Protein AF-I0IH98-F1 (afdb_monomer_lite)

InterPro domains:
  IPR001466 Beta-lactamase-related [PF00144] (29-349)
  IPR001466 Beta-lactamase-related [PF00144] (380-669)
  IPR012338 Beta-lactamase/transpeptidase-like [G3DSA:3.40.710.10] (22-360)
  IPR012338 Beta-lactamase/transpeptidase-like [G3DSA:3.40.710.10] (371-688)
  IPR012338 Beta-lactamase/transpeptidase-like [SSF56601] (29-343)
  IPR012338 Beta-lactamase/transpeptidase-like [SSF56601] (376-668)
  IPR023650 Beta-lactamase, class-A active site [PS00146] (75-90)
  IPR050491 Beta-lactamase AmpC-like [PTHR46825] (34-350)

Secondary structure (DSSP, 8-state):
--THHHHHHHHHHHHSSS----PPPHHHHHHHHHHHHHT--EEEEEEEETTEEEEEEEEBSSTTS-SB--TT--EE-GGGHHHHHHHHHHHHHHTTS--TTSBGGGTSTT-TTTTT-BHHHHHHT-S----GGGSHHHHHHHHHSTT----HHHHHHHHHTT--SS-TTTS----HHHHHHHHHHHHHHHSS-HHHHHIIIIITTTT-TT-EE--S--SS--EEESBTTBTTS--SSEEE-TT--SGGGGGGT-EEE-HHHHHHHHHHHHHTSSS-HHHHHHHT-PEE-GGG--EE-SS-EEEEPTTSS-EEEEEEEEETTEEEEEEEETTTTEEEEEEESB---TTS--HHHHHHHHHHHHHHS---GGG-PPPHHHHHHHHHHHHTSS-SEEEEEEEETTEEPPPEEEET--S---EE-TTHHHHHHHHHHHHHHHTTS--TT-BHHHHSTTSEESTTGGG-BHHHHHTT-SS-----HHHHH---PPPPHHHHHHHHPSEEPSS-TTSS----HHHHHHHHHHHHHHHTS-HHHHHIIIIITTTT-TT-EE--SS---PPPEE-TTS-SEEPPP--S-HHHH-EEE-HHHHHHHHHHHHH-SSSSS-HHHHHHHH---SSHHHHTT--SSS--SS---EEETTEEEEEEEEEETTEEEEEEEEPPSTT-TT--EEEEEEESB--HHHHHHHHHHHHHHHTTTPPPPPPPPP--PPPGGG-EEEEE---S-HHHHHHHHHHS-EEEEEETTEEEEEETTS-PPEEEEEEETTEEEETT-SS--EEEEESSSEEEEETTEEEEEE-HHHHHHHHHHHHHHHHHHHHHHHHHHHHHHSHHHHHHHHHHHHHHHHHHHHHHHHHHHHHHHHHH-SHHHHHHHHSSSHHHHHHHHHHHHHHHHHHHHHHHHGGGTT-HHHHHHIIIIIHHHHHHHHHHHHTT-SS--S--

Structure (mmCIF, N/CA/C/O backbone):
data_AF-I0IH98-F1
#
_entry.id   AF-I0IH98-F1
#
loop_
_atom_site.group_PDB
_atom_site.id
_atom_site.type_symbol
_atom_site.label_atom_id
_atom_site.label_alt_id
_atom_site.label_comp_id
_atom_site.label_asym_id
_atom_site.label_entity_id
_atom_site.label_seq_id
_atom_site.pdbx_PDB_ins_code
_atom_site.Cartn_x
_atom_site.Cartn_y
_atom_site.Cartn_z
_atom_site.occupancy
_atom_site.B_iso_or_equiv
_atom_site.auth_seq_id
_atom_site.auth_comp_id
_atom_site.auth_asym_id
_atom_site.auth_atom_id
_atom_site.pdbx_PDB_model_num
ATOM 1 N N . MET A 1 1 ? -12.363 68.253 -11.089 1.00 42.47 1 MET A N 1
ATOM 2 C CA . MET A 1 1 ? -12.176 67.275 -9.994 1.00 42.47 1 MET A CA 1
ATOM 3 C C . MET A 1 1 ? -13.545 66.728 -9.650 1.00 42.47 1 MET A C 1
ATOM 5 O O . MET A 1 1 ? -14.362 67.412 -9.052 1.00 42.47 1 MET A O 1
ATOM 9 N N . THR A 1 2 ? -13.868 65.611 -10.283 1.00 34.75 2 THR A N 1
ATOM 10 C CA . THR A 1 2 ? -15.203 65.309 -10.804 1.00 34.75 2 THR A CA 1
ATOM 11 C C . THR A 1 2 ? -15.831 64.122 -10.087 1.00 34.75 2 THR A C 1
ATOM 13 O O . THR A 1 2 ? -15.139 63.281 -9.521 1.00 34.75 2 THR A O 1
ATOM 16 N N . ARG A 1 3 ? -17.165 64.046 -10.183 1.00 28.06 3 ARG A N 1
ATOM 17 C CA . ARG A 1 3 ? -18.088 62.978 -9.749 1.00 28.06 3 ARG A CA 1
ATOM 18 C C . ARG A 1 3 ? -17.690 61.526 -10.128 1.00 28.06 3 ARG A C 1
ATOM 20 O O . ARG A 1 3 ? -18.432 60.609 -9.812 1.00 28.06 3 ARG A O 1
ATOM 27 N N . ALA A 1 4 ? -16.528 61.300 -10.742 1.00 31.55 4 ALA A N 1
ATOM 28 C CA . ALA A 1 4 ? -16.029 60.013 -11.219 1.00 31.55 4 ALA A CA 1
ATOM 29 C C . ALA A 1 4 ? -15.449 59.093 -10.120 1.00 31.55 4 ALA A C 1
ATOM 31 O O . ALA A 1 4 ? -15.458 57.881 -10.296 1.00 31.55 4 ALA A O 1
ATOM 32 N N . CYS A 1 5 ? -15.010 59.612 -8.964 1.00 32.25 5 CYS A N 1
ATOM 33 C CA . CYS A 1 5 ? -14.390 58.760 -7.929 1.00 32.25 5 CYS A CA 1
ATOM 34 C C . CYS A 1 5 ? -15.369 58.152 -6.907 1.00 32.25 5 CYS A C 1
ATOM 36 O O . CYS A 1 5 ? -14.986 57.242 -6.179 1.00 32.25 5 CYS A O 1
ATOM 38 N N . ARG A 1 6 ? -16.631 58.606 -6.841 1.00 30.86 6 ARG A N 1
ATOM 39 C CA . ARG A 1 6 ? -17.645 58.021 -5.933 1.00 30.86 6 ARG A CA 1
ATOM 40 C C . ARG A 1 6 ? -18.536 56.967 -6.597 1.00 30.86 6 ARG A C 1
ATOM 42 O O . ARG A 1 6 ? -19.053 56.105 -5.900 1.00 30.86 6 ARG A O 1
ATOM 49 N N . SER A 1 7 ? -18.648 56.972 -7.926 1.00 29.81 7 SER A N 1
ATOM 50 C CA . SER A 1 7 ? -19.411 55.957 -8.668 1.00 29.81 7 SER A CA 1
ATOM 51 C C . SER A 1 7 ? -18.628 54.657 -8.906 1.00 29.81 7 SER A C 1
ATOM 53 O O . SER A 1 7 ? -19.246 53.607 -9.032 1.00 29.81 7 SER A O 1
ATOM 55 N N . ALA A 1 8 ? -17.288 54.684 -8.885 1.00 31.53 8 ALA A N 1
ATOM 56 C CA . ALA A 1 8 ? -16.462 53.481 -9.048 1.00 31.53 8 ALA A CA 1
ATOM 57 C C . ALA A 1 8 ? -16.369 52.621 -7.770 1.00 31.53 8 ALA A C 1
ATOM 59 O O . ALA A 1 8 ? -16.301 51.400 -7.858 1.00 31.53 8 ALA A O 1
ATOM 60 N N . ALA A 1 9 ? -16.440 53.231 -6.580 1.00 31.50 9 ALA A N 1
ATOM 61 C CA . ALA A 1 9 ? -16.399 52.497 -5.311 1.00 31.50 9 ALA A CA 1
ATOM 62 C C . ALA A 1 9 ? -17.736 51.809 -4.969 1.00 31.50 9 ALA A C 1
ATOM 64 O O . ALA A 1 9 ? -17.742 50.772 -4.318 1.00 31.50 9 ALA A O 1
ATOM 65 N N . ILE A 1 10 ? -18.865 52.344 -5.447 1.00 33.06 10 ILE A N 1
ATOM 66 C CA . ILE A 1 10 ? -20.196 51.757 -5.215 1.00 33.06 10 ILE A CA 1
ATOM 67 C C . ILE A 1 10 ? -20.551 50.728 -6.305 1.00 33.06 10 ILE A C 1
ATOM 69 O O . ILE A 1 10 ? -21.205 49.736 -6.004 1.00 33.06 10 ILE A O 1
ATOM 73 N N . ALA A 1 11 ? -20.034 50.871 -7.534 1.00 29.39 11 ALA A N 1
ATOM 74 C CA . ALA A 1 11 ? -20.155 49.834 -8.565 1.00 29.39 11 ALA A CA 1
ATOM 75 C C . ALA A 1 11 ? -19.264 48.606 -8.289 1.00 29.39 11 ALA A C 1
ATOM 77 O O . ALA A 1 11 ? -19.679 47.489 -8.584 1.00 29.39 11 ALA A O 1
ATOM 78 N N . LEU A 1 12 ? -18.091 48.776 -7.659 1.00 30.80 12 LEU A N 1
ATOM 79 C CA . LEU A 1 12 ? -17.235 47.644 -7.276 1.00 30.80 12 LEU A CA 1
ATOM 80 C C . LEU A 1 12 ? -17.797 46.870 -6.069 1.00 30.80 12 LEU A C 1
ATOM 82 O O . LEU A 1 12 ? -17.662 45.655 -6.014 1.00 30.80 12 LEU A O 1
ATOM 86 N N . VAL A 1 13 ? -18.507 47.537 -5.151 1.00 32.66 13 VAL A N 1
ATOM 87 C CA . VAL A 1 13 ? -19.182 46.877 -4.015 1.00 32.66 13 VAL A CA 1
ATOM 88 C C . VAL A 1 13 ? -20.519 46.234 -4.423 1.00 32.66 13 VAL A C 1
ATOM 90 O O . VAL A 1 13 ? -20.913 45.240 -3.825 1.00 32.66 13 VAL A O 1
ATOM 93 N N . LEU A 1 14 ? -21.180 46.704 -5.490 1.00 28.78 14 LEU A N 1
ATOM 94 C CA . LEU A 1 14 ? -22.419 46.097 -6.009 1.00 28.78 14 LEU A CA 1
ATOM 95 C C . LEU A 1 14 ? -22.210 45.060 -7.133 1.00 28.78 14 LEU A C 1
ATOM 97 O O . LEU A 1 14 ? -23.139 44.315 -7.421 1.00 28.78 14 LEU A O 1
ATOM 101 N N . HIS A 1 15 ? -21.017 44.947 -7.737 1.00 29.88 15 HIS A N 1
ATOM 102 C CA . HIS A 1 15 ? -20.644 43.807 -8.604 1.00 29.88 15 HIS A CA 1
ATOM 103 C C . HIS A 1 15 ? -19.888 42.686 -7.869 1.00 29.88 15 HIS A C 1
ATOM 105 O O . HIS A 1 15 ? -19.776 41.590 -8.406 1.00 29.88 15 HIS A O 1
ATOM 111 N N . LEU A 1 16 ? -19.424 42.915 -6.634 1.00 32.19 16 LEU A N 1
ATOM 112 C CA . LEU A 1 16 ? -18.921 41.855 -5.744 1.00 32.19 16 LEU A CA 1
ATOM 113 C C . LEU A 1 16 ? -20.018 41.241 -4.852 1.00 32.19 16 LEU A C 1
ATOM 115 O O . LEU A 1 16 ? -19.774 40.227 -4.207 1.00 32.19 16 LEU A O 1
ATOM 119 N N . ALA A 1 17 ? -21.223 41.822 -4.835 1.00 27.70 17 ALA A N 1
ATOM 120 C CA . ALA A 1 17 ? -22.355 41.371 -4.018 1.00 27.70 17 ALA A CA 1
ATOM 121 C C . ALA A 1 17 ? -23.535 40.799 -4.834 1.00 27.70 17 ALA A C 1
ATOM 123 O O . ALA A 1 17 ? -24.580 40.491 -4.268 1.00 27.70 17 ALA A O 1
ATOM 124 N N . ALA A 1 18 ? -23.371 40.617 -6.148 1.00 28.56 18 ALA A N 1
ATOM 125 C CA . ALA A 1 18 ? -24.306 39.874 -6.987 1.00 28.56 18 ALA A CA 1
ATOM 126 C C . ALA A 1 18 ? -23.687 38.523 -7.376 1.00 28.56 18 ALA A C 1
ATOM 128 O O . ALA A 1 18 ? -23.079 38.377 -8.431 1.00 28.56 18 ALA A O 1
ATOM 129 N N . GLY A 1 19 ? -23.864 37.538 -6.492 1.00 29.84 19 GLY A N 1
ATOM 130 C CA . GLY A 1 19 ? -24.027 36.147 -6.907 1.00 29.84 19 GLY A CA 1
ATOM 131 C C . GLY A 1 19 ? -22.769 35.312 -7.142 1.00 29.84 19 GLY A C 1
ATOM 132 O O . GLY A 1 19 ? -22.709 34.603 -8.139 1.00 29.84 19 GLY A O 1
ATOM 133 N N . VAL A 1 20 ? -21.853 35.232 -6.171 1.00 31.19 20 VAL A N 1
ATOM 134 C CA . VAL A 1 20 ? -21.440 33.873 -5.776 1.00 31.19 20 VAL A CA 1
ATOM 135 C C . VAL A 1 20 ? -22.582 33.367 -4.906 1.00 31.19 20 VAL A C 1
ATOM 137 O O . VAL A 1 20 ? -22.559 33.498 -3.686 1.00 31.19 20 VAL A O 1
ATOM 140 N N . ALA A 1 21 ? -23.651 32.888 -5.543 1.00 26.80 21 ALA A N 1
ATOM 141 C CA . ALA A 1 21 ? -24.511 31.948 -4.853 1.00 26.80 21 ALA A CA 1
ATOM 142 C C . ALA A 1 21 ? -23.575 30.790 -4.505 1.00 26.80 21 ALA A C 1
ATOM 144 O O . ALA A 1 21 ? -23.077 30.121 -5.413 1.00 26.80 21 ALA A O 1
ATOM 145 N N . PHE A 1 22 ? -23.234 30.622 -3.224 1.00 33.62 22 PHE A N 1
ATOM 146 C CA . PHE A 1 22 ? -22.707 29.340 -2.779 1.00 33.62 22 PHE A CA 1
ATOM 147 C C . PHE A 1 22 ? -23.735 28.326 -3.262 1.00 33.62 22 PHE A C 1
ATOM 149 O O . PHE A 1 22 ? -24.899 28.408 -2.874 1.00 33.62 22 PHE A O 1
ATOM 156 N N . ALA A 1 23 ? -23.352 27.487 -4.224 1.00 42.56 23 ALA A N 1
ATOM 157 C CA . ALA A 1 23 ? -24.245 26.453 -4.699 1.00 42.56 23 ALA A CA 1
ATOM 158 C C . ALA A 1 23 ? -24.622 25.621 -3.471 1.00 42.56 23 ALA A C 1
ATOM 160 O O . ALA A 1 23 ? -23.729 25.119 -2.784 1.00 42.56 23 ALA A O 1
ATOM 161 N N . GLU A 1 24 ? -25.920 25.554 -3.171 1.00 58.00 24 GLU A N 1
ATOM 162 C CA . GLU A 1 24 ? -26.443 24.710 -2.100 1.00 58.00 24 GLU A CA 1
ATOM 163 C C . GLU A 1 24 ? -25.829 23.309 -2.234 1.00 58.00 24 GLU A C 1
ATOM 165 O O . GLU A 1 24 ? -25.805 22.765 -3.351 1.00 58.00 24 GLU A O 1
ATOM 170 N N . PRO A 1 25 ? -25.287 22.720 -1.151 1.00 78.69 25 PRO A N 1
ATOM 171 C CA . PRO A 1 25 ? -24.724 21.382 -1.208 1.00 78.69 25 PRO A CA 1
ATOM 172 C C . PRO A 1 25 ? -25.716 20.410 -1.849 1.00 78.69 25 PRO A C 1
ATOM 174 O O . PRO A 1 25 ? -26.911 20.455 -1.566 1.00 78.69 25 PRO A O 1
ATOM 177 N N . ALA A 1 26 ? -25.234 19.495 -2.695 1.00 82.00 26 ALA A N 1
ATOM 178 C CA . ALA A 1 26 ? -26.105 18.608 -3.478 1.00 82.00 26 ALA A CA 1
ATOM 179 C C . ALA A 1 26 ? -27.121 17.824 -2.621 1.00 82.00 26 ALA A C 1
ATOM 181 O O . ALA A 1 26 ? -28.230 17.553 -3.077 1.00 82.00 26 ALA A O 1
ATOM 182 N N . TRP A 1 27 ? -26.760 17.495 -1.377 1.00 87.62 27 TRP A N 1
ATOM 183 C CA . TRP A 1 27 ? -27.653 16.841 -0.422 1.00 87.62 27 TRP A CA 1
ATOM 184 C C . TRP A 1 27 ? -28.770 17.770 0.073 1.00 87.62 27 TRP A C 1
ATOM 186 O O . TRP A 1 27 ? -29.908 17.327 0.182 1.00 87.62 27 TRP A O 1
ATOM 196 N N . ALA A 1 28 ? -28.476 19.049 0.320 1.00 90.06 28 ALA A N 1
ATOM 197 C CA . ALA A 1 28 ? -29.456 20.053 0.727 1.00 90.06 28 ALA A CA 1
ATOM 198 C C . ALA A 1 28 ? -30.411 20.371 -0.431 1.00 90.06 28 ALA A C 1
ATOM 200 O O . ALA A 1 28 ? -31.625 20.340 -0.257 1.00 90.06 28 ALA A O 1
ATOM 201 N N . ALA A 1 29 ? -29.884 20.528 -1.649 1.00 86.44 29 ALA A N 1
ATOM 202 C CA . ALA A 1 29 ? -30.702 20.698 -2.850 1.00 86.44 29 ALA A CA 1
ATOM 203 C C . ALA A 1 29 ? -31.631 19.494 -3.110 1.00 86.44 29 ALA A C 1
ATOM 205 O O . ALA A 1 29 ? -32.784 19.672 -3.503 1.00 86.44 29 ALA A O 1
ATOM 206 N N . ALA A 1 30 ? -31.156 18.265 -2.869 1.00 87.56 30 ALA A N 1
ATOM 207 C CA . ALA A 1 30 ? -31.978 17.059 -2.976 1.00 87.56 30 ALA A CA 1
ATOM 208 C C . ALA A 1 30 ? -33.083 17.003 -1.906 1.00 87.56 30 ALA A C 1
ATOM 210 O O . ALA A 1 30 ? -34.198 16.579 -2.214 1.00 87.56 30 ALA A O 1
ATOM 211 N N . LEU A 1 31 ? -32.794 17.458 -0.679 1.00 92.25 31 LEU A N 1
ATOM 212 C CA . LEU A 1 31 ? -33.800 17.593 0.377 1.00 92.25 31 LEU A CA 1
ATOM 213 C C . LEU A 1 31 ? -34.883 18.594 -0.013 1.00 92.25 31 LEU A C 1
ATOM 215 O O . LEU A 1 31 ? -36.053 18.243 0.050 1.00 92.25 31 LEU A O 1
ATOM 219 N N . GLU A 1 32 ? -34.507 19.790 -0.465 1.00 91.19 32 GLU A N 1
ATOM 220 C CA . GLU A 1 32 ? -35.457 20.830 -0.882 1.00 91.19 32 GLU A CA 1
ATOM 221 C C . GLU A 1 32 ? -36.340 20.365 -2.044 1.00 91.19 32 GLU A C 1
ATOM 223 O O . GLU A 1 32 ? -37.567 20.470 -1.996 1.00 91.19 32 GLU A O 1
ATOM 228 N N . ALA A 1 33 ? -35.733 19.758 -3.069 1.00 88.00 33 ALA A N 1
ATOM 229 C CA . ALA A 1 33 ? -36.475 19.212 -4.199 1.00 88.00 33 ALA A CA 1
ATOM 230 C C . ALA A 1 33 ? -37.474 18.136 -3.751 1.00 88.00 33 ALA A C 1
ATOM 232 O O . ALA A 1 33 ? -38.610 18.103 -4.227 1.00 88.00 33 ALA A O 1
ATOM 233 N N . ARG A 1 34 ? -37.076 17.261 -2.819 1.00 90.38 34 ARG A N 1
ATOM 234 C CA . ARG A 1 34 ? -37.963 16.217 -2.304 1.00 90.38 34 ARG A CA 1
ATOM 235 C C . ARG A 1 34 ? -39.047 16.787 -1.393 1.00 90.38 34 ARG A C 1
ATOM 237 O O . ARG A 1 34 ? -40.194 16.370 -1.530 1.00 90.38 34 ARG A O 1
ATOM 244 N N . ALA A 1 35 ? -38.718 17.741 -0.528 1.00 90.31 35 ALA A N 1
ATOM 245 C CA . ALA A 1 35 ? -39.661 18.424 0.353 1.00 90.31 35 ALA A CA 1
ATOM 246 C C . ALA A 1 35 ? -40.788 19.084 -0.444 1.00 90.31 35 ALA A C 1
ATOM 248 O O . ALA A 1 35 ? -41.953 18.854 -0.132 1.00 90.31 35 ALA A O 1
ATOM 249 N N . ALA A 1 36 ? -40.456 19.770 -1.542 1.00 87.56 36 ALA A N 1
ATOM 250 C CA . ALA A 1 36 ? -41.442 20.373 -2.437 1.00 87.56 36 ALA A CA 1
ATOM 251 C C . ALA A 1 36 ? -42.401 19.342 -3.064 1.00 87.56 36 ALA A C 1
ATOM 253 O O . ALA A 1 36 ? -43.581 19.622 -3.243 1.00 87.56 36 ALA A O 1
ATOM 254 N N . THR A 1 37 ? -41.928 18.130 -3.386 1.00 85.38 37 THR A N 1
ATOM 255 C CA . THR A 1 37 ? -42.806 17.065 -3.922 1.00 85.38 37 THR A CA 1
ATOM 256 C C . THR A 1 37 ? -43.693 16.403 -2.872 1.00 85.38 37 THR A C 1
ATOM 258 O O . THR A 1 37 ? -44.655 15.734 -3.240 1.00 85.38 37 THR A O 1
ATOM 261 N N . LEU A 1 38 ? -43.327 16.521 -1.596 1.00 82.19 38 LEU A N 1
ATOM 262 C CA . LEU A 1 38 ? -44.042 15.928 -0.466 1.00 82.19 38 LEU A CA 1
ATOM 263 C C . LEU A 1 38 ? -44.951 16.932 0.245 1.00 82.19 38 LEU A C 1
ATOM 265 O O . LEU A 1 38 ? -45.601 16.544 1.205 1.00 82.19 38 LEU A O 1
ATOM 269 N N . ASP A 1 39 ? -44.937 18.200 -0.176 1.00 81.94 39 ASP A N 1
ATOM 270 C CA . ASP A 1 39 ? -45.558 19.308 0.556 1.00 81.94 39 ASP A CA 1
ATOM 271 C C . ASP A 1 39 ? -45.135 19.315 2.041 1.00 81.94 39 ASP A C 1
ATOM 273 O O . ASP A 1 39 ? -45.932 19.461 2.965 1.00 81.94 39 ASP A O 1
ATOM 277 N N . ALA A 1 40 ? -43.844 19.040 2.282 1.00 83.25 40 ALA A N 1
ATOM 278 C CA . ALA A 1 40 ? -43.320 18.890 3.631 1.00 83.25 40 ALA A CA 1
ATOM 279 C C . ALA A 1 40 ? -43.303 20.262 4.341 1.00 83.25 40 ALA A C 1
ATOM 281 O O . ALA A 1 40 ? -42.617 21.166 3.860 1.00 83.25 40 ALA A O 1
ATOM 282 N N . PRO A 1 41 ? -43.956 20.418 5.509 1.00 87.00 41 PRO A N 1
ATOM 283 C CA . PRO A 1 41 ? -44.148 21.723 6.140 1.00 87.00 41 PRO A CA 1
ATOM 284 C C . PRO A 1 41 ? -42.836 22.338 6.595 1.00 87.00 41 PRO A C 1
ATOM 286 O O . PRO A 1 41 ? -42.594 23.519 6.383 1.00 87.00 41 PRO A O 1
ATOM 289 N N . GLY A 1 42 ? -41.969 21.528 7.202 1.00 92.06 42 GLY A N 1
ATOM 290 C CA . GLY A 1 42 ? -40.648 21.942 7.630 1.00 92.06 42 GLY A CA 1
ATOM 291 C C . GLY A 1 42 ? -39.765 20.780 8.072 1.00 92.06 42 GLY A C 1
ATOM 292 O O . GLY A 1 42 ? -40.216 19.735 8.553 1.00 92.06 42 GLY A O 1
ATOM 293 N N . PHE A 1 43 ? -38.460 20.962 7.914 1.00 95.00 43 PHE A N 1
ATOM 294 C CA . PHE A 1 43 ? -37.464 19.974 8.305 1.00 95.00 43 PHE A CA 1
ATOM 295 C C . PHE A 1 43 ? -36.131 20.621 8.674 1.00 95.00 43 PHE A C 1
ATOM 297 O O . PHE A 1 43 ? -35.768 21.691 8.188 1.00 95.00 43 PHE A O 1
ATOM 304 N N . THR A 1 44 ? -35.367 19.930 9.512 1.00 97.06 44 THR A N 1
ATOM 305 C CA . THR A 1 44 ? -33.953 20.207 9.763 1.00 97.06 44 THR A CA 1
ATOM 306 C C . THR A 1 44 ? -33.121 19.003 9.366 1.00 97.06 44 THR A C 1
ATOM 308 O O . THR A 1 44 ? -33.578 17.860 9.421 1.00 97.06 44 THR A O 1
ATOM 311 N N . ALA A 1 45 ? -31.887 19.249 8.956 1.00 97.44 45 ALA A N 1
ATOM 312 C CA . ALA A 1 45 ? -30.956 18.205 8.591 1.00 97.44 45 ALA A CA 1
ATOM 313 C C . ALA A 1 45 ? -29.532 18.555 9.016 1.00 97.44 45 ALA A C 1
ATOM 315 O O . ALA A 1 45 ? -29.158 19.725 9.110 1.00 97.44 45 ALA A O 1
ATOM 316 N N . ALA A 1 46 ? -28.728 17.528 9.261 1.00 96.75 46 ALA A N 1
ATOM 317 C CA . ALA A 1 46 ? -27.321 17.663 9.589 1.00 96.75 46 ALA A CA 1
ATOM 318 C C . ALA A 1 46 ? -26.500 16.570 8.910 1.00 96.75 46 ALA A C 1
ATOM 320 O O . ALA A 1 46 ? -26.887 15.401 8.907 1.00 96.75 46 ALA A O 1
ATOM 321 N N . VAL A 1 47 ? -25.345 16.959 8.381 1.00 95.50 47 VAL A N 1
ATOM 322 C CA . VAL A 1 47 ? -24.311 16.070 7.857 1.00 95.50 47 VAL A CA 1
ATOM 323 C C . VAL A 1 47 ? -23.047 16.311 8.671 1.00 95.50 47 VAL A C 1
ATOM 325 O O . VAL A 1 47 ? -22.552 17.434 8.718 1.00 95.50 47 VAL A O 1
ATOM 328 N N . LEU A 1 48 ? -22.518 15.263 9.297 1.00 88.44 48 LEU A N 1
ATOM 329 C CA . LEU A 1 48 ? -21.225 15.285 9.976 1.00 88.44 48 LEU A CA 1
ATOM 330 C C . LEU A 1 48 ? -20.268 14.333 9.257 1.00 88.44 48 LEU A C 1
ATOM 332 O O . LEU A 1 48 ? -20.505 13.124 9.225 1.00 88.44 48 LEU A O 1
ATOM 336 N N . ARG A 1 49 ? -19.191 14.875 8.683 1.00 83.94 49 ARG A N 1
ATOM 337 C CA . ARG A 1 49 ? -18.175 14.128 7.923 1.00 83.94 49 ARG A CA 1
ATOM 338 C C . ARG A 1 49 ? -16.790 14.666 8.262 1.00 83.94 49 ARG A C 1
ATOM 340 O O . ARG A 1 49 ? -16.564 15.859 8.147 1.00 83.94 49 ARG A O 1
ATOM 347 N N . GLY A 1 50 ? -15.862 13.802 8.677 1.00 71.56 50 GLY A N 1
ATOM 348 C CA . GLY A 1 50 ? -14.476 14.216 8.956 1.00 71.56 50 GLY A CA 1
ATOM 349 C C . GLY A 1 50 ? -14.314 15.259 10.076 1.00 71.56 50 GLY A C 1
ATOM 350 O O . GLY A 1 50 ? -13.275 15.898 10.159 1.00 71.56 50 GLY A O 1
ATOM 351 N N . GLY A 1 51 ? -15.328 15.437 10.931 1.00 75.62 51 GLY A N 1
ATOM 352 C CA . GLY A 1 51 ? -15.377 16.494 11.950 1.00 75.62 51 GLY A CA 1
ATOM 353 C C . GLY A 1 51 ? -16.106 17.768 11.504 1.00 75.62 51 GLY A C 1
ATOM 354 O O . GLY A 1 51 ? -16.507 18.555 12.362 1.00 75.62 51 GLY A O 1
ATOM 355 N N . ASP A 1 52 ? -16.367 17.929 10.206 1.00 80.50 52 ASP A N 1
ATOM 356 C CA . ASP A 1 52 ? -17.110 19.062 9.663 1.00 80.50 52 ASP A CA 1
ATOM 357 C C . ASP A 1 52 ? -18.615 18.814 9.764 1.00 80.50 52 ASP A C 1
ATOM 359 O O . ASP A 1 52 ? -19.152 17.852 9.205 1.00 80.50 52 ASP A O 1
ATOM 363 N N . LEU A 1 53 ? -19.297 19.691 10.502 1.00 88.19 53 LEU A N 1
ATOM 364 C CA . LEU A 1 53 ? -20.746 19.683 10.659 1.00 88.19 53 LEU A CA 1
ATOM 365 C C . LEU A 1 53 ? -21.372 20.731 9.737 1.00 88.19 53 LEU A C 1
ATOM 367 O O . LEU A 1 53 ? -21.209 21.930 9.956 1.00 88.19 53 LEU A O 1
ATOM 371 N N . ALA A 1 54 ? -22.157 20.272 8.770 1.00 90.38 54 ALA A N 1
ATOM 372 C CA . ALA A 1 54 ? -23.044 21.107 7.976 1.00 90.38 54 ALA A CA 1
ATOM 373 C C . ALA A 1 54 ? -24.491 20.880 8.421 1.00 90.38 54 ALA A C 1
ATOM 375 O O . ALA A 1 54 ? -24.903 19.746 8.663 1.00 90.38 54 ALA A O 1
ATOM 376 N N . THR A 1 55 ? -25.276 21.948 8.513 1.00 93.88 55 THR A N 1
ATOM 377 C CA . THR A 1 55 ? -26.692 21.871 8.887 1.00 93.88 55 THR A CA 1
ATOM 378 C C . THR A 1 55 ? -27.548 22.627 7.889 1.00 93.88 55 THR A C 1
ATOM 380 O O . THR A 1 55 ? -27.130 23.679 7.413 1.00 93.88 55 THR A O 1
ATOM 383 N N . HIS A 1 56 ? -28.753 22.130 7.638 1.00 93.94 56 HIS A N 1
ATOM 384 C CA . HIS A 1 56 ? -29.730 22.738 6.742 1.00 93.94 56 HIS A CA 1
ATOM 385 C C . HIS A 1 56 ? -31.103 22.772 7.405 1.00 93.94 56 HIS A C 1
ATOM 387 O O . HIS A 1 56 ? -31.414 21.917 8.237 1.00 93.94 56 HIS A O 1
ATOM 393 N N . ALA A 1 57 ? -31.923 23.751 7.047 1.00 94.44 57 ALA A N 1
ATOM 394 C CA . ALA A 1 57 ? -33.313 23.829 7.469 1.00 94.44 57 ALA A CA 1
ATOM 395 C C . ALA A 1 57 ? -34.157 24.343 6.304 1.00 94.44 57 ALA A C 1
ATOM 397 O O . ALA A 1 57 ? -33.785 25.335 5.681 1.00 94.44 57 ALA A O 1
ATOM 398 N N . GLY A 1 58 ? -35.272 23.668 6.038 1.00 91.69 58 GLY A N 1
ATOM 399 C CA . GLY A 1 58 ? -36.217 24.021 4.983 1.00 91.69 58 GLY A CA 1
ATOM 400 C C . GLY A 1 58 ? -37.643 24.083 5.522 1.00 91.69 58 GLY A C 1
ATOM 401 O O . GLY A 1 58 ? -37.964 23.456 6.537 1.00 91.69 58 GLY A O 1
ATOM 402 N N . GLY A 1 59 ? -38.490 24.861 4.853 1.00 91.62 59 GLY A N 1
ATOM 403 C CA . GLY A 1 59 ? -39.879 25.092 5.249 1.00 91.62 59 GLY A CA 1
ATOM 404 C C . GLY A 1 59 ? -40.040 25.915 6.535 1.00 91.62 59 GLY A C 1
ATOM 405 O O . GLY A 1 59 ? -39.202 26.749 6.894 1.00 91.62 59 GLY A O 1
ATOM 406 N N . PHE A 1 60 ? -41.148 25.685 7.231 1.00 91.00 60 PHE A N 1
ATOM 407 C CA . PHE A 1 60 ? -41.680 26.536 8.283 1.00 91.00 60 PHE A CA 1
ATOM 408 C C . PHE A 1 60 ? -41.960 25.769 9.575 1.00 91.00 60 PHE A C 1
ATOM 410 O O . PHE A 1 60 ? -42.218 24.563 9.602 1.00 91.00 60 PHE A O 1
ATOM 417 N N . ARG A 1 61 ? -41.910 26.508 10.682 1.00 88.56 61 ARG A N 1
ATOM 418 C CA . ARG A 1 61 ? -42.231 26.030 12.031 1.00 88.56 61 ARG A CA 1
ATOM 419 C C . ARG A 1 61 ? -43.738 25.960 12.277 1.00 88.56 61 ARG A C 1
ATOM 421 O O . ARG A 1 61 ? -44.151 25.333 13.251 1.00 88.56 61 ARG A O 1
ATOM 428 N N . ASP A 1 62 ? -44.525 26.617 11.425 1.00 82.69 62 ASP A N 1
ATOM 429 C CA . ASP A 1 62 ? -45.981 26.696 11.468 1.00 82.69 62 ASP A CA 1
ATOM 430 C C . ASP A 1 62 ? -46.602 26.660 10.056 1.00 82.69 62 ASP A C 1
ATOM 432 O O . ASP A 1 62 ? -45.975 27.045 9.074 1.00 82.69 62 ASP A O 1
ATOM 436 N N . GLU A 1 63 ? -47.853 26.211 9.980 1.00 70.62 63 GLU A N 1
ATOM 437 C CA . GLU A 1 63 ? -48.684 26.066 8.771 1.00 70.62 63 GLU A CA 1
ATOM 438 C C . GLU A 1 63 ? -49.054 27.408 8.124 1.00 70.62 63 GLU A C 1
ATOM 440 O O . GLU A 1 63 ? -49.377 27.454 6.944 1.00 70.62 63 GLU A O 1
ATOM 445 N N . GLY A 1 64 ? -48.994 28.514 8.871 1.00 69.12 64 GLY A N 1
ATOM 446 C CA . GLY A 1 64 ? -49.228 29.850 8.324 1.00 69.12 64 GLY A CA 1
ATOM 447 C C . GLY A 1 64 ? -48.038 30.396 7.534 1.00 69.12 64 GLY A C 1
ATOM 448 O O . GLY A 1 64 ? -48.110 31.532 7.063 1.00 69.12 64 GLY A O 1
ATOM 449 N N . GLU A 1 65 ? -46.953 29.622 7.434 1.00 77.69 65 GLU A N 1
ATOM 450 C CA . GLU A 1 65 ? -45.688 30.001 6.807 1.00 77.69 65 GLU A CA 1
ATOM 451 C C . GLU A 1 65 ? -45.086 31.280 7.420 1.00 77.69 65 GLU A C 1
ATOM 453 O O . GLU A 1 65 ? -44.383 32.051 6.760 1.00 77.69 65 GLU A O 1
ATOM 458 N N . THR A 1 66 ? -45.373 31.546 8.703 1.00 76.75 66 THR A N 1
ATOM 459 C CA . THR A 1 66 ? -45.009 32.828 9.329 1.00 76.75 66 THR A CA 1
ATOM 460 C C . THR A 1 66 ? -43.618 32.829 9.957 1.00 76.75 66 THR A C 1
ATOM 462 O O . THR A 1 66 ? -42.969 33.880 10.002 1.00 76.75 66 THR A O 1
ATOM 465 N N . GLU A 1 67 ? -43.121 31.668 10.399 1.00 86.25 67 GLU A N 1
ATOM 466 C CA . GLU A 1 67 ? -41.784 31.512 10.977 1.00 86.25 67 GLU A CA 1
ATOM 467 C C . GLU A 1 67 ? -40.989 30.393 10.279 1.00 86.25 67 GLU A C 1
ATOM 469 O O . GLU A 1 67 ? -41.382 29.228 10.281 1.00 86.25 67 GLU A O 1
ATOM 474 N N . ALA A 1 68 ? -39.836 30.732 9.694 1.00 91.00 68 ALA A N 1
ATOM 475 C CA . ALA A 1 68 ? -38.968 29.769 9.010 1.00 91.00 68 ALA A CA 1
ATOM 476 C C . ALA A 1 68 ? -38.290 28.785 9.982 1.00 91.00 68 ALA A C 1
ATOM 478 O O . ALA A 1 68 ? -37.932 29.148 11.110 1.00 91.00 68 ALA A O 1
ATOM 479 N N . MET A 1 69 ? -38.063 27.553 9.518 1.00 93.25 69 MET A N 1
ATOM 480 C CA . MET A 1 69 ? -37.340 26.523 10.265 1.00 93.25 69 MET A CA 1
ATOM 481 C C . MET A 1 69 ? -35.890 26.945 10.554 1.00 93.25 69 MET A C 1
ATOM 483 O O . MET A 1 69 ? -35.237 27.587 9.730 1.00 93.25 69 MET A O 1
ATOM 487 N N . ARG A 1 70 ? -35.354 26.578 11.724 1.00 92.56 70 ARG A N 1
ATOM 488 C CA . ARG A 1 70 ? -33.965 26.872 12.115 1.00 92.56 70 ARG A CA 1
ATOM 489 C C . ARG A 1 70 ? -33.172 25.579 12.285 1.00 92.56 70 ARG A C 1
ATOM 491 O O . ARG A 1 70 ? -33.684 24.647 12.890 1.00 92.56 70 ARG A O 1
ATOM 498 N N . PRO A 1 71 ? -31.887 25.521 11.891 1.00 87.81 71 PRO A N 1
ATOM 499 C CA . PRO A 1 71 ? -31.089 24.295 12.015 1.00 87.81 71 PRO A CA 1
ATOM 500 C C . PRO A 1 71 ? -30.988 23.705 13.429 1.00 87.81 71 PRO A C 1
ATOM 502 O O . PRO A 1 71 ? -30.790 22.505 13.586 1.00 87.81 71 PRO A O 1
ATOM 505 N N . GLY A 1 72 ? -31.106 24.544 14.462 1.00 87.12 72 GLY A N 1
ATOM 506 C CA . GLY A 1 72 ? -31.086 24.105 15.857 1.00 87.12 72 GLY A CA 1
ATOM 507 C C . GLY A 1 72 ? -32.443 23.659 16.398 1.00 87.12 72 GLY A C 1
ATOM 508 O O . GLY A 1 72 ? -32.523 23.323 17.575 1.00 87.12 72 GLY A O 1
ATOM 509 N N . ASP A 1 73 ? -33.517 23.706 15.618 1.00 91.81 73 ASP A N 1
ATOM 510 C CA . ASP A 1 73 ? -34.853 23.369 16.100 1.00 91.81 73 ASP A CA 1
ATOM 511 C C . ASP A 1 73 ? -34.929 21.929 16.614 1.00 91.81 73 ASP A C 1
ATOM 513 O O . ASP A 1 73 ? -34.305 21.013 16.077 1.00 91.81 73 ASP A O 1
ATOM 517 N N . ARG A 1 74 ? -35.640 21.747 17.732 1.00 90.62 74 ARG A N 1
ATOM 518 C CA . ARG A 1 74 ? -35.716 20.456 18.422 1.00 90.62 74 ARG A CA 1
ATOM 519 C C . ARG A 1 74 ? -36.927 19.699 17.911 1.00 90.62 74 ARG A C 1
ATOM 521 O O . ARG A 1 74 ? -37.978 20.279 17.705 1.00 90.62 74 ARG A O 1
ATOM 528 N N . PHE A 1 75 ? -36.794 18.393 17.760 1.00 91.88 75 PHE A N 1
ATOM 529 C CA . PHE A 1 75 ? -37.856 17.498 17.318 1.00 91.88 75 PHE A CA 1
ATOM 530 C C . PHE A 1 75 ? -37.960 16.333 18.292 1.00 91.88 75 PHE A C 1
ATOM 532 O O . PHE A 1 75 ? -37.042 16.050 19.071 1.00 91.88 75 PHE A O 1
ATOM 539 N N . ARG A 1 76 ? -39.078 15.613 18.235 1.00 91.50 76 ARG A N 1
ATOM 540 C CA . ARG A 1 76 ? -39.167 14.294 18.861 1.00 91.50 76 ARG A CA 1
ATOM 541 C C . ARG A 1 76 ? -38.408 13.304 17.989 1.00 91.50 76 ARG A C 1
ATOM 543 O O . ARG A 1 76 ? -38.741 13.122 16.823 1.00 91.50 76 ARG A O 1
ATOM 550 N N . LEU A 1 77 ? -37.396 12.659 18.560 1.00 93.50 77 LEU A N 1
ATOM 551 C CA . LEU A 1 77 ? -36.540 11.720 17.834 1.00 93.50 77 LEU A CA 1
ATOM 552 C C . LEU A 1 77 ? -37.263 10.408 17.519 1.00 93.50 77 LEU A C 1
ATOM 554 O O . LEU A 1 77 ? -36.792 9.641 16.677 1.00 93.50 77 LEU A O 1
ATOM 558 N N . ALA A 1 78 ? -38.399 10.143 18.174 1.00 92.44 78 ALA A N 1
ATOM 559 C CA . ALA A 1 78 ? -39.169 8.922 17.993 1.00 92.44 78 ALA A CA 1
ATOM 560 C C . ALA A 1 78 ? -38.252 7.694 18.127 1.00 92.44 78 ALA A C 1
ATOM 562 O O . ALA A 1 78 ? -37.372 7.672 18.988 1.00 92.44 78 ALA A O 1
ATOM 563 N N . SER A 1 79 ? -38.404 6.676 17.277 1.00 94.44 79 SER A N 1
ATOM 564 C CA . SER A 1 79 ? -37.658 5.416 17.409 1.00 94.44 79 SER A CA 1
ATOM 565 C C . SER A 1 79 ? -36.136 5.517 17.240 1.00 94.44 79 SER A C 1
ATOM 567 O O . SER A 1 79 ? -35.452 4.578 17.631 1.00 94.44 79 SER A O 1
ATOM 569 N N . VAL A 1 80 ? -35.576 6.656 16.809 1.00 96.81 80 VAL A N 1
ATOM 570 C CA . VAL A 1 80 ? -34.123 6.916 16.931 1.00 96.81 80 VAL A CA 1
ATOM 571 C C . VAL A 1 80 ? -33.659 6.850 18.397 1.00 96.81 80 VAL A C 1
ATOM 573 O O . VAL A 1 80 ? -32.519 6.481 18.668 1.00 96.81 80 VAL A O 1
ATOM 576 N N . THR A 1 81 ? -34.565 7.071 19.359 1.00 97.06 81 THR A N 1
ATOM 577 C CA . THR A 1 81 ? -34.361 6.810 20.799 1.00 97.06 81 THR A CA 1
ATOM 578 C C . THR A 1 81 ? -33.785 5.416 21.076 1.00 97.06 81 THR A C 1
ATOM 580 O O . THR A 1 81 ? -32.964 5.258 21.979 1.00 97.06 81 THR A O 1
ATOM 583 N N . LYS A 1 82 ? -34.164 4.399 20.288 1.00 97.81 82 LYS A N 1
ATOM 584 C CA . LYS A 1 82 ? -33.713 3.017 20.489 1.00 97.81 82 LYS A CA 1
ATOM 585 C C . LYS A 1 82 ? -32.202 2.854 20.313 1.00 97.81 82 LYS A C 1
ATOM 587 O O . LYS A 1 82 ? -31.629 2.021 21.006 1.00 97.81 82 LYS A O 1
ATOM 592 N N . LEU A 1 83 ? -31.551 3.681 19.486 1.00 98.19 83 LEU A N 1
ATOM 593 C CA . LEU A 1 83 ? -30.088 3.687 19.344 1.00 98.19 83 LEU A CA 1
ATOM 594 C C . LEU A 1 83 ? -29.394 4.195 20.617 1.00 98.19 83 LEU A C 1
ATOM 596 O O . LEU A 1 83 ? -28.389 3.631 21.038 1.00 98.19 83 LEU A O 1
ATOM 600 N N . TYR A 1 84 ? -29.944 5.221 21.273 1.00 98.38 84 TYR A N 1
ATOM 601 C CA . TYR A 1 84 ? -29.426 5.704 22.561 1.00 98.38 84 TYR A CA 1
ATOM 602 C C . TYR A 1 84 ? -29.601 4.657 23.662 1.00 98.38 84 TYR A C 1
ATOM 604 O O . TYR A 1 84 ? -28.700 4.448 24.473 1.00 98.38 84 TYR A O 1
ATOM 612 N N . LEU A 1 85 ? -30.747 3.970 23.670 1.00 98.31 85 LEU A N 1
ATOM 613 C CA . LEU A 1 85 ? -30.984 2.856 24.582 1.00 98.31 85 LEU A CA 1
ATOM 614 C C . LEU A 1 85 ? -30.046 1.674 24.291 1.00 98.31 85 LEU A C 1
ATOM 616 O O . LEU A 1 85 ? -29.522 1.082 25.227 1.00 98.31 85 LEU A O 1
ATOM 620 N N . ALA A 1 86 ? -29.806 1.351 23.017 1.00 98.31 86 ALA A N 1
ATOM 621 C CA . ALA A 1 86 ? -28.866 0.312 22.605 1.00 98.31 86 ALA A CA 1
ATOM 622 C C . ALA A 1 86 ? -27.464 0.597 23.135 1.00 98.31 86 ALA A C 1
ATOM 624 O O . ALA A 1 86 ? -26.871 -0.256 23.786 1.00 98.31 86 ALA A O 1
ATOM 625 N N . ALA A 1 87 ? -26.983 1.826 22.938 1.00 98.12 87 ALA A N 1
ATOM 626 C CA . ALA A 1 87 ? -25.700 2.266 23.463 1.00 98.12 87 ALA A CA 1
ATOM 627 C C . ALA A 1 87 ? -25.629 2.118 24.992 1.00 98.12 87 ALA A C 1
ATOM 629 O O . ALA A 1 87 ? -24.654 1.585 25.506 1.00 98.12 87 ALA A O 1
ATOM 630 N N . ALA A 1 88 ? -26.677 2.515 25.721 1.00 97.94 88 ALA A N 1
ATOM 631 C CA . ALA A 1 88 ? -26.732 2.366 27.177 1.00 97.94 88 ALA A CA 1
ATOM 632 C C . ALA A 1 88 ? -26.688 0.895 27.633 1.00 97.94 88 ALA A C 1
ATOM 634 O O . ALA A 1 88 ? -25.972 0.558 28.573 1.00 97.94 88 ALA A O 1
ATOM 635 N N . VAL A 1 89 ? -27.438 0.008 26.970 1.00 98.56 89 VAL A N 1
ATOM 636 C CA . VAL A 1 89 ? -27.431 -1.430 27.281 1.00 98.56 89 VAL A CA 1
ATOM 637 C C . VAL A 1 89 ? -26.059 -2.032 26.990 1.00 98.56 89 VAL A C 1
ATOM 639 O O . VAL A 1 89 ? -25.504 -2.713 27.846 1.00 98.56 89 VAL A O 1
ATOM 642 N N . LEU A 1 90 ? -25.488 -1.749 25.820 1.00 98.19 90 LEU A N 1
ATOM 643 C CA . LEU A 1 90 ? -24.208 -2.313 25.395 1.00 98.19 90 LEU A CA 1
ATOM 644 C C . LEU A 1 90 ? -23.032 -1.773 26.225 1.00 98.19 90 LEU A C 1
ATOM 646 O O . LEU A 1 90 ? -22.147 -2.546 26.564 1.00 98.19 90 LEU A O 1
ATOM 650 N N . GLN A 1 91 ? -23.068 -0.515 26.684 1.00 97.44 91 GLN A N 1
ATOM 651 C CA . GLN A 1 91 ? -22.104 -0.011 27.674 1.00 97.44 91 GLN A CA 1
ATOM 652 C C . GLN A 1 91 ? -22.167 -0.791 28.992 1.00 97.44 91 GLN A C 1
ATOM 654 O O . GLN A 1 91 ? -21.142 -1.065 29.608 1.00 97.44 91 GLN A O 1
ATOM 659 N N . LEU A 1 92 ? -23.363 -1.172 29.445 1.00 97.81 92 LEU A N 1
ATOM 660 C CA . LEU A 1 92 ? -23.510 -1.984 30.653 1.00 97.81 92 LEU A CA 1
ATOM 661 C C . LEU A 1 92 ? -23.066 -3.435 30.446 1.00 97.81 92 LEU A C 1
ATOM 663 O O . LEU A 1 92 ? -22.621 -4.058 31.409 1.00 97.81 92 LEU A O 1
ATOM 667 N N . VAL A 1 93 ? -23.156 -3.956 29.222 1.00 97.62 93 VAL A N 1
ATOM 668 C CA . VAL A 1 93 ? -22.582 -5.257 28.847 1.00 97.62 93 VAL A CA 1
ATOM 669 C C . VAL A 1 93 ? -21.058 -5.192 28.856 1.00 97.62 93 VAL A C 1
ATOM 671 O O . VAL A 1 93 ? -20.424 -6.029 29.493 1.00 97.62 93 VAL A O 1
ATOM 674 N N . ASP A 1 94 ? -20.476 -4.147 28.265 1.00 93.56 94 ASP A N 1
ATOM 675 C CA . ASP A 1 94 ? -19.031 -3.884 28.299 1.00 93.56 94 ASP A CA 1
ATOM 676 C C . ASP A 1 94 ? -18.508 -3.751 29.744 1.00 93.56 94 ASP A C 1
ATOM 678 O O . ASP A 1 94 ? -17.400 -4.175 30.070 1.00 93.56 94 ASP A O 1
ATOM 682 N N . GLU A 1 95 ? -19.321 -3.189 30.643 1.00 94.81 95 GLU A N 1
ATOM 683 C CA . GLU A 1 95 ? -19.030 -3.073 32.077 1.00 94.81 95 GLU A CA 1
ATOM 684 C C . GLU A 1 95 ? -19.304 -4.365 32.878 1.00 94.81 95 GLU A C 1
ATOM 686 O O . GLU A 1 95 ? -19.099 -4.380 34.096 1.00 94.81 95 GLU A O 1
ATOM 691 N N . GLY A 1 96 ? -19.799 -5.431 32.240 1.00 95.81 96 GLY A N 1
ATOM 692 C CA . GLY A 1 96 ? -20.155 -6.701 32.884 1.00 95.81 96 GLY A CA 1
ATOM 693 C C . GLY A 1 96 ? -21.346 -6.616 33.848 1.00 95.81 96 GLY A C 1
ATOM 694 O O . GLY A 1 96 ? -21.483 -7.451 34.741 1.00 95.81 96 GLY A O 1
ATOM 695 N N . LYS A 1 97 ? -22.190 -5.585 33.722 1.00 96.38 97 LYS A N 1
ATOM 696 C CA . LYS A 1 97 ? -23.379 -5.352 34.567 1.00 96.38 97 LYS A CA 1
ATOM 697 C C . LYS A 1 97 ? -24.664 -5.933 33.985 1.00 96.38 97 LYS A C 1
ATOM 699 O O . LYS A 1 97 ? -25.617 -6.150 34.732 1.00 96.38 97 LYS A O 1
ATOM 704 N N . LEU A 1 98 ? -24.696 -6.139 32.675 1.00 97.56 98 LEU A N 1
ATOM 705 C CA . LEU A 1 98 ? -25.735 -6.869 31.959 1.00 97.56 98 LEU A CA 1
ATOM 706 C C . LEU A 1 98 ? -25.064 -7.967 31.132 1.00 97.56 98 LEU A C 1
ATOM 708 O O . LEU A 1 98 ? -23.962 -7.769 30.631 1.00 97.56 98 LEU A O 1
ATOM 712 N N . ASP A 1 99 ? -25.746 -9.090 30.941 1.00 97.44 99 ASP A N 1
ATOM 713 C CA . ASP A 1 99 ? -25.390 -10.074 29.918 1.00 97.44 99 ASP A CA 1
ATOM 714 C C . ASP A 1 99 ? -26.562 -10.194 28.943 1.00 97.44 99 ASP A C 1
ATOM 716 O O . ASP A 1 99 ? -27.716 -10.368 29.336 1.00 97.44 99 ASP A O 1
ATOM 720 N N . LEU A 1 100 ? -26.277 -10.083 27.645 1.00 98.12 100 LEU A N 1
ATOM 721 C CA . LEU A 1 100 ? -27.298 -10.150 26.604 1.00 98.12 100 LEU A CA 1
ATOM 722 C C . LEU A 1 100 ? -28.028 -11.499 26.558 1.00 98.12 100 LEU A C 1
ATOM 724 O O . LEU A 1 100 ? -29.134 -11.574 26.026 1.00 98.12 100 LEU A O 1
ATOM 728 N N . ASN A 1 101 ? -27.432 -12.552 27.113 1.00 97.56 101 ASN A N 1
ATOM 729 C CA . ASN A 1 101 ? -28.025 -13.882 27.191 1.00 97.56 101 ASN A CA 1
ATOM 730 C C . ASN A 1 101 ? -28.846 -14.098 28.475 1.00 97.56 101 ASN A C 1
ATOM 732 O O . ASN A 1 101 ? -29.509 -15.127 28.598 1.00 97.56 101 ASN A O 1
ATOM 736 N N . GLU A 1 102 ? -28.835 -13.150 29.419 1.00 97.75 102 GLU A N 1
ATOM 737 C CA . GLU A 1 102 ? -29.721 -13.193 30.582 1.00 97.75 102 GLU A CA 1
ATOM 738 C C . GLU A 1 102 ? -31.177 -12.973 30.160 1.00 97.75 102 GLU A C 1
ATOM 740 O O . GLU A 1 102 ? -31.488 -12.235 29.219 1.00 97.75 102 GLU A O 1
ATOM 745 N N . THR A 1 103 ? -32.081 -13.644 30.870 1.00 98.25 103 THR A N 1
ATOM 746 C CA . THR A 1 103 ? -33.515 -13.604 30.596 1.00 98.25 103 THR A CA 1
ATOM 747 C C . THR A 1 103 ? -34.160 -12.395 31.265 1.00 98.25 103 THR A C 1
ATOM 749 O O . THR A 1 103 ? -33.721 -11.931 32.323 1.00 98.25 103 THR A O 1
ATOM 752 N N . ILE A 1 104 ? -35.221 -11.863 30.659 1.00 97.38 104 ILE A N 1
ATOM 753 C CA . ILE A 1 104 ? -35.873 -10.646 31.152 1.00 97.38 104 ILE A CA 1
ATOM 754 C C . ILE A 1 104 ? -36.538 -10.834 32.524 1.00 97.38 104 ILE A C 1
ATOM 756 O O . ILE A 1 104 ? -36.599 -9.873 33.292 1.00 97.38 104 ILE A O 1
ATOM 760 N N . ASP A 1 105 ? -36.953 -12.055 32.883 1.00 96.50 105 ASP A N 1
ATOM 761 C CA . ASP A 1 105 ? -37.587 -12.360 34.180 1.00 96.50 105 ASP A CA 1
ATOM 762 C C . ASP A 1 105 ? -36.670 -12.067 35.382 1.00 96.50 105 ASP A C 1
ATOM 764 O O . ASP A 1 105 ? -37.138 -11.766 36.481 1.00 96.50 105 ASP A O 1
ATOM 768 N N . ARG A 1 106 ? -35.346 -12.032 35.163 1.00 96.69 106 ARG A N 1
ATOM 769 C CA . ARG A 1 106 ? -34.371 -11.584 36.169 1.00 96.69 106 ARG A CA 1
ATOM 770 C C . ARG A 1 106 ? -34.573 -10.124 36.589 1.00 96.69 106 ARG A C 1
ATOM 772 O O . ARG A 1 106 ? -34.214 -9.753 37.707 1.00 96.69 106 ARG A O 1
ATOM 779 N N . TYR A 1 107 ? -35.119 -9.292 35.706 1.00 95.50 107 TYR A N 1
ATOM 780 C CA . TYR A 1 107 ? -35.274 -7.852 35.921 1.00 95.50 107 TYR A CA 1
ATOM 781 C C . TYR A 1 107 ? -36.739 -7.435 36.060 1.00 95.50 107 TYR A C 1
ATOM 783 O O . TYR A 1 107 ? -37.063 -6.563 36.871 1.00 95.50 107 TYR A O 1
ATOM 791 N N . VAL A 1 108 ? -37.626 -8.038 35.268 1.00 93.38 108 VAL A N 1
ATOM 792 C CA . VAL A 1 108 ? -39.045 -7.687 35.193 1.00 93.38 108 VAL A CA 1
ATOM 793 C C . VAL A 1 108 ? -39.880 -8.963 35.215 1.00 93.38 108 VAL A C 1
ATOM 795 O O . VAL A 1 108 ? -39.977 -9.662 34.212 1.00 93.38 108 VAL A O 1
ATOM 798 N N . GLY A 1 109 ? -40.511 -9.239 36.357 1.00 90.62 109 GLY A N 1
ATOM 799 C CA . GLY A 1 109 ? -41.413 -10.380 36.504 1.00 90.62 109 GLY A CA 1
ATOM 800 C C . GLY A 1 109 ? -42.771 -10.165 35.829 1.00 90.62 109 GLY A C 1
ATOM 801 O O . GLY A 1 109 ? -43.237 -9.032 35.685 1.00 90.62 109 GLY A O 1
ATOM 802 N N . GLY A 1 110 ? -43.434 -11.266 35.466 1.00 89.00 110 GLY A N 1
ATOM 803 C CA . GLY A 1 110 ? -44.785 -11.250 34.886 1.00 89.00 110 GLY A CA 1
ATOM 804 C C . GLY A 1 110 ? -44.829 -11.033 33.370 1.00 89.00 110 GLY A C 1
ATOM 805 O O . GLY A 1 110 ? -45.903 -10.794 32.820 1.00 89.00 110 GLY A O 1
ATOM 806 N N . VAL A 1 111 ? -43.681 -11.126 32.693 1.00 93.25 111 VAL A N 1
ATOM 807 C CA . VAL A 1 111 ? -43.593 -11.126 31.228 1.00 93.25 111 VAL A CA 1
ATOM 808 C C . VAL A 1 111 ? -43.888 -12.545 30.713 1.00 93.25 111 VAL A C 1
ATOM 810 O O . VAL A 1 111 ? -43.232 -13.489 31.157 1.00 93.25 111 VAL A O 1
ATOM 813 N N . PRO A 1 112 ? -44.845 -12.745 29.786 1.00 92.06 112 PRO A N 1
ATOM 814 C CA . PRO A 1 112 ? -45.070 -14.039 29.143 1.00 92.06 112 PRO A CA 1
ATOM 815 C C . PRO A 1 112 ? -43.787 -14.569 28.494 1.00 92.06 112 PRO A C 1
ATOM 817 O O . PRO A 1 112 ? -43.145 -13.847 27.737 1.00 92.06 112 PRO A O 1
ATOM 820 N N . HIS A 1 113 ? -43.413 -15.815 28.803 1.00 94.44 113 HIS A N 1
ATOM 821 C CA . HIS A 1 113 ? -42.134 -16.427 28.403 1.00 94.44 113 HIS A CA 1
ATOM 822 C C . HIS A 1 113 ? -40.887 -15.633 28.831 1.00 94.44 113 HIS A C 1
ATOM 824 O O . HIS A 1 113 ? -39.828 -15.749 28.213 1.00 94.44 113 HIS A O 1
ATOM 830 N N . GLY A 1 114 ? -40.988 -14.808 29.877 1.00 94.94 114 GLY A N 1
ATOM 831 C CA . GLY A 1 114 ? -39.878 -13.984 30.354 1.00 94.94 114 GLY A CA 1
ATOM 832 C C . GLY A 1 114 ? -38.662 -14.790 30.818 1.00 94.94 114 GLY A C 1
ATOM 833 O O . GLY A 1 114 ? -37.550 -14.269 30.815 1.00 94.94 114 GLY A O 1
ATOM 834 N N . ASP A 1 115 ? -38.862 -16.055 31.184 1.00 96.25 115 ASP A N 1
ATOM 835 C CA . ASP A 1 115 ? -37.833 -17.034 31.538 1.00 96.25 115 ASP A CA 1
ATOM 836 C C . ASP A 1 115 ? -37.059 -17.574 30.322 1.00 96.25 115 ASP A C 1
ATOM 838 O O . ASP A 1 115 ? -36.013 -18.193 30.496 1.00 96.25 115 ASP A O 1
ATOM 842 N N . ALA A 1 116 ? -37.538 -17.314 29.103 1.00 97.44 116 ALA A N 1
ATOM 843 C CA . ALA A 1 116 ? -36.898 -17.696 27.845 1.00 97.44 116 ALA A CA 1
ATOM 844 C C . ALA A 1 116 ? -36.471 -16.490 26.985 1.00 97.44 116 ALA A C 1
ATOM 846 O O . ALA A 1 116 ? -35.526 -16.596 26.206 1.00 97.44 116 ALA A O 1
ATOM 847 N N . ILE A 1 117 ? -37.137 -15.337 27.116 1.00 98.25 117 ILE A N 1
ATOM 848 C CA . ILE A 1 117 ? -36.803 -14.116 26.367 1.00 98.25 117 ILE A CA 1
ATOM 849 C C . ILE A 1 117 ? -35.513 -13.501 26.920 1.00 98.25 117 ILE A C 1
ATOM 851 O O . ILE A 1 117 ? -35.493 -13.009 28.050 1.00 98.25 117 ILE A O 1
ATOM 855 N N . THR A 1 118 ? -34.455 -13.463 26.108 1.00 98.56 118 THR A N 1
ATOM 856 C CA . THR A 1 118 ? -33.176 -12.834 26.476 1.00 98.56 118 THR A CA 1
ATOM 857 C C . THR A 1 118 ? -33.138 -11.339 26.155 1.00 98.56 118 THR A C 1
ATOM 859 O O . THR A 1 118 ? -33.893 -10.845 25.310 1.00 98.56 118 THR A O 1
ATOM 862 N N . LEU A 1 119 ? -32.222 -10.594 26.784 1.00 98.56 119 LEU A N 1
ATOM 863 C CA . LEU A 1 119 ? -32.002 -9.179 26.451 1.00 98.56 119 LEU A CA 1
ATOM 864 C C . LEU A 1 119 ? -31.583 -8.985 24.982 1.00 98.56 119 LEU A C 1
ATOM 866 O O . LEU A 1 119 ? -32.002 -8.017 24.343 1.00 98.56 119 LEU A O 1
ATOM 870 N N . ARG A 1 120 ? -30.821 -9.932 24.419 1.00 98.25 120 ARG A N 1
ATOM 871 C CA . ARG A 1 120 ? -30.470 -9.989 22.992 1.00 98.25 120 ARG A CA 1
ATOM 872 C C . ARG A 1 120 ? -31.710 -10.049 22.108 1.00 98.25 120 ARG A C 1
ATOM 874 O O . ARG A 1 120 ? -31.852 -9.232 21.201 1.00 98.25 120 ARG A O 1
ATOM 881 N N . MET A 1 121 ? -32.631 -10.967 22.412 1.00 97.62 121 MET A N 1
ATOM 882 C CA . MET A 1 121 ? -33.889 -11.114 21.670 1.00 97.62 121 MET A CA 1
ATOM 883 C C . MET A 1 121 ? -34.738 -9.843 21.748 1.00 97.62 121 MET A C 1
ATOM 885 O O . MET A 1 121 ? -35.355 -9.452 20.758 1.00 97.62 121 MET A O 1
ATOM 889 N N . LEU A 1 122 ? -34.753 -9.156 22.896 1.00 97.75 122 LEU A N 1
ATOM 890 C CA . LEU A 1 122 ? -35.439 -7.869 23.021 1.00 97.75 122 LEU A CA 1
ATOM 891 C C . LEU A 1 122 ? -34.838 -6.829 22.064 1.00 97.75 122 LEU A C 1
ATOM 893 O O . LEU A 1 122 ? -35.582 -6.233 21.283 1.00 97.75 122 LEU A O 1
ATOM 897 N N . GLY A 1 123 ? -33.512 -6.658 22.068 1.00 97.00 123 GLY A N 1
ATOM 898 C CA . GLY A 1 123 ? -32.832 -5.691 21.201 1.00 97.00 123 GLY A CA 1
ATOM 899 C C . GLY A 1 123 ? -32.966 -5.998 19.709 1.00 97.00 123 GLY A C 1
ATOM 900 O O . GLY A 1 123 ? -33.025 -5.075 18.901 1.00 97.00 123 GLY A O 1
ATOM 901 N N . ARG A 1 124 ? -33.086 -7.277 19.336 1.00 95.75 124 ARG A N 1
ATOM 902 C CA . ARG A 1 124 ? -33.256 -7.719 17.940 1.00 95.75 124 ARG A CA 1
ATOM 903 C C . ARG A 1 124 ? -34.712 -7.826 17.481 1.00 95.75 124 ARG A C 1
ATOM 905 O O . ARG A 1 124 ? -34.959 -8.107 16.316 1.00 95.75 124 ARG A O 1
ATOM 912 N N . HIS A 1 125 ? -35.681 -7.554 18.355 1.00 94.38 125 HIS A N 1
ATOM 913 C CA . HIS A 1 125 ? -37.114 -7.749 18.094 1.00 94.38 125 HIS A CA 1
ATOM 914 C C . HIS A 1 125 ? -37.536 -9.203 17.800 1.00 94.38 125 HIS A C 1
ATOM 916 O O . HIS A 1 125 ? -38.438 -9.465 17.008 1.00 94.38 125 HIS A O 1
ATOM 922 N N . GLU A 1 126 ? -36.932 -10.146 18.517 1.00 94.50 126 GLU A N 1
ATOM 923 C CA . GLU A 1 126 ? -37.154 -11.596 18.400 1.00 94.50 126 GLU A CA 1
ATOM 924 C C . GLU A 1 126 ? -37.853 -12.182 19.642 1.00 94.50 126 GLU A C 1
ATOM 926 O O . GLU A 1 126 ? -37.881 -13.387 19.853 1.00 94.50 126 GLU A O 1
ATOM 931 N N . SER A 1 127 ? -38.421 -11.341 20.509 1.00 94.88 127 SER A N 1
ATOM 932 C CA . SER A 1 127 ? -39.074 -11.772 21.757 1.00 94.88 127 SER A CA 1
ATOM 933 C C . SER A 1 127 ? -40.425 -12.471 21.559 1.00 94.88 127 SER A C 1
ATOM 935 O O . SER A 1 127 ? -40.940 -13.070 22.498 1.00 94.88 127 SER A O 1
ATOM 937 N N . GLY A 1 128 ? -41.036 -12.335 20.378 1.00 92.38 128 GLY A N 1
ATOM 938 C CA . GLY A 1 128 ? -42.410 -12.767 20.110 1.00 92.38 128 GLY A CA 1
ATOM 939 C C . GLY A 1 128 ? -43.496 -11.858 20.702 1.00 92.38 128 GLY A C 1
ATOM 940 O O . GLY A 1 128 ? -44.677 -12.100 20.467 1.00 92.38 128 GLY A O 1
ATOM 941 N N . LEU A 1 129 ? -43.145 -10.794 21.437 1.00 91.81 129 LEU A N 1
ATOM 942 C CA . LEU A 1 129 ? -44.127 -9.889 22.045 1.00 91.81 129 LEU A CA 1
ATOM 943 C C . LEU A 1 129 ? -44.903 -9.080 20.990 1.00 91.81 129 LEU A C 1
ATOM 945 O O . LEU A 1 129 ? -44.363 -8.658 19.962 1.00 91.81 129 LEU A O 1
ATOM 949 N N . ASP A 1 130 ? -46.187 -8.839 21.257 1.00 85.75 130 ASP A N 1
ATOM 950 C CA . ASP A 1 130 ? -47.023 -7.993 20.408 1.00 85.75 130 ASP A CA 1
ATOM 951 C C . ASP A 1 130 ? -46.644 -6.505 20.548 1.00 85.75 130 ASP A C 1
ATOM 953 O O . ASP A 1 130 ? -46.058 -6.072 21.543 1.00 85.75 130 ASP A O 1
ATOM 957 N N . ASP A 1 131 ? -46.972 -5.699 19.539 1.00 83.12 131 ASP A N 1
ATOM 958 C CA . ASP A 1 131 ? -46.846 -4.236 19.586 1.00 83.12 131 ASP A CA 1
ATOM 959 C C . ASP A 1 131 ? -48.220 -3.613 19.845 1.00 83.12 131 ASP A C 1
ATOM 961 O O . ASP A 1 131 ? -48.719 -2.795 19.070 1.00 83.12 131 ASP A O 1
ATOM 965 N N . ALA A 1 132 ? -48.876 -4.043 20.926 1.00 67.94 132 ALA A N 1
ATOM 966 C CA . ALA A 1 132 ? -50.256 -3.655 21.230 1.00 67.94 132 ALA A CA 1
ATOM 967 C C . ALA A 1 132 ? -50.433 -2.131 21.377 1.00 67.94 132 ALA A C 1
ATOM 969 O O . ALA A 1 132 ? -51.509 -1.593 21.115 1.00 67.94 132 ALA A O 1
ATOM 970 N N . ILE A 1 133 ? -49.355 -1.414 21.722 1.00 66.19 133 ILE A N 1
ATOM 971 C CA . ILE A 1 133 ? -49.339 0.053 21.805 1.00 66.19 133 ILE A CA 1
ATOM 972 C C . ILE A 1 133 ? -49.418 0.744 20.430 1.00 66.19 133 ILE A C 1
ATOM 974 O O . ILE A 1 133 ? -49.516 1.965 20.359 1.00 66.19 133 ILE A O 1
ATOM 978 N N . ARG A 1 134 ? -49.398 -0.019 19.330 1.00 66.25 134 ARG A N 1
ATOM 979 C CA . ARG A 1 134 ? -49.707 0.443 17.968 1.00 66.25 134 ARG A CA 1
ATOM 980 C C . ARG A 1 134 ? -51.055 -0.054 17.442 1.00 66.25 134 ARG A C 1
ATOM 982 O O . ARG A 1 134 ? -51.388 0.162 16.278 1.00 66.25 134 ARG A O 1
ATOM 989 N N . GLN A 1 135 ? -51.854 -0.723 18.271 1.00 68.12 135 GLN A N 1
ATOM 990 C CA . GLN A 1 135 ? -53.184 -1.172 17.870 1.00 68.12 135 GLN A CA 1
ATOM 991 C C . GLN A 1 135 ? -54.249 -0.094 18.097 1.00 68.12 135 GLN A C 1
ATOM 993 O O . GLN A 1 135 ? -54.117 0.799 18.938 1.00 68.12 135 GLN A O 1
ATOM 998 N N . MET A 1 136 ? -55.343 -0.194 17.335 1.00 67.06 136 MET A N 1
ATOM 999 C CA . MET A 1 136 ? -56.450 0.771 17.344 1.00 67.06 136 MET A CA 1
ATOM 1000 C C . MET A 1 136 ? -56.989 1.110 18.747 1.00 67.06 136 MET A C 1
ATOM 1002 O O . MET A 1 136 ? -57.239 2.293 18.988 1.00 67.06 136 MET A O 1
ATOM 1006 N N . PRO A 1 137 ? -57.157 0.155 19.689 1.00 71.38 137 PRO A N 1
ATOM 1007 C CA . PRO A 1 137 ? -57.648 0.476 21.031 1.00 71.38 137 PRO A CA 1
ATOM 1008 C C . PRO A 1 137 ? -56.733 1.450 21.783 1.00 71.38 137 PRO A C 1
ATOM 1010 O O . PRO A 1 137 ? -57.216 2.410 22.382 1.00 71.38 137 PRO A O 1
ATOM 1013 N N . PHE A 1 138 ? -55.415 1.256 21.692 1.00 73.62 138 PHE A N 1
ATOM 1014 C CA . PHE A 1 138 ? -54.442 2.138 22.329 1.00 73.62 138 PHE A CA 1
ATOM 1015 C C . PHE A 1 138 ? -54.382 3.508 21.644 1.00 73.62 138 PHE A C 1
ATOM 1017 O O . PHE A 1 138 ? -54.384 4.536 22.316 1.00 73.62 138 PHE A O 1
ATOM 1024 N N . HIS A 1 139 ? -54.421 3.551 20.309 1.00 72.12 139 HIS A N 1
ATOM 1025 C CA . HIS A 1 139 ? -54.457 4.818 19.573 1.00 72.12 139 HIS A CA 1
ATOM 1026 C C . HIS A 1 139 ? -55.695 5.668 19.896 1.00 72.12 139 HIS A C 1
ATOM 1028 O O . HIS A 1 139 ? -55.581 6.891 19.960 1.00 72.12 139 HIS A O 1
ATOM 1034 N N . ARG A 1 140 ? -56.855 5.048 20.157 1.00 74.25 140 ARG A N 1
ATOM 1035 C CA . ARG A 1 140 ? -58.051 5.761 20.643 1.00 74.25 140 ARG A CA 1
ATOM 1036 C C . ARG A 1 140 ? -57.866 6.312 22.056 1.00 74.25 140 ARG A C 1
ATOM 1038 O O . ARG A 1 140 ? -58.278 7.437 22.314 1.00 74.25 140 ARG A O 1
ATOM 1045 N N . ALA A 1 141 ? -57.232 5.554 22.951 1.00 76.44 141 ALA A N 1
ATOM 1046 C CA . ALA A 1 141 ? -56.920 6.030 24.299 1.00 76.44 141 ALA A CA 1
ATOM 1047 C C . ALA A 1 141 ? -55.927 7.207 24.270 1.00 76.44 141 ALA A C 1
ATOM 1049 O O . ALA A 1 141 ? -56.138 8.212 24.943 1.00 76.44 141 ALA A O 1
ATOM 1050 N N . LEU A 1 142 ? -54.896 7.125 23.422 1.00 76.94 142 LEU A N 1
ATOM 1051 C CA . LEU A 1 142 ? -53.955 8.220 23.185 1.00 76.94 142 LEU A CA 1
ATOM 1052 C C . LEU A 1 142 ? -54.656 9.463 22.620 1.00 76.94 142 LEU A C 1
ATOM 1054 O O . LEU A 1 142 ? -54.382 10.569 23.066 1.00 76.94 142 LEU A O 1
ATOM 1058 N N . ALA A 1 143 ? -55.574 9.286 21.667 1.00 76.25 143 ALA A N 1
ATOM 1059 C CA . ALA A 1 143 ? -56.350 10.381 21.093 1.00 76.25 143 ALA A CA 1
ATOM 1060 C C . ALA A 1 143 ? -57.284 11.063 22.104 1.00 76.25 143 ALA A C 1
ATOM 1062 O O . ALA A 1 143 ? -57.506 12.268 22.015 1.00 76.25 143 ALA A O 1
ATOM 1063 N N . ALA A 1 144 ? -57.830 10.305 23.059 1.00 80.12 144 ALA A N 1
ATOM 1064 C CA . ALA A 1 144 ? -58.681 10.843 24.116 1.00 80.12 144 ALA A CA 1
ATOM 1065 C C . ALA A 1 144 ? -57.887 11.671 25.143 1.00 80.12 144 ALA A C 1
ATOM 1067 O O . ALA A 1 144 ? -58.414 12.637 25.691 1.00 80.12 144 ALA A O 1
ATOM 1068 N N . GLU A 1 145 ? -56.622 11.317 25.388 1.00 81.25 145 GLU A N 1
ATOM 1069 C CA . GLU A 1 145 ? -55.746 11.987 26.354 1.00 81.25 145 GLU A CA 1
ATOM 1070 C C . GLU A 1 145 ? -54.360 12.315 25.749 1.00 81.25 145 GLU A C 1
ATOM 1072 O O . GLU A 1 145 ? -53.335 11.799 26.210 1.00 81.25 145 GLU A O 1
ATOM 1077 N N . PRO A 1 146 ? -54.276 13.196 24.732 1.00 77.69 146 PRO A N 1
ATOM 1078 C CA . PRO A 1 146 ? -53.062 13.380 23.933 1.00 77.69 146 PRO A CA 1
ATOM 1079 C C . PRO A 1 146 ? -51.871 13.896 24.748 1.00 77.69 146 PRO A C 1
ATOM 1081 O O . PRO A 1 146 ? -50.737 13.550 24.445 1.00 77.69 146 PRO A O 1
ATOM 1084 N N . GLY A 1 147 ? -52.098 14.670 25.812 1.00 76.31 147 GLY A N 1
ATOM 1085 C CA . GLY A 1 147 ? -51.039 15.193 26.685 1.00 76.31 147 GLY A CA 1
ATOM 1086 C C . GLY A 1 147 ? -50.641 14.280 27.853 1.00 76.31 147 GLY A C 1
ATOM 1087 O O . GLY A 1 147 ? -49.793 14.667 28.658 1.00 76.31 147 GLY A O 1
ATOM 1088 N N . ARG A 1 148 ? -51.255 13.098 28.005 1.00 80.00 148 ARG A N 1
ATOM 1089 C CA . ARG A 1 148 ? -51.048 12.244 29.183 1.00 80.00 148 ARG A CA 1
ATOM 1090 C C . ARG A 1 148 ? -49.630 11.667 29.232 1.00 80.00 148 ARG A C 1
ATOM 1092 O O . ARG A 1 148 ? -49.079 11.217 28.229 1.00 80.00 148 ARG A O 1
ATOM 1099 N N . ALA A 1 149 ? -49.050 11.644 30.431 1.00 73.38 149 ALA A N 1
ATOM 1100 C CA . ALA A 1 149 ? -47.840 10.882 30.720 1.00 73.38 149 ALA A CA 1
ATOM 1101 C C . ALA A 1 149 ? -48.203 9.417 31.010 1.00 73.38 149 ALA A C 1
ATOM 1103 O O . ALA A 1 149 ? -49.122 9.145 31.783 1.00 73.38 149 ALA A O 1
ATOM 1104 N N . TRP A 1 150 ? -47.468 8.480 30.411 1.00 79.25 150 TRP A N 1
ATOM 1105 C CA . TRP A 1 150 ? -47.752 7.047 30.494 1.00 79.25 150 TRP A CA 1
ATOM 1106 C C . TRP A 1 150 ? -46.633 6.323 31.255 1.00 79.25 150 TRP A C 1
ATOM 1108 O O . TRP A 1 150 ? -45.514 6.232 30.745 1.00 79.25 150 TRP A O 1
ATOM 1118 N N . PRO A 1 151 ? -46.888 5.813 32.473 1.00 82.88 151 PRO A N 1
ATOM 1119 C CA . PRO A 1 151 ? -45.904 5.029 33.212 1.00 82.88 151 PRO A CA 1
ATOM 1120 C C . PRO A 1 151 ? -45.543 3.727 32.482 1.00 82.88 151 PRO A C 1
ATOM 1122 O O . PRO A 1 151 ? -46.415 3.057 31.928 1.00 82.88 151 PRO A O 1
ATOM 1125 N N . ALA A 1 152 ? -44.274 3.309 32.553 1.00 81.62 152 ALA A N 1
ATOM 1126 C CA . ALA A 1 152 ? -43.783 2.106 31.868 1.00 81.62 152 ALA A CA 1
ATOM 1127 C C . ALA A 1 152 ? -44.579 0.833 32.218 1.00 81.62 152 ALA A C 1
ATOM 1129 O O . ALA A 1 152 ? -44.897 0.044 31.334 1.00 81.62 152 ALA A O 1
ATOM 1130 N N . GLY A 1 153 ? -44.960 0.656 33.489 1.00 82.00 153 GLY A N 1
ATOM 1131 C CA . GLY A 1 153 ? -45.771 -0.489 33.920 1.00 82.00 153 GLY A CA 1
ATOM 1132 C C . GLY A 1 153 ? -47.179 -0.511 33.313 1.00 82.00 153 GLY A C 1
ATOM 1133 O O . GLY A 1 153 ? -47.707 -1.582 33.027 1.00 82.00 153 GLY A O 1
ATOM 1134 N N . GLU A 1 154 ? -47.774 0.657 33.057 1.00 83.88 154 GLU A N 1
ATOM 1135 C CA . GLU A 1 154 ? -49.072 0.742 32.384 1.00 83.88 154 GLU A CA 1
ATOM 1136 C C . GLU A 1 154 ? -48.940 0.421 30.889 1.00 83.88 154 GLU A C 1
ATOM 1138 O O . GLU A 1 154 ? -49.744 -0.344 30.359 1.00 83.88 154 GLU A O 1
ATOM 1143 N N . LEU A 1 155 ? -47.893 0.933 30.230 1.00 81.50 155 LEU A N 1
ATOM 1144 C CA . LEU A 1 155 ? -47.588 0.615 28.830 1.00 81.50 155 LEU A CA 1
ATOM 1145 C C . LEU A 1 155 ? -47.342 -0.883 28.624 1.00 81.50 155 LEU A C 1
ATOM 1147 O O . LEU A 1 155 ? -47.854 -1.461 27.668 1.00 81.50 155 LEU A O 1
ATOM 1151 N N . LEU A 1 156 ? -46.613 -1.524 29.543 1.00 83.69 156 LEU A N 1
ATOM 1152 C CA . LEU A 1 156 ? -46.395 -2.968 29.505 1.00 83.69 156 LEU A CA 1
ATOM 1153 C C . LEU A 1 156 ? -47.689 -3.749 29.703 1.00 83.69 156 LEU A C 1
ATOM 1155 O O . LEU A 1 156 ? -47.892 -4.735 29.009 1.00 83.69 156 LEU A O 1
ATOM 1159 N N . ARG A 1 157 ? -48.601 -3.305 30.575 1.00 81.69 157 ARG A N 1
ATOM 1160 C CA . ARG A 1 157 ? -49.902 -3.973 30.716 1.00 81.69 157 ARG A CA 1
ATOM 1161 C C . ARG A 1 157 ? -50.641 -4.022 29.378 1.00 81.69 157 ARG A C 1
ATOM 1163 O O . ARG A 1 157 ? -51.109 -5.089 29.005 1.00 81.69 157 ARG A O 1
ATOM 1170 N N . TYR A 1 158 ? -50.687 -2.906 28.646 1.00 77.31 158 TYR A N 1
ATOM 1171 C CA . TYR A 1 158 ? -51.276 -2.881 27.304 1.00 77.31 158 TYR A CA 1
ATOM 1172 C C . TYR A 1 158 ? -50.512 -3.774 26.322 1.00 77.31 158 TYR A C 1
ATOM 1174 O O . TYR A 1 158 ? -51.136 -4.519 25.578 1.00 77.31 158 TYR A O 1
ATOM 1182 N N . ALA A 1 159 ? -49.178 -3.719 26.328 1.00 77.06 159 ALA A N 1
ATOM 1183 C CA . ALA A 1 159 ? -48.336 -4.489 25.413 1.00 77.06 159 ALA A CA 1
ATOM 1184 C C . ALA A 1 159 ? -48.418 -6.011 25.613 1.00 77.06 159 ALA A C 1
ATOM 1186 O O . ALA A 1 159 ? -48.275 -6.759 24.650 1.00 77.06 159 ALA A O 1
ATOM 1187 N N . LEU A 1 160 ? -48.625 -6.464 26.851 1.00 83.44 160 LEU A N 1
ATOM 1188 C CA . LEU A 1 160 ? -48.617 -7.881 27.217 1.00 83.44 160 LEU A CA 1
ATOM 1189 C C . LEU A 1 160 ? -50.018 -8.518 27.203 1.00 83.44 160 LEU A C 1
ATOM 1191 O O . LEU A 1 160 ? -50.118 -9.741 27.142 1.00 83.44 160 LEU A O 1
ATOM 1195 N N . GLU A 1 161 ? -51.090 -7.718 27.247 1.00 82.19 161 GLU A N 1
ATOM 1196 C CA . GLU A 1 161 ? -52.485 -8.188 27.319 1.00 82.19 161 GLU A CA 1
ATOM 1197 C C . GLU A 1 161 ? -52.919 -9.083 26.138 1.00 82.19 161 GLU A C 1
ATOM 1199 O O . GLU A 1 161 ? -53.559 -10.103 26.397 1.00 82.19 161 GLU A O 1
ATOM 1204 N N . PRO A 1 162 ? -52.546 -8.807 24.870 1.00 81.38 162 PRO A N 1
ATOM 1205 C CA . PRO A 1 162 ? -52.887 -9.690 23.747 1.00 81.38 162 PRO A CA 1
ATOM 1206 C C . PRO A 1 162 ? -52.171 -11.050 23.758 1.00 81.38 162 PRO A C 1
ATOM 1208 O O . PRO A 1 162 ? -52.560 -11.946 23.010 1.00 81.38 162 PRO A O 1
ATOM 1211 N N . GLY A 1 163 ? -51.138 -11.213 24.591 1.00 84.31 163 GLY A N 1
ATOM 1212 C CA . GLY A 1 163 ? -50.246 -12.369 24.575 1.00 84.31 163 GLY A CA 1
ATOM 1213 C C . GLY A 1 163 ? -49.177 -12.314 23.468 1.00 84.31 163 GLY A C 1
ATOM 1214 O O . GLY A 1 163 ? -49.189 -11.426 22.613 1.00 84.31 163 GLY A O 1
ATOM 1215 N N . PRO A 1 164 ? -48.199 -13.236 23.498 1.00 90.12 164 PRO A N 1
ATOM 1216 C CA . PRO A 1 164 ? -47.137 -13.320 22.496 1.00 90.12 164 PRO A CA 1
ATOM 1217 C C . PRO A 1 164 ? -47.676 -13.811 21.140 1.00 90.12 164 PRO A C 1
ATOM 1219 O O . PRO A 1 164 ? -48.554 -14.670 21.076 1.00 90.12 164 PRO A O 1
ATOM 1222 N N . ARG A 1 165 ? -47.123 -13.277 20.046 1.00 89.69 165 ARG A N 1
ATOM 1223 C CA . ARG A 1 165 ? -47.446 -13.649 18.656 1.00 89.69 165 ARG A CA 1
ATOM 1224 C C . ARG A 1 165 ? -46.704 -14.896 18.171 1.00 89.69 165 ARG A C 1
ATOM 1226 O O . ARG A 1 165 ? -47.182 -15.560 17.257 1.00 89.69 165 ARG A O 1
ATOM 1233 N N . SER A 1 166 ? -45.557 -15.198 18.770 1.00 91.38 166 SER A N 1
ATOM 1234 C CA . SER A 1 166 ? -44.717 -16.362 18.466 1.00 91.38 166 SER A CA 1
ATOM 1235 C C . SER A 1 166 ? -43.923 -16.773 19.705 1.00 91.38 166 SER A C 1
ATOM 1237 O O . SER A 1 166 ? -43.861 -16.016 20.681 1.00 91.38 166 SER A O 1
ATOM 1239 N N . ALA A 1 167 ? -43.274 -17.938 19.670 1.00 94.19 167 ALA A N 1
ATOM 1240 C CA . ALA A 1 167 ? -42.294 -18.275 20.694 1.00 94.19 167 ALA A CA 1
ATOM 1241 C C . ALA A 1 167 ? -41.062 -17.339 20.610 1.00 94.19 167 ALA A C 1
ATOM 1243 O O . ALA A 1 167 ? -40.767 -16.796 19.534 1.00 94.19 167 ALA A O 1
ATOM 1244 N N . PRO A 1 168 ? -40.321 -17.141 21.719 1.00 95.81 168 PRO A N 1
ATOM 1245 C CA . PRO A 1 168 ? -39.069 -16.385 21.703 1.00 95.81 168 PRO A CA 1
ATOM 1246 C C . PRO A 1 168 ? -38.061 -16.980 20.709 1.00 95.81 168 PRO A C 1
ATOM 1248 O O . PRO A 1 168 ? -37.820 -18.186 20.706 1.00 95.81 168 PRO A O 1
ATOM 1251 N N . GLY A 1 169 ? -37.481 -16.137 19.857 1.00 92.00 169 GLY A N 1
ATOM 1252 C CA . GLY A 1 169 ? -36.526 -16.513 18.812 1.00 92.00 169 GLY A CA 1
ATOM 1253 C C . GLY A 1 169 ? -37.140 -17.132 17.550 1.00 92.00 169 GLY A C 1
ATOM 1254 O O . GLY A 1 169 ? -36.415 -17.357 16.586 1.00 92.00 169 GLY A O 1
ATOM 1255 N N . GLU A 1 170 ? -38.448 -17.409 17.519 1.00 91.06 170 GLU A N 1
ATOM 1256 C CA . GLU A 1 170 ? -39.090 -18.083 16.379 1.00 91.06 170 GLU A CA 1
ATOM 1257 C C . GLU A 1 170 ? -39.278 -17.156 15.172 1.00 91.06 170 GLU A C 1
ATOM 1259 O O . GLU A 1 170 ? -39.113 -17.574 14.026 1.00 91.06 170 GLU A O 1
ATOM 1264 N N . ALA A 1 171 ? -39.626 -15.893 15.419 1.00 87.69 171 ALA A N 1
ATOM 1265 C CA . ALA A 1 171 ? -39.924 -14.927 14.374 1.00 87.69 171 ALA A CA 1
ATOM 1266 C C . ALA A 1 171 ? -39.537 -13.506 14.784 1.00 87.69 171 ALA A C 1
ATOM 1268 O O . ALA A 1 171 ? -39.547 -13.135 15.961 1.00 87.69 171 ALA A O 1
ATOM 1269 N N . TRP A 1 172 ? -39.237 -12.690 13.774 1.00 90.75 172 TRP A N 1
ATOM 1270 C CA . TRP A 1 172 ? -38.989 -11.269 13.959 1.00 90.75 172 TRP A CA 1
ATOM 1271 C C . TRP A 1 172 ? -40.302 -10.485 13.955 1.00 90.75 172 TRP A C 1
ATOM 1273 O O . TRP A 1 172 ? -41.062 -10.514 12.981 1.00 90.75 172 TRP A O 1
ATOM 1283 N N . HIS A 1 173 ? -40.540 -9.732 15.025 1.00 87.75 173 HIS A N 1
ATOM 1284 C CA . HIS A 1 173 ? -41.713 -8.888 15.187 1.00 87.75 173 HIS A CA 1
ATOM 1285 C C . HIS A 1 173 ? -41.334 -7.584 15.882 1.00 87.75 173 HIS A C 1
ATOM 1287 O O . HIS A 1 173 ? -41.078 -7.563 17.087 1.00 87.75 173 HIS A O 1
ATOM 1293 N N . TYR A 1 174 ? -41.371 -6.473 15.141 1.00 89.38 174 TYR A N 1
ATOM 1294 C CA . TYR A 1 174 ? -41.196 -5.155 15.745 1.00 89.38 174 TYR A CA 1
ATOM 1295 C C . TYR A 1 174 ? -42.183 -4.963 16.902 1.00 89.38 174 TYR A C 1
ATOM 1297 O O . TYR A 1 174 ? -43.394 -5.118 16.723 1.00 89.38 174 TYR A O 1
ATOM 1305 N N . SER A 1 175 ? -41.653 -4.628 18.078 1.00 91.31 175 SER A N 1
ATOM 1306 C CA . SER A 1 175 ? -42.439 -4.345 19.278 1.00 91.31 175 SER A CA 1
ATOM 1307 C C . SER A 1 175 ? -41.733 -3.318 20.147 1.00 91.31 175 SER A C 1
ATOM 1309 O O . SER A 1 175 ? -40.591 -3.509 20.572 1.00 91.31 175 SER A O 1
ATOM 1311 N N . ASN A 1 176 ? -42.429 -2.224 20.451 1.00 90.75 176 ASN A N 1
ATOM 1312 C CA . ASN A 1 176 ? -41.921 -1.194 21.353 1.00 90.75 176 ASN A CA 1
ATOM 1313 C C . ASN A 1 176 ? -41.833 -1.686 22.806 1.00 90.75 176 ASN A C 1
ATOM 1315 O O . ASN A 1 176 ? -41.052 -1.138 23.587 1.00 90.75 176 ASN A O 1
ATOM 1319 N N . ALA A 1 177 ? -42.572 -2.746 23.156 1.00 91.81 177 ALA A N 1
ATOM 1320 C CA . ALA A 1 177 ? -42.488 -3.397 24.461 1.00 91.81 177 ALA A CA 1
ATOM 1321 C C . ALA A 1 177 ? -41.057 -3.847 24.770 1.00 91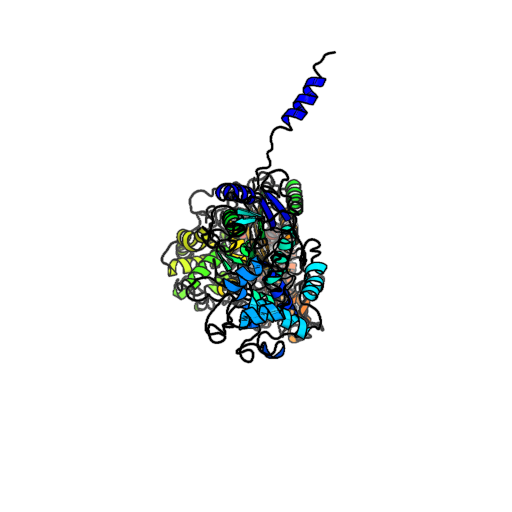.81 177 ALA A C 1
ATOM 1323 O O . ALA A 1 177 ? -40.600 -3.723 25.905 1.00 91.81 177 ALA A O 1
ATOM 1324 N N . ASN A 1 178 ? -40.321 -4.284 23.744 1.00 95.69 178 ASN A N 1
ATOM 1325 C CA . ASN A 1 178 ? -38.955 -4.757 23.908 1.00 95.69 178 ASN A CA 1
ATOM 1326 C C . ASN A 1 178 ? -38.019 -3.671 24.432 1.00 95.69 178 ASN A C 1
ATOM 1328 O O . ASN A 1 178 ? -37.245 -3.904 25.357 1.00 95.69 178 ASN A O 1
ATOM 1332 N N . SER A 1 179 ? -38.125 -2.460 23.885 1.00 95.88 179 SER A N 1
ATOM 1333 C CA . SER A 1 179 ? -37.315 -1.331 24.333 1.00 95.88 179 SER A CA 1
ATOM 1334 C C . SER A 1 179 ? -37.733 -0.861 25.726 1.00 95.88 179 SER A C 1
ATOM 1336 O O . SER A 1 179 ? -36.876 -0.497 26.523 1.00 95.88 179 SER A O 1
ATOM 1338 N N . ILE A 1 180 ? -39.027 -0.911 26.063 1.00 93.81 180 ILE A N 1
ATOM 1339 C CA . ILE A 1 180 ? -39.506 -0.593 27.420 1.00 93.81 180 ILE A CA 1
ATOM 1340 C C . ILE A 1 180 ? -38.928 -1.585 28.442 1.00 93.81 180 ILE A C 1
ATOM 1342 O O . ILE A 1 180 ? -38.435 -1.161 29.486 1.00 93.81 180 ILE A O 1
ATOM 1346 N N . LEU A 1 181 ? -38.927 -2.884 28.126 1.00 96.38 181 LEU A N 1
ATOM 1347 C CA . LEU A 1 181 ? -38.327 -3.926 28.962 1.00 96.38 181 LEU A CA 1
ATOM 1348 C C . LEU A 1 181 ? -36.811 -3.749 29.109 1.00 96.38 181 LEU A C 1
ATOM 1350 O O . LEU A 1 181 ? -36.305 -3.831 30.225 1.00 96.38 181 LEU A O 1
ATOM 1354 N N . LEU A 1 182 ? -36.096 -3.434 28.024 1.00 97.88 182 LEU A N 1
ATOM 1355 C CA . LEU A 1 182 ? -34.665 -3.109 28.082 1.00 97.88 182 LEU A CA 1
ATOM 1356 C C . LEU A 1 182 ? -34.391 -1.869 28.940 1.00 97.88 182 LEU A C 1
ATOM 1358 O O . LEU A 1 182 ? -33.459 -1.875 29.739 1.00 97.88 182 LEU A O 1
ATOM 1362 N N . GLY A 1 183 ? -35.229 -0.835 28.831 1.00 96.19 183 GLY A N 1
ATOM 1363 C CA . GLY A 1 183 ? -35.176 0.334 29.706 1.00 96.19 183 GLY A CA 1
ATOM 1364 C C . GLY A 1 183 ? -35.277 -0.069 31.176 1.00 96.19 183 GLY A C 1
ATOM 1365 O O . GLY A 1 183 ? -34.401 0.274 31.959 1.00 96.19 183 GLY A O 1
ATOM 1366 N N . LEU A 1 184 ? -36.278 -0.874 31.543 1.00 95.62 184 LEU A N 1
ATOM 1367 C CA . LEU A 1 184 ? -36.430 -1.380 32.912 1.00 95.62 184 LEU A CA 1
ATOM 1368 C C . LEU A 1 184 ? -35.270 -2.284 33.352 1.00 95.62 184 LEU A C 1
ATOM 1370 O O . LEU A 1 184 ? -34.878 -2.225 34.514 1.00 95.62 184 LEU A O 1
ATOM 1374 N N . ALA A 1 185 ? -34.692 -3.089 32.458 1.00 97.31 185 ALA A N 1
ATOM 1375 C CA . ALA A 1 185 ? -33.508 -3.891 32.766 1.00 97.31 185 ALA A CA 1
ATOM 1376 C C . ALA A 1 185 ? -32.309 -3.002 33.138 1.00 97.31 185 ALA A C 1
ATOM 1378 O O . ALA A 1 185 ? -31.653 -3.256 34.150 1.00 97.31 185 ALA A O 1
ATOM 1379 N N . VAL A 1 186 ? -32.089 -1.901 32.405 1.00 97.81 186 VAL A N 1
ATOM 1380 C CA . VAL A 1 186 ? -31.101 -0.868 32.768 1.00 97.81 186 VAL A CA 1
ATOM 1381 C C . VAL A 1 186 ? -31.395 -0.301 34.160 1.00 97.81 186 VAL A C 1
ATOM 1383 O O . VAL A 1 186 ? -30.480 -0.188 34.982 1.00 97.81 186 VAL A O 1
ATOM 1386 N N . GLU A 1 187 ? -32.659 0.006 34.468 1.00 96.00 187 GLU A N 1
ATOM 1387 C CA . GLU A 1 187 ? -33.030 0.533 35.789 1.00 96.00 187 GLU A CA 1
ATOM 1388 C C . GLU A 1 187 ? -32.740 -0.445 36.918 1.00 96.00 187 GLU A C 1
ATOM 1390 O O . GLU A 1 187 ? -32.197 -0.070 37.959 1.00 96.00 187 GLU A O 1
ATOM 1395 N N . ARG A 1 188 ? -33.058 -1.717 36.702 1.00 95.81 188 ARG A N 1
ATOM 1396 C CA . ARG A 1 188 ? -32.881 -2.779 37.691 1.00 95.81 188 ARG A CA 1
ATOM 1397 C C . ARG A 1 188 ? -31.417 -3.124 37.914 1.00 95.81 188 ARG A C 1
ATOM 1399 O O . ARG A 1 188 ? -31.026 -3.334 39.058 1.00 95.81 188 ARG A O 1
ATOM 1406 N N . ALA A 1 189 ? -30.610 -3.136 36.857 1.00 95.88 189 ALA A N 1
ATOM 1407 C CA . ALA A 1 189 ? -29.184 -3.427 36.952 1.00 95.88 189 ALA A CA 1
ATOM 1408 C C . ALA A 1 189 ? -28.380 -2.283 37.589 1.00 95.88 189 ALA A C 1
ATOM 1410 O O . ALA A 1 189 ? -27.360 -2.525 38.232 1.00 95.88 189 ALA A O 1
ATOM 1411 N N . THR A 1 190 ? -28.822 -1.033 37.421 1.00 95.38 190 THR A N 1
ATOM 1412 C CA . THR A 1 190 ? -28.041 0.145 37.843 1.00 95.38 190 THR A CA 1
ATOM 1413 C C . THR A 1 190 ? -28.611 0.890 39.048 1.00 95.38 190 THR A C 1
ATOM 1415 O O . THR A 1 190 ? -27.903 1.700 39.650 1.00 95.38 190 THR A O 1
ATOM 1418 N N . GLY A 1 191 ? -29.881 0.666 39.393 1.00 95.38 191 GLY A N 1
ATOM 1419 C CA . GLY A 1 191 ? -30.615 1.460 40.381 1.00 95.38 191 GLY A CA 1
ATOM 1420 C C . GLY A 1 191 ? -30.907 2.900 39.936 1.00 95.38 191 GLY A C 1
ATOM 1421 O O . GLY A 1 191 ? -31.296 3.723 40.763 1.00 95.38 191 GLY A O 1
ATOM 1422 N N . ARG A 1 192 ? -30.691 3.235 38.657 1.00 93.75 192 ARG A N 1
ATOM 1423 C CA . ARG A 1 192 ? -30.914 4.567 38.070 1.00 93.75 192 ARG A CA 1
ATOM 1424 C C . ARG A 1 192 ? -31.801 4.452 36.845 1.00 93.75 192 ARG A C 1
ATOM 1426 O O . ARG A 1 192 ? -31.716 3.459 36.139 1.00 93.75 192 ARG A O 1
ATOM 1433 N N . SER A 1 193 ? -32.593 5.479 36.553 1.00 93.94 193 SER A N 1
ATOM 1434 C CA . SER A 1 193 ? -33.428 5.460 35.351 1.00 93.94 193 SER A CA 1
ATOM 1435 C C . SER A 1 193 ? -32.575 5.300 34.080 1.00 93.94 193 SER A C 1
ATOM 1437 O O . SER A 1 193 ? -31.430 5.770 34.029 1.00 93.94 193 SER A O 1
ATOM 1439 N N . TRP A 1 194 ? -33.108 4.670 33.030 1.00 94.19 194 TRP A N 1
ATOM 1440 C CA . TRP A 1 194 ? -32.381 4.573 31.755 1.00 94.19 194 TRP A CA 1
ATOM 1441 C C . TRP A 1 194 ? -32.106 5.971 31.172 1.00 94.19 194 TRP A C 1
ATOM 1443 O O . TRP A 1 194 ? -31.062 6.194 30.559 1.00 94.19 194 TRP A O 1
ATOM 1453 N N . GLN A 1 195 ? -32.986 6.942 31.447 1.00 94.75 195 GLN A N 1
ATOM 1454 C CA . GLN A 1 195 ? -32.796 8.348 31.102 1.00 94.75 195 GLN A CA 1
ATOM 1455 C C . GLN A 1 195 ? -31.573 8.944 31.802 1.00 94.75 195 GLN A C 1
ATOM 1457 O O . GLN A 1 195 ? -30.799 9.668 31.175 1.00 94.75 195 GLN A O 1
ATOM 1462 N N . ASP A 1 196 ? -31.368 8.646 33.088 1.00 95.50 196 ASP A N 1
ATOM 1463 C CA . ASP A 1 196 ? -30.187 9.106 33.822 1.00 95.50 196 ASP A CA 1
ATOM 1464 C C . ASP A 1 196 ? -28.914 8.455 33.288 1.00 95.50 196 ASP A C 1
ATOM 1466 O O . ASP A 1 196 ? -27.886 9.128 33.173 1.00 95.50 196 ASP A O 1
ATOM 1470 N N . HIS A 1 197 ? -28.972 7.173 32.918 1.00 95.62 197 HIS A N 1
ATOM 1471 C CA . HIS A 1 197 ? -27.844 6.493 32.291 1.00 95.62 197 HIS A CA 1
ATOM 1472 C C . HIS A 1 197 ? -27.470 7.166 30.962 1.00 95.62 197 HIS A C 1
ATOM 1474 O O . HIS A 1 197 ? -26.341 7.626 30.810 1.00 95.62 197 HIS A O 1
ATOM 1480 N N . VAL A 1 198 ? -28.431 7.342 30.049 1.00 97.56 198 VAL A N 1
ATOM 1481 C CA . VAL A 1 198 ? -28.217 8.039 28.769 1.00 97.56 198 VAL A CA 1
ATOM 1482 C C . VAL A 1 198 ? -27.704 9.466 28.997 1.00 97.56 198 VAL A C 1
ATOM 1484 O O . VAL A 1 198 ? -26.721 9.876 28.380 1.00 97.56 198 VAL A O 1
ATOM 1487 N N . ARG A 1 199 ? -28.293 10.223 29.932 1.00 96.69 199 ARG A N 1
ATOM 1488 C CA . ARG A 1 199 ? -27.862 11.599 30.230 1.00 96.69 199 ARG A CA 1
ATOM 1489 C C . ARG A 1 199 ? -26.410 11.658 30.706 1.00 96.69 199 ARG A C 1
ATOM 1491 O O . ARG A 1 199 ? -25.657 12.518 30.257 1.00 96.69 199 ARG A O 1
ATOM 1498 N N . THR A 1 200 ? -26.020 10.766 31.614 1.00 95.62 200 THR A N 1
ATOM 1499 C CA . THR A 1 200 ? -24.710 10.820 32.284 1.00 95.62 200 THR A CA 1
ATOM 1500 C C . THR A 1 200 ? -23.589 10.130 31.514 1.00 95.62 200 THR A C 1
ATOM 1502 O O . THR A 1 200 ? -22.439 10.543 31.643 1.00 95.62 200 THR A O 1
ATOM 1505 N N . ARG A 1 201 ? -23.899 9.096 30.726 1.00 95.12 201 ARG A N 1
ATOM 1506 C CA . ARG A 1 201 ? -22.905 8.260 30.034 1.00 95.12 201 ARG A CA 1
ATOM 1507 C C . ARG A 1 201 ? -22.803 8.538 28.538 1.00 95.12 201 ARG A C 1
ATOM 1509 O O . ARG A 1 201 ? -21.774 8.227 27.953 1.00 95.12 201 ARG A O 1
ATOM 1516 N N . ILE A 1 202 ? -23.821 9.162 27.943 1.00 97.38 202 ILE A N 1
ATOM 1517 C CA . ILE A 1 202 ? -23.860 9.449 26.503 1.00 97.38 202 ILE A CA 1
ATOM 1518 C C . ILE A 1 202 ? -23.959 10.955 26.258 1.00 97.38 202 ILE A C 1
ATOM 1520 O O . ILE A 1 202 ? -23.053 11.539 25.671 1.00 97.38 202 ILE A O 1
ATOM 1524 N N . LEU A 1 203 ? -25.022 11.612 26.736 1.00 97.50 203 LEU A N 1
ATOM 1525 C CA . LEU A 1 203 ? -25.289 13.009 26.368 1.00 97.50 203 LEU A CA 1
ATOM 1526 C C . LEU A 1 203 ? -24.246 13.977 26.942 1.00 97.50 203 LEU A C 1
ATOM 1528 O O . LEU A 1 203 ? -23.698 14.791 26.202 1.00 97.50 203 LEU A O 1
ATOM 1532 N N . ALA A 1 204 ? -23.952 13.890 28.244 1.00 96.12 204 ALA A N 1
ATOM 1533 C CA . ALA A 1 204 ? -23.004 14.797 28.890 1.00 96.12 204 ALA A CA 1
ATOM 1534 C C . ALA A 1 204 ? -21.554 14.629 28.387 1.00 96.12 204 ALA A C 1
ATOM 1536 O O . ALA A 1 204 ? -20.947 15.650 28.063 1.00 96.12 204 ALA A O 1
ATOM 1537 N N . PRO A 1 205 ? -20.995 13.405 28.247 1.00 95.31 205 PRO A N 1
ATOM 1538 C CA . PRO A 1 205 ? -19.642 13.223 27.710 1.00 95.31 205 PRO A CA 1
ATOM 1539 C C . PRO A 1 205 ? -19.477 13.705 26.266 1.00 95.31 205 PRO A C 1
ATOM 1541 O O . PRO A 1 205 ? -18.418 14.211 25.912 1.00 95.31 205 PRO A O 1
ATOM 1544 N N . LEU A 1 206 ? -20.528 13.591 25.450 1.00 94.25 206 LEU A N 1
ATOM 1545 C CA . LEU A 1 206 ? -20.530 14.055 24.061 1.00 94.25 206 LEU A CA 1
ATOM 1546 C C . LEU A 1 206 ? -20.932 15.532 23.902 1.00 94.25 206 LEU A C 1
ATOM 1548 O O . LEU A 1 206 ? -20.949 16.045 22.785 1.00 94.25 206 LEU A O 1
ATOM 1552 N N . GLY A 1 207 ? -21.275 16.224 24.995 1.00 95.00 207 GLY A N 1
ATOM 1553 C CA . GLY A 1 207 ? -21.695 17.626 24.957 1.00 95.00 207 GLY A CA 1
ATOM 1554 C C . GLY A 1 207 ? -23.019 17.869 24.220 1.00 95.00 207 GLY A C 1
ATOM 1555 O O . GLY A 1 207 ? -23.226 18.961 23.691 1.00 95.00 207 GLY A O 1
ATOM 1556 N N . LEU A 1 208 ? -23.922 16.881 24.184 1.00 95.88 208 LEU A N 1
ATOM 1557 C CA . LEU A 1 208 ? -25.201 16.933 23.456 1.00 95.88 208 LEU A CA 1
ATOM 1558 C C . LEU A 1 208 ? -26.258 17.721 24.240 1.00 95.88 208 LEU A C 1
ATOM 1560 O O . LEU A 1 208 ? -27.216 17.170 24.785 1.00 95.88 208 LEU A O 1
ATOM 1564 N N . THR A 1 209 ? -26.038 19.028 24.363 1.00 92.00 209 THR A N 1
ATOM 1565 C CA . THR A 1 209 ? -26.827 19.926 25.226 1.00 92.00 209 THR A CA 1
ATOM 1566 C C . THR A 1 209 ? -28.257 20.178 24.747 1.00 92.00 209 THR A C 1
ATOM 1568 O O . THR A 1 209 ? -29.076 20.667 25.527 1.00 92.00 209 THR A O 1
ATOM 1571 N N . ARG A 1 210 ? -28.579 19.855 23.490 1.00 91.00 210 ARG A N 1
ATOM 1572 C CA . ARG A 1 210 ? -29.907 20.069 22.891 1.00 91.00 210 ARG A CA 1
ATOM 1573 C C . ARG A 1 210 ? -30.720 18.778 22.798 1.00 91.00 210 ARG A C 1
ATOM 1575 O O . ARG A 1 210 ? -31.896 18.816 22.425 1.00 91.00 210 ARG A O 1
ATOM 1582 N N . THR A 1 211 ? -30.131 17.657 23.215 1.00 94.25 211 THR A N 1
ATOM 1583 C CA . THR A 1 211 ? -30.770 16.339 23.288 1.00 94.25 211 THR A CA 1
ATOM 1584 C C . THR A 1 211 ? -31.170 15.997 24.723 1.00 94.25 211 THR A C 1
ATOM 1586 O O . THR A 1 211 ? -30.450 16.286 25.675 1.00 94.25 211 THR A O 1
ATOM 1589 N N . GLY A 1 212 ? -32.332 15.373 24.908 1.00 91.69 212 GLY A N 1
ATOM 1590 C CA . GLY A 1 212 ? -32.824 14.993 26.226 1.00 91.69 212 GLY A CA 1
ATOM 1591 C C . GLY A 1 212 ? -34.172 14.280 26.198 1.00 91.69 212 GLY A C 1
ATOM 1592 O O . GLY A 1 212 ? -34.523 13.594 25.240 1.00 91.69 212 GLY A O 1
ATOM 1593 N N . PHE A 1 213 ? -34.921 14.449 27.284 1.00 87.12 213 PHE A N 1
ATOM 1594 C CA . PHE A 1 213 ? -36.236 13.853 27.504 1.00 87.12 213 PHE A CA 1
ATOM 1595 C C . PHE A 1 213 ? -37.188 14.992 27.838 1.00 87.12 213 PHE A C 1
ATOM 1597 O O . PHE A 1 213 ? -36.941 15.714 28.803 1.00 87.12 213 PHE A O 1
ATOM 1604 N N . ASP A 1 214 ? -38.232 15.182 27.042 1.00 69.19 214 ASP A N 1
ATOM 1605 C CA . ASP A 1 214 ? -39.242 16.203 27.312 1.00 69.19 214 ASP A CA 1
ATOM 1606 C C . ASP A 1 214 ? -40.635 15.592 27.161 1.00 69.19 214 ASP A C 1
ATOM 1608 O O . ASP A 1 214 ? -40.876 14.803 26.247 1.00 69.19 214 ASP A O 1
ATOM 1612 N N . ALA A 1 215 ? -41.532 15.934 28.083 1.00 55.62 215 ALA A N 1
ATOM 1613 C CA . ALA A 1 215 ? -42.923 15.491 28.087 1.00 55.62 215 ALA A CA 1
ATOM 1614 C C . ALA A 1 215 ? -43.881 16.566 27.536 1.00 55.62 215 ALA A C 1
ATOM 1616 O O . ALA A 1 215 ? -45.074 16.295 27.406 1.00 55.62 215 ALA A O 1
ATOM 1617 N N . GLY A 1 216 ? -43.379 17.772 27.232 1.00 60.16 216 GLY A N 1
ATOM 1618 C CA . GLY A 1 216 ? -44.167 18.911 26.758 1.00 60.16 216 GLY A CA 1
ATOM 1619 C C . GLY A 1 216 ? -44.227 19.094 25.230 1.00 60.16 216 GLY A C 1
ATOM 1620 O O . GLY A 1 216 ? -43.663 18.299 24.465 1.00 60.16 216 GLY A O 1
ATOM 1621 N N . PRO A 1 217 ? -44.939 20.143 24.766 1.00 62.62 217 PRO A N 1
ATOM 1622 C CA . PRO A 1 217 ? -44.915 20.587 23.375 1.00 62.62 217 PRO A CA 1
ATOM 1623 C C . PRO A 1 217 ? -43.485 20.925 22.955 1.00 62.62 217 PRO A C 1
ATOM 1625 O O . PRO A 1 217 ? -42.773 21.631 23.668 1.00 62.62 217 PRO A O 1
ATOM 1628 N N . VAL A 1 218 ? -43.074 20.412 21.800 1.00 76.62 218 VAL A N 1
ATOM 1629 C CA . VAL A 1 218 ? -41.798 20.771 21.183 1.00 76.62 218 VAL A CA 1
ATOM 1630 C C . VAL A 1 218 ? -42.053 21.950 20.241 1.00 76.62 218 VAL A C 1
ATOM 1632 O O . VAL A 1 218 ? -43.131 22.057 19.667 1.00 76.62 218 VAL A O 1
ATOM 1635 N N . ASP A 1 219 ? -41.087 22.854 20.128 1.00 77.38 219 ASP A N 1
ATOM 1636 C CA . ASP A 1 219 ? -41.109 23.990 19.205 1.00 77.38 219 ASP A CA 1
ATOM 1637 C C . ASP A 1 219 ? -40.037 23.713 18.140 1.00 77.38 219 ASP A C 1
ATOM 1639 O O . ASP A 1 219 ? -38.846 23.679 18.494 1.00 77.38 219 ASP A O 1
ATOM 1643 N N . PRO A 1 220 ? -40.429 23.365 16.897 1.00 85.75 220 PRO A N 1
ATOM 1644 C CA . PRO A 1 220 ? -41.587 23.834 16.118 1.00 85.75 220 PRO A CA 1
ATOM 1645 C C . PRO A 1 220 ? -42.859 22.982 16.233 1.00 85.75 220 PRO A C 1
ATOM 1647 O O . PRO A 1 220 ? -42.816 21.840 16.707 1.00 85.75 220 PRO A O 1
ATOM 1650 N N . ARG A 1 221 ? -43.990 23.519 15.734 1.00 89.56 221 ARG A N 1
ATOM 1651 C CA . ARG A 1 221 ? -45.265 22.786 15.670 1.00 89.56 221 ARG A CA 1
ATOM 1652 C C . ARG A 1 221 ? -45.117 21.531 14.826 1.00 89.56 221 ARG A C 1
ATOM 1654 O O . ARG A 1 221 ? -44.467 21.566 13.784 1.00 89.56 221 ARG A O 1
ATOM 1661 N N . GLY A 1 222 ? -45.718 20.444 15.297 1.00 89.31 222 GLY A N 1
ATOM 1662 C CA . GLY A 1 222 ? -45.703 19.138 14.653 1.00 89.31 222 GLY A CA 1
ATOM 1663 C C . GLY A 1 222 ? -47.073 18.769 14.112 1.00 89.31 222 GLY A C 1
ATOM 1664 O O . GLY A 1 222 ? -48.088 18.992 14.773 1.00 89.31 222 GLY A O 1
ATOM 1665 N N . TYR A 1 223 ? -47.099 18.146 12.942 1.00 87.75 223 TYR A N 1
ATOM 1666 C CA . TYR A 1 223 ? -48.323 17.860 12.215 1.00 87.75 223 TYR A CA 1
ATOM 1667 C C . TYR A 1 223 ? -48.479 16.392 11.837 1.00 87.75 223 TYR A C 1
ATOM 1669 O O . TYR A 1 223 ? -47.514 15.627 11.742 1.00 87.75 223 TYR A O 1
ATOM 1677 N N . ARG A 1 224 ? -49.729 15.982 11.631 1.00 84.56 224 ARG A N 1
ATOM 1678 C CA . ARG A 1 224 ? -50.082 14.599 11.321 1.00 84.56 224 ARG A CA 1
ATOM 1679 C C . ARG A 1 224 ? -51.182 14.530 10.272 1.00 84.56 224 ARG A C 1
ATOM 1681 O O . ARG A 1 224 ? -52.173 15.237 10.399 1.00 84.56 224 ARG A O 1
ATOM 1688 N N . TYR A 1 225 ? -51.043 13.618 9.312 1.00 77.88 225 TYR A N 1
ATOM 1689 C CA . TYR A 1 225 ? -52.112 13.272 8.375 1.00 77.88 225 TYR A CA 1
ATOM 1690 C C . TYR A 1 225 ? -53.318 12.635 9.075 1.00 77.88 225 TYR A C 1
ATOM 1692 O O . TYR A 1 225 ? -53.164 11.772 9.945 1.00 77.88 225 TYR A O 1
ATOM 1700 N N . GLY A 1 226 ? -54.519 13.037 8.667 1.00 75.50 226 GLY A N 1
ATOM 1701 C CA . GLY A 1 226 ? -55.790 12.599 9.235 1.00 75.50 226 GLY A CA 1
ATOM 1702 C C . GLY A 1 226 ? -56.669 13.783 9.624 1.00 75.50 226 GLY A C 1
ATOM 1703 O O . GLY A 1 226 ? -56.474 14.904 9.161 1.00 75.50 226 GLY A O 1
ATOM 1704 N N . LYS A 1 227 ? -57.657 13.543 10.489 1.00 72.06 227 LYS A N 1
ATOM 1705 C CA . LYS A 1 227 ? -58.531 14.602 11.007 1.00 72.06 227 LYS A CA 1
ATOM 1706 C C . LYS A 1 227 ? -58.524 14.611 12.536 1.00 72.06 227 LYS A C 1
ATOM 1708 O O . LYS A 1 227 ? -58.387 13.544 13.131 1.00 72.06 227 LYS A O 1
ATOM 1713 N N . PRO A 1 228 ? -58.715 15.768 13.196 1.00 68.44 228 PRO A N 1
ATOM 1714 C CA . PRO A 1 228 ? -58.763 15.833 14.659 1.00 68.44 228 PRO A CA 1
ATOM 1715 C C . PRO A 1 228 ? -59.847 14.944 15.293 1.00 68.44 228 PRO A C 1
ATOM 1717 O O . PRO A 1 228 ? -59.658 14.440 16.397 1.00 68.44 228 PRO A O 1
ATOM 1720 N N . ASP A 1 229 ? -60.975 14.753 14.602 1.00 66.69 229 ASP A N 1
ATOM 1721 C CA . ASP A 1 229 ? -62.123 13.935 15.015 1.00 66.69 229 ASP A CA 1
ATOM 1722 C C . ASP A 1 229 ? -62.007 12.452 14.615 1.00 66.69 229 ASP A C 1
ATOM 1724 O O . ASP A 1 229 ? -62.724 11.611 15.159 1.00 66.69 229 ASP A O 1
ATOM 1728 N N . ASP A 1 230 ? -61.064 12.119 13.730 1.00 64.38 230 ASP A N 1
ATOM 1729 C CA . ASP A 1 230 ? -60.669 10.752 13.386 1.00 64.38 230 ASP A CA 1
ATOM 1730 C C . ASP A 1 230 ? -59.133 10.632 13.303 1.00 64.38 230 ASP A C 1
ATOM 1732 O O . ASP A 1 230 ? -58.555 10.460 12.225 1.00 64.38 230 ASP A O 1
ATOM 1736 N N . PRO A 1 231 ? -58.427 10.730 14.443 1.00 57.31 231 PRO A N 1
ATOM 1737 C CA . PRO A 1 231 ? -56.966 10.828 14.470 1.00 57.31 231 PRO A CA 1
ATOM 1738 C C . PRO A 1 231 ? -56.254 9.489 14.216 1.00 57.31 231 PRO A C 1
ATOM 1740 O O . PRO A 1 231 ? -55.026 9.388 14.306 1.00 57.31 231 PRO A O 1
ATOM 1743 N N . VAL A 1 232 ? -57.033 8.442 13.944 1.00 57.50 232 VAL A N 1
ATOM 1744 C CA . VAL A 1 232 ? -56.572 7.113 13.533 1.00 57.50 232 VAL A CA 1
ATOM 1745 C C . VAL A 1 232 ? -57.015 6.802 12.093 1.00 57.50 232 VAL A C 1
ATOM 1747 O O . VAL A 1 232 ? -56.586 5.802 11.518 1.00 57.50 232 VAL A O 1
ATOM 1750 N N . GLY A 1 233 ? -57.842 7.669 11.506 1.00 55.47 233 GLY A N 1
ATOM 1751 C CA . GLY A 1 233 ? -58.291 7.612 10.130 1.00 55.47 233 GLY A CA 1
ATOM 1752 C C . GLY A 1 233 ? -57.215 8.058 9.151 1.00 55.47 233 GLY A C 1
ATOM 1753 O O . GLY A 1 233 ? -56.402 8.945 9.406 1.00 55.47 233 GLY A O 1
ATOM 1754 N N . TYR A 1 234 ? -57.236 7.417 7.994 1.00 57.94 234 TYR A N 1
ATOM 1755 C CA . TYR A 1 234 ? -56.394 7.745 6.860 1.00 57.94 234 TYR A CA 1
ATOM 1756 C C . TYR A 1 234 ? -56.998 8.942 6.110 1.00 57.94 234 TYR A C 1
ATOM 1758 O O . TYR A 1 234 ? -58.124 8.862 5.620 1.00 57.94 234 TYR A O 1
ATOM 1766 N N . GLY A 1 235 ? -56.261 10.051 6.030 1.00 63.22 235 GLY A N 1
ATOM 1767 C CA . GLY A 1 235 ? -56.671 11.275 5.337 1.00 63.22 235 GLY A CA 1
ATOM 1768 C C . GLY A 1 235 ? -55.492 11.948 4.639 1.00 63.22 235 GLY A C 1
ATOM 1769 O O . GLY A 1 235 ? -54.342 11.672 4.969 1.00 63.22 235 GLY A O 1
ATOM 1770 N N . THR A 1 236 ? -55.787 12.793 3.651 1.00 66.50 236 THR A N 1
ATOM 1771 C CA . THR A 1 236 ? -54.786 13.585 2.913 1.00 66.50 236 THR A CA 1
ATOM 1772 C C . THR A 1 236 ? -54.535 14.952 3.539 1.00 66.50 236 THR A C 1
ATOM 1774 O O . THR A 1 236 ? -53.493 15.540 3.290 1.00 66.50 236 THR A O 1
ATOM 1777 N N . ASP A 1 237 ? -55.469 15.442 4.355 1.00 75.19 237 ASP A N 1
ATOM 1778 C CA . ASP A 1 237 ? -55.287 16.668 5.126 1.00 75.19 237 ASP A CA 1
ATOM 1779 C C . ASP A 1 237 ? -54.460 16.369 6.384 1.00 75.19 237 ASP A C 1
ATOM 1781 O O . ASP A 1 237 ? -54.446 15.240 6.886 1.00 75.19 237 ASP A O 1
ATOM 1785 N N . TRP A 1 238 ? -53.773 17.384 6.892 1.00 81.44 238 TRP A N 1
ATOM 1786 C CA . TRP A 1 238 ? -52.921 17.330 8.071 1.00 81.44 238 TRP A CA 1
ATOM 1787 C C . TRP A 1 238 ? -53.508 18.226 9.168 1.00 81.44 238 TRP A C 1
ATOM 1789 O O . TRP A 1 238 ? -54.234 19.178 8.890 1.00 81.44 238 TRP A O 1
ATOM 1799 N N . PHE A 1 239 ? -53.249 17.893 10.432 1.00 84.00 239 PHE A N 1
ATOM 1800 C CA . PHE A 1 239 ? -53.697 18.669 11.589 1.00 84.00 239 PHE A CA 1
ATOM 1801 C C . PHE A 1 239 ? -52.576 18.853 12.614 1.00 84.00 239 PHE A C 1
ATOM 1803 O O . PHE A 1 239 ? -51.639 18.051 12.682 1.00 84.00 239 PHE A O 1
ATOM 1810 N N . ASP A 1 240 ? -52.690 19.902 13.434 1.00 87.69 240 ASP A N 1
ATOM 1811 C CA . ASP A 1 240 ? -51.741 20.209 14.508 1.00 87.69 240 ASP A CA 1
ATOM 1812 C C . ASP A 1 240 ? -51.773 19.115 15.592 1.00 87.69 240 ASP A C 1
ATOM 1814 O O . ASP A 1 240 ? -52.752 18.939 16.324 1.00 87.69 240 ASP A O 1
ATOM 1818 N N . ALA A 1 241 ? -50.671 18.375 15.691 1.00 86.06 241 ALA A N 1
ATOM 1819 C CA . ALA A 1 241 ? -50.442 17.307 16.655 1.00 86.06 241 ALA A CA 1
ATOM 1820 C C . ALA A 1 241 ? -49.354 17.676 17.682 1.00 86.06 241 ALA A C 1
ATOM 1822 O O . ALA A 1 241 ? -48.880 16.814 18.425 1.00 86.06 241 ALA A O 1
ATOM 1823 N N . THR A 1 242 ? -48.971 18.952 17.783 1.00 86.12 242 THR A N 1
ATOM 1824 C CA . THR A 1 242 ? -47.884 19.425 18.660 1.00 86.12 242 THR A CA 1
ATOM 1825 C C . THR A 1 242 ? -48.104 19.000 20.119 1.00 86.12 242 THR A C 1
ATOM 1827 O O . THR A 1 242 ? -47.188 18.526 20.802 1.00 86.12 242 THR A O 1
ATOM 1830 N N . GLY A 1 243 ? -49.353 19.102 20.590 1.00 81.38 243 GLY A N 1
ATOM 1831 C CA . GLY A 1 243 ? -49.760 18.758 21.957 1.00 81.38 243 GLY A CA 1
ATOM 1832 C C . GLY A 1 243 ? -49.812 17.259 22.281 1.00 81.38 243 GLY A C 1
ATOM 1833 O O . GLY A 1 243 ? -50.072 16.902 23.428 1.00 81.38 243 GLY A O 1
ATOM 1834 N N . TRP A 1 244 ? -49.574 16.373 21.310 1.00 82.00 244 TRP A N 1
ATOM 1835 C CA . TRP A 1 244 ? -49.614 14.925 21.521 1.00 82.00 244 TRP A CA 1
ATOM 1836 C C . TRP A 1 244 ? -48.303 14.437 22.118 1.00 82.00 244 TRP A C 1
ATOM 1838 O O . TRP A 1 244 ? -47.295 14.426 21.437 1.00 82.00 244 TRP A O 1
ATOM 1848 N N . SER A 1 245 ? -48.282 14.006 23.370 1.00 78.31 245 SER A N 1
ATOM 1849 C CA . SER A 1 245 ? -47.096 13.471 24.035 1.00 78.31 245 SER A CA 1
ATOM 1850 C C . SER A 1 245 ? -46.487 12.292 23.263 1.00 78.31 245 SER A C 1
ATOM 1852 O O . SER A 1 245 ? -47.207 11.444 22.745 1.00 78.31 245 SER A O 1
ATOM 1854 N N . ALA A 1 246 ? -45.153 12.186 23.233 1.00 79.88 246 ALA A N 1
ATOM 1855 C CA . ALA A 1 246 ? -44.455 10.947 22.853 1.00 79.88 246 ALA A CA 1
ATOM 1856 C C . ALA A 1 246 ? -44.112 10.068 24.066 1.00 79.88 246 ALA A C 1
ATOM 1858 O O . ALA A 1 246 ? -43.524 8.997 23.908 1.00 79.88 246 ALA A O 1
ATOM 1859 N N . GLY A 1 247 ? -44.498 10.481 25.279 1.00 78.50 247 GLY A N 1
ATOM 1860 C CA . GLY A 1 247 ? -44.237 9.740 26.514 1.00 78.50 247 GLY A CA 1
ATOM 1861 C C . GLY A 1 247 ? -44.837 8.332 26.518 1.00 78.50 247 GLY A C 1
ATOM 1862 O O . GLY A 1 247 ? -44.286 7.444 27.158 1.00 78.50 247 GLY A O 1
ATOM 1863 N N . TRP A 1 248 ? -45.893 8.093 25.732 1.00 79.88 248 TRP A N 1
ATOM 1864 C CA . TRP A 1 248 ? -46.487 6.765 25.544 1.00 79.88 248 TRP A CA 1
ATOM 1865 C C . TRP A 1 248 ? -45.543 5.735 24.906 1.00 79.88 248 TRP A C 1
ATOM 1867 O O . TRP A 1 248 ? -45.801 4.540 24.982 1.00 79.88 248 TRP A O 1
ATOM 1877 N N . THR A 1 249 ? -44.441 6.173 24.293 1.00 83.25 249 THR A N 1
ATOM 1878 C CA . THR A 1 249 ? -43.427 5.270 23.727 1.00 83.25 249 THR A CA 1
ATOM 1879 C C . THR A 1 249 ? -42.333 4.888 24.730 1.00 83.25 249 THR A C 1
ATOM 1881 O O . THR A 1 249 ? -41.605 3.925 24.498 1.00 83.25 249 THR A O 1
ATOM 1884 N N . GLY A 1 250 ? -42.192 5.616 25.846 1.00 87.56 250 GLY A N 1
ATOM 1885 C CA . GLY A 1 250 ? -41.129 5.399 26.833 1.00 87.56 250 GLY A CA 1
ATOM 1886 C C . GLY A 1 250 ? -39.736 5.252 26.202 1.00 87.56 250 GLY A C 1
ATOM 1887 O O . GLY A 1 250 ? -39.368 5.978 25.277 1.00 87.56 250 GLY A O 1
ATOM 1888 N N . ALA A 1 251 ? -38.981 4.248 26.658 1.00 91.50 251 ALA A N 1
ATOM 1889 C CA . ALA A 1 251 ? -37.640 3.925 26.156 1.00 91.50 251 ALA A CA 1
ATOM 1890 C C . ALA A 1 251 ? -37.595 3.527 24.666 1.00 91.50 251 ALA A C 1
ATOM 1892 O O . ALA A 1 251 ? -36.521 3.399 24.084 1.00 91.50 251 ALA A O 1
ATOM 1893 N N . ALA A 1 252 ? -38.752 3.354 24.026 1.00 90.62 252 ALA A N 1
ATOM 1894 C CA . ALA A 1 252 ? -38.849 3.070 22.606 1.00 90.62 252 ALA A CA 1
ATOM 1895 C C . ALA A 1 252 ? -38.849 4.334 21.731 1.00 90.62 252 ALA A C 1
ATOM 1897 O O . ALA A 1 252 ? -38.611 4.206 20.528 1.00 90.62 252 ALA A O 1
ATOM 1898 N N . GLY A 1 253 ? -39.129 5.530 22.272 1.00 90.88 253 GLY A N 1
ATOM 1899 C CA . GLY A 1 253 ? -39.314 6.702 21.410 1.00 90.88 253 GLY A CA 1
ATOM 1900 C C . GLY A 1 253 ? -39.395 8.095 22.039 1.00 90.88 253 GLY A C 1
ATOM 1901 O O . GLY A 1 253 ? -39.661 9.053 21.313 1.00 90.88 253 GLY A O 1
ATOM 1902 N N . SER A 1 254 ? -39.198 8.245 23.351 1.00 89.69 254 SER A N 1
ATOM 1903 C CA . SER A 1 254 ? -39.546 9.484 24.058 1.00 89.69 254 SER A CA 1
ATOM 1904 C C . SER A 1 254 ? -38.452 10.563 24.087 1.00 89.69 254 SER A C 1
ATOM 1906 O O . SER A 1 254 ? -38.578 11.520 24.853 1.00 89.69 254 SER A O 1
ATOM 1908 N N . MET A 1 255 ? -37.352 10.420 23.338 1.00 93.25 255 MET A N 1
ATOM 1909 C CA . MET A 1 255 ? -36.296 11.441 23.317 1.00 93.25 255 MET A CA 1
ATOM 1910 C C . MET A 1 255 ? -36.642 12.621 22.412 1.00 93.25 255 MET A C 1
ATOM 1912 O O . MET A 1 255 ? -37.310 12.483 21.386 1.00 93.25 255 MET A O 1
ATOM 1916 N N . THR A 1 256 ? -36.124 13.788 22.781 1.00 93.38 256 THR A N 1
ATOM 1917 C CA . THR A 1 256 ? -36.150 15.015 21.980 1.00 93.38 256 THR A CA 1
ATOM 1918 C C . THR A 1 256 ? -34.727 15.481 21.703 1.00 93.38 256 THR A C 1
ATOM 1920 O O . THR A 1 256 ? -33.857 15.344 22.561 1.00 93.38 256 THR A O 1
ATOM 1923 N N . GLY A 1 257 ? -34.466 16.039 20.527 1.00 93.56 257 GLY A N 1
ATOM 1924 C CA . GLY A 1 257 ? -33.124 16.461 20.119 1.00 93.56 257 GLY A CA 1
ATOM 1925 C C . GLY A 1 257 ? -33.138 17.260 18.826 1.00 93.56 257 GLY A C 1
ATOM 1926 O O . GLY A 1 257 ? -34.201 17.465 18.247 1.00 93.56 257 GLY A O 1
ATOM 1927 N N . ASP A 1 258 ? -31.969 17.712 18.384 1.00 95.56 258 ASP A N 1
ATOM 1928 C CA . ASP A 1 258 ? -31.794 18.339 17.073 1.00 95.56 258 ASP A CA 1
ATOM 1929 C C . ASP A 1 258 ? -30.921 17.477 16.149 1.00 95.56 258 ASP A C 1
ATOM 1931 O O . ASP A 1 258 ? -30.332 16.467 16.561 1.00 95.56 258 ASP A O 1
ATOM 1935 N N . ALA A 1 259 ? -30.875 17.848 14.868 1.00 97.06 259 ALA A N 1
ATOM 1936 C CA . ALA A 1 259 ? -30.171 17.065 13.860 1.00 97.06 259 ALA A CA 1
ATOM 1937 C C . ALA A 1 259 ? -28.655 17.029 14.125 1.00 97.06 259 ALA A C 1
ATOM 1939 O O . ALA A 1 259 ? -28.018 15.993 13.932 1.00 97.06 259 ALA A O 1
ATOM 1940 N N . ALA A 1 260 ? -28.084 18.132 14.617 1.00 96.69 260 ALA A N 1
ATOM 1941 C CA . ALA A 1 260 ? -26.656 18.272 14.877 1.00 96.69 260 ALA A CA 1
ATOM 1942 C C . ALA A 1 260 ? -26.168 17.363 16.015 1.00 96.69 260 ALA A C 1
ATOM 1944 O O . ALA A 1 260 ? -25.196 16.625 15.843 1.00 96.69 260 ALA A O 1
ATOM 1945 N N . ASP A 1 261 ? -26.839 17.379 17.167 1.00 97.56 261 ASP A N 1
ATOM 1946 C CA . ASP A 1 261 ? -26.497 16.518 18.298 1.00 97.56 261 ASP A CA 1
ATOM 1947 C C . ASP A 1 261 ? -26.739 15.042 17.972 1.00 97.56 261 ASP A C 1
ATOM 1949 O O . ASP A 1 261 ? -25.937 14.183 18.344 1.00 97.56 261 ASP A O 1
ATOM 1953 N N . THR A 1 262 ? -27.796 14.739 17.214 1.00 98.25 262 THR A N 1
ATOM 1954 C CA . THR A 1 262 ? -28.055 13.372 16.746 1.00 98.25 262 THR A CA 1
ATOM 1955 C C . THR A 1 262 ? -26.945 12.894 15.802 1.00 98.25 262 THR A C 1
ATOM 1957 O O . THR A 1 262 ? -26.479 11.764 15.932 1.00 98.25 262 THR A O 1
ATOM 1960 N N . ALA A 1 263 ? -26.445 13.748 14.899 1.00 97.81 263 ALA A N 1
ATOM 1961 C CA . ALA A 1 263 ? -25.340 13.401 14.003 1.00 97.81 263 ALA A CA 1
ATOM 1962 C C . ALA A 1 263 ? -24.032 13.147 14.773 1.00 97.81 263 ALA A C 1
ATOM 1964 O O . ALA A 1 263 ? -23.323 12.181 14.482 1.00 97.81 263 ALA A O 1
ATOM 1965 N N . ARG A 1 264 ? -23.739 13.957 15.802 1.00 97.31 264 ARG A N 1
ATOM 1966 C CA . ARG A 1 264 ? -22.603 13.726 16.714 1.00 97.31 264 ARG A CA 1
ATOM 1967 C C . ARG A 1 264 ? -22.733 12.407 17.468 1.00 97.31 264 ARG A C 1
ATOM 1969 O O . ARG A 1 264 ? -21.756 11.673 17.576 1.00 97.31 264 ARG A O 1
ATOM 1976 N N . PHE A 1 265 ? -23.934 12.088 17.950 1.00 98.19 265 PHE A N 1
ATOM 1977 C CA . PHE A 1 265 ? -24.204 10.807 18.595 1.00 98.19 265 PHE A CA 1
ATOM 1978 C C . PHE A 1 265 ? -23.953 9.624 17.653 1.00 98.19 265 PHE A C 1
ATOM 1980 O O . PHE A 1 265 ? -23.246 8.701 18.042 1.00 98.19 265 PHE A O 1
ATOM 1987 N N . LEU A 1 266 ? -24.465 9.658 16.415 1.00 97.50 266 LEU A N 1
ATOM 1988 C CA . LEU A 1 266 ? -24.218 8.590 15.436 1.00 97.50 266 LEU A CA 1
ATOM 1989 C C . LEU A 1 266 ? -22.724 8.418 15.147 1.00 97.50 266 LEU A C 1
ATOM 1991 O O . LEU A 1 266 ? -22.232 7.291 15.120 1.00 97.50 266 LEU A O 1
ATOM 1995 N N . ALA A 1 267 ? -22.002 9.525 14.954 1.00 93.62 267 ALA A N 1
ATOM 1996 C CA . ALA A 1 267 ? -20.567 9.484 14.708 1.00 93.62 267 ALA A CA 1
ATOM 1997 C C . ALA A 1 267 ? -19.805 8.857 15.885 1.00 93.62 267 ALA A C 1
ATOM 1999 O O . ALA A 1 267 ? -18.924 8.040 15.652 1.00 93.62 267 ALA A O 1
ATOM 2000 N N . ALA A 1 268 ? -20.179 9.162 17.130 1.00 94.75 268 ALA A N 1
ATOM 2001 C CA . ALA A 1 268 ? -19.559 8.559 18.309 1.00 94.75 268 ALA A CA 1
ATOM 2002 C C . ALA A 1 268 ? -19.950 7.078 18.496 1.00 94.75 268 ALA A C 1
ATOM 2004 O O . ALA A 1 268 ? -19.113 6.247 18.854 1.00 94.75 268 ALA A O 1
ATOM 2005 N N . LEU A 1 269 ? -21.213 6.732 18.220 1.00 95.75 269 LEU A N 1
ATOM 2006 C CA . LEU A 1 269 ? -21.751 5.374 18.337 1.00 95.75 269 LEU A CA 1
ATOM 2007 C C . LEU A 1 269 ? -21.075 4.408 17.361 1.00 95.75 269 LEU A C 1
ATOM 2009 O O . LEU A 1 269 ? -20.584 3.357 17.767 1.00 95.75 269 LEU A O 1
ATOM 2013 N N . PHE A 1 270 ? -21.033 4.770 16.078 1.00 92.56 270 PHE A N 1
ATOM 2014 C CA . PHE A 1 270 ? -20.493 3.911 15.023 1.00 92.56 270 PHE A CA 1
ATOM 2015 C C . PHE A 1 270 ? -18.999 4.143 14.760 1.00 92.56 270 PHE A C 1
ATOM 2017 O O . PHE A 1 270 ? -18.326 3.255 14.239 1.00 92.56 270 PHE A O 1
ATOM 2024 N N . GLY A 1 271 ? -18.462 5.308 15.134 1.00 79.56 271 GLY A N 1
ATOM 2025 C CA . GLY A 1 271 ? -17.053 5.669 14.958 1.00 79.56 271 GLY A CA 1
ATOM 2026 C C . GLY A 1 271 ? -16.094 5.037 15.967 1.00 79.56 271 GLY A C 1
ATOM 2027 O O . GLY A 1 271 ? -14.896 5.022 15.686 1.00 79.56 271 GLY A O 1
ATOM 2028 N N . GLY A 1 272 ? -16.613 4.468 17.066 1.00 78.94 272 GLY A N 1
ATOM 2029 C CA . GLY A 1 272 ? -15.848 3.706 18.063 1.00 78.94 272 GLY A CA 1
ATOM 2030 C C . GLY A 1 272 ? -15.603 4.414 19.399 1.00 78.94 272 GLY A C 1
ATOM 2031 O O . GLY A 1 272 ? -14.867 3.884 20.222 1.00 78.94 272 GLY A O 1
ATOM 2032 N N . ASP A 1 273 ? -16.221 5.573 19.635 1.00 80.25 273 ASP A N 1
ATOM 2033 C CA . ASP A 1 273 ? -15.961 6.387 20.831 1.00 80.25 273 ASP A CA 1
ATOM 2034 C C . ASP A 1 273 ? -16.866 6.028 22.028 1.00 80.25 273 ASP A C 1
ATOM 2036 O O . ASP A 1 273 ? -16.565 6.405 23.161 1.00 80.25 273 ASP A O 1
ATOM 2040 N N . LEU A 1 274 ? -17.987 5.324 21.798 1.00 87.44 274 LEU A N 1
ATOM 2041 C CA . LEU A 1 274 ? -18.983 5.008 22.839 1.00 87.44 274 LEU A CA 1
ATOM 2042 C C . LEU A 1 274 ? -19.017 3.553 23.315 1.00 87.44 274 LEU A C 1
ATOM 2044 O O . LEU A 1 274 ? -19.440 3.323 24.450 1.00 87.44 274 LEU A O 1
ATOM 2048 N N . LEU A 1 275 ? -18.655 2.599 22.456 1.00 91.62 275 LEU A N 1
ATOM 2049 C CA . LEU A 1 275 ? -18.802 1.158 22.684 1.00 91.62 275 LEU A CA 1
ATOM 2050 C C . LEU A 1 275 ? -17.478 0.437 22.445 1.00 91.62 275 LEU A C 1
ATOM 2052 O O . LEU A 1 275 ? -16.679 0.869 21.607 1.00 91.62 275 LEU A O 1
ATOM 2056 N N . SER A 1 276 ? -17.284 -0.691 23.131 1.00 91.12 276 SER A N 1
ATOM 2057 C CA . SER A 1 276 ? -16.220 -1.638 22.800 1.00 91.12 276 SER A CA 1
ATOM 2058 C C . SER A 1 276 ? -16.369 -2.175 21.368 1.00 91.12 276 SER A C 1
ATOM 2060 O O . SER A 1 276 ? -17.388 -1.982 20.695 1.00 91.12 276 SER A O 1
ATOM 2062 N N . GLU A 1 277 ? -15.336 -2.857 20.873 1.00 87.38 277 GLU A N 1
ATOM 2063 C CA . GLU A 1 277 ? -15.410 -3.540 19.581 1.00 87.38 277 GLU A CA 1
ATOM 2064 C C . GLU A 1 277 ? -16.509 -4.611 19.564 1.00 87.38 277 GLU A C 1
ATOM 2066 O O . GLU A 1 277 ? -17.300 -4.633 18.622 1.00 87.38 277 GLU A O 1
ATOM 2071 N N . ASP A 1 278 ? -16.630 -5.400 20.635 1.00 90.69 278 ASP A N 1
ATOM 2072 C CA . ASP A 1 278 ? -17.663 -6.432 20.785 1.00 90.69 278 ASP A CA 1
ATOM 2073 C C . ASP A 1 278 ? -19.068 -5.819 20.861 1.00 90.69 278 ASP A C 1
ATOM 2075 O O . ASP A 1 278 ? -19.989 -6.266 20.176 1.00 90.69 278 ASP A O 1
ATOM 2079 N N . GLY A 1 279 ? -19.237 -4.739 21.632 1.00 91.75 279 GLY A N 1
ATOM 2080 C CA . GLY A 1 279 ? -20.502 -4.010 21.719 1.00 91.75 279 GLY A CA 1
ATOM 2081 C C . GLY A 1 279 ? -20.912 -3.410 20.372 1.00 91.75 279 GLY A C 1
ATOM 2082 O O . GLY A 1 279 ? -22.081 -3.460 19.988 1.00 91.75 279 GLY A O 1
ATOM 2083 N N . ARG A 1 280 ? -19.953 -2.886 19.599 1.00 93.81 280 ARG A N 1
ATOM 2084 C CA . ARG A 1 280 ? -20.220 -2.391 18.243 1.00 93.81 280 ARG A CA 1
ATOM 2085 C C . ARG A 1 280 ? -20.547 -3.528 17.278 1.00 93.81 280 ARG A C 1
ATOM 2087 O O . ARG A 1 280 ? -21.451 -3.351 16.468 1.00 93.81 280 ARG A O 1
ATOM 2094 N N . ALA A 1 281 ? -19.849 -4.660 17.357 1.00 93.06 281 ALA A N 1
ATOM 2095 C CA . ALA A 1 281 ? -20.145 -5.838 16.547 1.00 93.06 281 ALA A CA 1
ATOM 2096 C C . ALA A 1 281 ? -21.575 -6.331 16.805 1.00 93.06 281 ALA A C 1
ATOM 2098 O O . ALA A 1 281 ? -22.308 -6.583 15.856 1.00 93.06 281 ALA A O 1
ATOM 2099 N N . GLU A 1 282 ? -22.012 -6.346 18.066 1.00 95.50 282 GLU A N 1
ATOM 2100 C CA . GLU A 1 282 ? -23.390 -6.684 18.423 1.00 95.50 282 GLU A CA 1
ATOM 2101 C C . GLU A 1 282 ? -24.417 -5.707 17.838 1.00 95.50 282 GLU A C 1
ATOM 2103 O O . GLU A 1 282 ? -25.466 -6.114 17.335 1.00 95.50 282 GLU A O 1
ATOM 2108 N N . LEU A 1 283 ? -24.120 -4.405 17.895 1.00 96.25 283 LEU A N 1
ATOM 2109 C CA . LEU A 1 283 ? -24.993 -3.357 17.369 1.00 96.25 283 LEU A CA 1
ATOM 2110 C C . LEU A 1 283 ? -25.296 -3.552 15.874 1.00 96.25 283 LEU A C 1
ATOM 2112 O O . LEU A 1 283 ? -26.416 -3.276 15.439 1.00 96.25 283 LEU A O 1
ATOM 2116 N N . ILE A 1 284 ? -24.310 -4.024 15.103 1.00 95.25 284 ILE A N 1
ATOM 2117 C CA . ILE A 1 284 ? -24.377 -4.169 13.638 1.00 95.25 284 ILE A CA 1
ATOM 2118 C C . ILE A 1 284 ? -24.413 -5.627 13.155 1.00 95.25 284 ILE A C 1
ATOM 2120 O O . ILE A 1 284 ? -24.246 -5.873 11.960 1.00 95.25 284 ILE A O 1
ATOM 2124 N N . ASP A 1 285 ? -24.656 -6.593 14.043 1.00 94.38 285 ASP A N 1
ATOM 2125 C CA . ASP A 1 285 ? -24.872 -7.996 13.669 1.00 94.38 285 ASP A CA 1
ATOM 2126 C C . ASP A 1 285 ? -26.274 -8.167 13.064 1.00 94.38 285 ASP A C 1
ATOM 2128 O O . ASP A 1 285 ? -27.240 -8.561 13.722 1.00 94.38 285 ASP A O 1
ATOM 2132 N N . PHE A 1 286 ? -26.407 -7.749 11.804 1.00 93.31 286 PHE A N 1
ATOM 2133 C CA . PHE A 1 286 ? -27.686 -7.680 11.115 1.00 93.31 286 PHE A CA 1
ATOM 2134 C C . PHE A 1 286 ? -28.174 -9.058 10.658 1.00 93.31 286 PHE A C 1
ATOM 2136 O O . PHE A 1 286 ? -27.586 -9.679 9.771 1.00 93.31 286 PHE A O 1
ATOM 2143 N N . ALA A 1 287 ? -29.345 -9.461 11.146 1.00 87.94 287 ALA A N 1
ATOM 2144 C CA . ALA A 1 287 ? -30.080 -10.615 10.643 1.00 87.94 287 ALA A CA 1
ATOM 2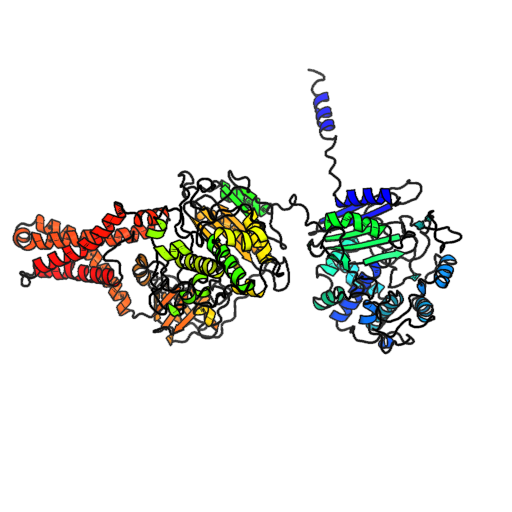145 C C . ALA A 1 287 ? -31.210 -10.183 9.697 1.00 87.94 287 ALA A C 1
ATOM 2147 O O . ALA A 1 287 ? -31.807 -9.114 9.849 1.00 87.94 287 ALA A O 1
ATOM 2148 N N . ARG A 1 288 ? -31.521 -11.024 8.705 1.00 86.62 288 ARG A N 1
ATOM 2149 C CA . ARG A 1 288 ? -32.654 -10.798 7.799 1.00 86.62 288 ARG A CA 1
ATOM 2150 C C . ARG A 1 288 ? -33.974 -11.062 8.533 1.00 86.62 288 ARG A C 1
ATOM 2152 O O . ARG A 1 288 ? -34.187 -12.155 9.048 1.00 86.62 288 ARG A O 1
ATOM 2159 N N . THR A 1 289 ? -34.884 -10.095 8.529 1.00 82.81 289 THR A N 1
ATOM 2160 C CA . THR A 1 289 ? -36.135 -10.131 9.299 1.00 82.81 289 THR A CA 1
ATOM 2161 C C . THR A 1 289 ? -37.270 -10.806 8.520 1.00 82.81 289 THR A C 1
ATOM 2163 O O . THR A 1 289 ? -38.127 -10.149 7.920 1.00 82.81 289 THR A O 1
ATOM 2166 N N . GLY A 1 290 ? -37.278 -12.141 8.493 1.00 68.94 290 GLY A N 1
ATOM 2167 C CA . GLY A 1 290 ? -38.314 -12.935 7.815 1.00 68.94 290 GLY A CA 1
ATOM 2168 C C . GLY A 1 290 ? -38.532 -12.548 6.340 1.00 68.94 290 GLY A C 1
ATOM 2169 O O . GLY A 1 290 ? -37.595 -12.161 5.632 1.00 68.94 290 GLY A O 1
ATOM 2170 N N . ASP A 1 291 ? -39.786 -12.606 5.882 1.00 56.09 291 ASP A N 1
ATOM 2171 C CA . ASP A 1 291 ? -40.162 -12.345 4.480 1.00 56.09 291 ASP A CA 1
ATOM 2172 C C . ASP A 1 291 ? -40.135 -10.860 4.088 1.00 56.09 291 ASP A C 1
ATOM 2174 O O . ASP A 1 291 ? -40.125 -10.531 2.903 1.00 56.09 291 ASP A O 1
ATOM 2178 N N . SER A 1 292 ? -40.081 -9.949 5.068 1.00 58.31 292 SER A N 1
ATOM 2179 C CA . SER A 1 292 ? -40.068 -8.497 4.825 1.00 58.31 292 SER A CA 1
ATOM 2180 C C . SER A 1 292 ? -38.795 -8.000 4.128 1.00 58.31 292 SER A C 1
ATOM 2182 O O . SER A 1 292 ? -38.794 -6.915 3.553 1.00 58.31 292 SER A O 1
ATOM 2184 N N . GLY A 1 293 ? -37.713 -8.788 4.167 1.00 63.19 293 GLY A N 1
ATOM 2185 C CA . GLY A 1 293 ? -36.455 -8.476 3.485 1.00 63.19 293 GLY A CA 1
ATOM 2186 C C . GLY A 1 293 ? -35.599 -7.390 4.147 1.00 63.19 293 GLY A C 1
ATOM 2187 O O . GLY A 1 293 ? -34.525 -7.097 3.622 1.00 63.19 293 GLY A O 1
ATOM 2188 N N . PHE A 1 294 ? -36.015 -6.823 5.287 1.00 79.69 294 PHE A N 1
ATOM 2189 C CA . PHE A 1 294 ? -35.171 -5.908 6.061 1.00 79.69 294 PHE A CA 1
ATOM 2190 C C . PHE A 1 294 ? -34.054 -6.655 6.793 1.00 79.69 294 PHE A C 1
ATOM 2192 O O . PHE A 1 294 ? -34.083 -7.872 6.968 1.00 79.69 294 PHE A O 1
ATOM 2199 N N . PHE A 1 295 ? -33.052 -5.893 7.216 1.00 88.50 295 PHE A N 1
ATOM 2200 C CA . PHE A 1 295 ? -31.916 -6.366 7.991 1.00 88.50 295 PHE A CA 1
ATOM 2201 C C . PHE A 1 295 ? -31.854 -5.556 9.287 1.00 88.50 295 PHE A C 1
ATOM 2203 O O . PHE A 1 295 ? -31.861 -4.320 9.243 1.00 88.50 295 PHE A O 1
ATOM 2210 N N . TYR A 1 296 ? -31.832 -6.246 10.426 1.00 91.75 296 TYR A N 1
ATOM 2211 C CA . TYR A 1 296 ? -31.957 -5.633 11.747 1.00 91.75 296 TYR A CA 1
ATOM 2212 C C . TYR A 1 296 ? -30.954 -6.248 12.732 1.00 91.75 296 TYR A C 1
ATOM 2214 O O . TYR A 1 296 ? -30.796 -7.465 12.771 1.00 91.75 296 TYR A O 1
ATOM 2222 N N . GLY A 1 297 ? -30.246 -5.392 13.467 1.00 94.62 297 GLY A N 1
ATOM 2223 C CA . GLY A 1 297 ? -29.273 -5.743 14.506 1.00 94.62 297 GLY A CA 1
ATOM 2224 C C . GLY A 1 297 ? -29.824 -5.417 15.894 1.00 94.62 297 GLY A C 1
ATOM 2225 O O . GLY A 1 297 ? -31.036 -5.443 16.107 1.00 94.62 297 GLY A O 1
ATOM 2226 N N . PHE A 1 298 ? -28.973 -5.054 16.854 1.00 97.25 298 PHE A N 1
ATOM 2227 C CA . PHE A 1 298 ? -29.449 -4.641 18.178 1.00 97.25 298 PHE A CA 1
ATOM 2228 C C . PHE A 1 298 ? -30.026 -3.212 18.131 1.00 97.25 298 PHE A C 1
ATOM 2230 O O . PHE A 1 298 ? -29.292 -2.232 18.205 1.00 97.25 298 PHE A O 1
ATOM 2237 N N . HIS A 1 299 ? -31.350 -3.073 17.984 1.00 96.88 299 HIS A N 1
ATOM 2238 C CA . HIS A 1 299 ? -32.057 -1.792 17.813 1.00 96.88 299 HIS A CA 1
ATOM 2239 C C . HIS A 1 299 ? -31.503 -0.925 16.661 1.00 96.88 299 HIS A C 1
ATOM 2241 O O . HIS A 1 299 ? -31.579 0.304 16.702 1.00 96.88 299 HIS A O 1
ATOM 2247 N N . CYS A 1 300 ? -30.933 -1.550 15.632 1.00 96.88 300 CYS A N 1
ATOM 2248 C CA . CYS A 1 300 ? -30.267 -0.876 14.522 1.00 96.88 300 CYS A CA 1
ATOM 2249 C C . CYS A 1 300 ? -30.769 -1.443 13.191 1.00 96.88 300 CYS A C 1
ATOM 2251 O O . CYS A 1 300 ? -30.811 -2.656 13.001 1.00 96.88 300 CYS A O 1
ATOM 2253 N N . HIS A 1 301 ? -31.135 -0.567 12.261 1.00 92.50 301 HIS A N 1
ATOM 2254 C CA . HIS A 1 301 ? -31.464 -0.910 10.883 1.00 92.50 301 HIS A CA 1
ATOM 2255 C C . HIS A 1 301 ? -30.219 -0.873 10.002 1.00 92.50 301 HIS A C 1
ATOM 2257 O O . HIS A 1 301 ? -29.403 0.048 10.093 1.00 92.50 301 HIS A O 1
ATOM 2263 N N . ARG A 1 302 ? -30.159 -1.804 9.052 1.00 91.88 302 ARG A N 1
ATOM 2264 C CA . ARG A 1 302 ? -29.331 -1.672 7.855 1.00 91.88 302 ARG A CA 1
ATOM 2265 C C . ARG A 1 302 ? -30.156 -0.994 6.758 1.00 91.88 302 ARG A C 1
ATOM 2267 O O . ARG A 1 302 ? -31.216 -1.490 6.377 1.00 91.88 302 ARG A O 1
ATOM 2274 N N . VAL A 1 303 ? -29.676 0.142 6.270 1.00 87.25 303 VAL A N 1
ATOM 2275 C CA . VAL A 1 303 ? -30.367 1.042 5.338 1.00 87.25 303 VAL A CA 1
ATOM 2276 C C . VAL A 1 303 ? -29.671 0.978 3.980 1.00 87.25 303 VAL A C 1
ATOM 2278 O O . VAL A 1 303 ? -28.505 1.341 3.865 1.00 87.25 303 VAL A O 1
ATOM 2281 N N . GLY A 1 304 ? -30.362 0.510 2.941 1.00 83.56 304 GLY A N 1
ATOM 2282 C CA . GLY A 1 304 ? -29.825 0.532 1.576 1.00 83.56 304 GLY A CA 1
ATOM 2283 C C . GLY A 1 304 ? -29.872 1.937 0.974 1.00 83.56 304 GLY A C 1
ATOM 2284 O O . GLY A 1 304 ? -30.815 2.687 1.228 1.00 83.56 304 GLY A O 1
ATOM 2285 N N . VAL A 1 305 ? -28.878 2.296 0.159 1.00 81.06 305 VAL A N 1
ATOM 2286 C CA . VAL A 1 305 ? -28.879 3.566 -0.578 1.00 81.06 305 VAL A CA 1
ATOM 2287 C C . VAL A 1 305 ? -29.388 3.342 -2.000 1.00 81.06 305 VAL A C 1
ATOM 2289 O O . VAL A 1 305 ? -28.831 2.563 -2.765 1.00 81.06 305 VAL A O 1
ATOM 2292 N N . SER A 1 306 ? -30.465 4.037 -2.372 1.00 76.19 306 SER A N 1
ATOM 2293 C CA . SER A 1 306 ? -31.065 3.877 -3.699 1.00 76.19 306 SER A CA 1
ATOM 2294 C C . SER A 1 306 ? -30.081 4.242 -4.817 1.00 76.19 306 SER A C 1
ATOM 2296 O O . SER A 1 306 ? -29.448 5.299 -4.791 1.00 76.19 306 SER A O 1
ATOM 2298 N N . GLY A 1 307 ? -29.963 3.367 -5.818 1.00 68.69 307 GLY A N 1
ATOM 2299 C CA . GLY A 1 307 ? -29.077 3.574 -6.964 1.00 68.69 307 GLY A CA 1
ATOM 2300 C C . GLY A 1 307 ? -27.585 3.356 -6.681 1.00 68.69 307 GLY A C 1
ATOM 2301 O O . GLY A 1 307 ? -26.765 3.776 -7.500 1.00 68.69 307 GLY A O 1
ATOM 2302 N N . SER A 1 308 ? -27.218 2.724 -5.561 1.00 73.12 308 SER A N 1
ATOM 2303 C CA . SER A 1 308 ? -25.846 2.284 -5.282 1.00 73.12 308 SER A CA 1
ATOM 2304 C C . SER A 1 308 ? -25.803 1.007 -4.431 1.00 73.12 308 SER A C 1
ATOM 2306 O O . SER A 1 308 ? -26.805 0.600 -3.852 1.00 73.12 308 SER A O 1
ATOM 2308 N N . ASP A 1 309 ? -24.619 0.395 -4.333 1.00 74.81 309 ASP A N 1
ATOM 2309 C CA . ASP A 1 309 ? -24.362 -0.742 -3.434 1.00 74.81 309 ASP A CA 1
ATOM 2310 C C . ASP A 1 309 ? -23.996 -0.300 -2.002 1.00 74.81 309 ASP A C 1
ATOM 2312 O O . ASP A 1 309 ? -23.654 -1.128 -1.160 1.00 74.81 309 ASP A O 1
ATOM 2316 N N . ALA A 1 310 ? -24.041 1.008 -1.715 1.00 76.44 310 ALA A N 1
ATOM 2317 C CA . ALA A 1 310 ? -23.672 1.548 -0.409 1.00 76.44 310 ALA A CA 1
ATOM 2318 C C . ALA A 1 310 ? -24.723 1.211 0.657 1.00 76.44 310 ALA A C 1
ATOM 2320 O O . ALA A 1 310 ? -25.932 1.197 0.393 1.00 76.44 310 ALA A O 1
ATOM 2321 N N . VAL A 1 311 ? -24.259 0.988 1.887 1.00 85.38 311 VAL A N 1
ATOM 2322 C CA . VAL A 1 311 ? -25.101 0.532 2.994 1.00 85.38 311 VAL A CA 1
ATOM 2323 C C . VAL A 1 311 ? -24.895 1.427 4.206 1.00 85.38 311 VAL A C 1
ATOM 2325 O O . VAL A 1 311 ? -23.808 1.493 4.757 1.00 85.38 311 VAL A O 1
ATOM 2328 N N . GLY A 1 312 ? -25.959 2.069 4.676 1.00 89.56 312 GLY A N 1
ATOM 2329 C CA . GLY A 1 312 ? -25.967 2.799 5.939 1.00 89.56 312 GLY A CA 1
ATOM 2330 C C . GLY A 1 312 ? -26.437 1.959 7.129 1.00 89.56 312 GLY A C 1
ATOM 2331 O O . GLY A 1 312 ? -27.115 0.943 6.969 1.00 89.56 312 GLY A O 1
ATOM 2332 N N . PHE A 1 313 ? -26.129 2.422 8.338 1.00 95.06 313 PHE A N 1
ATOM 2333 C CA . PHE A 1 313 ? -26.596 1.872 9.615 1.00 95.06 313 PHE A CA 1
ATOM 2334 C C . PHE A 1 313 ? -27.334 2.954 10.398 1.00 95.06 313 PHE A C 1
ATOM 2336 O O . PHE A 1 313 ? -26.917 4.108 10.383 1.00 95.06 313 PHE A O 1
ATOM 2343 N N . GLY A 1 314 ? -28.410 2.634 11.109 1.00 95.81 314 GLY A N 1
ATOM 2344 C CA . GLY A 1 314 ? -29.084 3.643 11.925 1.00 95.81 314 GLY A CA 1
ATOM 2345 C C . GLY A 1 314 ? -30.521 3.304 12.266 1.00 95.81 314 GLY A C 1
ATOM 2346 O O . GLY A 1 314 ? -30.839 2.152 12.540 1.00 95.81 314 GLY A O 1
ATOM 2347 N N . HIS A 1 315 ? -31.402 4.303 12.307 1.00 95.75 315 HIS A N 1
ATOM 2348 C CA . HIS A 1 315 ? -32.814 4.082 12.613 1.00 95.75 315 HIS A CA 1
ATOM 2349 C C . HIS A 1 315 ? -33.709 5.195 12.049 1.00 95.75 315 HIS A C 1
ATOM 2351 O O . HIS A 1 315 ? -33.302 6.351 11.936 1.00 95.75 315 HIS A O 1
ATOM 2357 N N . HIS A 1 316 ? -34.961 4.848 11.741 1.00 93.06 316 HIS A N 1
ATOM 2358 C CA . HIS A 1 316 ? -36.020 5.801 11.389 1.00 93.06 316 HIS A CA 1
ATOM 2359 C C . HIS A 1 316 ? -37.048 5.918 12.515 1.00 93.06 316 HIS A C 1
ATOM 2361 O O . HIS A 1 316 ? -37.261 4.971 13.270 1.00 93.06 316 HIS A O 1
ATOM 2367 N N . GLY A 1 317 ? -37.716 7.053 12.649 1.00 90.56 317 GLY A N 1
ATOM 2368 C CA . GLY A 1 317 ? -38.680 7.275 13.715 1.00 90.56 317 GLY A CA 1
ATOM 2369 C C . GLY A 1 317 ? -39.947 7.956 13.234 1.00 90.56 317 GLY A C 1
ATOM 2370 O O . GLY A 1 317 ? -39.923 8.790 12.335 1.00 90.56 317 GLY A O 1
ATOM 2371 N N . ASP A 1 318 ? -41.053 7.582 13.871 1.00 88.44 318 ASP A N 1
ATOM 2372 C CA . ASP A 1 318 ? -42.361 8.190 13.677 1.00 88.44 318 ASP A CA 1
ATOM 2373 C C . ASP A 1 318 ? -43.106 8.233 15.013 1.00 88.44 318 ASP A C 1
ATOM 2375 O O . ASP A 1 318 ? -43.192 7.224 15.724 1.00 88.44 318 ASP A O 1
ATOM 2379 N N . VAL A 1 319 ? -43.600 9.417 15.356 1.00 85.81 319 VAL A N 1
ATOM 2380 C CA . VAL A 1 319 ? -44.576 9.674 16.419 1.00 85.81 319 VAL A CA 1
ATOM 2381 C C . VAL A 1 319 ? -45.526 10.763 15.924 1.00 85.81 319 VAL A C 1
ATOM 2383 O O . VAL A 1 319 ? -45.143 11.534 15.048 1.00 85.81 319 VAL A O 1
ATOM 2386 N N . PRO A 1 320 ? -46.740 10.893 16.484 1.00 83.31 320 PRO A N 1
ATOM 2387 C CA . PRO A 1 320 ? -47.649 11.964 16.086 1.00 83.31 320 PRO A CA 1
ATOM 2388 C C . PRO A 1 320 ? -46.953 13.335 16.088 1.00 83.31 320 PRO A C 1
ATOM 2390 O O . PRO A 1 320 ? -46.386 13.749 17.104 1.00 83.31 320 PRO A O 1
ATOM 2393 N N . GLY A 1 321 ? -46.965 14.000 14.931 1.00 86.19 321 GLY A N 1
ATOM 2394 C CA . GLY A 1 321 ? -46.384 15.326 14.738 1.00 86.19 321 GLY A CA 1
ATOM 2395 C C . GLY A 1 321 ? -44.952 15.366 14.194 1.00 86.19 321 GLY A C 1
ATOM 2396 O O . GLY A 1 321 ? -44.535 16.410 13.705 1.00 86.19 321 GLY A O 1
ATOM 2397 N N . TYR A 1 322 ? -44.178 14.281 14.293 1.00 90.88 322 TYR A N 1
ATOM 2398 C CA . TYR A 1 322 ? -42.738 14.327 14.020 1.00 90.88 322 TYR A CA 1
ATOM 2399 C C . TYR A 1 322 ? -42.215 13.013 13.437 1.00 90.88 322 TYR A C 1
ATOM 2401 O O . TYR A 1 322 ? -42.524 11.927 13.936 1.00 90.88 322 TYR A O 1
ATOM 2409 N N . SER A 1 323 ? -41.344 13.116 12.437 1.00 93.12 323 SER A N 1
ATOM 2410 C CA . SER A 1 323 ? -40.599 11.980 11.895 1.00 93.12 323 SER A CA 1
ATOM 2411 C C . SER A 1 323 ? -39.095 12.238 11.879 1.00 93.12 323 SER A C 1
ATOM 2413 O O . SER A 1 323 ? -38.635 13.381 11.839 1.00 93.12 323 SER A O 1
ATOM 2415 N N . SER A 1 324 ? -38.313 11.162 11.935 1.00 95.31 324 SER A N 1
ATOM 2416 C CA . SER A 1 324 ? -36.853 11.215 11.987 1.00 95.31 324 SER A CA 1
ATOM 2417 C C . SER A 1 324 ? -36.207 10.148 11.105 1.00 95.31 324 SER A C 1
ATOM 2419 O O . SER A 1 324 ? -36.725 9.045 10.927 1.00 95.31 324 SER A O 1
ATOM 2421 N N . SER A 1 325 ? -35.041 10.474 10.561 1.00 96.25 325 SER A N 1
ATOM 2422 C CA . SER A 1 325 ? -34.162 9.554 9.850 1.00 96.25 325 SER A CA 1
ATOM 2423 C C . SER A 1 325 ? -32.731 9.841 10.275 1.00 96.25 325 SER A C 1
ATOM 2425 O O . SER A 1 325 ? -32.266 10.968 10.135 1.00 96.25 325 SER A O 1
ATOM 2427 N N . ALA A 1 326 ? -32.050 8.850 10.840 1.00 97.81 326 ALA A N 1
ATOM 2428 C CA . ALA A 1 326 ? -30.705 8.988 11.377 1.00 97.81 326 ALA A CA 1
ATOM 2429 C C . ALA A 1 326 ? -29.857 7.834 10.834 1.00 97.81 326 ALA A C 1
ATOM 2431 O O . ALA A 1 326 ? -30.084 6.683 11.201 1.00 97.81 326 ALA A O 1
ATOM 2432 N N . VAL A 1 327 ? -28.926 8.136 9.927 1.00 96.75 327 VAL A N 1
ATOM 2433 C CA . VAL A 1 327 ? -28.158 7.146 9.160 1.00 96.75 327 VAL A CA 1
ATOM 2434 C C . VAL A 1 327 ? -26.669 7.476 9.209 1.00 96.75 327 VAL A C 1
ATOM 2436 O O . VAL A 1 327 ? -26.245 8.585 8.902 1.00 96.75 327 VAL A O 1
ATOM 2439 N N . TRP A 1 328 ? -25.860 6.493 9.574 1.00 95.00 328 TRP A N 1
ATOM 2440 C CA . TRP A 1 328 ? -24.412 6.483 9.451 1.00 95.00 328 TRP A CA 1
ATOM 2441 C C . TRP A 1 328 ? -24.011 5.740 8.179 1.00 95.00 328 TRP A C 1
ATOM 2443 O O . TRP A 1 328 ? -24.374 4.582 8.002 1.00 95.00 328 TRP A O 1
ATOM 2453 N N . LEU A 1 329 ? -23.250 6.391 7.307 1.00 90.25 329 LEU A N 1
ATOM 2454 C CA . LEU A 1 329 ? -22.633 5.789 6.130 1.00 90.25 329 LEU A CA 1
ATOM 2455 C C . LEU A 1 329 ? -21.190 5.396 6.487 1.00 90.25 329 LEU A C 1
ATOM 2457 O O . LEU A 1 329 ? -20.344 6.293 6.609 1.00 90.25 329 LEU A O 1
ATOM 2461 N N . PRO A 1 330 ? -20.892 4.099 6.686 1.00 83.62 330 PRO A N 1
ATOM 2462 C CA . PRO A 1 330 ? -19.582 3.633 7.122 1.00 83.62 330 PRO A CA 1
ATOM 2463 C C . PRO A 1 330 ? -18.493 3.910 6.083 1.00 83.62 330 PRO A C 1
ATOM 2465 O O . PRO A 1 330 ? -17.426 4.400 6.456 1.00 83.62 330 PRO A O 1
ATOM 2468 N N . GLU A 1 331 ? -18.764 3.717 4.789 1.00 76.62 331 GLU A N 1
ATOM 2469 C CA . GLU A 1 331 ? -17.771 3.884 3.716 1.00 76.62 331 GLU A CA 1
ATOM 2470 C C . GLU A 1 331 ? -17.347 5.346 3.525 1.00 76.62 331 GLU A C 1
ATOM 2472 O O . GLU A 1 331 ? -16.269 5.641 3.005 1.00 76.62 331 GLU A O 1
ATOM 2477 N N . SER A 1 332 ? -18.199 6.298 3.908 1.00 69.75 332 SER A N 1
ATOM 2478 C CA . SER A 1 332 ? -17.890 7.730 3.865 1.00 69.75 332 SER A CA 1
ATOM 2479 C C . SER A 1 332 ? -17.699 8.345 5.251 1.00 69.75 332 SER A C 1
ATOM 2481 O O . SER A 1 332 ? -17.585 9.570 5.341 1.00 69.75 332 SER A O 1
ATOM 2483 N N . ARG A 1 333 ? -17.712 7.534 6.321 1.00 83.00 333 ARG A N 1
ATOM 2484 C CA . ARG A 1 333 ? -17.717 7.957 7.735 1.00 83.00 333 ARG A CA 1
ATOM 2485 C C . ARG A 1 333 ? -18.602 9.183 7.980 1.00 83.00 333 ARG A C 1
ATOM 2487 O O . ARG A 1 333 ? -18.159 10.198 8.518 1.00 83.00 333 ARG A O 1
ATOM 2494 N N . THR A 1 334 ? -19.829 9.129 7.470 1.00 87.56 334 THR A N 1
ATOM 2495 C CA . THR A 1 334 ? -20.743 10.276 7.451 1.00 87.56 334 THR A CA 1
ATOM 2496 C C . THR A 1 334 ? -21.978 9.978 8.276 1.00 87.56 334 THR A C 1
ATOM 2498 O O . THR A 1 334 ? -22.716 9.058 7.943 1.00 87.56 334 THR A O 1
ATOM 2501 N N . ALA A 1 335 ? -22.247 10.783 9.299 1.00 95.00 335 ALA A N 1
ATOM 2502 C CA . ALA A 1 335 ? -23.556 10.794 9.936 1.00 95.00 335 ALA A CA 1
ATOM 2503 C C . ALA A 1 335 ? -24.468 11.757 9.177 1.00 95.00 335 ALA A C 1
ATOM 2505 O O . ALA A 1 335 ? -24.095 12.904 8.931 1.00 95.00 335 ALA A O 1
ATOM 2506 N N . PHE A 1 336 ? -25.657 11.295 8.821 1.00 96.81 336 PHE A N 1
ATOM 2507 C CA . PHE A 1 336 ? -26.691 12.082 8.178 1.00 96.81 336 PHE A CA 1
ATOM 2508 C C . PHE A 1 336 ? -27.995 11.945 8.951 1.00 96.81 336 PHE A C 1
ATOM 2510 O O . PHE A 1 336 ? -28.477 10.838 9.197 1.00 96.81 336 PHE A O 1
ATOM 2517 N N . VAL A 1 337 ? -28.556 13.080 9.351 1.00 98.31 337 VAL A N 1
ATOM 2518 C CA . VAL A 1 337 ? -29.791 13.140 10.125 1.00 98.31 337 VAL A CA 1
ATOM 2519 C C . VAL A 1 337 ? -30.760 14.090 9.448 1.00 98.31 337 VAL A C 1
ATOM 2521 O O . VAL A 1 337 ? -30.367 15.184 9.056 1.00 98.31 337 VAL A O 1
ATOM 2524 N N . VAL A 1 338 ? -32.024 13.683 9.353 1.00 97.62 338 VAL A N 1
ATOM 2525 C CA . VAL A 1 338 ? -33.154 14.511 8.923 1.00 97.62 338 VAL A CA 1
ATOM 2526 C C . VAL A 1 338 ? -34.264 14.385 9.961 1.00 97.62 338 VAL A C 1
ATOM 2528 O O . VAL A 1 338 ? -34.638 13.273 10.336 1.00 97.62 338 VAL A O 1
ATOM 2531 N N . LEU A 1 339 ? -34.796 15.515 10.418 1.00 96.31 339 LEU A N 1
ATOM 2532 C CA . LEU A 1 339 ? -35.919 15.609 11.348 1.00 96.31 339 LEU A CA 1
ATOM 2533 C C . LEU A 1 339 ? -36.998 16.480 10.703 1.00 96.31 339 LEU A C 1
ATOM 2535 O O . LEU A 1 339 ? -36.705 17.597 10.289 1.00 96.31 339 LEU A O 1
ATOM 2539 N N . ALA A 1 340 ? -38.228 15.984 10.604 1.00 94.50 340 ALA A N 1
ATOM 2540 C CA . ALA A 1 340 ? -39.335 16.689 9.957 1.00 94.50 340 ALA A CA 1
ATOM 2541 C C . ALA A 1 340 ? -40.521 16.849 10.913 1.00 94.50 340 ALA A C 1
ATOM 2543 O O . ALA A 1 340 ? -40.782 15.975 11.745 1.00 94.50 340 ALA A O 1
ATOM 2544 N N . ASN A 1 341 ? -41.259 17.952 10.781 1.00 92.69 341 ASN A N 1
ATOM 2545 C CA . ASN A 1 341 ? -42.424 18.263 11.617 1.00 92.69 341 ASN A CA 1
ATOM 2546 C C . ASN A 1 341 ? -43.736 17.713 11.033 1.00 92.69 341 ASN A C 1
ATOM 2548 O O . ASN A 1 341 ? -44.806 18.285 11.225 1.00 92.69 341 ASN A O 1
ATOM 2552 N N . LEU A 1 342 ? -43.643 16.587 10.327 1.00 89.12 342 LEU A N 1
ATOM 2553 C CA . LEU A 1 342 ? -44.769 15.855 9.767 1.00 89.12 342 LEU A CA 1
ATOM 2554 C C . LEU A 1 342 ? -44.540 14.352 9.963 1.00 89.12 342 LEU A C 1
ATOM 2556 O O . LEU A 1 342 ? -43.491 13.821 9.582 1.00 89.12 342 LEU A O 1
ATOM 2560 N N . SER A 1 343 ? -45.499 13.673 10.593 1.00 82.00 343 SER A N 1
ATOM 2561 C CA . SER A 1 343 ? -45.523 12.205 10.722 1.00 82.00 343 SER A CA 1
ATOM 2562 C C . SER A 1 343 ? -46.086 11.523 9.461 1.00 82.00 343 SER A C 1
ATOM 2564 O O . SER A 1 343 ? -46.767 12.174 8.676 1.00 82.00 343 SER A O 1
ATOM 2566 N N . ALA A 1 344 ? -45.816 10.225 9.279 1.00 67.12 344 ALA A N 1
ATOM 2567 C CA . ALA A 1 344 ? -45.965 9.461 8.024 1.00 67.12 344 ALA A CA 1
ATOM 2568 C C . ALA A 1 344 ? -47.301 9.556 7.241 1.00 67.12 344 ALA A C 1
ATOM 2570 O O . ALA A 1 344 ? -48.375 9.756 7.809 1.00 67.12 344 ALA A O 1
ATOM 2571 N N . GLU A 1 345 ? -47.202 9.301 5.925 1.00 56.50 345 GLU A N 1
ATOM 2572 C CA . GLU A 1 345 ? -48.292 9.226 4.931 1.00 56.50 345 GLU A CA 1
ATOM 2573 C C . GLU A 1 345 ? -48.932 7.824 4.795 1.00 56.50 345 GLU A C 1
ATOM 2575 O O . GLU A 1 345 ? -48.480 6.827 5.362 1.00 56.50 345 GLU A O 1
ATOM 2580 N N . LEU A 1 346 ? -49.981 7.746 3.961 1.00 47.31 346 LEU A N 1
ATOM 2581 C CA . LEU A 1 346 ? -50.754 6.552 3.575 1.00 47.31 346 LEU A CA 1
ATOM 2582 C C . LEU A 1 346 ? -49.916 5.352 3.077 1.00 47.31 346 LEU A C 1
ATOM 2584 O O . LEU A 1 346 ? -50.370 4.212 3.183 1.00 47.31 346 LEU A O 1
ATOM 2588 N N . ASP A 1 347 ? -48.709 5.577 2.550 1.00 52.12 347 ASP A N 1
ATOM 2589 C CA . ASP A 1 347 ? -47.814 4.546 1.995 1.00 52.12 347 ASP A CA 1
ATOM 2590 C C . ASP A 1 347 ? -46.861 3.911 3.026 1.00 52.12 347 ASP A C 1
ATOM 2592 O O . ASP A 1 347 ? -46.016 3.089 2.671 1.00 52.12 347 ASP A O 1
ATOM 2596 N N . LYS A 1 348 ? -47.047 4.229 4.316 1.00 59.81 348 LYS A N 1
ATOM 2597 C CA . LYS A 1 348 ? -46.324 3.656 5.467 1.00 59.81 348 LYS A CA 1
ATOM 2598 C C . LYS A 1 348 ? -44.834 4.032 5.560 1.00 59.81 348 LYS A C 1
ATOM 2600 O O . LYS A 1 348 ? -44.140 3.470 6.408 1.00 59.81 348 LYS A O 1
ATOM 2605 N N . GLN A 1 349 ? -44.344 4.989 4.765 1.00 69.44 349 GLN A N 1
ATOM 2606 C CA . GLN A 1 349 ? -43.019 5.603 4.937 1.00 69.44 349 GLN A CA 1
ATOM 2607 C C . GLN A 1 349 ? -43.127 7.011 5.544 1.00 69.44 349 GLN A C 1
ATOM 2609 O O . GLN A 1 349 ? -44.052 7.766 5.249 1.00 69.44 349 GLN A O 1
ATOM 2614 N N . THR A 1 350 ? -42.164 7.385 6.392 1.00 83.38 350 THR A N 1
ATOM 2615 C CA . THR A 1 350 ? -42.166 8.690 7.074 1.00 83.38 350 THR A CA 1
ATOM 2616 C C . THR A 1 350 ? -41.623 9.805 6.176 1.00 83.38 350 THR A C 1
ATOM 2618 O O . THR A 1 350 ? -40.785 9.554 5.304 1.00 83.38 350 THR A O 1
ATOM 2621 N N . THR A 1 351 ? -42.049 11.050 6.410 1.00 88.06 351 THR A N 1
ATOM 2622 C CA . THR A 1 351 ? -41.559 12.226 5.671 1.00 88.06 351 THR A CA 1
ATOM 2623 C C . THR A 1 351 ? -40.037 12.356 5.771 1.00 88.06 351 THR A C 1
ATOM 2625 O O . THR A 1 351 ? -39.362 12.465 4.749 1.00 88.06 351 THR A O 1
ATOM 2628 N N . ALA A 1 352 ? -39.465 12.245 6.976 1.00 91.31 352 ALA A N 1
ATOM 2629 C CA . ALA A 1 352 ? -38.016 12.289 7.170 1.00 91.31 352 ALA A CA 1
ATOM 2630 C C . ALA A 1 352 ? -37.267 11.140 6.468 1.00 91.31 352 ALA A C 1
ATOM 2632 O O . ALA A 1 352 ? -36.164 11.356 5.964 1.00 91.31 352 ALA A O 1
ATOM 2633 N N . THR A 1 353 ? -37.843 9.933 6.398 1.00 90.38 353 THR A N 1
ATOM 2634 C CA . THR A 1 353 ? -37.251 8.815 5.643 1.00 90.38 353 THR A CA 1
ATOM 2635 C C . THR A 1 353 ? -37.213 9.127 4.150 1.00 90.38 353 THR A C 1
ATOM 2637 O O . THR A 1 353 ? -36.144 9.034 3.553 1.00 90.38 353 THR A O 1
ATOM 2640 N N . LYS A 1 354 ? -38.326 9.585 3.559 1.00 89.69 354 LYS A N 1
ATOM 2641 C CA . LYS A 1 354 ? -38.397 9.938 2.128 1.00 89.69 354 LYS A CA 1
ATOM 2642 C C . LYS A 1 354 ? -37.445 11.078 1.757 1.00 89.69 354 LYS A C 1
ATOM 2644 O O . LYS A 1 354 ? -36.826 11.041 0.695 1.00 89.69 354 LYS A O 1
ATOM 2649 N N . LEU A 1 355 ? -37.331 12.088 2.623 1.00 91.38 355 LEU A N 1
ATOM 2650 C CA . LEU A 1 355 ? -36.351 13.169 2.486 1.00 91.38 355 LEU A CA 1
ATOM 2651 C C . LEU A 1 355 ? -34.920 12.616 2.546 1.00 91.38 355 LEU A C 1
ATOM 2653 O O . LEU A 1 355 ? -34.103 12.892 1.668 1.00 91.38 355 LEU A O 1
ATOM 2657 N N . GLY A 1 356 ? -34.635 11.782 3.547 1.00 90.94 356 GLY A N 1
ATOM 2658 C CA . GLY A 1 356 ? -33.334 11.148 3.718 1.00 90.94 356 GLY A CA 1
ATOM 2659 C C . GLY A 1 356 ? -32.915 10.306 2.508 1.00 90.94 356 GLY A C 1
ATOM 2660 O O . GLY A 1 356 ? -31.808 10.474 2.005 1.00 90.94 356 GLY A O 1
ATOM 2661 N N . GLU A 1 357 ? -33.804 9.456 1.990 1.00 90.06 357 GLU A N 1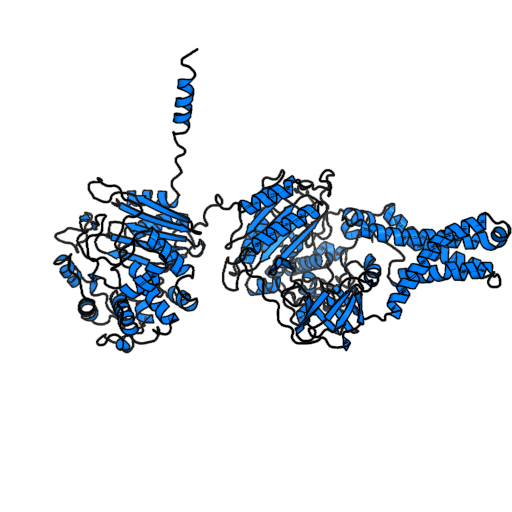
ATOM 2662 C CA . GLU A 1 357 ? -33.561 8.602 0.817 1.00 90.06 357 GLU A CA 1
ATOM 2663 C C . GLU A 1 357 ? -33.222 9.394 -0.453 1.00 90.06 357 GLU A C 1
ATOM 2665 O O . GLU A 1 357 ? -32.424 8.925 -1.263 1.00 90.06 357 GLU A O 1
ATOM 2670 N N . ALA A 1 358 ? -33.767 10.603 -0.621 1.00 89.56 358 ALA A N 1
ATOM 2671 C CA . ALA A 1 358 ? -33.445 11.461 -1.762 1.00 89.56 358 ALA A CA 1
ATOM 2672 C C . ALA A 1 358 ? -32.025 12.049 -1.677 1.00 89.56 358 ALA A C 1
ATOM 2674 O O . ALA A 1 358 ? -31.344 12.192 -2.694 1.00 89.56 358 ALA A O 1
ATOM 2675 N N . ALA A 1 359 ? -31.561 12.371 -0.469 1.00 89.75 359 ALA A N 1
ATOM 2676 C CA . ALA A 1 359 ? -30.249 12.970 -0.244 1.00 89.75 359 ALA A CA 1
ATOM 2677 C C . ALA A 1 359 ? -29.127 11.932 -0.092 1.00 89.75 359 ALA A C 1
ATOM 2679 O O . ALA A 1 359 ? -27.990 12.192 -0.501 1.00 89.75 359 ALA A O 1
ATOM 2680 N N . LEU A 1 360 ? -29.431 10.745 0.444 1.00 88.00 360 LEU A N 1
ATOM 2681 C CA . LEU A 1 360 ? -28.462 9.681 0.716 1.00 88.00 360 LEU A CA 1
ATOM 2682 C C . LEU A 1 360 ? -27.566 9.325 -0.486 1.00 88.00 360 LEU A C 1
ATOM 2684 O O . LEU A 1 360 ? -26.363 9.227 -0.269 1.00 88.00 360 LEU A O 1
ATOM 2688 N N . PRO A 1 361 ? -28.037 9.221 -1.745 1.00 85.62 361 PRO A N 1
ATOM 2689 C CA . PRO A 1 361 ? -27.169 8.934 -2.894 1.00 85.62 361 PRO A CA 1
ATOM 2690 C C . PRO A 1 361 ? -26.083 9.993 -3.135 1.00 85.62 361 PRO A C 1
ATOM 2692 O O . PRO A 1 361 ? -24.988 9.678 -3.602 1.00 85.62 361 PRO A O 1
ATOM 2695 N N . THR A 1 362 ? -26.355 11.258 -2.797 1.00 81.19 362 THR A N 1
ATOM 2696 C CA . THR A 1 362 ? -25.372 12.351 -2.912 1.00 81.19 362 THR A CA 1
ATOM 2697 C C . THR A 1 362 ? -24.301 12.287 -1.820 1.00 81.19 362 THR A C 1
ATOM 2699 O O . THR A 1 362 ? -23.180 12.748 -2.029 1.00 81.19 362 THR A O 1
ATOM 2702 N N . LEU A 1 363 ? -24.635 11.677 -0.678 1.00 79.50 363 LEU A N 1
ATOM 2703 C CA . LEU A 1 363 ? -23.776 11.539 0.498 1.00 79.50 363 LEU A CA 1
ATOM 2704 C C . LEU A 1 363 ? -23.023 10.205 0.516 1.00 79.50 363 LEU A C 1
ATOM 2706 O O . LEU A 1 363 ? -21.879 10.162 0.957 1.00 79.50 363 LEU A O 1
ATOM 2710 N N . ALA A 1 364 ? -23.639 9.139 0.012 1.00 66.94 364 ALA A N 1
ATOM 2711 C CA . ALA A 1 364 ? -23.057 7.810 -0.140 1.00 66.94 364 ALA A CA 1
ATOM 2712 C C . ALA A 1 364 ? -21.994 7.771 -1.235 1.00 66.94 364 ALA A C 1
ATOM 2714 O O . ALA A 1 364 ? -21.108 6.919 -1.222 1.00 66.94 364 ALA A O 1
ATOM 2715 N N . ARG A 1 365 ? -22.040 8.734 -2.163 1.00 56.53 365 ARG A N 1
ATOM 2716 C CA . ARG A 1 365 ? -20.883 9.034 -2.990 1.00 56.53 365 ARG A CA 1
ATOM 2717 C C . ARG A 1 365 ? -19.761 9.525 -2.071 1.00 56.53 365 ARG A C 1
ATOM 2719 O O . ARG A 1 365 ? -19.955 10.517 -1.363 1.00 56.53 365 ARG A O 1
ATOM 2726 N N . PRO A 1 366 ? -18.587 8.872 -2.092 1.00 47.31 366 PRO A N 1
ATOM 2727 C CA . PRO A 1 366 ? -17.358 9.445 -1.561 1.00 47.31 366 PRO A CA 1
ATOM 2728 C C . PRO A 1 366 ? -17.321 10.937 -1.898 1.00 47.31 366 PRO A C 1
ATOM 2730 O O . PRO A 1 366 ? -17.400 11.252 -3.085 1.00 47.31 366 PRO A O 1
ATOM 2733 N N . GLY A 1 367 ? -17.269 11.842 -0.908 1.00 39.78 367 GLY A N 1
ATOM 2734 C CA . GLY A 1 367 ? -17.314 13.295 -1.147 1.00 39.78 367 GLY A CA 1
ATOM 2735 C C . GLY A 1 367 ? -16.464 13.674 -2.355 1.00 39.78 367 GLY A C 1
ATOM 2736 O O . GLY A 1 367 ? -15.346 13.167 -2.477 1.00 39.78 367 GLY A O 1
ATOM 2737 N N . GLY A 1 368 ? -17.044 14.432 -3.290 1.00 37.28 368 GLY A N 1
ATOM 2738 C CA . GLY A 1 368 ? -16.462 14.678 -4.606 1.00 37.28 368 GLY A CA 1
ATOM 2739 C C . GLY A 1 368 ? -14.986 15.072 -4.537 1.00 37.28 368 GLY A C 1
ATOM 2740 O O . GLY A 1 368 ? -14.539 15.690 -3.574 1.00 37.28 368 GLY A O 1
ATOM 2741 N N . ALA A 1 369 ? -14.249 14.714 -5.585 1.00 36.81 369 ALA A N 1
ATOM 2742 C CA . ALA A 1 369 ? -12.843 15.037 -5.841 1.00 36.81 369 ALA A CA 1
ATOM 2743 C C . ALA A 1 369 ? -12.401 16.481 -5.488 1.00 36.81 369 ALA A C 1
ATOM 2745 O O . ALA A 1 369 ? -11.223 16.727 -5.265 1.00 36.81 369 ALA A O 1
ATOM 2746 N N . ALA A 1 370 ? -13.333 17.434 -5.388 1.00 35.97 370 ALA A N 1
ATOM 2747 C CA . ALA A 1 370 ? -13.054 18.851 -5.178 1.00 35.97 370 ALA A CA 1
ATOM 2748 C C . ALA A 1 370 ? -12.465 19.230 -3.799 1.00 35.97 370 ALA A C 1
ATOM 2750 O O . ALA A 1 370 ? -11.808 20.262 -3.728 1.00 35.97 370 ALA A O 1
ATOM 2751 N N . ASP A 1 371 ? -12.631 18.420 -2.743 1.00 43.66 371 ASP A N 1
ATOM 2752 C CA . ASP A 1 371 ? -12.089 18.717 -1.392 1.00 43.66 371 ASP A CA 1
ATOM 2753 C C . ASP A 1 371 ? -10.860 17.869 -1.006 1.00 43.66 371 ASP A C 1
ATOM 2755 O O . ASP A 1 371 ? -10.396 17.892 0.132 1.00 43.66 371 ASP A O 1
ATOM 2759 N N . ARG A 1 372 ? -10.297 17.098 -1.947 1.00 62.25 372 ARG A N 1
ATOM 2760 C CA . ARG A 1 372 ? -9.263 16.086 -1.660 1.00 62.25 372 ARG A CA 1
ATOM 2761 C C . ARG A 1 372 ? -7.855 16.515 -2.048 1.00 62.25 372 ARG A C 1
ATOM 2763 O O . ARG A 1 372 ? -7.084 15.710 -2.560 1.00 62.25 372 ARG A O 1
ATOM 2770 N N . GLY A 1 373 ? -7.508 17.781 -1.856 1.00 72.94 373 GLY A N 1
ATOM 2771 C CA . GLY A 1 373 ? -6.134 18.230 -2.078 1.00 72.94 373 GLY A CA 1
ATOM 2772 C C . GLY A 1 373 ? -5.148 17.543 -1.128 1.00 72.94 373 GLY A C 1
ATOM 2773 O O . GLY A 1 373 ? -5.507 17.113 -0.032 1.00 72.94 373 GLY A O 1
ATOM 2774 N N . VAL A 1 374 ? -3.875 17.474 -1.523 1.00 84.81 374 VAL A N 1
ATOM 2775 C CA . VAL A 1 374 ? -2.797 17.171 -0.570 1.00 84.81 374 VAL A CA 1
ATOM 2776 C C . VAL A 1 374 ? -2.861 18.202 0.572 1.00 84.81 374 VAL A C 1
ATOM 2778 O O . VAL A 1 374 ? -2.967 19.394 0.285 1.00 84.81 374 VAL A O 1
ATOM 2781 N N . PRO A 1 375 ? -2.782 17.801 1.857 1.00 86.88 375 PRO A N 1
ATOM 2782 C CA . PRO A 1 375 ? -2.957 18.729 2.974 1.00 86.88 375 PRO A CA 1
ATOM 2783 C C . PRO A 1 375 ? -2.047 19.959 2.884 1.00 86.88 375 PRO A C 1
ATOM 2785 O O . PRO A 1 375 ? -0.845 19.826 2.652 1.00 86.88 375 PRO A O 1
ATOM 2788 N N . ALA A 1 376 ? -2.598 21.154 3.128 1.00 86.25 376 ALA A N 1
ATOM 2789 C CA . ALA A 1 376 ? -1.946 22.439 2.831 1.00 86.25 376 ALA A CA 1
ATOM 2790 C C . ALA A 1 376 ? -0.526 22.589 3.414 1.00 86.25 376 ALA A C 1
ATOM 2792 O O . ALA A 1 376 ? 0.368 23.143 2.773 1.00 86.25 376 ALA A O 1
ATOM 2793 N N . ALA A 1 377 ? -0.284 22.066 4.621 1.00 86.50 377 ALA A N 1
ATOM 2794 C CA . ALA A 1 377 ? 1.042 22.083 5.240 1.00 86.50 377 ALA A CA 1
ATOM 2795 C C . ALA A 1 377 ? 2.062 21.217 4.476 1.00 86.50 377 ALA A C 1
ATOM 2797 O O . ALA A 1 377 ? 3.212 21.622 4.291 1.00 86.50 377 ALA A O 1
ATOM 2798 N N . LEU A 1 378 ? 1.639 20.038 4.010 1.00 92.62 378 LEU A N 1
ATOM 2799 C CA . LEU A 1 378 ? 2.467 19.159 3.188 1.00 92.62 378 LEU A CA 1
ATOM 2800 C C . LEU A 1 378 ? 2.651 19.748 1.786 1.00 92.62 378 LEU A C 1
ATOM 2802 O O . LEU A 1 378 ? 3.768 19.742 1.273 1.00 92.62 378 LEU A O 1
ATOM 2806 N N . GLU A 1 379 ? 1.599 20.314 1.194 1.00 93.56 379 GLU A N 1
ATOM 2807 C CA . GLU A 1 379 ? 1.690 21.023 -0.082 1.00 93.56 379 GLU A CA 1
ATOM 2808 C C . GLU A 1 379 ? 2.739 22.143 -0.025 1.00 93.56 379 GLU A C 1
ATOM 2810 O O . GLU A 1 379 ? 3.630 22.200 -0.877 1.00 93.56 379 GLU A O 1
ATOM 2815 N N . ALA A 1 380 ? 2.691 22.998 1.001 1.00 91.56 380 ALA A N 1
ATOM 2816 C CA . ALA A 1 380 ? 3.660 24.073 1.188 1.00 91.56 380 ALA A CA 1
ATOM 2817 C C . ALA A 1 380 ? 5.099 23.540 1.311 1.00 91.56 380 ALA A C 1
ATOM 2819 O O . ALA A 1 380 ? 6.017 24.091 0.698 1.00 91.56 380 ALA A O 1
ATOM 2820 N N . ALA A 1 381 ? 5.300 22.440 2.047 1.00 94.75 381 ALA A N 1
ATOM 2821 C CA . ALA A 1 381 ? 6.605 21.794 2.176 1.00 94.75 381 ALA A CA 1
ATOM 2822 C C . ALA A 1 381 ? 7.115 21.246 0.831 1.00 94.75 381 ALA A C 1
ATOM 2824 O O . ALA A 1 381 ? 8.261 21.507 0.455 1.00 94.75 381 ALA A O 1
ATOM 2825 N N . VAL A 1 382 ? 6.265 20.542 0.076 1.00 95.94 382 VAL A N 1
ATOM 2826 C CA . VAL A 1 382 ? 6.600 20.004 -1.253 1.00 95.94 382 VAL A CA 1
ATOM 2827 C C . VAL A 1 382 ? 6.965 21.137 -2.211 1.00 95.94 382 VAL A C 1
ATOM 2829 O O . VAL A 1 382 ? 8.037 21.101 -2.819 1.00 95.94 382 VAL A O 1
ATOM 2832 N N . ARG A 1 383 ? 6.132 22.181 -2.309 1.00 95.31 383 ARG A N 1
ATOM 2833 C CA . ARG A 1 383 ? 6.390 23.336 -3.184 1.00 95.31 383 ARG A CA 1
ATOM 2834 C C . ARG A 1 383 ? 7.670 24.076 -2.798 1.00 95.31 383 ARG A C 1
ATOM 2836 O O . ARG A 1 383 ? 8.436 24.444 -3.686 1.00 95.31 383 ARG A O 1
ATOM 2843 N N . GLY A 1 384 ? 7.935 24.246 -1.502 1.00 95.19 384 GLY A N 1
ATOM 2844 C CA . GLY A 1 384 ? 9.160 24.872 -1.004 1.00 95.19 384 GLY A CA 1
ATOM 2845 C C . GLY A 1 384 ? 10.421 24.081 -1.362 1.00 95.19 384 GLY A C 1
ATOM 2846 O O . GLY A 1 384 ? 11.396 24.659 -1.844 1.00 95.19 384 GLY A O 1
ATOM 2847 N N . ILE A 1 385 ? 10.398 22.753 -1.192 1.00 95.81 385 ILE A N 1
ATOM 2848 C CA . ILE A 1 385 ? 11.534 21.893 -1.555 1.00 95.81 385 ILE A CA 1
ATOM 2849 C C . ILE A 1 385 ? 11.767 21.914 -3.067 1.00 95.81 385 ILE A C 1
ATOM 2851 O O . ILE A 1 385 ? 12.914 22.058 -3.490 1.00 95.81 385 ILE A O 1
ATOM 2855 N N . VAL A 1 386 ? 10.703 21.800 -3.870 1.00 94.50 386 VAL A N 1
ATOM 2856 C CA . VAL A 1 386 ? 10.795 21.833 -5.337 1.00 94.50 386 VAL A CA 1
ATOM 2857 C C . VAL A 1 386 ? 11.345 23.179 -5.810 1.00 94.50 386 VAL A C 1
ATOM 2859 O O . VAL A 1 386 ? 12.339 23.193 -6.532 1.00 94.50 386 VAL A O 1
ATOM 2862 N N . GLY A 1 387 ? 10.790 24.301 -5.337 1.00 92.12 387 GLY A N 1
ATOM 2863 C CA . GLY A 1 387 ? 11.219 25.650 -5.726 1.00 92.12 387 GLY A CA 1
ATOM 2864 C C . GLY A 1 387 ? 12.662 26.001 -5.341 1.00 92.12 387 GLY A C 1
ATOM 2865 O O . GLY A 1 387 ? 13.281 26.834 -5.996 1.00 92.12 387 GLY A O 1
ATOM 2866 N N . GLY A 1 388 ? 13.216 25.351 -4.312 1.00 90.31 388 GLY A N 1
ATOM 2867 C CA . GLY A 1 388 ? 14.610 25.503 -3.883 1.00 90.31 388 GLY A CA 1
ATOM 2868 C C . GLY A 1 388 ? 15.577 24.457 -4.451 1.00 90.31 388 GLY A C 1
ATOM 2869 O O . GLY A 1 388 ? 16.656 24.273 -3.885 1.00 90.31 388 GLY A O 1
ATOM 2870 N N . SER A 1 389 ? 15.199 23.718 -5.497 1.00 91.69 389 SER A N 1
ATOM 2871 C CA . SER A 1 389 ? 15.970 22.573 -6.004 1.00 91.69 389 SER A CA 1
ATOM 2872 C C . SER A 1 389 ? 16.061 22.518 -7.530 1.00 91.69 389 SER A C 1
ATOM 2874 O O . SER A 1 389 ? 15.510 23.356 -8.237 1.00 91.69 389 SER A O 1
ATOM 2876 N N . ALA A 1 390 ? 16.749 21.493 -8.042 1.00 88.00 390 ALA A N 1
ATOM 2877 C CA . ALA A 1 390 ? 16.826 21.185 -9.468 1.00 88.00 390 ALA A CA 1
ATOM 2878 C C . ALA A 1 390 ? 15.631 20.352 -9.993 1.00 88.00 390 ALA A C 1
ATOM 2880 O O . ALA A 1 390 ? 15.664 19.884 -11.134 1.00 88.00 390 ALA A O 1
ATOM 2881 N N . VAL A 1 391 ? 14.591 20.131 -9.178 1.00 90.19 391 VAL A N 1
ATOM 2882 C CA . VAL A 1 391 ? 13.356 19.445 -9.590 1.00 90.19 391 VAL A CA 1
ATOM 2883 C C . VAL A 1 391 ? 12.561 20.357 -10.526 1.00 90.19 391 VAL A C 1
ATOM 2885 O O . VAL A 1 391 ? 12.197 21.468 -10.146 1.00 90.19 391 VAL A O 1
ATOM 2888 N N . ARG A 1 392 ? 12.264 19.897 -11.747 1.00 88.62 392 ARG A N 1
ATOM 2889 C CA . ARG A 1 392 ? 11.469 20.669 -12.717 1.00 88.62 392 ARG A CA 1
ATOM 2890 C C . ARG A 1 392 ? 9.990 20.345 -12.601 1.00 88.62 392 ARG A C 1
ATOM 2892 O O . ARG A 1 392 ? 9.164 21.255 -12.656 1.00 88.62 392 ARG A O 1
ATOM 2899 N N . ARG A 1 393 ? 9.670 19.071 -12.402 1.00 90.75 393 ARG A N 1
ATOM 2900 C CA . ARG A 1 393 ? 8.319 18.556 -12.217 1.00 90.75 393 ARG A CA 1
ATOM 2901 C C . ARG A 1 393 ? 8.299 17.544 -11.087 1.00 90.75 393 ARG A C 1
ATOM 2903 O O . ARG A 1 393 ? 9.081 16.594 -11.070 1.00 90.75 393 ARG A O 1
ATOM 2910 N N . ALA A 1 394 ? 7.340 17.719 -10.192 1.00 93.56 394 ALA A N 1
ATOM 2911 C CA . ALA A 1 394 ? 6.954 16.712 -9.224 1.00 93.56 394 ALA A CA 1
ATOM 2912 C C . ALA A 1 394 ? 5.439 16.502 -9.272 1.00 93.56 394 ALA A C 1
ATOM 2914 O O . ALA A 1 394 ? 4.690 17.461 -9.461 1.00 93.56 394 ALA A O 1
ATOM 2915 N N . ALA A 1 395 ? 5.009 15.260 -9.085 1.00 95.44 395 ALA A N 1
ATOM 2916 C CA . ALA A 1 395 ? 3.619 14.908 -8.840 1.00 95.44 395 ALA A CA 1
ATOM 2917 C C . ALA A 1 395 ? 3.531 14.074 -7.559 1.00 95.44 395 ALA A C 1
ATOM 2919 O O . ALA A 1 395 ? 4.329 13.152 -7.356 1.00 95.44 395 ALA A O 1
ATOM 2920 N N . VAL A 1 396 ? 2.588 14.428 -6.690 1.00 96.50 396 VAL A N 1
ATOM 2921 C CA . VAL A 1 396 ? 2.384 13.795 -5.386 1.00 96.50 396 VAL A CA 1
ATOM 2922 C C . VAL A 1 396 ? 0.920 13.422 -5.221 1.00 96.50 396 VAL A C 1
ATOM 2924 O O . VAL A 1 396 ? 0.044 14.233 -5.497 1.00 96.50 396 VAL A O 1
ATOM 2927 N N . VAL A 1 397 ? 0.666 12.218 -4.723 1.00 95.88 397 VAL A N 1
ATOM 2928 C CA . VAL A 1 397 ? -0.642 11.794 -4.208 1.00 95.88 397 VAL A CA 1
ATOM 2929 C C . VAL A 1 397 ? -0.423 11.254 -2.804 1.00 95.88 397 VAL A C 1
ATOM 2931 O O . VAL A 1 397 ? 0.572 10.572 -2.561 1.00 95.88 397 VAL A O 1
ATOM 2934 N N . VAL A 1 398 ? -1.331 11.551 -1.881 1.00 95.00 398 VAL A N 1
ATOM 2935 C CA . VAL A 1 398 ? -1.383 10.900 -0.566 1.00 95.00 398 VAL A CA 1
ATOM 2936 C C . VAL A 1 398 ? -2.638 10.045 -0.488 1.00 95.00 398 VAL A C 1
ATOM 2938 O O . VAL A 1 398 ? -3.657 10.408 -1.061 1.00 95.00 398 VAL A O 1
ATOM 2941 N N . VAL A 1 399 ? -2.558 8.900 0.182 1.00 90.25 399 VAL A N 1
ATOM 2942 C CA . VAL A 1 399 ? -3.705 8.021 0.429 1.00 90.25 399 VAL A CA 1
ATOM 2943 C C . VAL A 1 399 ? -3.955 7.971 1.919 1.00 90.25 399 VAL A C 1
ATOM 2945 O O . VAL A 1 399 ? -3.057 7.595 2.672 1.00 90.25 399 VAL A O 1
ATOM 2948 N N . GLU A 1 400 ? -5.152 8.357 2.339 1.00 82.81 400 GLU A N 1
ATOM 2949 C CA . GLU A 1 400 ? -5.573 8.417 3.736 1.00 82.81 400 GLU A CA 1
ATOM 2950 C C . GLU A 1 400 ? -7.037 8.024 3.852 1.00 82.81 400 GLU A C 1
ATOM 2952 O O . GLU A 1 400 ? -7.825 8.294 2.947 1.00 82.81 400 GLU A O 1
ATOM 2957 N N . ASP A 1 401 ? -7.395 7.361 4.950 1.00 73.88 401 ASP A N 1
ATOM 2958 C CA . ASP A 1 401 ? -8.766 6.910 5.206 1.00 73.88 401 ASP A CA 1
ATOM 2959 C C . ASP A 1 401 ? -9.345 6.097 4.025 1.00 73.88 401 ASP A C 1
ATOM 2961 O O . ASP A 1 401 ? -10.502 6.239 3.627 1.00 73.88 401 ASP A O 1
ATOM 2965 N N . GLY A 1 402 ? -8.483 5.264 3.426 1.00 72.88 402 GLY A N 1
ATOM 2966 C CA . GLY A 1 402 ? -8.798 4.399 2.290 1.00 72.88 402 GLY A CA 1
ATOM 2967 C C . GLY A 1 402 ? -8.940 5.110 0.946 1.00 72.88 402 GLY A C 1
ATOM 2968 O O . GLY A 1 402 ? -9.438 4.489 0.010 1.00 72.88 402 GLY A O 1
ATOM 2969 N N . ARG A 1 403 ? -8.547 6.389 0.828 1.00 78.88 403 ARG A N 1
ATOM 2970 C CA . ARG A 1 403 ? -8.712 7.161 -0.413 1.00 78.88 403 ARG A CA 1
ATOM 2971 C C . ARG A 1 403 ? -7.520 8.022 -0.793 1.00 78.88 403 ARG A C 1
ATOM 2973 O O . ARG A 1 403 ? -6.882 8.635 0.055 1.00 78.88 403 ARG A O 1
ATOM 2980 N N . ALA A 1 404 ? -7.259 8.104 -2.089 1.00 86.62 404 ALA A N 1
ATOM 2981 C CA . ALA A 1 404 ? -6.259 8.956 -2.697 1.00 86.62 404 ALA A CA 1
ATOM 2982 C C . ALA A 1 404 ? -6.737 10.412 -2.795 1.00 86.62 404 ALA A C 1
ATOM 2984 O O . ALA A 1 404 ? -7.904 10.701 -3.084 1.00 86.62 404 ALA A O 1
ATOM 2985 N N . SER A 1 405 ? -5.798 11.328 -2.567 1.00 88.88 405 SER A N 1
ATOM 2986 C CA . SER A 1 405 ? -5.927 12.750 -2.858 1.00 88.88 405 SER A CA 1
ATOM 2987 C C . SER A 1 405 ? -5.918 12.998 -4.366 1.00 88.88 405 SER A C 1
ATOM 2989 O O . SER A 1 405 ? -5.370 12.208 -5.139 1.00 88.88 405 SER A O 1
ATOM 2991 N N . GLU A 1 406 ? -6.414 14.160 -4.781 1.00 86.69 406 GLU A N 1
ATOM 2992 C CA . GLU A 1 406 ? -6.108 14.685 -6.107 1.00 86.69 406 GLU A CA 1
ATOM 2993 C C . GLU A 1 406 ? -4.587 14.875 -6.264 1.00 86.69 406 GLU A C 1
ATOM 2995 O O . GLU A 1 406 ? -3.898 15.208 -5.284 1.00 86.69 406 GLU A O 1
ATOM 3000 N N . PRO A 1 407 ? -4.030 14.656 -7.470 1.00 89.94 407 PRO A N 1
ATOM 3001 C CA . PRO A 1 407 ? -2.607 14.835 -7.707 1.00 89.94 407 PRO A CA 1
ATOM 3002 C C . PRO A 1 407 ? -2.165 16.282 -7.485 1.00 89.94 407 PRO A C 1
ATOM 3004 O O . PRO A 1 407 ? -2.581 17.205 -8.182 1.00 89.94 407 PRO A O 1
ATOM 3007 N N . LEU A 1 408 ? -1.234 16.479 -6.558 1.00 92.81 408 LEU A N 1
ATOM 3008 C CA . LEU A 1 408 ? -0.525 17.738 -6.395 1.00 92.81 408 LEU A CA 1
ATOM 3009 C C . LEU A 1 408 ? 0.615 17.828 -7.413 1.00 92.81 408 LEU A C 1
ATOM 3011 O O . LEU A 1 408 ? 1.608 17.105 -7.313 1.00 92.81 408 LEU A O 1
ATOM 3015 N N . GLY A 1 409 ? 0.512 18.774 -8.345 1.00 90.50 409 GLY A N 1
ATOM 3016 C CA . GLY A 1 409 ? 1.621 19.207 -9.193 1.00 90.50 409 GLY A CA 1
ATOM 3017 C C . GLY A 1 409 ? 2.505 20.268 -8.530 1.00 90.50 409 GLY A C 1
ATOM 3018 O O . GLY A 1 409 ? 2.008 21.255 -7.976 1.00 90.50 409 GLY A O 1
ATOM 3019 N N . ALA A 1 410 ? 3.827 20.106 -8.616 1.00 86.56 410 ALA A N 1
ATOM 3020 C CA . ALA A 1 410 ? 4.804 21.123 -8.229 1.00 86.56 410 ALA A CA 1
ATOM 3021 C C . ALA A 1 410 ? 5.880 21.328 -9.311 1.00 86.56 410 ALA A C 1
ATOM 3023 O O . ALA A 1 410 ? 6.240 20.406 -10.048 1.00 86.56 410 ALA A O 1
ATOM 3024 N N . GLY A 1 411 ? 6.400 22.557 -9.402 1.00 84.19 411 GLY A N 1
ATOM 3025 C CA . GLY A 1 411 ? 7.258 22.986 -10.509 1.00 84.19 411 GLY A CA 1
ATOM 3026 C C . GLY A 1 411 ? 6.423 23.361 -11.736 1.00 84.19 411 GLY A C 1
ATOM 3027 O O . GLY A 1 411 ? 5.445 24.090 -11.603 1.00 84.19 411 GLY A O 1
ATOM 3028 N N . SER A 1 412 ? 6.795 22.874 -12.922 1.00 76.25 412 SER A N 1
ATOM 3029 C CA . SER A 1 412 ? 6.034 23.092 -14.165 1.00 76.25 412 SER A CA 1
ATOM 3030 C C . SER A 1 412 ? 4.935 22.052 -14.423 1.00 76.25 412 SER A C 1
ATOM 3032 O O . SER A 1 412 ? 4.290 22.102 -15.468 1.00 76.25 412 SER A O 1
ATOM 3034 N N . ALA A 1 413 ? 4.729 21.099 -13.509 1.00 71.56 413 ALA A N 1
ATOM 3035 C CA . ALA A 1 413 ? 3.682 20.089 -13.620 1.00 71.56 413 ALA A CA 1
ATOM 3036 C C . ALA A 1 413 ? 2.380 20.545 -12.957 1.00 71.56 413 ALA A C 1
ATOM 3038 O O . ALA A 1 413 ? 2.394 21.082 -11.851 1.00 71.56 413 ALA A O 1
ATOM 3039 N N . ASP A 1 414 ? 1.261 20.232 -13.604 1.00 68.31 414 ASP A N 1
ATOM 3040 C CA . ASP A 1 414 ? -0.095 20.371 -13.063 1.00 68.31 414 ASP A CA 1
ATOM 3041 C C . ASP A 1 414 ? -0.531 19.168 -12.201 1.00 68.31 414 ASP A C 1
ATOM 3043 O O . ASP A 1 414 ? -1.595 19.198 -11.600 1.00 68.31 414 ASP A O 1
ATOM 3047 N N . GLY A 1 415 ? 0.306 18.125 -12.109 1.00 69.75 415 GLY A N 1
ATOM 3048 C CA . GLY A 1 415 ? 0.048 16.899 -11.342 1.00 69.75 415 GLY A CA 1
ATOM 3049 C C . GLY A 1 415 ? -0.489 15.732 -12.178 1.00 69.75 415 GLY A C 1
ATOM 3050 O O . GLY A 1 415 ? -0.381 14.588 -11.743 1.00 69.75 415 GLY A O 1
ATOM 3051 N N . SER A 1 416 ? -0.973 15.987 -13.399 1.00 74.12 416 SER A N 1
ATOM 3052 C CA . SER A 1 416 ? -1.567 14.971 -14.287 1.00 74.12 416 SER A CA 1
ATOM 3053 C C . SER A 1 416 ? -0.551 14.281 -15.208 1.00 74.12 416 SER A C 1
ATOM 3055 O O . SER A 1 416 ? -0.795 13.195 -15.731 1.00 74.12 416 SER A O 1
ATOM 3057 N N . GLY A 1 417 ? 0.610 14.907 -15.418 1.00 81.44 417 GLY A N 1
ATOM 3058 C CA . GLY A 1 417 ? 1.586 14.446 -16.401 1.00 81.44 417 GLY A CA 1
ATOM 3059 C C . GLY A 1 417 ? 2.160 13.052 -16.118 1.00 81.44 417 GLY A C 1
ATOM 3060 O O . GLY A 1 417 ? 2.420 12.684 -14.974 1.00 81.44 417 GLY A O 1
ATOM 3061 N N . ARG A 1 418 ? 2.450 12.307 -17.191 1.00 87.50 418 ARG A N 1
ATOM 3062 C CA . ARG A 1 418 ? 3.118 10.997 -17.134 1.00 87.50 418 ARG A CA 1
ATOM 3063 C C . ARG A 1 418 ? 4.581 11.103 -16.688 1.00 87.50 418 ARG A C 1
ATOM 3065 O O . ARG A 1 418 ? 5.289 12.042 -17.062 1.00 87.50 418 ARG A O 1
ATOM 3072 N N . PHE A 1 419 ? 5.038 10.104 -15.936 1.00 89.06 419 PHE A N 1
ATOM 3073 C CA . PHE A 1 419 ? 6.422 9.906 -15.501 1.00 89.06 419 PHE A CA 1
ATOM 3074 C C . PHE A 1 419 ? 6.847 8.456 -15.717 1.00 89.06 419 PHE A C 1
ATOM 3076 O O . PHE A 1 419 ? 6.030 7.537 -15.729 1.00 89.06 419 PHE A O 1
ATOM 3083 N N . ARG A 1 420 ? 8.158 8.236 -15.809 1.00 88.62 420 ARG A N 1
ATOM 3084 C CA . ARG A 1 420 ? 8.732 6.894 -15.691 1.00 88.62 420 ARG A CA 1
ATOM 3085 C C . ARG A 1 420 ? 8.946 6.550 -14.231 1.00 88.62 420 ARG A C 1
ATOM 3087 O O . ARG A 1 420 ? 9.640 7.280 -13.526 1.00 88.62 420 ARG A O 1
ATOM 3094 N N . ALA A 1 421 ? 8.405 5.413 -13.801 1.00 90.12 421 ALA A N 1
ATOM 3095 C CA . ALA A 1 421 ? 8.509 4.976 -12.410 1.00 90.12 421 ALA A CA 1
ATOM 3096 C C . ALA A 1 421 ? 9.525 3.846 -12.182 1.00 90.12 421 ALA A C 1
ATOM 3098 O O . ALA A 1 421 ? 9.582 3.275 -11.094 1.00 90.12 421 ALA A O 1
ATOM 3099 N N . GLY A 1 422 ? 10.384 3.545 -13.162 1.00 89.06 422 GLY A N 1
ATOM 3100 C CA . GLY A 1 422 ? 11.535 2.655 -12.989 1.00 89.06 422 GLY A CA 1
ATOM 3101 C C . GLY A 1 422 ? 11.177 1.342 -12.296 1.00 89.06 422 GLY A C 1
ATOM 3102 O O . GLY A 1 422 ? 10.211 0.677 -12.664 1.00 89.06 422 GLY A O 1
ATOM 3103 N N . SER A 1 423 ? 11.921 0.987 -11.247 1.00 93.12 423 SER A N 1
ATOM 3104 C CA . SER A 1 423 ? 11.710 -0.251 -10.490 1.00 93.12 423 SER A CA 1
ATOM 3105 C C . SER A 1 423 ? 10.353 -0.407 -9.791 1.00 93.12 423 SER A C 1
ATOM 3107 O O . SER A 1 423 ? 10.070 -1.516 -9.350 1.00 93.12 423 SER A O 1
ATOM 3109 N N . VAL A 1 424 ? 9.485 0.613 -9.736 1.00 95.44 424 VAL A N 1
ATOM 3110 C CA . VAL A 1 424 ? 8.068 0.415 -9.347 1.00 95.44 424 VAL A CA 1
ATOM 3111 C C . VAL A 1 424 ? 7.386 -0.614 -10.268 1.00 95.44 424 VAL A C 1
ATOM 3113 O O . VAL A 1 424 ? 6.482 -1.323 -9.845 1.00 95.44 424 VAL A O 1
ATOM 3116 N N . SER A 1 425 ? 7.905 -0.805 -11.486 1.00 94.69 425 SER A N 1
ATOM 3117 C CA . SER A 1 425 ? 7.527 -1.892 -12.404 1.00 94.69 425 SER A CA 1
ATOM 3118 C C . SER A 1 425 ? 7.548 -3.291 -11.762 1.00 94.69 425 SER A C 1
ATOM 3120 O O . SER A 1 425 ? 6.717 -4.133 -12.099 1.00 94.69 425 SER A O 1
ATOM 3122 N N . LYS A 1 426 ? 8.471 -3.550 -10.822 1.00 96.38 426 LYS A N 1
ATOM 3123 C CA . LYS A 1 426 ? 8.583 -4.853 -10.145 1.00 96.38 426 LYS A CA 1
ATOM 3124 C C . LYS A 1 426 ? 7.399 -5.132 -9.235 1.00 96.38 426 LYS A C 1
ATOM 3126 O O . LYS A 1 426 ? 6.953 -6.271 -9.185 1.00 96.38 426 LYS A O 1
ATOM 3131 N N . LEU A 1 427 ? 6.886 -4.096 -8.568 1.00 97.38 427 LEU A N 1
ATOM 3132 C CA . LEU A 1 427 ? 5.675 -4.198 -7.763 1.00 97.38 427 LEU A CA 1
ATOM 3133 C C . LEU A 1 427 ? 4.503 -4.618 -8.653 1.00 97.38 427 LEU A C 1
ATOM 3135 O O . LEU A 1 427 ? 3.863 -5.619 -8.373 1.00 97.38 427 LEU A O 1
ATOM 3139 N N . LEU A 1 428 ? 4.290 -3.937 -9.784 1.00 97.56 428 LEU A N 1
ATOM 3140 C CA . LEU A 1 428 ? 3.223 -4.294 -10.730 1.00 97.56 428 LEU A CA 1
ATOM 3141 C C . LEU A 1 428 ? 3.383 -5.713 -11.298 1.00 97.56 428 LEU A C 1
ATOM 3143 O O . LEU A 1 428 ? 2.407 -6.449 -11.408 1.00 97.56 428 LEU A O 1
ATOM 3147 N N . THR A 1 429 ? 4.614 -6.126 -11.610 1.00 97.81 429 THR A N 1
ATOM 3148 C CA . THR A 1 429 ? 4.900 -7.494 -12.075 1.00 97.81 429 THR A CA 1
ATOM 3149 C C . THR A 1 429 ? 4.616 -8.539 -10.992 1.00 97.81 429 THR A C 1
ATOM 3151 O O . THR A 1 429 ? 4.081 -9.603 -11.294 1.00 97.81 429 THR A O 1
ATOM 3154 N N . ALA A 1 430 ? 4.920 -8.237 -9.728 1.00 98.25 430 ALA A N 1
ATOM 3155 C CA . ALA A 1 430 ? 4.579 -9.099 -8.602 1.00 98.25 430 ALA A CA 1
ATOM 3156 C C . ALA A 1 430 ? 3.061 -9.200 -8.385 1.00 98.25 430 ALA A C 1
ATOM 3158 O O . ALA A 1 430 ? 2.563 -10.294 -8.131 1.00 98.25 430 ALA A O 1
ATOM 3159 N N . LEU A 1 431 ? 2.316 -8.100 -8.548 1.00 97.94 431 LEU A N 1
ATOM 3160 C CA . LEU A 1 431 ? 0.850 -8.125 -8.499 1.00 97.94 431 LEU A CA 1
ATOM 3161 C C . LEU A 1 431 ? 0.286 -9.014 -9.606 1.00 97.94 431 LEU A C 1
ATOM 3163 O O . LEU A 1 431 ? -0.564 -9.850 -9.329 1.00 97.94 431 LEU A O 1
ATOM 3167 N N . LEU A 1 432 ? 0.807 -8.908 -10.832 1.00 98.12 432 LEU A N 1
ATOM 3168 C CA . LEU A 1 432 ? 0.388 -9.782 -11.926 1.00 98.12 432 LEU A CA 1
ATOM 3169 C C . LEU A 1 432 ? 0.631 -11.270 -11.604 1.00 98.12 432 LEU A C 1
ATOM 3171 O O . LEU A 1 432 ? -0.225 -12.106 -11.884 1.00 98.12 432 LEU A O 1
ATOM 3175 N N . ALA A 1 433 ? 1.769 -11.603 -10.988 1.00 98.31 433 ALA A N 1
ATOM 3176 C CA . ALA A 1 433 ? 2.065 -12.966 -10.548 1.00 98.31 433 ALA A CA 1
ATOM 3177 C C . ALA A 1 433 ? 1.104 -13.458 -9.449 1.00 98.31 433 ALA A C 1
ATOM 3179 O O . ALA A 1 433 ? 0.656 -14.599 -9.505 1.00 98.31 433 ALA A O 1
ATOM 3180 N N . LEU A 1 434 ? 0.738 -12.603 -8.488 1.00 98.12 434 LEU A N 1
ATOM 3181 C CA . LEU A 1 434 ? -0.261 -12.936 -7.465 1.00 98.12 434 LEU A CA 1
ATOM 3182 C C . LEU A 1 434 ? -1.650 -13.157 -8.071 1.00 98.12 434 LEU A C 1
ATOM 3184 O O . LEU A 1 434 ? -2.336 -14.100 -7.692 1.00 98.12 434 LEU A O 1
ATOM 3188 N N . ARG A 1 435 ? -2.046 -12.359 -9.069 1.00 97.38 435 ARG A N 1
ATOM 3189 C CA . ARG A 1 435 ? -3.296 -12.584 -9.814 1.00 97.38 435 ARG A CA 1
ATOM 3190 C C . ARG A 1 435 ? -3.283 -13.920 -10.560 1.00 97.38 435 ARG A C 1
ATOM 3192 O O . ARG A 1 435 ? -4.314 -14.582 -10.631 1.00 97.38 435 ARG A O 1
ATOM 3199 N N . ALA A 1 436 ? -2.124 -14.344 -11.069 1.00 97.38 436 ALA A N 1
ATOM 3200 C CA . ALA A 1 436 ? -1.964 -15.662 -11.688 1.00 97.38 436 ALA A CA 1
ATOM 3201 C C . ALA A 1 436 ? -2.155 -16.804 -10.679 1.00 97.38 436 ALA A C 1
ATOM 3203 O O . ALA A 1 436 ? -2.742 -17.832 -11.020 1.00 97.38 436 ALA A O 1
ATOM 3204 N N . GLU A 1 437 ? -1.697 -16.606 -9.442 1.00 97.06 437 GLU A N 1
ATOM 3205 C CA . GLU A 1 437 ? -1.889 -17.551 -8.342 1.00 97.06 437 GLU A CA 1
ATOM 3206 C C . GLU A 1 437 ? -3.346 -17.621 -7.886 1.00 97.06 437 GLU A C 1
ATOM 3208 O O . GLU A 1 437 ? -3.898 -18.716 -7.796 1.00 97.06 437 GLU A O 1
ATOM 3213 N N . GLU A 1 438 ? -4.012 -16.481 -7.691 1.00 95.38 438 GLU A N 1
ATOM 3214 C CA . GLU A 1 438 ? -5.433 -16.439 -7.316 1.00 95.38 438 GLU A CA 1
ATOM 3215 C C . GLU A 1 438 ? -6.350 -17.013 -8.402 1.00 95.38 438 GLU A C 1
ATOM 3217 O O . GLU A 1 438 ? -7.358 -17.648 -8.095 1.00 95.38 438 GLU A O 1
ATOM 3222 N N . ALA A 1 439 ? -5.980 -16.846 -9.674 1.00 95.31 439 ALA A N 1
ATOM 3223 C CA . ALA A 1 439 ? -6.668 -17.474 -10.797 1.00 95.31 439 ALA A CA 1
ATOM 3224 C C . ALA A 1 439 ? -6.404 -18.991 -10.903 1.00 95.31 439 ALA A C 1
ATOM 3226 O O . ALA A 1 439 ? -6.988 -19.650 -11.763 1.00 95.31 439 ALA A O 1
ATOM 3227 N N . GLY A 1 440 ? -5.515 -19.552 -10.072 1.00 96.06 440 GLY A N 1
ATOM 3228 C CA . GLY A 1 440 ? -5.132 -20.965 -10.102 1.00 96.06 440 GLY A CA 1
ATOM 3229 C C . GLY A 1 440 ? -4.300 -21.361 -11.324 1.00 96.06 440 GLY A C 1
ATOM 3230 O O . GLY A 1 440 ? -4.205 -22.545 -11.641 1.00 96.06 440 GLY A O 1
ATOM 3231 N N . VAL A 1 441 ? -3.716 -20.388 -12.028 1.00 96.38 441 VAL A N 1
ATOM 3232 C CA . VAL A 1 441 ? -2.958 -20.604 -13.271 1.00 96.38 441 VAL A CA 1
ATOM 3233 C C . VAL A 1 441 ? -1.480 -20.858 -12.994 1.00 96.38 441 VAL A C 1
ATOM 3235 O O . VAL A 1 441 ? -0.844 -21.631 -13.709 1.00 96.38 441 VAL A O 1
ATOM 3238 N N . LEU A 1 442 ? -0.922 -20.228 -11.958 1.00 96.69 442 LEU A N 1
ATOM 3239 C CA . LEU A 1 442 ? 0.493 -20.344 -11.620 1.00 96.69 442 LEU A CA 1
ATOM 3240 C C . LEU A 1 442 ? 0.718 -20.181 -10.117 1.00 96.69 442 LEU A C 1
ATOM 3242 O O . LEU A 1 442 ? 0.372 -19.148 -9.566 1.00 96.69 442 LEU A O 1
ATOM 3246 N N . SER A 1 443 ? 1.359 -21.144 -9.456 1.00 97.56 443 SER A N 1
ATOM 3247 C CA . SER A 1 443 ? 1.742 -20.986 -8.044 1.00 97.56 443 SER A CA 1
ATOM 3248 C C . SER A 1 443 ? 3.080 -20.258 -7.902 1.00 97.56 443 SER A C 1
ATOM 3250 O O . SER A 1 443 ? 3.997 -20.477 -8.701 1.00 97.56 443 SER A O 1
ATOM 3252 N N . LEU A 1 444 ? 3.243 -19.470 -6.835 1.00 97.81 444 LEU A N 1
ATOM 3253 C CA . LEU A 1 444 ? 4.526 -18.871 -6.452 1.00 97.81 444 LEU A CA 1
ATOM 3254 C C . LEU A 1 444 ? 5.637 -19.905 -6.190 1.00 97.81 444 LEU A C 1
ATOM 3256 O O . LEU A 1 444 ? 6.820 -19.579 -6.323 1.00 97.81 444 LEU A O 1
ATOM 3260 N N . ASP A 1 445 ? 5.278 -21.145 -5.861 1.00 97.31 445 ASP A N 1
ATOM 3261 C CA . ASP A 1 445 ? 6.228 -22.236 -5.621 1.00 97.31 445 ASP A CA 1
ATOM 3262 C C . ASP A 1 445 ? 6.558 -23.042 -6.888 1.00 97.31 445 ASP A C 1
ATOM 3264 O O . ASP A 1 445 ? 7.403 -23.936 -6.848 1.00 97.31 445 ASP A O 1
ATOM 3268 N N . THR A 1 446 ? 5.955 -22.700 -8.032 1.00 98.25 446 THR A N 1
ATOM 3269 C CA . THR A 1 446 ? 6.248 -23.344 -9.323 1.00 98.25 446 THR A CA 1
ATOM 3270 C C . THR A 1 446 ? 7.719 -23.159 -9.682 1.00 98.25 446 THR A C 1
ATOM 3272 O O . THR A 1 446 ? 8.231 -22.031 -9.655 1.00 98.25 446 THR A O 1
ATOM 3275 N N . ALA A 1 447 ? 8.403 -24.250 -10.039 1.00 98.31 447 ALA A N 1
ATOM 3276 C CA . ALA A 1 447 ? 9.793 -24.191 -10.461 1.00 98.31 447 ALA A CA 1
ATOM 3277 C C . ALA A 1 447 ? 9.913 -23.526 -11.839 1.00 98.31 447 ALA A C 1
ATOM 3279 O O . ALA A 1 447 ? 9.124 -23.772 -12.750 1.00 98.31 447 ALA A O 1
ATOM 3280 N N . VAL A 1 448 ? 10.933 -22.684 -12.014 1.00 98.38 448 VAL A N 1
ATOM 3281 C CA . VAL A 1 448 ? 11.143 -21.938 -13.265 1.00 98.38 448 VAL A CA 1
ATOM 3282 C C . VAL A 1 448 ? 11.331 -22.888 -14.447 1.00 98.38 448 VAL A C 1
ATOM 3284 O O . VAL A 1 448 ? 10.782 -22.657 -15.523 1.00 98.38 448 VAL A O 1
ATOM 3287 N N . LEU A 1 449 ? 12.101 -23.961 -14.247 1.00 97.75 449 LEU A N 1
ATOM 3288 C CA . LEU A 1 449 ? 12.461 -24.895 -15.313 1.00 97.75 449 LEU A CA 1
ATOM 3289 C C . LEU A 1 449 ? 11.304 -25.801 -15.758 1.00 97.75 449 LEU A C 1
ATOM 3291 O O . LEU A 1 449 ? 11.391 -26.351 -16.854 1.00 97.75 449 LEU A O 1
ATOM 3295 N N . ASP A 1 450 ? 10.229 -25.909 -14.972 1.00 97.19 450 ASP A N 1
ATOM 3296 C CA . ASP A 1 450 ? 9.034 -26.668 -15.363 1.00 97.19 450 ASP A CA 1
ATOM 3297 C C . ASP A 1 450 ? 8.276 -25.964 -16.498 1.00 97.19 450 ASP A C 1
ATOM 3299 O O . ASP A 1 450 ? 7.737 -26.617 -17.390 1.00 97.19 450 ASP A O 1
ATOM 3303 N N . LEU A 1 451 ? 8.266 -24.626 -16.494 1.00 96.25 451 LEU A N 1
ATOM 3304 C CA . LEU A 1 451 ? 7.609 -23.810 -17.524 1.00 96.25 451 LEU A CA 1
ATOM 3305 C C . LEU A 1 451 ? 8.571 -23.314 -18.601 1.00 96.25 451 LEU A C 1
ATOM 3307 O O . LEU A 1 451 ? 8.186 -23.166 -19.759 1.00 96.25 451 LEU A O 1
ATOM 3311 N N . LEU A 1 452 ? 9.817 -23.034 -18.224 1.00 97.75 452 LEU A N 1
ATOM 3312 C CA . LEU A 1 452 ? 10.833 -22.447 -19.093 1.00 97.75 452 LEU A CA 1
ATOM 3313 C C . LEU A 1 452 ? 12.090 -23.334 -19.086 1.00 97.75 452 LEU A C 1
ATOM 3315 O O . LEU A 1 452 ? 13.111 -22.953 -18.503 1.00 97.75 452 LEU A O 1
ATOM 3319 N N . PRO A 1 453 ? 12.045 -24.530 -19.700 1.00 96.56 453 PRO A N 1
ATOM 3320 C CA . PRO A 1 453 ? 13.170 -25.458 -19.694 1.00 96.56 453 PRO A CA 1
ATOM 3321 C C . PRO A 1 453 ? 14.402 -24.840 -20.368 1.00 96.56 453 PRO A C 1
ATOM 3323 O O . PRO A 1 453 ? 14.315 -24.238 -21.436 1.00 96.56 453 PRO A O 1
ATOM 3326 N N . GLY A 1 454 ? 15.565 -24.989 -19.729 1.00 95.12 454 GLY A N 1
ATOM 3327 C CA . GLY A 1 454 ? 16.830 -24.419 -20.204 1.00 95.12 454 GLY A CA 1
ATOM 3328 C C . GLY A 1 454 ? 16.990 -22.912 -19.976 1.00 95.12 454 GLY A C 1
ATOM 3329 O O . GLY A 1 454 ? 17.992 -22.351 -20.409 1.00 95.12 454 GLY A O 1
ATOM 3330 N N . SER A 1 455 ? 16.052 -22.243 -19.292 1.00 96.31 455 SER A N 1
ATOM 3331 C CA . SER A 1 455 ? 16.151 -20.800 -19.034 1.00 96.31 455 SER A CA 1
ATOM 3332 C C . SER A 1 455 ? 17.211 -20.431 -17.995 1.00 96.31 455 SER A C 1
ATOM 3334 O O . SER A 1 455 ? 17.763 -19.331 -18.057 1.00 96.31 455 SER A O 1
ATOM 3336 N N . LEU A 1 456 ? 17.516 -21.339 -17.063 1.00 97.31 456 LEU A N 1
ATOM 3337 C CA . LEU A 1 456 ? 18.479 -21.151 -15.978 1.00 97.31 456 LEU A CA 1
ATOM 3338 C C . LEU A 1 456 ? 19.516 -22.276 -15.951 1.00 97.31 456 LEU A C 1
ATOM 3340 O O . LEU A 1 456 ? 19.194 -23.439 -16.195 1.00 97.31 456 LEU A O 1
ATOM 3344 N N . GLU A 1 457 ? 20.742 -21.938 -15.559 1.00 96.88 457 GLU A N 1
ATOM 3345 C CA . GLU A 1 457 ? 21.803 -22.907 -15.280 1.00 96.88 457 GLU A CA 1
ATOM 3346 C C . GLU A 1 457 ? 22.608 -22.536 -14.028 1.00 96.88 457 GLU A C 1
ATOM 3348 O O . GLU A 1 457 ? 22.656 -21.379 -13.607 1.00 96.88 457 GLU A O 1
ATOM 3353 N N . GLY A 1 458 ? 23.305 -23.515 -13.452 1.00 95.62 458 GLY A N 1
ATOM 3354 C CA . GLY A 1 458 ? 24.180 -23.318 -12.299 1.00 95.62 458 GLY A CA 1
ATOM 3355 C C . GLY A 1 458 ? 23.677 -24.006 -11.026 1.00 95.62 458 GLY A C 1
ATOM 3356 O O . GLY A 1 458 ? 22.815 -24.883 -11.092 1.00 95.62 458 GLY A O 1
ATOM 3357 N N . PRO A 1 459 ? 24.253 -23.671 -9.858 1.00 93.12 459 PRO A N 1
ATOM 3358 C CA . PRO A 1 459 ? 24.003 -24.406 -8.622 1.00 93.12 459 PRO A CA 1
ATOM 3359 C C . PRO A 1 459 ? 22.534 -24.337 -8.188 1.00 93.12 459 PRO A C 1
ATOM 3361 O O . PRO A 1 459 ? 22.050 -23.275 -7.811 1.00 93.12 459 PRO A O 1
ATOM 3364 N N . GLY A 1 460 ? 21.840 -25.477 -8.176 1.00 94.88 460 GLY A N 1
ATOM 3365 C CA . GLY A 1 460 ? 20.461 -25.572 -7.691 1.00 94.88 460 GLY A CA 1
ATOM 3366 C C . GLY A 1 460 ? 19.414 -24.904 -8.588 1.00 94.88 460 GLY A C 1
ATOM 3367 O O . GLY A 1 460 ? 18.377 -24.493 -8.068 1.00 94.88 460 GLY A O 1
ATOM 3368 N N . ALA A 1 461 ? 19.687 -24.755 -9.891 1.00 96.94 461 ALA A N 1
ATOM 3369 C CA . ALA A 1 461 ? 18.779 -24.135 -10.862 1.00 96.94 461 ALA A CA 1
ATOM 3370 C C . ALA A 1 461 ? 17.384 -24.774 -10.885 1.00 96.94 461 ALA A C 1
ATOM 3372 O O . ALA A 1 461 ? 16.381 -24.078 -11.018 1.00 96.94 461 ALA A O 1
ATOM 3373 N N . GLU A 1 462 ? 17.322 -26.086 -10.673 1.00 96.25 462 GLU A N 1
ATOM 3374 C CA . GLU A 1 462 ? 16.099 -26.884 -10.603 1.00 96.25 462 GLU A CA 1
ATOM 3375 C C . GLU A 1 462 ? 15.184 -26.525 -9.425 1.00 96.25 462 GLU A C 1
ATOM 3377 O O . GLU A 1 462 ? 14.013 -26.884 -9.429 1.00 96.25 462 GLU A O 1
ATOM 3382 N N . ARG A 1 463 ? 15.697 -25.804 -8.419 1.00 96.75 463 ARG A N 1
ATOM 3383 C CA . ARG A 1 463 ? 14.937 -25.381 -7.231 1.00 96.75 463 ARG A CA 1
ATOM 3384 C C . ARG A 1 463 ? 14.511 -23.918 -7.266 1.00 96.75 463 ARG A C 1
ATOM 3386 O O . ARG A 1 463 ? 13.925 -23.435 -6.298 1.00 96.75 463 ARG A O 1
ATOM 3393 N N . VAL A 1 464 ? 14.861 -23.177 -8.317 1.00 98.38 464 VAL A N 1
ATOM 3394 C CA . VAL A 1 464 ? 14.449 -21.776 -8.439 1.00 98.38 464 VAL A CA 1
ATOM 3395 C C . VAL A 1 464 ? 12.949 -21.753 -8.708 1.00 98.38 464 VAL A C 1
ATOM 3397 O O . VAL A 1 464 ? 12.480 -22.416 -9.629 1.00 98.38 464 VAL A O 1
ATOM 3400 N N . THR A 1 465 ? 12.209 -20.976 -7.921 1.00 98.44 465 THR A N 1
ATOM 3401 C CA . THR A 1 465 ? 10.752 -20.815 -8.052 1.00 98.44 465 THR A CA 1
ATOM 3402 C C . THR A 1 465 ? 10.389 -19.380 -8.418 1.00 98.44 465 THR A C 1
ATOM 3404 O O . THR A 1 465 ? 11.229 -18.477 -8.325 1.00 98.44 465 THR A O 1
ATOM 3407 N N . LEU A 1 466 ? 9.129 -19.146 -8.788 1.00 98.38 466 LEU A N 1
ATOM 3408 C CA . LEU A 1 466 ? 8.601 -17.802 -9.033 1.00 98.38 466 LEU A CA 1
ATOM 3409 C C . LEU A 1 466 ? 8.809 -16.863 -7.827 1.00 98.38 466 LEU A C 1
ATOM 3411 O O . LEU A 1 466 ? 9.272 -15.733 -7.994 1.00 98.38 466 LEU A O 1
ATOM 3415 N N . ALA A 1 467 ? 8.567 -17.347 -6.605 1.00 97.62 467 ALA A N 1
ATOM 3416 C CA . ALA A 1 467 ? 8.838 -16.612 -5.371 1.00 97.62 467 ALA A CA 1
ATOM 3417 C C . ALA A 1 467 ? 10.308 -16.189 -5.251 1.00 97.62 467 ALA A C 1
ATOM 3419 O O . ALA A 1 467 ? 10.595 -15.042 -4.913 1.00 97.62 467 ALA A O 1
ATOM 3420 N N . HIS A 1 468 ? 11.251 -17.082 -5.570 1.00 97.12 468 HIS A N 1
ATOM 3421 C CA . HIS A 1 468 ? 12.676 -16.753 -5.512 1.00 97.12 468 HIS A CA 1
ATOM 3422 C C . HIS A 1 468 ? 13.057 -15.621 -6.479 1.00 97.12 468 HIS A C 1
ATOM 3424 O O . HIS A 1 468 ? 13.924 -14.801 -6.166 1.00 97.12 468 HIS A O 1
ATOM 3430 N N . LEU A 1 469 ? 12.429 -15.565 -7.657 1.00 97.62 469 LEU A N 1
ATOM 3431 C CA . LEU A 1 469 ? 12.663 -14.501 -8.635 1.00 97.62 469 LEU A CA 1
ATOM 3432 C C . LEU A 1 469 ? 12.141 -13.145 -8.135 1.00 97.62 469 LEU A C 1
ATOM 3434 O O . LEU A 1 469 ? 12.858 -12.147 -8.227 1.00 97.62 469 LEU A O 1
ATOM 3438 N N . LEU A 1 470 ? 10.923 -13.120 -7.587 1.00 97.38 470 LEU A N 1
ATOM 3439 C CA . LEU A 1 470 ? 10.236 -11.903 -7.132 1.00 97.38 470 LEU A CA 1
ATOM 3440 C C . LEU A 1 470 ? 10.748 -11.366 -5.785 1.00 97.38 470 LEU A C 1
ATOM 3442 O O . LEU A 1 470 ? 10.645 -10.167 -5.535 1.00 97.38 470 LEU A O 1
ATOM 3446 N N . GLU A 1 471 ? 11.327 -12.228 -4.945 1.00 94.31 471 GLU A N 1
ATOM 3447 C CA . GLU A 1 471 ? 11.987 -11.856 -3.682 1.00 94.31 471 GLU A CA 1
ATOM 3448 C C . GLU A 1 471 ? 13.496 -11.621 -3.835 1.00 94.31 471 GLU A C 1
ATOM 3450 O O . GLU A 1 471 ? 14.198 -11.420 -2.844 1.00 94.31 471 GLU A O 1
ATOM 3455 N N . HIS A 1 472 ? 14.022 -11.661 -5.065 1.00 93.56 472 HIS A N 1
ATOM 3456 C CA . HIS A 1 472 ? 15.442 -11.446 -5.355 1.00 93.56 472 HIS A CA 1
ATOM 3457 C C . HIS A 1 472 ? 16.391 -12.442 -4.669 1.00 93.56 472 HIS A C 1
ATOM 3459 O O . HIS A 1 472 ? 17.535 -12.120 -4.361 1.00 93.56 472 HIS A O 1
ATOM 3465 N N . THR A 1 473 ? 15.962 -13.684 -4.463 1.00 93.06 473 THR A N 1
ATOM 3466 C CA . THR A 1 473 ? 16.774 -14.740 -3.838 1.00 93.06 473 THR A CA 1
ATOM 3467 C C . THR A 1 473 ? 17.098 -15.895 -4.782 1.00 93.06 473 THR A C 1
ATOM 3469 O O . THR A 1 473 ? 17.703 -16.878 -4.365 1.00 93.06 473 THR A O 1
ATOM 3472 N N . ALA A 1 474 ? 16.753 -15.789 -6.067 1.00 94.62 474 ALA A N 1
ATOM 3473 C CA . ALA A 1 474 ? 16.958 -16.846 -7.058 1.00 94.62 474 ALA A CA 1
ATOM 3474 C C . ALA A 1 474 ? 18.407 -17.317 -7.209 1.00 94.62 474 ALA A C 1
ATOM 3476 O O . ALA A 1 474 ? 18.610 -18.459 -7.590 1.00 94.62 474 ALA A O 1
ATOM 3477 N N . GLY A 1 475 ? 19.398 -16.476 -6.900 1.00 91.44 475 GLY A N 1
ATOM 3478 C CA . GLY A 1 475 ? 20.812 -16.772 -7.155 1.00 91.44 475 GLY A CA 1
ATOM 3479 C C . GLY A 1 475 ? 21.382 -16.099 -8.396 1.00 91.44 475 GLY A C 1
ATOM 3480 O O . GLY A 1 475 ? 22.562 -16.268 -8.702 1.00 91.44 475 GLY A O 1
ATOM 3481 N N . LEU A 1 476 ? 20.557 -15.330 -9.106 1.00 91.62 476 LEU A N 1
ATOM 3482 C CA . LEU A 1 476 ? 20.971 -14.538 -10.257 1.00 91.62 476 LEU A CA 1
ATOM 3483 C C . LEU A 1 476 ? 21.868 -13.368 -9.822 1.00 91.62 476 LEU A C 1
ATOM 3485 O O . LEU A 1 476 ? 21.657 -12.811 -8.742 1.00 91.62 476 LEU A O 1
ATOM 3489 N N . PRO A 1 477 ? 22.856 -12.976 -10.647 1.00 86.69 477 PRO A N 1
ATOM 3490 C CA . PRO A 1 477 ? 23.603 -11.752 -10.407 1.00 86.69 477 PRO A CA 1
ATOM 3491 C C . PRO A 1 477 ? 22.681 -10.531 -10.530 1.00 86.69 477 PRO A C 1
ATOM 3493 O O . PRO A 1 477 ? 21.711 -10.537 -11.292 1.00 86.69 477 PRO A O 1
ATOM 3496 N N . GLY A 1 478 ? 23.011 -9.470 -9.799 1.00 82.94 478 GLY A N 1
ATOM 3497 C CA . GLY A 1 478 ? 22.344 -8.182 -9.921 1.00 82.94 478 GLY A CA 1
ATOM 3498 C C . GLY A 1 478 ? 22.673 -7.489 -11.242 1.00 82.94 478 GLY A C 1
ATOM 3499 O O . GLY A 1 478 ? 23.387 -8.019 -12.097 1.00 82.94 478 GLY A O 1
ATOM 3500 N N . SER A 1 479 ? 22.168 -6.270 -11.402 1.00 77.94 479 SER A N 1
ATOM 3501 C CA . SER A 1 479 ? 22.278 -5.511 -12.650 1.00 77.94 479 SER A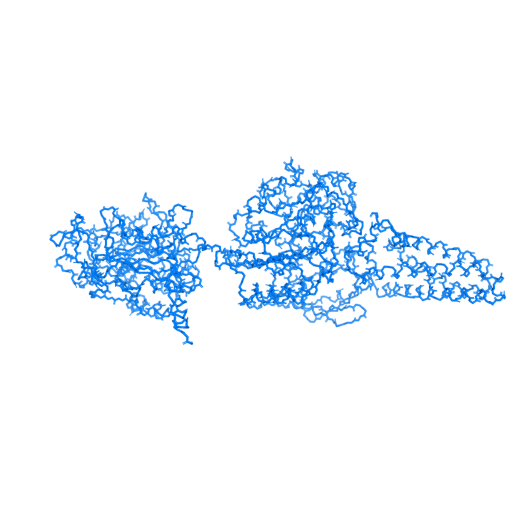 CA 1
ATOM 3502 C C . SER A 1 479 ? 23.727 -5.322 -13.131 1.00 77.94 479 SER A C 1
ATOM 3504 O O . SER A 1 479 ? 24.621 -4.953 -12.358 1.00 77.94 479 SER A O 1
ATOM 3506 N N . SER A 1 480 ? 23.959 -5.516 -14.432 1.00 76.88 480 SER A N 1
ATOM 3507 C CA . SER A 1 480 ? 25.263 -5.305 -15.077 1.00 76.88 480 SER A CA 1
ATOM 3508 C C . SER A 1 480 ? 25.352 -3.926 -15.747 1.00 76.88 480 SER A C 1
ATOM 3510 O O . SER A 1 480 ? 24.324 -3.353 -16.117 1.00 76.88 480 SER A O 1
ATOM 3512 N N . PRO A 1 481 ? 26.556 -3.360 -15.966 1.00 76.88 481 PRO A N 1
ATOM 3513 C CA . PRO A 1 481 ? 26.674 -2.134 -16.752 1.00 76.88 481 PRO A CA 1
ATOM 3514 C C . PRO A 1 481 ? 26.130 -2.278 -18.176 1.00 76.88 481 PRO A C 1
ATOM 3516 O O . PRO A 1 481 ? 25.559 -1.322 -18.690 1.00 76.88 481 PRO A O 1
ATOM 3519 N N . ALA A 1 482 ? 26.258 -3.460 -18.790 1.00 77.38 482 ALA A N 1
ATOM 3520 C CA . ALA A 1 482 ? 25.702 -3.758 -20.109 1.00 77.38 482 ALA A CA 1
ATOM 3521 C C . ALA A 1 482 ? 24.173 -3.602 -20.138 1.00 77.38 482 ALA A C 1
ATOM 3523 O O . ALA A 1 482 ? 23.628 -3.010 -21.069 1.00 77.38 482 ALA A O 1
ATOM 3524 N N . GLU A 1 483 ? 23.486 -4.043 -19.080 1.00 78.62 483 GLU A N 1
ATOM 3525 C CA . GLU A 1 483 ? 22.045 -3.842 -18.924 1.00 78.62 483 GLU A CA 1
ATOM 3526 C C . GLU A 1 483 ? 21.683 -2.350 -18.898 1.00 78.62 483 GLU A C 1
ATOM 3528 O O . GLU A 1 483 ? 20.729 -1.950 -19.558 1.00 78.62 483 GLU A O 1
ATOM 3533 N N . TYR A 1 484 ? 22.480 -1.523 -18.204 1.00 76.12 484 TYR A N 1
ATOM 3534 C CA . TYR A 1 484 ? 22.302 -0.065 -18.142 1.00 76.12 484 TYR A CA 1
ATOM 3535 C C . TYR A 1 484 ? 22.687 0.676 -19.430 1.00 76.12 484 TYR A C 1
ATOM 3537 O O . TYR A 1 484 ? 22.221 1.781 -19.692 1.00 76.12 484 TYR A O 1
ATOM 3545 N N . ALA A 1 485 ? 23.586 0.096 -20.218 1.00 73.69 485 ALA A N 1
ATOM 3546 C CA . ALA A 1 485 ? 24.080 0.673 -21.458 1.00 73.69 485 ALA A CA 1
ATOM 3547 C C . ALA A 1 485 ? 23.171 0.411 -22.655 1.00 73.69 485 ALA A C 1
ATOM 3549 O O . ALA A 1 485 ? 23.189 1.212 -23.600 1.00 73.69 485 ALA A O 1
ATOM 3550 N N . ALA A 1 486 ? 22.429 -0.699 -22.613 1.00 69.81 486 ALA A N 1
ATOM 3551 C CA . ALA A 1 486 ? 21.474 -1.087 -23.630 1.00 69.81 486 ALA A CA 1
ATOM 3552 C C . ALA A 1 486 ? 20.415 0.008 -23.774 1.00 69.81 486 ALA A C 1
ATOM 3554 O O . ALA A 1 486 ? 19.703 0.324 -22.827 1.00 69.81 486 ALA A O 1
ATOM 3555 N N . ASP A 1 487 ? 20.343 0.596 -24.962 1.00 70.88 487 ASP A N 1
ATOM 3556 C CA . ASP A 1 487 ? 19.210 1.402 -25.397 1.00 70.88 487 ASP A CA 1
ATOM 3557 C C . ASP A 1 487 ? 18.512 0.601 -26.493 1.00 70.88 487 ASP A C 1
ATOM 3559 O O . ASP A 1 487 ? 18.812 0.730 -27.679 1.00 70.88 487 ASP A O 1
ATOM 3563 N N . ALA A 1 488 ? 17.688 -0.350 -26.061 1.00 68.19 488 ALA A N 1
ATOM 3564 C CA . ALA A 1 488 ? 17.039 -1.320 -26.933 1.00 68.19 488 ALA A CA 1
ATOM 3565 C C . ALA A 1 488 ? 15.520 -1.220 -26.767 1.00 68.19 488 ALA A C 1
ATOM 3567 O O . ALA A 1 488 ? 15.055 -0.942 -25.656 1.00 68.19 488 ALA A O 1
ATOM 3568 N N . PRO A 1 489 ? 14.722 -1.448 -27.829 1.00 66.25 489 PRO A N 1
ATOM 3569 C CA . PRO A 1 489 ? 13.307 -1.729 -27.634 1.00 66.25 489 PRO A CA 1
ATOM 3570 C C . PRO A 1 489 ? 13.225 -2.906 -26.663 1.00 66.25 489 PRO A C 1
ATOM 3572 O O . PRO A 1 489 ? 13.848 -3.942 -26.883 1.00 66.25 489 PRO A O 1
ATOM 3575 N N . GLY A 1 490 ? 12.571 -2.687 -25.526 1.00 69.44 490 GLY A N 1
ATOM 3576 C CA . GLY A 1 490 ? 12.513 -3.712 -24.504 1.00 69.44 490 GLY A CA 1
ATOM 3577 C C . GLY A 1 490 ? 11.829 -4.959 -25.058 1.00 69.44 490 GLY A C 1
ATOM 3578 O O . GLY A 1 490 ? 10.844 -4.842 -25.788 1.00 69.44 490 GLY A O 1
ATOM 3579 N N . LEU A 1 491 ? 12.382 -6.127 -24.746 1.00 75.56 491 LEU A N 1
ATOM 3580 C CA . LEU A 1 491 ? 11.872 -7.393 -25.258 1.00 75.56 491 LEU A CA 1
ATOM 3581 C C . LEU A 1 491 ? 10.614 -7.791 -24.493 1.00 75.56 491 LEU A C 1
ATOM 3583 O O . LEU A 1 491 ? 10.469 -7.468 -23.306 1.00 75.56 491 LEU A O 1
ATOM 3587 N N . ASP A 1 492 ? 9.727 -8.514 -25.169 1.00 87.31 492 ASP A N 1
ATOM 3588 C CA . ASP A 1 492 ? 8.682 -9.246 -24.470 1.00 87.31 492 ASP A CA 1
ATOM 3589 C C . ASP A 1 492 ? 9.335 -10.324 -23.582 1.00 87.31 492 ASP A C 1
ATOM 3591 O O . ASP A 1 492 ? 10.391 -10.860 -23.941 1.00 87.31 492 ASP A O 1
ATOM 3595 N N . PRO A 1 493 ? 8.784 -10.621 -22.391 1.00 92.50 493 PRO A N 1
ATOM 3596 C CA . PRO A 1 493 ? 9.447 -11.478 -21.410 1.00 92.50 493 PRO A CA 1
ATOM 3597 C C . PRO A 1 493 ? 9.878 -12.852 -21.941 1.00 92.50 493 PRO A C 1
ATOM 3599 O O . PRO A 1 493 ? 11.011 -13.271 -21.692 1.00 92.50 493 PRO A O 1
ATOM 3602 N N . LEU A 1 494 ? 9.029 -13.546 -22.704 1.00 93.00 494 LEU A N 1
ATOM 3603 C CA . LEU A 1 494 ? 9.402 -14.819 -23.327 1.00 93.00 494 LEU A CA 1
ATOM 3604 C C . LEU A 1 494 ? 10.526 -14.682 -24.364 1.00 93.00 494 LEU A C 1
ATOM 3606 O O . LEU A 1 494 ? 11.396 -15.553 -24.429 1.00 93.00 494 LEU A O 1
ATOM 3610 N N . ASP A 1 495 ? 10.555 -13.600 -25.141 1.00 90.94 495 ASP A N 1
ATOM 3611 C CA . ASP A 1 495 ? 11.635 -13.341 -26.101 1.00 90.94 495 ASP A CA 1
ATOM 3612 C C . ASP A 1 495 ? 12.945 -13.003 -25.391 1.00 90.94 495 ASP A C 1
ATOM 3614 O O . ASP A 1 495 ? 14.000 -13.515 -25.763 1.00 90.94 495 ASP A O 1
ATOM 3618 N N . TYR A 1 496 ? 12.877 -12.250 -24.290 1.00 90.12 496 TYR A N 1
ATOM 3619 C CA . TYR A 1 496 ? 14.028 -12.027 -23.420 1.00 90.12 496 TYR A CA 1
ATOM 3620 C C . TYR A 1 496 ? 14.635 -13.352 -22.945 1.00 90.12 496 TYR A C 1
ATOM 3622 O O . TYR A 1 496 ? 15.851 -13.529 -23.020 1.00 90.12 496 TYR A O 1
ATOM 3630 N N . VAL A 1 497 ? 13.806 -14.300 -22.491 1.00 93.00 497 VAL A N 1
ATOM 3631 C CA . VAL A 1 497 ? 14.285 -15.627 -22.083 1.00 93.00 497 VAL A CA 1
ATOM 3632 C C . VAL A 1 497 ? 14.916 -16.362 -23.266 1.00 93.00 497 VAL A C 1
ATOM 3634 O O . VAL A 1 497 ? 16.019 -16.874 -23.121 1.00 93.00 497 VAL A O 1
ATOM 3637 N N . ARG A 1 498 ? 14.285 -16.374 -24.446 1.00 91.00 498 ARG A N 1
ATOM 3638 C CA . ARG A 1 498 ? 14.831 -17.044 -25.645 1.00 91.00 498 ARG A CA 1
ATOM 3639 C C . ARG A 1 498 ? 16.185 -16.484 -26.080 1.00 91.00 498 ARG A C 1
ATOM 3641 O O . ARG A 1 498 ? 17.050 -17.250 -26.490 1.00 91.00 498 ARG A O 1
ATOM 3648 N N . GLU A 1 499 ? 16.369 -15.169 -25.999 1.00 89.00 499 GLU A N 1
ATOM 3649 C CA . GLU A 1 499 ? 17.597 -14.502 -26.441 1.00 89.00 499 GLU A CA 1
ATOM 3650 C C . GLU A 1 499 ? 18.731 -14.553 -25.413 1.00 89.00 499 GLU A C 1
ATOM 3652 O O . GLU A 1 499 ? 19.903 -14.468 -25.785 1.00 89.00 499 GLU A O 1
ATOM 3657 N N . ARG A 1 500 ? 18.404 -14.625 -24.116 1.00 88.31 500 ARG A N 1
ATOM 3658 C CA . ARG A 1 500 ? 19.382 -14.474 -23.025 1.00 88.31 500 ARG A CA 1
ATOM 3659 C C . ARG A 1 500 ? 19.636 -15.749 -22.228 1.00 88.31 500 ARG A C 1
ATOM 3661 O O . ARG A 1 500 ? 20.579 -15.767 -21.441 1.00 88.31 500 ARG A O 1
ATOM 3668 N N . ALA A 1 501 ? 18.824 -16.788 -22.405 1.00 89.62 501 ALA A N 1
ATOM 3669 C CA . ALA A 1 501 ? 19.021 -18.070 -21.744 1.00 89.62 501 ALA A CA 1
ATOM 3670 C C . ALA A 1 501 ? 20.239 -18.852 -22.291 1.00 89.62 501 ALA A C 1
ATOM 3672 O O . ALA A 1 501 ? 20.587 -18.715 -23.465 1.00 89.62 501 ALA A O 1
ATOM 3673 N N . PRO A 1 502 ? 20.845 -19.728 -21.466 1.00 93.69 502 PRO A N 1
ATOM 3674 C CA . PRO A 1 502 ? 20.555 -19.897 -20.043 1.00 93.69 502 PRO A CA 1
ATOM 3675 C C . PRO A 1 502 ? 21.149 -18.753 -19.206 1.00 93.69 502 PRO A C 1
ATOM 3677 O O . PRO A 1 502 ? 22.304 -18.361 -19.378 1.00 93.69 502 PRO A O 1
ATOM 3680 N N . LEU A 1 503 ? 20.373 -18.227 -18.254 1.00 92.94 503 LEU A N 1
ATOM 3681 C CA . LEU A 1 503 ? 20.891 -17.292 -17.257 1.00 92.94 503 LEU A CA 1
ATOM 3682 C C . LEU A 1 503 ? 21.627 -18.069 -16.165 1.00 92.94 503 LEU A C 1
ATOM 3684 O O . LEU A 1 503 ? 21.085 -18.996 -15.560 1.00 92.94 503 LEU A O 1
ATOM 3688 N N . ARG A 1 504 ? 22.865 -17.661 -15.883 1.00 92.50 504 ARG A N 1
ATOM 3689 C CA . ARG A 1 504 ? 23.744 -18.380 -14.962 1.00 92.50 504 ARG A CA 1
ATOM 3690 C C . ARG A 1 504 ? 23.622 -17.882 -13.524 1.00 92.50 504 ARG A C 1
ATOM 3692 O O . ARG A 1 504 ? 23.875 -16.715 -13.226 1.00 92.50 504 ARG A O 1
ATOM 3699 N N . LEU A 1 505 ? 23.301 -18.800 -12.621 1.00 93.31 505 LEU A N 1
ATOM 3700 C CA . LEU A 1 505 ? 23.242 -18.585 -11.177 1.00 93.31 505 LEU A CA 1
ATOM 3701 C C . LEU A 1 505 ? 24.652 -18.464 -10.586 1.00 93.31 505 LEU A C 1
ATOM 3703 O O . LEU A 1 505 ? 25.539 -19.268 -10.885 1.00 93.31 505 LEU A O 1
ATOM 3707 N N . ARG A 1 506 ? 24.851 -17.488 -9.695 1.00 87.88 506 ARG A N 1
ATOM 3708 C CA . ARG A 1 506 ? 26.087 -17.322 -8.913 1.00 87.88 506 ARG A CA 1
ATOM 3709 C C . ARG A 1 506 ? 26.081 -18.186 -7.650 1.00 87.88 506 ARG A C 1
ATOM 3711 O O . ARG A 1 506 ? 27.144 -18.609 -7.200 1.00 87.88 506 ARG A O 1
ATOM 3718 N N . TRP A 1 507 ? 24.906 -18.454 -7.086 1.00 88.06 507 TRP A N 1
ATOM 3719 C CA . TRP A 1 507 ? 24.728 -19.281 -5.891 1.00 88.06 507 TRP A CA 1
ATOM 3720 C C . TRP A 1 507 ? 23.376 -19.997 -5.895 1.00 88.06 507 TRP A C 1
ATOM 3722 O O . TRP A 1 507 ? 22.507 -19.685 -6.702 1.00 88.06 507 TRP A O 1
ATOM 3732 N N . ALA A 1 508 ? 23.209 -20.957 -4.982 1.00 91.00 508 ALA A N 1
ATOM 3733 C CA . ALA A 1 508 ? 21.970 -21.717 -4.845 1.00 91.00 508 ALA A CA 1
ATOM 3734 C C . ALA A 1 508 ? 20.784 -20.830 -4.417 1.00 91.00 508 ALA A C 1
ATOM 3736 O O . ALA A 1 508 ? 20.975 -19.937 -3.585 1.00 91.00 508 ALA A O 1
ATOM 3737 N N . PRO A 1 509 ? 19.560 -21.087 -4.915 1.00 93.31 509 PRO A N 1
ATOM 3738 C CA . PRO A 1 509 ? 18.393 -20.278 -4.584 1.00 93.31 509 PRO A CA 1
ATOM 3739 C C . PRO A 1 509 ? 18.140 -20.205 -3.078 1.00 93.31 509 PRO A C 1
ATOM 3741 O O . PRO A 1 509 ? 18.330 -21.168 -2.327 1.00 93.31 509 PRO A O 1
ATOM 3744 N N . GLY A 1 510 ? 17.741 -19.017 -2.635 1.00 88.75 510 GLY A N 1
ATOM 3745 C CA . GLY A 1 510 ? 17.420 -18.711 -1.254 1.00 88.75 510 GLY A CA 1
ATOM 3746 C C . GLY A 1 510 ? 18.634 -18.523 -0.334 1.00 88.75 510 GLY A C 1
ATOM 3747 O O . GLY A 1 510 ? 18.456 -18.217 0.842 1.00 88.75 510 GLY A O 1
ATOM 3748 N N . LEU A 1 511 ? 19.862 -18.689 -0.840 1.00 86.12 511 LEU A N 1
ATOM 3749 C CA . LEU A 1 511 ? 21.076 -18.520 -0.039 1.00 86.12 511 LEU A CA 1
ATOM 3750 C C . LEU A 1 511 ? 21.401 -17.042 0.224 1.00 86.12 511 LEU A C 1
ATOM 3752 O O . LEU A 1 511 ? 21.720 -16.659 1.351 1.00 86.12 511 LEU A O 1
ATOM 3756 N N . HIS A 1 512 ? 21.306 -16.206 -0.809 1.00 85.44 512 HIS A N 1
ATOM 3757 C CA . HIS A 1 512 ? 21.552 -14.772 -0.702 1.00 85.44 512 HIS A CA 1
ATOM 3758 C C . HIS A 1 512 ? 20.520 -13.974 -1.489 1.00 85.44 512 HIS A C 1
ATOM 3760 O O . HIS A 1 512 ? 19.988 -14.456 -2.490 1.00 85.44 512 HIS A O 1
ATOM 3766 N N . HIS A 1 513 ? 20.294 -12.739 -1.048 1.00 86.50 513 HIS A N 1
ATOM 3767 C CA . HIS A 1 513 ? 19.522 -11.754 -1.788 1.00 86.50 513 HIS A CA 1
ATOM 3768 C C . HIS A 1 513 ? 20.441 -11.016 -2.780 1.00 86.50 513 HIS A C 1
ATOM 3770 O O . HIS A 1 513 ? 21.556 -10.626 -2.434 1.00 86.50 513 HIS A O 1
ATOM 3776 N N . SER A 1 514 ? 19.990 -10.855 -4.023 1.00 87.50 514 SER A N 1
ATOM 3777 C CA . SER A 1 514 ? 20.623 -10.033 -5.054 1.00 87.50 514 SER A CA 1
ATOM 3778 C C . SER A 1 514 ? 19.560 -9.416 -5.945 1.00 87.50 514 SER A C 1
ATOM 3780 O O . SER A 1 514 ? 18.774 -10.110 -6.593 1.00 87.50 514 SER A O 1
ATOM 3782 N N . TYR A 1 515 ? 19.552 -8.085 -5.966 1.00 88.12 515 TYR A N 1
ATOM 3783 C CA . TYR A 1 515 ? 18.583 -7.287 -6.700 1.00 88.12 515 TYR A CA 1
ATOM 3784 C C . TYR A 1 515 ? 18.785 -7.445 -8.219 1.00 88.12 515 TYR A C 1
ATOM 3786 O O . TYR A 1 515 ? 19.539 -6.706 -8.853 1.00 88.12 515 TYR A O 1
ATOM 3794 N N . ALA A 1 516 ? 18.134 -8.457 -8.795 1.00 90.50 516 ALA A N 1
ATOM 3795 C CA . ALA A 1 516 ? 18.317 -8.901 -10.173 1.00 90.50 516 ALA A CA 1
ATOM 3796 C C . ALA A 1 516 ? 17.099 -8.567 -11.049 1.00 90.50 516 ALA A C 1
ATOM 3798 O O . ALA A 1 516 ? 16.026 -9.159 -10.905 1.00 90.50 516 ALA A O 1
ATOM 3799 N N . ASN A 1 517 ? 17.271 -7.650 -12.005 1.00 91.56 517 ASN A N 1
ATOM 3800 C CA . ASN A 1 517 ? 16.212 -7.263 -12.944 1.00 91.56 517 ASN A CA 1
ATOM 3801 C C . ASN A 1 517 ? 15.833 -8.398 -13.912 1.00 91.56 517 ASN A C 1
ATOM 3803 O O . ASN A 1 517 ? 14.657 -8.567 -14.243 1.00 91.56 517 ASN A O 1
ATOM 3807 N N . ALA A 1 518 ? 16.818 -9.206 -14.320 1.00 91.94 518 ALA A N 1
ATOM 3808 C CA . ALA A 1 518 ? 16.599 -10.390 -15.146 1.00 91.94 518 ALA A CA 1
ATOM 3809 C C . ALA A 1 518 ? 15.612 -11.365 -14.486 1.00 91.94 518 ALA A C 1
ATOM 3811 O O . ALA A 1 518 ? 14.713 -11.865 -15.153 1.00 91.94 518 ALA A O 1
ATOM 3812 N N . GLY A 1 519 ? 15.710 -11.557 -13.164 1.00 95.12 519 GLY A N 1
ATOM 3813 C CA . GLY A 1 519 ? 14.825 -12.460 -12.428 1.00 95.12 519 GLY A CA 1
ATOM 3814 C C . GLY A 1 519 ? 13.351 -12.065 -12.528 1.00 95.12 519 GLY A C 1
ATOM 3815 O O . GLY A 1 519 ? 12.507 -12.903 -12.823 1.00 95.12 519 GLY A O 1
ATOM 3816 N N . VAL A 1 520 ? 13.044 -10.773 -12.395 1.00 96.25 520 VAL A N 1
ATOM 3817 C CA . VAL A 1 520 ? 11.668 -10.262 -12.542 1.00 96.25 520 VAL A CA 1
ATOM 3818 C C . VAL A 1 520 ? 11.156 -10.410 -13.978 1.00 96.25 520 VAL A C 1
ATOM 3820 O O . VAL A 1 520 ? 9.974 -10.661 -14.194 1.00 96.25 520 VAL A O 1
ATOM 3823 N N . THR A 1 521 ? 12.041 -10.307 -14.970 1.00 94.62 521 THR A N 1
ATOM 3824 C CA . THR A 1 521 ? 11.665 -10.528 -16.376 1.00 94.62 521 THR A CA 1
ATOM 3825 C C . THR A 1 521 ? 11.373 -12.006 -16.646 1.00 94.62 521 THR A C 1
ATOM 3827 O O . THR A 1 521 ? 10.384 -12.316 -17.300 1.00 94.62 521 THR A O 1
ATOM 3830 N N . VAL A 1 522 ? 12.152 -12.929 -16.070 1.00 97.25 522 VAL A N 1
ATOM 3831 C CA . VAL A 1 522 ? 11.846 -14.371 -16.111 1.00 97.25 522 VAL A CA 1
ATOM 3832 C C . VAL A 1 522 ? 10.526 -14.673 -15.393 1.00 97.25 522 VAL A C 1
ATOM 3834 O O . VAL A 1 522 ? 9.736 -15.460 -15.899 1.00 97.25 522 VAL A O 1
ATOM 3837 N N . ALA A 1 523 ? 10.240 -14.015 -14.264 1.00 98.12 523 ALA A N 1
ATOM 3838 C CA . ALA A 1 523 ? 8.967 -14.169 -13.557 1.00 98.12 523 ALA A CA 1
ATOM 3839 C C . ALA A 1 523 ? 7.775 -13.769 -14.443 1.00 98.12 523 ALA A C 1
ATOM 3841 O O . ALA A 1 523 ? 6.805 -14.515 -14.545 1.00 98.12 523 ALA A O 1
ATOM 3842 N N . ALA A 1 524 ? 7.874 -12.641 -15.152 1.00 97.38 524 ALA A N 1
ATOM 3843 C CA . ALA A 1 524 ? 6.868 -12.244 -16.134 1.00 97.38 524 ALA A CA 1
ATOM 3844 C C . ALA A 1 524 ? 6.739 -13.260 -17.286 1.00 97.38 524 ALA A C 1
ATOM 3846 O O . ALA A 1 524 ? 5.627 -13.566 -17.700 1.00 97.38 524 ALA A O 1
ATOM 3847 N N . ALA A 1 525 ? 7.848 -13.837 -17.759 1.00 97.69 525 ALA A N 1
ATOM 3848 C CA . ALA A 1 525 ? 7.834 -14.869 -18.798 1.00 97.69 525 ALA A CA 1
ATOM 3849 C C . ALA A 1 525 ? 7.157 -16.171 -18.336 1.00 97.69 525 ALA A C 1
ATOM 3851 O O . ALA A 1 525 ? 6.470 -16.815 -19.124 1.00 97.69 525 ALA A O 1
ATOM 3852 N N . MET A 1 526 ? 7.307 -16.552 -17.061 1.00 98.38 526 MET A N 1
ATOM 3853 C CA . MET A 1 526 ? 6.568 -17.685 -16.486 1.00 98.38 526 MET A CA 1
ATOM 3854 C C . MET A 1 526 ? 5.062 -17.424 -16.504 1.00 98.38 526 MET A C 1
ATOM 3856 O O . MET A 1 526 ? 4.288 -18.309 -16.852 1.00 98.38 526 MET A O 1
ATOM 3860 N N . VAL A 1 527 ? 4.657 -16.200 -16.162 1.00 97.94 527 VAL A N 1
ATOM 3861 C CA . VAL A 1 527 ? 3.256 -15.776 -16.182 1.00 97.94 527 VAL A CA 1
ATOM 3862 C C . VAL A 1 527 ? 2.691 -15.787 -17.612 1.00 97.94 527 VAL A C 1
ATOM 3864 O O . VAL A 1 527 ? 1.602 -16.315 -17.828 1.00 97.94 527 VAL A O 1
ATOM 3867 N N . GLU A 1 528 ? 3.439 -15.282 -18.601 1.00 96.25 528 GLU A N 1
ATOM 3868 C CA . GLU A 1 528 ? 3.061 -15.378 -20.022 1.00 96.25 528 GLU A CA 1
ATOM 3869 C C . GLU A 1 528 ? 2.913 -16.833 -20.481 1.00 96.25 528 GLU A C 1
ATOM 3871 O O . GLU A 1 528 ? 1.924 -17.177 -21.131 1.00 96.25 528 GLU A O 1
ATOM 3876 N N . ALA A 1 529 ? 3.876 -17.693 -20.131 1.00 96.94 529 ALA A N 1
ATOM 3877 C CA . ALA A 1 529 ? 3.860 -19.108 -20.494 1.00 96.94 529 ALA A CA 1
ATOM 3878 C C . ALA A 1 529 ? 2.654 -19.841 -19.895 1.00 96.94 529 ALA A C 1
ATOM 3880 O O . ALA A 1 529 ? 2.020 -20.634 -20.588 1.00 96.94 529 ALA A O 1
ATOM 3881 N N . ALA A 1 530 ? 2.324 -19.561 -18.632 1.00 97.06 530 ALA A N 1
ATOM 3882 C CA . ALA A 1 530 ? 1.223 -20.212 -17.931 1.00 97.06 530 ALA A CA 1
ATOM 3883 C C . ALA A 1 530 ? -0.154 -19.787 -18.473 1.00 97.06 530 ALA A C 1
ATOM 3885 O O . ALA A 1 530 ? -1.035 -20.627 -18.641 1.00 97.06 530 ALA A O 1
ATOM 3886 N N . TRP A 1 531 ? -0.344 -18.501 -18.795 1.00 95.44 531 TRP A N 1
ATOM 3887 C CA . TRP A 1 531 ? -1.615 -18.000 -19.339 1.00 95.44 531 TRP A CA 1
ATOM 3888 C C . TRP A 1 531 ? -1.754 -18.120 -20.861 1.00 95.44 531 TRP A C 1
ATOM 3890 O O . TRP A 1 531 ? -2.868 -18.006 -21.374 1.00 95.44 531 TRP A O 1
ATOM 3900 N N . GLY A 1 532 ? -0.651 -18.283 -21.595 1.00 94.88 532 GLY A N 1
ATOM 3901 C CA . GLY A 1 532 ? -0.651 -18.291 -23.059 1.00 94.88 532 GLY A CA 1
ATOM 3902 C C . GLY A 1 532 ? -0.991 -16.934 -23.690 1.00 94.88 532 GLY A C 1
ATOM 3903 O O . GLY A 1 532 ? -1.543 -16.891 -24.789 1.00 94.88 532 GLY A O 1
ATOM 3904 N N . ALA A 1 533 ? -0.698 -15.824 -23.006 1.00 94.12 533 ALA A N 1
ATOM 3905 C CA . ALA A 1 533 ? -0.964 -14.466 -23.484 1.00 94.12 533 ALA A CA 1
ATOM 3906 C C . ALA A 1 533 ? 0.215 -13.527 -23.194 1.00 94.12 533 ALA A C 1
ATOM 3908 O O . ALA A 1 533 ? 0.982 -13.752 -22.262 1.00 94.12 533 ALA A O 1
ATOM 3909 N N . GLY A 1 534 ? 0.348 -12.469 -23.998 1.00 92.56 534 GLY A N 1
ATOM 3910 C CA . GLY A 1 534 ? 1.438 -11.500 -23.862 1.00 92.56 534 GLY A CA 1
ATOM 3911 C C . GLY A 1 534 ? 1.309 -10.616 -22.619 1.00 92.56 534 GLY A C 1
ATOM 3912 O O . GLY A 1 534 ? 0.206 -10.269 -22.188 1.00 92.56 534 GLY A O 1
ATOM 3913 N N . PHE A 1 535 ? 2.450 -10.201 -22.083 1.00 93.00 535 PHE A N 1
ATOM 3914 C CA . PHE A 1 535 ? 2.609 -9.484 -20.823 1.00 93.00 535 PHE A CA 1
ATOM 3915 C C . PHE A 1 535 ? 1.791 -8.199 -20.769 1.00 93.00 535 PHE A C 1
ATOM 3917 O O . PHE A 1 535 ? 1.084 -7.975 -19.794 1.00 93.00 535 PHE A O 1
ATOM 3924 N N . ASP A 1 536 ? 1.809 -7.384 -21.825 1.00 89.94 536 ASP A N 1
ATOM 3925 C CA . ASP A 1 536 ? 1.057 -6.125 -21.845 1.00 89.94 536 ASP A CA 1
ATOM 3926 C C . ASP A 1 536 ? -0.459 -6.356 -21.807 1.00 89.94 536 ASP A C 1
ATOM 3928 O O . ASP A 1 536 ? -1.191 -5.585 -21.183 1.00 89.94 536 ASP A O 1
ATOM 3932 N N . ALA A 1 537 ? -0.942 -7.413 -22.465 1.00 91.94 537 ALA A N 1
ATOM 3933 C CA . ALA A 1 537 ? -2.357 -7.769 -22.457 1.00 91.94 537 ALA A CA 1
ATOM 3934 C C . ALA A 1 537 ? -2.775 -8.301 -21.081 1.00 91.94 537 ALA A C 1
ATOM 3936 O O . ALA A 1 537 ? -3.807 -7.891 -20.553 1.00 91.94 537 ALA A O 1
ATOM 3937 N N . LEU A 1 538 ? -1.947 -9.159 -20.482 1.00 95.69 538 LEU A N 1
ATOM 3938 C CA . LEU A 1 538 ? -2.156 -9.691 -19.138 1.00 95.69 538 LEU A CA 1
ATOM 3939 C C . LEU A 1 538 ? -2.118 -8.591 -18.076 1.00 95.69 538 LEU A C 1
ATOM 3941 O O . LEU A 1 538 ? -3.032 -8.491 -17.267 1.00 95.69 538 LEU A O 1
ATOM 3945 N N . MET A 1 539 ? -1.121 -7.709 -18.125 1.00 95.50 539 MET A N 1
ATOM 3946 C CA . MET A 1 539 ? -0.983 -6.579 -17.210 1.00 95.50 539 MET A CA 1
ATOM 3947 C C . MET A 1 539 ? -2.200 -5.651 -17.281 1.00 95.50 539 MET A C 1
ATOM 3949 O O . MET A 1 539 ? -2.740 -5.256 -16.249 1.00 95.50 539 MET A O 1
ATOM 3953 N N . ARG A 1 540 ? -2.690 -5.342 -18.491 1.00 93.69 540 ARG A N 1
ATOM 3954 C CA . ARG A 1 540 ? -3.920 -4.553 -18.659 1.00 93.69 540 ARG A CA 1
ATOM 3955 C C . ARG A 1 540 ? -5.155 -5.272 -18.127 1.00 93.69 540 ARG A C 1
ATOM 3957 O O . ARG A 1 540 ? -5.970 -4.636 -17.472 1.00 93.69 540 ARG A O 1
ATOM 3964 N N . ARG A 1 541 ? -5.305 -6.565 -18.416 1.00 95.00 541 ARG A N 1
ATOM 3965 C CA . ARG A 1 541 ? -6.500 -7.342 -18.061 1.00 95.00 541 ARG A CA 1
ATOM 3966 C C . ARG A 1 541 ? -6.598 -7.622 -16.563 1.00 95.00 541 ARG A C 1
ATOM 3968 O O . ARG A 1 541 ? -7.678 -7.497 -16.004 1.00 95.00 541 ARG A O 1
ATOM 3975 N N . GLU A 1 542 ? -5.488 -7.994 -15.935 1.00 96.19 542 GLU A N 1
ATOM 3976 C CA . GLU A 1 542 ? -5.476 -8.543 -14.573 1.00 96.19 542 GLU A CA 1
ATOM 3977 C C . GLU A 1 542 ? -5.089 -7.525 -13.497 1.00 96.19 542 GLU A C 1
ATOM 3979 O O . GLU A 1 542 ? -5.412 -7.733 -12.330 1.00 96.19 542 GLU A O 1
ATOM 3984 N N . VAL A 1 543 ? -4.396 -6.438 -13.865 1.00 97.00 543 VAL A N 1
ATOM 3985 C CA . VAL A 1 543 ? -3.883 -5.443 -12.907 1.00 97.00 543 VAL A CA 1
ATOM 3986 C C . VAL A 1 543 ? -4.397 -4.044 -13.231 1.00 97.00 543 VAL A C 1
ATOM 3988 O O . VAL A 1 543 ? -5.162 -3.479 -12.459 1.00 97.00 543 VAL A O 1
ATOM 3991 N N . LEU A 1 544 ? -4.019 -3.470 -14.377 1.00 95.12 544 LEU A N 1
ATOM 3992 C CA . LEU A 1 544 ? -4.264 -2.047 -14.645 1.00 95.12 544 LEU A CA 1
ATOM 3993 C C . LEU A 1 544 ? -5.749 -1.732 -14.867 1.00 95.12 544 LEU A C 1
ATOM 3995 O O . LEU A 1 544 ? -6.248 -0.747 -14.334 1.00 95.12 544 LEU A O 1
ATOM 3999 N N . GLY A 1 545 ? -6.459 -2.564 -15.630 1.00 92.12 545 GLY A N 1
ATOM 4000 C CA . GLY A 1 545 ? -7.887 -2.406 -15.912 1.00 92.12 545 GLY A CA 1
ATOM 4001 C C . GLY A 1 545 ? -8.753 -2.487 -14.652 1.00 92.12 545 GLY A C 1
ATOM 4002 O O . GLY A 1 545 ? -9.487 -1.535 -14.391 1.00 92.12 545 GLY A O 1
ATOM 4003 N N . PRO A 1 546 ? -8.641 -3.559 -13.840 1.00 91.62 546 PRO A N 1
ATOM 4004 C CA . PRO A 1 546 ? -9.359 -3.675 -12.568 1.00 91.62 546 PRO A CA 1
ATOM 4005 C C . PRO A 1 546 ? -9.082 -2.527 -11.590 1.00 91.62 546 PRO A C 1
ATOM 4007 O O . PRO A 1 546 ? -9.983 -2.109 -10.873 1.00 91.62 546 PRO A O 1
ATOM 4010 N N . LEU A 1 547 ? -7.861 -1.981 -11.593 1.00 90.44 547 LEU A N 1
ATOM 4011 C CA . LEU A 1 547 ? -7.480 -0.836 -10.758 1.00 90.44 547 LEU A CA 1
ATOM 4012 C C . LEU A 1 547 ? -7.854 0.529 -11.363 1.00 90.44 547 LEU A C 1
ATOM 4014 O O . LEU A 1 547 ? -7.610 1.559 -10.741 1.00 90.44 547 LEU A O 1
ATOM 4018 N N . GLY A 1 548 ? -8.402 0.576 -12.582 1.00 89.69 548 GLY A N 1
ATOM 4019 C CA . GLY A 1 548 ? -8.713 1.829 -13.277 1.00 89.69 548 GLY A CA 1
ATOM 4020 C C . GLY A 1 548 ? -7.481 2.665 -13.652 1.00 89.69 548 GLY A C 1
ATOM 4021 O O . GLY A 1 548 ? -7.587 3.880 -13.807 1.00 89.69 548 GLY A O 1
ATOM 4022 N N . MET A 1 549 ? -6.310 2.039 -13.789 1.00 92.44 549 MET A N 1
ATOM 4023 C CA . MET A 1 549 ? -5.034 2.690 -14.105 1.00 92.44 549 MET A CA 1
ATOM 4024 C C . MET A 1 549 ? -4.865 2.905 -15.619 1.00 92.44 549 MET A C 1
ATOM 4026 O O . MET A 1 549 ? -4.007 2.296 -16.263 1.00 92.44 549 MET A O 1
ATOM 4030 N N . ALA A 1 550 ? -5.739 3.723 -16.206 1.00 87.88 550 ALA A N 1
ATOM 4031 C CA . ALA A 1 550 ? -5.842 3.897 -17.656 1.00 87.88 550 ALA A CA 1
ATOM 4032 C C . ALA A 1 550 ? -4.644 4.629 -18.292 1.00 87.88 550 ALA A C 1
ATOM 4034 O O . ALA A 1 550 ? -4.356 4.417 -19.470 1.00 87.88 550 ALA A O 1
ATOM 4035 N N . ASP A 1 551 ? -3.929 5.450 -17.520 1.00 88.38 551 ASP A N 1
ATOM 4036 C CA . ASP A 1 551 ? -2.771 6.227 -17.972 1.00 88.38 551 ASP A CA 1
ATOM 4037 C C . ASP A 1 551 ? -1.441 5.531 -17.660 1.00 88.38 551 ASP A C 1
ATOM 4039 O O . ASP A 1 551 ? -0.363 6.118 -17.827 1.00 88.38 551 ASP A O 1
ATOM 4043 N N . THR A 1 552 ? -1.499 4.262 -17.260 1.00 91.62 552 THR A N 1
ATOM 4044 C CA . THR A 1 552 ? -0.343 3.427 -16.955 1.00 91.62 552 THR A CA 1
ATOM 4045 C C . THR A 1 552 ? -0.129 2.383 -18.036 1.00 91.62 552 THR A C 1
ATOM 4047 O O . THR A 1 552 ? -1.048 1.685 -18.450 1.00 91.62 552 THR A O 1
ATOM 4050 N N . ASP A 1 553 ? 1.112 2.246 -18.488 1.00 88.06 553 ASP A N 1
ATOM 4051 C CA . ASP A 1 553 ? 1.514 1.190 -19.406 1.00 88.06 553 ASP A CA 1
ATOM 4052 C C . ASP A 1 553 ? 2.989 0.818 -19.223 1.00 88.06 553 ASP A C 1
ATOM 4054 O O . ASP A 1 553 ? 3.769 1.480 -18.532 1.00 88.06 553 ASP A O 1
ATOM 4058 N N . PHE A 1 554 ? 3.378 -0.285 -19.849 1.00 86.19 554 PHE A N 1
ATOM 4059 C CA . PHE A 1 554 ? 4.775 -0.625 -20.048 1.00 86.19 554 PHE A CA 1
ATOM 4060 C C . PHE A 1 554 ? 5.128 -0.209 -21.467 1.00 86.19 554 PHE A C 1
ATOM 4062 O O . PHE A 1 554 ? 4.712 -0.869 -22.416 1.00 86.19 554 PHE A O 1
ATOM 4069 N N . ALA A 1 555 ? 5.890 0.874 -21.622 1.00 64.81 555 ALA A N 1
ATOM 4070 C CA . ALA A 1 555 ? 6.256 1.395 -22.935 1.00 64.81 555 ALA A CA 1
ATOM 4071 C C . ALA A 1 555 ? 6.833 0.274 -23.828 1.00 64.81 555 ALA A C 1
ATOM 4073 O O . ALA A 1 555 ? 7.874 -0.315 -23.516 1.00 64.81 555 ALA A O 1
ATOM 4074 N N . GLY A 1 556 ? 6.111 -0.065 -24.899 1.00 57.62 556 GLY A N 1
ATOM 4075 C CA . GLY A 1 556 ? 6.557 -0.989 -25.942 1.00 57.62 556 GLY A CA 1
ATOM 4076 C C . GLY A 1 556 ? 7.556 -0.325 -26.896 1.00 57.62 556 GLY A C 1
ATOM 4077 O O . GLY A 1 556 ? 7.986 0.809 -26.690 1.00 57.62 556 GLY A O 1
ATOM 4078 N N . ALA A 1 557 ? 7.930 -1.016 -27.977 1.00 42.41 557 ALA A N 1
ATOM 4079 C CA . ALA A 1 557 ? 8.947 -0.566 -28.939 1.00 42.41 557 ALA A CA 1
ATOM 4080 C C . ALA A 1 557 ? 8.679 0.814 -29.605 1.00 42.41 557 ALA A C 1
ATOM 4082 O O . ALA A 1 557 ? 9.609 1.424 -30.148 1.00 42.41 557 ALA A O 1
ATOM 4083 N N . GLY A 1 558 ? 7.449 1.339 -29.539 1.00 48.72 558 GLY A N 1
ATOM 4084 C CA . GLY A 1 558 ? 7.036 2.628 -30.103 1.00 48.72 558 GLY A CA 1
ATOM 4085 C C . GLY A 1 558 ? 6.803 3.706 -29.038 1.00 48.72 558 GLY A C 1
ATOM 4086 O O . GLY A 1 558 ? 6.020 3.493 -28.127 1.00 48.72 558 GLY A O 1
ATOM 4087 N N . ALA A 1 559 ? 7.498 4.840 -29.199 1.00 49.91 559 ALA A N 1
ATOM 4088 C CA . ALA A 1 559 ? 7.351 6.134 -28.515 1.00 49.91 559 ALA A CA 1
ATOM 4089 C C . ALA A 1 559 ? 6.998 6.110 -27.013 1.00 49.91 559 ALA A C 1
ATOM 4091 O O . ALA A 1 559 ? 5.859 5.962 -26.591 1.00 49.91 559 ALA A 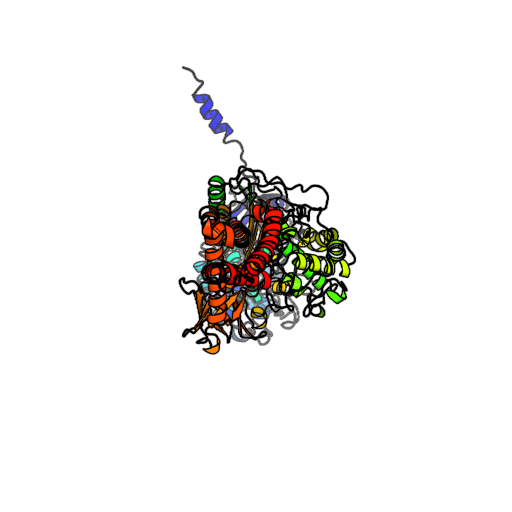O 1
ATOM 4092 N N . VAL A 1 560 ? 8.011 6.379 -26.195 1.00 54.81 560 VAL A N 1
ATOM 4093 C CA . VAL A 1 560 ? 7.828 6.716 -24.787 1.00 54.81 560 VAL A CA 1
ATOM 4094 C C . VAL A 1 560 ? 7.190 8.108 -24.729 1.00 54.81 560 VAL A C 1
ATOM 4096 O O . VAL A 1 560 ? 7.904 9.099 -24.838 1.00 54.81 560 VAL A O 1
ATOM 4099 N N . ASP A 1 561 ? 5.879 8.194 -24.518 1.00 60.41 561 ASP A N 1
ATOM 4100 C CA . ASP A 1 561 ? 5.146 9.458 -24.297 1.00 60.41 561 ASP A CA 1
ATOM 4101 C C . ASP A 1 561 ? 5.447 10.097 -22.919 1.00 60.41 561 ASP A C 1
ATOM 4103 O O . ASP A 1 561 ? 4.653 10.848 -22.351 1.00 60.41 561 ASP A O 1
ATOM 4107 N N . ALA A 1 562 ? 6.615 9.790 -22.341 1.00 64.44 562 ALA A N 1
ATOM 4108 C CA . ALA A 1 562 ? 7.089 10.412 -21.117 1.00 64.44 562 ALA A CA 1
ATOM 4109 C C . ALA A 1 562 ? 7.954 11.643 -21.474 1.00 64.44 562 ALA A C 1
ATOM 4111 O O . ALA A 1 562 ? 8.920 11.518 -22.232 1.00 64.44 562 ALA A O 1
ATOM 4112 N N . PRO A 1 563 ? 7.642 12.824 -20.919 1.00 70.75 563 PRO A N 1
ATOM 4113 C CA . PRO A 1 563 ? 8.367 14.069 -21.173 1.00 70.75 563 PRO A CA 1
ATOM 4114 C C . PRO A 1 563 ? 9.805 13.988 -20.656 1.00 70.75 563 PRO A C 1
ATOM 4116 O O . PRO A 1 563 ? 10.003 13.345 -19.633 1.00 70.75 563 PRO A O 1
ATOM 4119 N N . PRO A 1 564 ? 10.791 14.652 -21.288 1.00 77.38 564 PRO A N 1
ATOM 4120 C CA . PRO A 1 564 ? 12.210 14.552 -20.925 1.00 77.38 564 PRO A CA 1
ATOM 4121 C C . PRO A 1 564 ? 12.477 14.757 -19.428 1.00 77.38 564 PRO A C 1
ATOM 4123 O O . PRO A 1 564 ? 11.820 15.574 -18.785 1.00 77.38 564 PRO A O 1
ATOM 4126 N N . SER A 1 565 ? 13.474 14.047 -18.898 1.00 86.44 565 SER A N 1
ATOM 4127 C CA . SER A 1 565 ? 13.963 14.217 -17.527 1.00 86.44 565 SER A CA 1
ATOM 4128 C C . SER A 1 565 ? 15.247 15.051 -17.487 1.00 86.44 565 SER A C 1
ATOM 4130 O O . SER A 1 565 ? 15.781 15.445 -18.527 1.00 86.44 565 SER A O 1
ATOM 4132 N N . PHE A 1 566 ? 15.753 15.345 -16.288 1.00 87.25 566 PHE A N 1
ATOM 4133 C CA . PHE A 1 566 ? 16.873 16.261 -16.079 1.00 87.25 566 PHE A CA 1
ATOM 4134 C C . PHE A 1 566 ? 17.969 15.664 -15.190 1.00 87.25 566 PHE A C 1
ATOM 4136 O O . PHE A 1 566 ? 17.723 14.886 -14.263 1.00 87.25 566 PHE A O 1
ATOM 4143 N N . ALA A 1 567 ? 19.215 16.057 -15.461 1.00 85.38 567 ALA A N 1
ATOM 4144 C CA . ALA A 1 567 ? 20.351 15.740 -14.603 1.00 85.38 567 ALA A CA 1
ATOM 4145 C C . ALA A 1 567 ? 20.236 16.442 -13.239 1.00 85.38 567 ALA A C 1
ATOM 4147 O O . ALA A 1 567 ? 19.357 17.269 -13.013 1.00 85.38 567 ALA A O 1
ATOM 4148 N N . ALA A 1 568 ? 21.156 16.134 -12.320 1.00 83.62 568 ALA A N 1
ATOM 4149 C CA . ALA A 1 568 ? 21.135 16.688 -10.964 1.00 83.62 568 ALA A CA 1
ATOM 4150 C C . ALA A 1 568 ? 21.300 18.221 -10.917 1.00 83.62 568 ALA A C 1
ATOM 4152 O O . ALA A 1 568 ? 20.970 18.831 -9.908 1.00 83.62 568 ALA A O 1
ATOM 4153 N N . ASP A 1 569 ? 21.787 18.840 -11.999 1.00 82.94 569 ASP A N 1
ATOM 4154 C CA . ASP A 1 569 ? 21.858 20.298 -12.163 1.00 82.94 569 ASP A CA 1
ATOM 4155 C C . ASP A 1 569 ? 20.524 20.938 -12.602 1.00 82.94 569 ASP A C 1
ATOM 4157 O O . ASP A 1 569 ? 20.395 22.162 -12.604 1.00 82.94 569 ASP A O 1
ATOM 4161 N N . GLY A 1 570 ? 19.532 20.133 -12.997 1.00 82.38 570 GLY A N 1
ATOM 4162 C CA . GLY A 1 570 ? 18.229 20.590 -13.484 1.00 82.38 570 GLY A CA 1
ATOM 4163 C C . GLY A 1 570 ? 18.274 21.295 -14.844 1.00 82.38 570 GLY A C 1
ATOM 4164 O O . GLY A 1 570 ? 17.260 21.847 -15.279 1.00 82.38 570 GLY A O 1
ATOM 4165 N N . GLN A 1 571 ? 19.427 21.324 -15.516 1.00 84.12 571 GLN A N 1
ATOM 4166 C CA . GLN A 1 571 ? 19.630 22.000 -16.800 1.00 84.12 571 GLN A CA 1
ATOM 4167 C C . GLN A 1 571 ? 19.795 20.996 -17.934 1.00 84.12 571 GLN A C 1
ATOM 4169 O O . GLN A 1 571 ? 19.186 21.143 -18.993 1.00 84.12 571 GLN A O 1
ATOM 4174 N N . ARG A 1 572 ? 20.614 19.961 -17.729 1.00 87.12 572 ARG A N 1
ATOM 4175 C CA . ARG A 1 572 ? 20.908 18.998 -18.787 1.00 87.12 572 ARG A CA 1
ATOM 4176 C C . ARG A 1 572 ? 19.739 18.035 -18.965 1.00 87.12 572 ARG A C 1
ATOM 4178 O O . ARG A 1 572 ? 19.497 17.191 -18.103 1.00 87.12 572 ARG A O 1
ATOM 4185 N N . VAL A 1 573 ? 19.068 18.140 -20.110 1.00 86.31 573 VAL A N 1
ATOM 4186 C CA . VAL A 1 573 ? 18.027 17.201 -20.544 1.00 86.31 573 VAL A CA 1
ATOM 4187 C C . VAL A 1 573 ? 18.621 15.806 -20.715 1.00 86.31 573 VAL A C 1
ATOM 4189 O O . VAL A 1 573 ? 19.683 15.639 -21.319 1.00 86.31 573 VAL A O 1
ATOM 4192 N N . MET A 1 574 ? 17.922 14.808 -20.187 1.00 78.69 574 MET A N 1
ATOM 4193 C CA . MET A 1 574 ? 18.262 13.399 -20.301 1.00 78.69 574 MET A CA 1
ATOM 4194 C C . MET A 1 574 ? 17.185 12.694 -21.139 1.00 78.69 574 MET A C 1
ATOM 4196 O O . MET A 1 574 ? 15.991 12.846 -20.859 1.00 78.69 574 MET A O 1
ATOM 4200 N N . PRO A 1 575 ? 17.569 11.964 -22.200 1.00 71.56 575 PRO A N 1
ATOM 4201 C CA . PRO A 1 575 ? 16.605 11.254 -23.026 1.00 71.56 575 PRO A CA 1
ATOM 4202 C C . PRO A 1 575 ? 15.972 10.086 -22.248 1.00 71.56 575 PRO A C 1
ATOM 4204 O O . PRO A 1 575 ? 16.615 9.509 -21.367 1.00 71.56 575 PRO A O 1
ATOM 4207 N N . PRO A 1 576 ? 14.731 9.684 -22.577 1.00 72.12 576 PRO A N 1
ATOM 4208 C CA . PRO A 1 576 ? 14.116 8.517 -21.960 1.00 72.12 576 PRO A CA 1
ATOM 4209 C C . PRO A 1 576 ? 14.893 7.243 -22.313 1.00 72.12 576 PRO A C 1
ATOM 4211 O O . PRO A 1 576 ? 14.949 6.834 -23.470 1.00 72.12 576 PRO A O 1
ATOM 4214 N N . TRP A 1 577 ? 15.472 6.600 -21.303 1.00 73.38 577 TRP A N 1
ATOM 4215 C CA . TRP A 1 577 ? 16.323 5.422 -21.476 1.00 73.38 577 TRP A CA 1
ATOM 4216 C C . TRP A 1 577 ? 15.516 4.123 -21.673 1.00 73.38 577 TRP A C 1
ATOM 4218 O O . TRP A 1 577 ? 14.701 3.770 -20.821 1.00 73.38 577 TRP A O 1
ATOM 4228 N N . ARG A 1 578 ? 15.706 3.371 -22.766 1.00 75.50 578 ARG A N 1
ATOM 4229 C CA . ARG A 1 578 ? 14.947 2.128 -23.016 1.00 75.50 578 ARG A CA 1
ATOM 4230 C C . ARG A 1 578 ? 15.655 0.901 -22.432 1.00 75.50 578 ARG A C 1
ATOM 4232 O O . ARG A 1 578 ? 16.720 0.518 -22.902 1.00 75.50 578 ARG A O 1
ATOM 4239 N N . MET A 1 579 ? 15.046 0.277 -21.420 1.00 74.81 579 MET A N 1
ATOM 4240 C CA . MET A 1 579 ? 15.610 -0.900 -20.752 1.00 74.81 579 MET A CA 1
ATOM 4241 C C . MET A 1 579 ? 15.177 -2.202 -21.446 1.00 74.81 579 MET A C 1
ATOM 4243 O O . MET A 1 579 ? 13.987 -2.365 -21.723 1.00 74.81 579 MET A O 1
ATOM 4247 N N . PRO A 1 580 ? 16.088 -3.175 -21.642 1.00 75.75 580 PRO A N 1
ATOM 4248 C CA . PRO A 1 580 ? 15.745 -4.473 -22.230 1.00 75.75 580 PRO A CA 1
ATOM 4249 C C . PRO A 1 580 ? 14.818 -5.319 -21.336 1.00 75.75 580 PRO A C 1
ATOM 4251 O O . PRO A 1 580 ? 14.070 -6.150 -21.835 1.00 75.75 580 PRO A O 1
ATOM 4254 N N . VAL A 1 581 ? 14.844 -5.084 -20.021 1.00 85.44 581 VAL A N 1
ATOM 4255 C CA . VAL A 1 581 ? 14.088 -5.800 -18.977 1.00 85.44 581 VAL A CA 1
ATOM 4256 C C . VAL A 1 581 ? 12.806 -5.042 -18.598 1.00 85.44 581 VAL A C 1
ATOM 4258 O O . VAL A 1 581 ? 12.695 -4.468 -17.510 1.00 85.44 581 VAL A O 1
ATOM 4261 N N . ARG A 1 582 ? 11.828 -4.989 -19.516 1.00 86.50 582 ARG A N 1
ATOM 4262 C CA . ARG A 1 582 ? 10.605 -4.165 -19.365 1.00 86.50 582 ARG A CA 1
ATOM 4263 C C . ARG A 1 582 ? 9.859 -4.375 -18.040 1.00 86.50 582 ARG A C 1
ATOM 4265 O O . ARG A 1 582 ? 9.634 -3.365 -17.362 1.00 86.50 582 ARG A O 1
ATOM 4272 N N . PRO A 1 583 ? 9.564 -5.620 -17.609 1.00 92.62 583 PRO A N 1
ATOM 4273 C CA . PRO A 1 583 ? 8.837 -5.877 -16.360 1.00 92.62 583 PRO A CA 1
ATOM 4274 C C . PRO A 1 583 ? 9.545 -5.327 -15.114 1.00 92.62 583 PRO A C 1
ATOM 4276 O O . PRO A 1 583 ? 8.921 -5.033 -14.099 1.00 92.62 583 PRO A O 1
ATOM 4279 N N . ALA A 1 584 ? 10.864 -5.139 -15.178 1.00 91.44 584 ALA A N 1
ATOM 4280 C CA . ALA A 1 584 ? 11.660 -4.718 -14.035 1.00 91.44 584 ALA A CA 1
ATOM 4281 C C . ALA A 1 584 ? 11.868 -3.199 -13.927 1.00 91.44 584 ALA A C 1
ATOM 4283 O O . ALA A 1 584 ? 12.330 -2.752 -12.872 1.00 91.44 584 ALA A O 1
ATOM 4284 N N . GLY A 1 585 ? 11.575 -2.408 -14.971 1.00 87.75 585 GLY A N 1
ATOM 4285 C CA . GLY A 1 585 ? 12.006 -1.004 -14.993 1.00 87.75 585 GLY A CA 1
ATOM 4286 C C . GLY A 1 585 ? 11.349 -0.036 -15.981 1.00 87.75 585 GLY A C 1
ATOM 4287 O O . GLY A 1 585 ? 11.765 1.121 -16.010 1.00 87.75 585 GLY A O 1
ATOM 4288 N N . SER A 1 586 ? 10.377 -0.457 -16.798 1.00 86.00 586 SER A N 1
ATOM 4289 C CA . SER A 1 586 ? 9.903 0.350 -17.942 1.00 86.00 586 SER A CA 1
ATOM 4290 C C . SER A 1 586 ? 8.496 0.940 -17.821 1.00 86.00 586 SER A C 1
ATOM 4292 O O . SER A 1 586 ? 8.005 1.493 -18.804 1.00 86.00 586 SER A O 1
ATOM 4294 N N . VAL A 1 587 ? 7.848 0.861 -16.655 1.00 89.50 587 VAL A N 1
ATOM 4295 C CA . VAL A 1 587 ? 6.505 1.431 -16.487 1.00 89.50 587 VAL A CA 1
ATOM 4296 C C . VAL A 1 587 ? 6.507 2.959 -16.654 1.00 89.50 587 VAL A C 1
ATOM 4298 O O . VAL A 1 587 ? 7.339 3.677 -16.077 1.00 89.50 587 VAL A O 1
ATOM 4301 N N . VAL A 1 588 ? 5.547 3.445 -17.437 1.00 89.94 588 VAL A N 1
ATOM 4302 C CA . VAL A 1 588 ? 5.145 4.848 -17.545 1.00 89.94 588 VAL A CA 1
ATOM 4303 C C . VAL A 1 588 ? 3.773 4.978 -16.893 1.00 89.94 588 VAL A C 1
ATOM 4305 O O . VAL A 1 588 ? 2.900 4.148 -17.118 1.00 89.94 588 VAL A O 1
ATOM 4308 N N . THR A 1 589 ? 3.591 5.974 -16.033 1.00 92.44 589 THR A N 1
ATOM 4309 C CA . THR A 1 589 ? 2.399 6.085 -15.178 1.00 92.44 589 THR A CA 1
ATOM 4310 C C . THR A 1 589 ? 2.165 7.527 -14.731 1.00 92.44 589 THR A C 1
ATOM 4312 O O . THR A 1 589 ? 2.986 8.410 -15.000 1.00 92.44 589 THR A O 1
ATOM 4315 N N . THR A 1 590 ? 1.059 7.771 -14.037 1.00 92.75 590 THR A N 1
ATOM 4316 C CA . THR A 1 590 ? 0.700 9.049 -13.412 1.00 92.75 590 THR A CA 1
ATOM 4317 C C . THR A 1 590 ? 0.621 8.888 -11.895 1.00 92.75 590 THR A C 1
ATOM 4319 O O . THR A 1 590 ? 0.533 7.776 -11.368 1.00 92.75 590 THR A O 1
ATOM 4322 N N . ALA A 1 591 ? 0.658 10.004 -11.160 1.00 94.38 591 ALA A N 1
ATOM 4323 C CA . ALA A 1 591 ? 0.493 9.948 -9.709 1.00 94.38 591 ALA A CA 1
ATOM 4324 C C . ALA A 1 591 ? -0.919 9.473 -9.320 1.00 94.38 591 ALA A C 1
ATOM 4326 O O . ALA A 1 591 ? -1.055 8.743 -8.344 1.00 94.38 591 ALA A O 1
ATOM 4327 N N . ALA A 1 592 ? -1.937 9.824 -10.117 1.00 91.88 592 ALA A N 1
ATOM 4328 C CA . ALA A 1 592 ? -3.319 9.384 -9.927 1.00 91.88 592 ALA A CA 1
ATOM 4329 C C . ALA A 1 592 ? -3.458 7.857 -10.013 1.00 91.88 592 ALA A C 1
ATOM 4331 O O . ALA A 1 592 ? -4.029 7.241 -9.118 1.00 91.88 592 ALA A O 1
ATOM 4332 N N . ASP A 1 593 ? -2.893 7.232 -11.047 1.00 94.62 593 ASP A N 1
ATOM 4333 C CA . ASP A 1 593 ? -2.987 5.783 -11.233 1.00 94.62 593 ASP A CA 1
ATOM 4334 C C . ASP A 1 593 ? -2.265 5.004 -10.134 1.00 94.62 593 ASP A C 1
ATOM 4336 O O . ASP A 1 593 ? -2.807 4.046 -9.586 1.00 94.62 593 ASP A O 1
ATOM 4340 N N . LEU A 1 594 ? -1.057 5.430 -9.756 1.00 96.62 594 LEU A N 1
ATOM 4341 C CA . LEU A 1 594 ? -0.374 4.837 -8.605 1.00 96.62 594 LEU A CA 1
ATOM 4342 C C . LEU A 1 594 ? -1.110 5.124 -7.282 1.00 96.62 594 LEU A C 1
ATOM 4344 O O . LEU A 1 594 ? -0.982 4.347 -6.338 1.00 96.62 594 LEU A O 1
ATOM 4348 N N . GLY A 1 595 ? -1.886 6.209 -7.211 1.00 94.75 595 GLY A N 1
ATOM 4349 C CA . GLY A 1 595 ? -2.807 6.496 -6.113 1.00 94.75 595 GLY A CA 1
ATOM 4350 C C . GLY A 1 595 ? -3.906 5.440 -6.001 1.00 94.75 595 GLY A C 1
ATOM 4351 O O . GLY A 1 595 ? -4.089 4.885 -4.922 1.00 94.75 595 GLY A O 1
ATOM 4352 N N . ARG A 1 596 ? -4.553 5.083 -7.119 1.00 93.31 596 ARG A N 1
ATOM 4353 C CA . ARG A 1 596 ? -5.552 3.995 -7.175 1.00 93.31 596 ARG A CA 1
ATOM 4354 C C . ARG A 1 596 ? -4.961 2.645 -6.781 1.00 93.31 596 ARG A C 1
ATOM 4356 O O . ARG A 1 596 ? -5.588 1.874 -6.061 1.00 93.31 596 ARG A O 1
ATOM 4363 N N . LEU A 1 597 ? -3.725 2.369 -7.211 1.00 94.50 597 LEU A N 1
ATOM 4364 C CA . LEU A 1 597 ? -2.997 1.185 -6.759 1.00 94.50 597 LEU A CA 1
ATOM 4365 C C . LEU A 1 597 ? -2.868 1.169 -5.229 1.00 94.50 597 LEU A C 1
ATOM 4367 O O . LEU A 1 597 ? -3.120 0.142 -4.605 1.00 94.50 597 LEU A O 1
ATOM 4371 N N . LEU A 1 598 ? -2.476 2.288 -4.617 1.00 93.12 598 LEU A N 1
ATOM 4372 C CA . LEU A 1 598 ? -2.361 2.375 -3.162 1.00 93.12 598 LEU A CA 1
ATOM 4373 C C . LEU A 1 598 ? -3.707 2.233 -2.449 1.00 93.12 598 LEU A C 1
ATOM 4375 O O . LEU A 1 598 ? -3.745 1.564 -1.422 1.00 93.12 598 LEU A O 1
ATOM 4379 N N . GLU A 1 599 ? -4.791 2.811 -2.974 1.00 89.25 599 GLU A N 1
ATOM 4380 C CA . GLU A 1 599 ? -6.144 2.602 -2.433 1.00 89.25 599 GLU A CA 1
ATOM 4381 C C . GLU A 1 599 ? -6.477 1.108 -2.371 1.00 89.25 599 GLU A C 1
ATOM 4383 O O . GLU A 1 599 ? -6.839 0.601 -1.312 1.00 89.25 599 GLU A O 1
ATOM 4388 N N . ALA A 1 600 ? -6.261 0.382 -3.471 1.00 88.75 600 ALA A N 1
ATOM 4389 C CA . ALA A 1 600 ? -6.537 -1.050 -3.536 1.00 88.75 600 ALA A CA 1
ATOM 4390 C C . ALA A 1 600 ? -5.658 -1.879 -2.584 1.00 88.75 600 ALA A C 1
ATOM 4392 O O . ALA A 1 600 ? -6.143 -2.813 -1.949 1.00 88.75 600 ALA A O 1
ATOM 4393 N N . LEU A 1 601 ? -4.373 -1.532 -2.441 1.00 88.56 601 LEU A N 1
ATOM 4394 C CA . LEU A 1 601 ? -3.473 -2.209 -1.498 1.00 88.56 601 LEU A CA 1
ATOM 4395 C C . LEU A 1 601 ? -3.807 -1.915 -0.025 1.00 88.56 601 LEU A C 1
ATOM 4397 O O . LEU A 1 601 ? -3.424 -2.694 0.845 1.00 88.56 601 LEU A O 1
ATOM 4401 N N . LEU A 1 602 ? -4.483 -0.798 0.262 1.00 86.62 602 LEU A N 1
ATOM 4402 C CA . LEU A 1 602 ? -4.845 -0.360 1.614 1.00 86.62 602 LEU A CA 1
ATOM 4403 C C . LEU A 1 602 ? -6.297 -0.673 2.006 1.00 86.62 602 LEU A C 1
ATOM 4405 O O . LEU A 1 602 ? -6.641 -0.529 3.182 1.00 86.62 602 LEU A O 1
ATOM 4409 N N . ALA A 1 603 ? -7.140 -1.082 1.056 1.00 77.88 603 ALA A N 1
ATOM 4410 C CA . ALA A 1 603 ? -8.518 -1.481 1.322 1.00 77.88 603 ALA A CA 1
ATOM 4411 C C . ALA A 1 603 ? -8.592 -2.767 2.164 1.00 77.88 603 ALA A C 1
ATOM 4413 O O . ALA A 1 603 ? -9.419 -2.837 3.069 1.00 77.88 603 ALA A O 1
ATOM 4414 N N . ASP A 1 604 ? -7.701 -3.737 1.899 1.00 69.38 604 ASP A N 1
ATOM 4415 C CA . ASP A 1 604 ? -7.605 -5.051 2.578 1.00 69.38 604 ASP A CA 1
ATOM 4416 C C . ASP A 1 604 ? -8.947 -5.816 2.676 1.00 69.38 604 ASP A C 1
ATOM 4418 O O . ASP A 1 604 ? -9.153 -6.669 3.534 1.00 69.38 604 ASP A O 1
ATOM 4422 N N . ASP A 1 605 ? -9.884 -5.510 1.777 1.00 71.19 605 ASP A N 1
ATOM 4423 C CA . ASP A 1 605 ? -11.258 -6.026 1.750 1.00 71.19 605 ASP A CA 1
ATOM 4424 C C . ASP A 1 605 ? -11.450 -7.164 0.732 1.00 71.19 605 ASP A C 1
ATOM 4426 O O . ASP A 1 605 ? -12.560 -7.656 0.531 1.00 71.19 605 ASP A O 1
ATOM 4430 N N . GLY A 1 606 ? -10.370 -7.592 0.073 1.00 75.94 606 GLY A N 1
ATOM 4431 C CA . GLY A 1 606 ? -10.420 -8.606 -0.978 1.00 75.94 606 GLY A CA 1
ATOM 4432 C C . GLY A 1 606 ? -10.851 -8.084 -2.353 1.00 75.94 606 GLY A C 1
ATOM 4433 O O . GLY A 1 606 ? -10.955 -8.887 -3.278 1.00 75.94 606 GLY A O 1
ATOM 4434 N N . SER A 1 607 ? -11.094 -6.776 -2.517 1.00 77.56 607 SER A N 1
ATOM 4435 C CA . SER A 1 607 ? -11.599 -6.196 -3.774 1.00 77.56 607 SER A CA 1
ATOM 4436 C C . SER A 1 607 ? -10.642 -6.360 -4.960 1.00 77.56 607 SER A C 1
ATOM 4438 O O . SER A 1 607 ? -11.094 -6.580 -6.085 1.00 77.56 607 SER A O 1
ATOM 4440 N N . PHE A 1 608 ? -9.328 -6.287 -4.723 1.00 89.62 608 PHE A N 1
ATOM 4441 C CA . PHE A 1 608 ? -8.301 -6.488 -5.753 1.00 89.62 608 PHE A CA 1
ATOM 4442 C C . PHE A 1 608 ? -7.444 -7.738 -5.525 1.00 89.62 608 PHE A C 1
ATOM 4444 O O . PHE A 1 608 ? -7.267 -8.534 -6.443 1.00 89.62 608 PHE A O 1
ATOM 4451 N N . LEU A 1 609 ? -6.916 -7.911 -4.313 1.00 90.38 609 LEU A N 1
ATOM 4452 C CA . LEU A 1 609 ? -6.180 -9.098 -3.878 1.00 90.38 609 LEU A CA 1
ATOM 4453 C C . LEU A 1 609 ? -6.812 -9.614 -2.592 1.00 90.38 609 LEU A C 1
ATOM 4455 O O . LEU A 1 609 ? -7.206 -8.819 -1.739 1.00 90.38 609 LEU A O 1
ATOM 4459 N N . SER A 1 610 ? -6.859 -10.932 -2.423 1.00 91.00 610 SER A N 1
ATOM 4460 C CA . SER A 1 610 ? -7.254 -11.549 -1.159 1.00 91.00 610 SER A CA 1
ATOM 4461 C C . SER A 1 610 ? -6.316 -11.124 -0.017 1.00 91.00 610 SER A C 1
ATOM 4463 O O . SER A 1 610 ? -5.124 -10.883 -0.250 1.00 91.00 610 SER A O 1
ATOM 4465 N N . PRO A 1 611 ? -6.791 -11.117 1.243 1.00 86.50 611 PRO A N 1
ATOM 4466 C CA . PRO A 1 611 ? -5.936 -10.830 2.397 1.00 86.50 611 PRO A CA 1
ATOM 4467 C C . PRO A 1 611 ? -4.690 -11.730 2.458 1.00 86.50 611 PRO A C 1
ATOM 4469 O O . PRO A 1 611 ? -3.593 -11.281 2.787 1.00 86.50 611 PRO A O 1
ATOM 4472 N N . ALA A 1 612 ? -4.818 -13.002 2.060 1.00 89.19 612 ALA A N 1
ATOM 4473 C CA . ALA A 1 612 ? -3.692 -13.932 1.988 1.00 89.19 612 ALA A CA 1
ATOM 4474 C C . ALA A 1 612 ? -2.646 -13.514 0.937 1.00 89.19 612 ALA A C 1
ATOM 4476 O O . ALA A 1 612 ? -1.443 -13.566 1.212 1.00 89.19 612 ALA A O 1
ATOM 4477 N N . ALA A 1 613 ? -3.084 -13.064 -0.243 1.00 92.62 613 ALA A N 1
ATOM 4478 C CA . ALA A 1 613 ? -2.195 -12.548 -1.280 1.00 92.62 613 ALA A CA 1
ATOM 4479 C C . ALA A 1 613 ? -1.525 -11.227 -0.860 1.00 92.62 613 ALA A C 1
ATOM 4481 O O . ALA A 1 613 ? -0.335 -11.041 -1.117 1.00 92.62 613 ALA A O 1
ATOM 4482 N N . LEU A 1 614 ? -2.231 -10.342 -0.145 1.00 89.81 614 LEU A N 1
ATOM 4483 C CA . LEU A 1 614 ? -1.649 -9.120 0.427 1.00 89.81 614 LEU A CA 1
ATOM 4484 C C . LEU A 1 614 ? -0.582 -9.432 1.481 1.00 89.81 614 LEU A C 1
ATOM 4486 O O . LEU A 1 614 ? 0.514 -8.870 1.437 1.00 89.81 614 LEU A O 1
ATOM 4490 N N . VAL A 1 615 ? -0.837 -10.378 2.389 1.00 88.06 615 VAL A N 1
ATOM 4491 C CA . VAL A 1 615 ? 0.190 -10.877 3.321 1.00 88.06 615 VAL A CA 1
ATOM 4492 C C . VAL A 1 615 ? 1.395 -11.403 2.543 1.00 88.06 615 VAL A C 1
ATOM 4494 O O . VAL A 1 615 ? 2.536 -11.061 2.854 1.00 88.06 615 VAL A O 1
ATOM 4497 N N . ARG A 1 616 ? 1.163 -12.173 1.477 1.00 91.25 616 ARG A N 1
ATOM 4498 C CA . ARG A 1 616 ? 2.234 -12.743 0.658 1.00 91.25 616 ARG A CA 1
ATOM 4499 C C . ARG A 1 616 ? 3.043 -11.695 -0.114 1.00 91.25 616 ARG A C 1
ATOM 4501 O O . ARG A 1 616 ? 4.252 -11.876 -0.273 1.00 91.25 616 ARG A O 1
ATOM 4508 N N . LEU A 1 617 ? 2.410 -10.605 -0.545 1.00 93.00 617 LEU A N 1
ATOM 4509 C CA . LEU A 1 617 ? 3.070 -9.436 -1.128 1.00 93.00 617 LEU A CA 1
ATOM 4510 C C . LEU A 1 617 ? 4.023 -8.781 -0.115 1.00 93.00 617 LEU A C 1
ATOM 4512 O O . LEU A 1 617 ? 5.128 -8.374 -0.476 1.00 93.00 617 LEU A O 1
ATOM 4516 N N . HIS A 1 618 ? 3.607 -8.678 1.151 1.00 87.00 618 HIS A N 1
ATOM 4517 C CA . HIS A 1 618 ? 4.368 -8.035 2.225 1.00 87.00 618 HIS A CA 1
ATOM 4518 C C . HIS A 1 618 ? 5.485 -8.908 2.806 1.00 87.00 618 HIS A C 1
ATOM 4520 O O . HIS A 1 618 ? 6.535 -8.391 3.196 1.00 87.00 618 HIS A O 1
ATOM 4526 N N . GLU A 1 619 ? 5.260 -10.209 2.924 1.00 85.56 619 GLU A N 1
ATOM 4527 C CA . GLU A 1 619 ? 6.145 -11.121 3.640 1.00 85.56 619 GLU A CA 1
ATOM 4528 C C . GLU A 1 619 ? 6.999 -11.929 2.668 1.00 85.56 619 GLU A C 1
ATOM 4530 O O . GLU A 1 619 ? 6.519 -12.844 1.995 1.00 85.56 619 GLU A O 1
ATOM 4535 N N . GLY A 1 620 ? 8.294 -11.609 2.616 1.00 88.06 620 GLY A N 1
ATOM 4536 C CA . GLY A 1 620 ? 9.266 -12.477 1.961 1.00 88.06 620 GLY A CA 1
ATOM 4537 C C . GLY A 1 620 ? 9.453 -13.768 2.755 1.00 88.06 620 GLY A C 1
ATOM 4538 O O . GLY A 1 620 ? 9.444 -13.743 3.984 1.00 88.06 620 GLY A O 1
ATOM 4539 N N . ARG A 1 621 ? 9.628 -14.896 2.062 1.00 89.75 621 ARG A N 1
ATOM 4540 C CA . ARG A 1 621 ? 9.713 -16.243 2.666 1.00 89.75 621 ARG A CA 1
ATOM 4541 C C . ARG A 1 621 ? 10.990 -17.000 2.309 1.00 89.75 621 ARG A C 1
ATOM 4543 O O . ARG A 1 621 ? 11.355 -17.964 2.977 1.00 89.75 621 ARG A O 1
ATOM 4550 N N . THR A 1 622 ? 11.694 -16.577 1.266 1.00 90.81 622 THR A N 1
ATOM 4551 C CA . THR A 1 622 ? 12.768 -17.366 0.649 1.00 90.81 622 THR A CA 1
ATOM 4552 C C . THR A 1 622 ? 14.162 -17.055 1.196 1.00 90.81 622 THR A C 1
ATOM 4554 O O . THR A 1 622 ? 15.062 -17.889 1.069 1.00 90.81 622 THR A O 1
ATOM 4557 N N . SER A 1 623 ? 14.369 -15.899 1.836 1.00 86.75 623 SER A N 1
ATOM 4558 C CA . SER A 1 623 ? 15.671 -15.514 2.402 1.00 86.75 623 SER A CA 1
ATOM 4559 C C . SER A 1 623 ? 15.984 -16.245 3.723 1.00 86.75 623 SER A C 1
ATOM 4561 O O . SER A 1 623 ? 15.067 -16.725 4.393 1.00 86.75 623 SER A O 1
ATOM 4563 N N . PRO A 1 624 ? 17.258 -16.320 4.159 1.00 82.69 624 PRO A N 1
ATOM 4564 C CA . PRO A 1 624 ? 17.606 -16.947 5.438 1.00 82.69 624 PRO A CA 1
ATOM 4565 C C . PRO A 1 624 ? 16.935 -16.281 6.648 1.00 82.69 624 PRO A C 1
ATOM 4567 O O . PRO A 1 624 ? 16.467 -16.978 7.545 1.00 82.69 624 PRO A O 1
ATOM 4570 N N . VAL A 1 625 ? 16.837 -14.945 6.653 1.00 82.44 625 VAL A N 1
ATOM 4571 C CA . VAL A 1 625 ? 16.156 -14.191 7.722 1.00 82.44 625 VAL A CA 1
ATOM 4572 C C . VAL A 1 625 ? 14.670 -14.522 7.763 1.00 82.44 625 VAL A C 1
ATOM 4574 O O . VAL A 1 625 ? 14.130 -14.749 8.842 1.00 82.44 625 VAL A O 1
ATOM 4577 N N . ALA A 1 626 ? 14.029 -14.614 6.596 1.00 84.25 626 ALA A N 1
ATOM 4578 C CA . ALA A 1 626 ? 12.620 -14.970 6.490 1.00 84.25 626 ALA A CA 1
ATOM 4579 C C . ALA A 1 626 ? 12.328 -16.354 7.078 1.00 84.25 626 ALA A C 1
ATOM 4581 O O . ALA A 1 626 ? 11.444 -16.513 7.916 1.00 84.25 626 ALA A O 1
ATOM 4582 N N . ARG A 1 627 ? 13.121 -17.361 6.689 1.00 83.88 627 ARG A N 1
ATOM 4583 C CA . ARG A 1 627 ? 12.953 -18.747 7.157 1.00 83.88 627 ARG A CA 1
ATOM 4584 C C . ARG A 1 627 ? 13.202 -18.915 8.650 1.00 83.88 627 ARG A C 1
ATOM 4586 O O . ARG A 1 627 ? 12.655 -19.828 9.255 1.00 83.88 627 ARG A O 1
ATOM 4593 N N . ALA A 1 628 ? 14.027 -18.051 9.233 1.00 78.56 628 ALA A N 1
ATOM 4594 C CA . ALA A 1 628 ? 14.269 -18.020 10.668 1.00 78.56 628 ALA A CA 1
ATOM 4595 C C . ALA A 1 628 ? 13.142 -17.319 11.457 1.00 78.56 628 ALA A C 1
ATOM 4597 O O . ALA A 1 628 ? 13.218 -17.269 12.681 1.00 78.56 628 ALA A O 1
ATOM 4598 N N . GLY A 1 629 ? 12.105 -16.794 10.789 1.00 73.31 629 GLY A N 1
ATOM 4599 C CA . GLY A 1 629 ? 10.990 -16.080 11.420 1.00 73.31 629 GLY A CA 1
ATOM 4600 C C . GLY A 1 629 ? 11.209 -14.569 11.564 1.00 73.31 629 GLY A C 1
ATOM 4601 O O . GLY A 1 629 ? 10.526 -13.922 12.354 1.00 73.31 629 GLY A O 1
ATOM 4602 N N . GLY A 1 630 ? 12.168 -13.984 10.836 1.00 67.56 630 GLY A N 1
ATOM 4603 C CA . GLY A 1 630 ? 12.383 -12.536 10.808 1.00 67.56 630 GLY A CA 1
ATOM 4604 C C . GLY A 1 630 ? 11.291 -11.818 10.008 1.00 67.56 630 GLY A C 1
ATOM 4605 O O . GLY A 1 630 ? 11.092 -12.113 8.833 1.00 67.56 630 GLY A O 1
ATOM 4606 N N . GLY A 1 631 ? 10.576 -10.887 10.651 1.00 60.97 631 GLY A N 1
ATOM 4607 C CA . GLY A 1 631 ? 9.323 -10.329 10.120 1.00 60.97 631 GLY A CA 1
ATOM 4608 C C . GLY A 1 631 ? 9.447 -9.083 9.236 1.00 60.97 631 GLY A C 1
ATOM 4609 O O . GLY A 1 631 ? 8.915 -9.058 8.129 1.00 60.97 631 GLY A O 1
ATOM 4610 N N . ALA A 1 632 ? 10.119 -8.018 9.685 1.00 51.53 632 ALA A N 1
ATOM 4611 C CA . ALA A 1 632 ? 10.144 -6.755 8.939 1.00 51.53 632 ALA A CA 1
ATOM 4612 C C . ALA A 1 632 ? 11.576 -6.261 8.692 1.00 51.53 632 ALA A C 1
ATOM 4614 O O . ALA A 1 632 ? 12.405 -6.186 9.589 1.00 51.53 632 ALA A O 1
ATOM 4615 N N . GLY A 1 633 ? 11.865 -6.001 7.417 1.00 60.38 633 GLY A N 1
ATOM 4616 C CA . GLY A 1 633 ? 13.219 -5.870 6.864 1.00 60.38 633 GLY A CA 1
ATOM 4617 C C . GLY A 1 633 ? 13.518 -6.883 5.749 1.00 60.38 633 GLY A C 1
ATOM 4618 O O . GLY A 1 633 ? 14.483 -6.718 5.009 1.00 60.38 633 GLY A O 1
ATOM 4619 N N . VAL A 1 634 ? 12.675 -7.909 5.588 1.00 78.19 634 VAL A N 1
ATOM 4620 C CA . VAL A 1 634 ? 12.772 -8.892 4.502 1.00 78.19 634 VAL A CA 1
ATOM 4621 C C . VAL A 1 634 ? 12.047 -8.377 3.255 1.00 78.19 634 VAL A C 1
ATOM 4623 O O . VAL A 1 634 ? 10.894 -7.958 3.335 1.00 78.19 634 VAL A O 1
ATOM 4626 N N . TYR A 1 635 ? 12.719 -8.432 2.103 1.00 85.81 635 TYR A N 1
ATOM 4627 C CA . TYR A 1 635 ? 12.153 -8.081 0.798 1.00 85.81 635 TYR A CA 1
ATOM 4628 C C . TYR A 1 635 ? 11.005 -9.048 0.435 1.00 85.81 635 TYR A C 1
ATOM 4630 O O . TYR A 1 635 ? 11.224 -10.256 0.354 1.00 85.81 635 TYR A O 1
ATOM 4638 N N . GLY A 1 636 ? 9.789 -8.523 0.266 1.00 90.25 636 GLY A N 1
ATOM 4639 C CA . GLY A 1 636 ? 8.605 -9.264 -0.185 1.00 90.25 636 GLY A CA 1
ATOM 4640 C C . GLY A 1 636 ? 8.532 -9.361 -1.710 1.00 90.25 636 GLY A C 1
ATOM 4641 O O . GLY A 1 636 ? 9.508 -9.107 -2.409 1.00 90.25 636 GLY A O 1
ATOM 4642 N N . LEU A 1 637 ? 7.377 -9.715 -2.271 1.00 94.75 637 LEU A N 1
ATOM 4643 C CA . LEU A 1 637 ? 7.247 -9.866 -3.726 1.00 94.75 637 LEU A CA 1
ATOM 4644 C C . LEU A 1 637 ? 7.219 -8.494 -4.408 1.00 94.75 637 LEU A C 1
ATOM 4646 O O . LEU A 1 637 ? 6.203 -7.806 -4.376 1.00 94.75 637 LEU A O 1
ATOM 4650 N N . GLY A 1 638 ? 8.338 -8.064 -5.000 1.00 92.44 638 GLY A N 1
ATOM 4651 C CA . GLY A 1 638 ? 8.438 -6.739 -5.634 1.00 92.44 638 GLY A CA 1
ATOM 4652 C C . GLY A 1 638 ? 8.081 -5.566 -4.704 1.00 92.44 638 GLY A C 1
ATOM 4653 O O . GLY A 1 638 ? 7.772 -4.475 -5.181 1.00 92.44 638 GLY A O 1
ATOM 4654 N N . ASN A 1 639 ? 8.102 -5.790 -3.389 1.00 92.25 639 ASN A N 1
ATOM 4655 C CA . ASN A 1 639 ? 7.594 -4.891 -2.362 1.00 92.25 639 ASN A CA 1
ATOM 4656 C C . ASN A 1 639 ? 8.500 -5.001 -1.138 1.00 92.25 639 ASN A C 1
ATOM 4658 O O . ASN A 1 639 ? 8.617 -6.078 -0.554 1.00 92.25 639 ASN A O 1
ATOM 4662 N N . PHE A 1 640 ? 9.168 -3.919 -0.746 1.00 85.56 640 PHE A N 1
ATOM 4663 C CA . PHE A 1 640 ? 10.146 -3.977 0.336 1.00 85.56 640 PHE A CA 1
ATOM 4664 C C . PHE A 1 640 ? 9.762 -3.094 1.519 1.00 85.56 640 PHE A C 1
ATOM 4666 O O . PHE A 1 640 ? 9.238 -1.992 1.342 1.00 85.56 640 PHE A O 1
ATOM 4673 N N . PRO A 1 641 ? 10.025 -3.566 2.747 1.00 82.88 641 PRO A N 1
ATOM 4674 C CA . PRO A 1 641 ? 9.860 -2.754 3.933 1.00 82.88 641 PRO A CA 1
ATOM 4675 C C . PRO A 1 641 ? 11.034 -1.787 4.108 1.00 82.88 641 PRO A C 1
ATOM 4677 O O . PRO A 1 641 ? 12.186 -2.129 3.840 1.00 82.88 641 PRO A O 1
ATOM 4680 N N . TYR A 1 642 ? 10.759 -0.602 4.637 1.00 82.00 642 TYR A N 1
ATOM 4681 C CA . TYR A 1 642 ? 11.779 0.304 5.156 1.00 82.00 642 TYR A CA 1
ATOM 4682 C C . TYR A 1 642 ? 11.255 1.038 6.389 1.00 82.00 642 TYR A C 1
ATOM 4684 O O . TYR A 1 642 ? 10.049 1.215 6.557 1.00 82.00 642 TYR A O 1
ATOM 4692 N N . ILE A 1 643 ? 12.163 1.460 7.269 1.00 78.44 643 ILE A N 1
ATOM 4693 C CA . ILE A 1 643 ? 11.783 2.185 8.479 1.00 78.44 643 ILE A CA 1
ATOM 4694 C C . ILE A 1 643 ? 11.844 3.691 8.232 1.00 78.44 643 ILE A C 1
ATOM 4696 O O . ILE A 1 643 ? 12.872 4.207 7.794 1.00 78.44 643 ILE A O 1
ATOM 4700 N N . ALA A 1 644 ? 10.767 4.394 8.572 1.00 81.44 644 ALA A N 1
ATOM 4701 C CA . ALA A 1 644 ? 10.755 5.844 8.715 1.00 81.44 644 ALA A CA 1
ATOM 4702 C C . ALA A 1 644 ? 9.999 6.231 9.990 1.00 81.44 644 ALA A C 1
ATOM 4704 O O . ALA A 1 644 ? 8.954 5.659 10.297 1.00 81.44 644 ALA A O 1
ATOM 4705 N N . ASN A 1 645 ? 10.554 7.169 10.764 1.00 79.44 645 ASN A N 1
ATOM 4706 C CA . ASN A 1 645 ? 9.969 7.664 12.020 1.00 79.44 645 ASN A CA 1
ATOM 4707 C C . ASN A 1 645 ? 9.539 6.545 12.996 1.00 79.44 645 ASN A C 1
ATOM 4709 O O . ASN A 1 645 ? 8.486 6.617 13.626 1.00 79.44 645 ASN A O 1
ATOM 4713 N N . GLY A 1 646 ? 10.337 5.473 13.098 1.00 73.44 646 GLY A N 1
ATOM 4714 C CA . GLY A 1 646 ? 10.052 4.331 13.977 1.00 73.44 646 GLY A CA 1
ATOM 4715 C C . GLY A 1 646 ? 8.905 3.421 13.510 1.00 73.44 646 GLY A C 1
ATOM 4716 O O . GLY A 1 646 ? 8.414 2.609 14.295 1.00 73.44 646 GLY A O 1
ATOM 4717 N N . ARG A 1 647 ? 8.461 3.543 12.252 1.00 78.44 647 ARG A N 1
ATOM 4718 C CA . ARG A 1 647 ? 7.419 2.714 11.628 1.00 78.44 647 ARG A CA 1
ATOM 4719 C C . ARG A 1 647 ? 7.952 2.008 10.387 1.00 78.44 647 ARG A C 1
ATOM 4721 O O . ARG A 1 647 ? 8.767 2.566 9.662 1.00 78.44 647 ARG A O 1
ATOM 4728 N N . SER A 1 648 ? 7.479 0.786 10.146 1.00 80.00 648 SER A N 1
ATOM 4729 C CA . SER A 1 648 ? 7.818 0.012 8.949 1.00 80.00 648 SER A CA 1
ATOM 4730 C C . SER A 1 648 ? 6.829 0.316 7.836 1.00 80.00 648 SER A C 1
ATOM 4732 O O . SER A 1 648 ? 5.735 -0.243 7.817 1.00 80.00 648 SER A O 1
ATOM 4734 N N . LEU A 1 649 ? 7.223 1.179 6.906 1.00 87.31 649 LEU A N 1
ATOM 4735 C CA . LEU A 1 649 ? 6.489 1.382 5.666 1.00 87.31 649 LEU A CA 1
ATOM 4736 C C . LEU A 1 649 ? 6.819 0.248 4.690 1.00 87.31 649 LEU A C 1
ATOM 4738 O O . LEU A 1 649 ? 7.864 -0.397 4.784 1.00 87.31 649 LEU A O 1
ATOM 4742 N N . ARG A 1 650 ? 5.904 0.002 3.761 1.00 89.81 650 ARG A N 1
ATOM 4743 C CA . ARG A 1 650 ? 5.996 -0.921 2.628 1.00 89.81 650 ARG A CA 1
ATOM 4744 C C . ARG A 1 650 ? 6.001 -0.110 1.338 1.00 89.81 650 ARG A C 1
ATOM 4746 O O . ARG A 1 650 ? 5.592 1.047 1.342 1.00 89.81 650 ARG A O 1
ATOM 4753 N N . GLY A 1 651 ? 6.434 -0.705 0.237 1.00 92.62 651 GLY A N 1
ATOM 4754 C CA . GLY A 1 651 ? 6.329 -0.110 -1.088 1.00 92.62 651 GLY A CA 1
ATOM 4755 C C . GLY A 1 651 ? 7.528 -0.413 -1.974 1.00 92.62 651 GLY A C 1
ATOM 4756 O O . GLY A 1 651 ? 8.226 -1.415 -1.812 1.00 92.62 651 GLY A O 1
ATOM 4757 N N . HIS A 1 652 ? 7.768 0.466 -2.944 1.00 94.38 652 HIS A N 1
ATOM 4758 C CA . HIS A 1 652 ? 8.912 0.349 -3.834 1.00 94.38 652 HIS A CA 1
ATOM 4759 C C . HIS A 1 652 ? 9.362 1.722 -4.355 1.00 94.38 652 HIS A C 1
ATOM 4761 O O . HIS A 1 652 ? 8.551 2.592 -4.673 1.00 94.38 652 HIS A O 1
ATOM 4767 N N . TRP A 1 653 ? 10.675 1.922 -4.500 1.00 92.50 653 TRP A N 1
ATOM 4768 C CA . TRP A 1 653 ? 11.246 3.114 -5.138 1.00 92.50 653 TRP A CA 1
ATOM 4769 C C . TRP A 1 653 ? 11.788 2.799 -6.527 1.00 92.50 653 TRP A C 1
ATOM 4771 O O . TRP A 1 653 ? 12.365 1.739 -6.762 1.00 92.50 653 TRP A O 1
ATOM 4781 N N . GLY A 1 654 ? 11.620 3.728 -7.456 1.00 89.38 654 GLY A N 1
ATOM 4782 C CA . GLY A 1 654 ? 12.070 3.607 -8.832 1.00 89.38 654 GLY A CA 1
ATOM 4783 C C . GLY A 1 654 ? 13.126 4.643 -9.165 1.00 89.38 654 GLY A C 1
ATOM 4784 O O . GLY A 1 654 ? 13.016 5.799 -8.762 1.00 89.38 654 GLY A O 1
ATOM 4785 N N . ARG A 1 655 ? 14.142 4.242 -9.931 1.00 85.69 655 ARG A N 1
ATOM 4786 C CA . ARG A 1 655 ? 15.104 5.177 -10.514 1.00 85.69 655 ARG A CA 1
ATOM 4787 C C . ARG A 1 655 ? 15.452 4.761 -11.933 1.00 85.69 655 ARG A C 1
ATOM 4789 O O . ARG A 1 655 ? 15.897 3.637 -12.150 1.00 85.69 655 ARG A O 1
ATOM 4796 N N . THR A 1 656 ? 15.309 5.695 -12.860 1.00 80.44 656 THR A N 1
ATOM 4797 C CA . THR A 1 656 ? 15.850 5.608 -14.223 1.00 80.44 656 THR A CA 1
ATOM 4798 C C . THR A 1 656 ? 16.646 6.874 -14.517 1.00 80.44 656 THR A C 1
ATOM 4800 O O . THR A 1 656 ? 16.846 7.707 -13.633 1.00 80.44 656 THR A O 1
ATOM 4803 N N . GLU A 1 657 ? 17.148 7.030 -15.740 1.00 75.25 657 GLU A N 1
ATOM 4804 C CA . GLU A 1 657 ? 17.912 8.218 -16.110 1.00 75.25 657 GLU A CA 1
ATOM 4805 C C . GLU A 1 657 ? 17.048 9.487 -15.958 1.00 75.25 657 GLU A C 1
ATOM 4807 O O . GLU A 1 657 ? 16.010 9.636 -16.601 1.00 75.25 657 GLU A O 1
ATOM 4812 N N . GLY A 1 658 ? 17.423 10.339 -14.999 1.00 78.62 658 GLY A N 1
ATOM 4813 C CA . GLY A 1 658 ? 16.722 11.572 -14.642 1.00 78.62 658 GLY A CA 1
ATOM 4814 C C . GLY A 1 658 ? 15.351 11.419 -13.968 1.00 78.62 658 GLY A C 1
ATOM 4815 O O . GLY A 1 658 ? 14.842 12.422 -13.509 1.00 78.62 658 GLY A O 1
ATOM 4816 N N . TYR A 1 659 ? 14.754 10.230 -13.832 1.00 88.19 659 TYR A N 1
ATOM 4817 C CA . TYR A 1 659 ? 13.481 10.070 -13.101 1.00 88.19 659 TYR A CA 1
ATOM 4818 C C . TYR A 1 659 ? 13.666 9.358 -11.772 1.00 88.19 659 TYR A C 1
ATOM 4820 O O . TYR A 1 659 ? 14.450 8.405 -11.661 1.00 88.19 659 TYR A O 1
ATOM 4828 N N . GLN A 1 660 ? 12.873 9.765 -10.784 1.00 92.12 660 GLN A N 1
ATOM 4829 C CA . GLN A 1 660 ? 12.747 9.050 -9.521 1.00 92.12 660 GLN A CA 1
ATOM 4830 C C . GLN A 1 660 ? 11.272 8.911 -9.150 1.00 92.12 660 GLN A C 1
ATOM 4832 O O . GLN A 1 660 ? 10.478 9.829 -9.336 1.00 92.12 660 GLN A O 1
ATOM 4837 N N . ALA A 1 661 ? 10.921 7.746 -8.621 1.00 94.19 661 ALA A N 1
ATOM 4838 C CA . ALA A 1 661 ? 9.580 7.428 -8.165 1.00 94.19 661 ALA A CA 1
ATOM 4839 C C . ALA A 1 661 ? 9.624 6.805 -6.773 1.00 94.19 661 ALA A C 1
ATOM 4841 O O . ALA A 1 661 ? 10.590 6.134 -6.401 1.00 94.19 661 ALA A O 1
ATOM 4842 N N . SER A 1 662 ? 8.584 7.013 -5.982 1.00 96.31 662 SER A N 1
ATOM 4843 C CA . SER A 1 662 ? 8.400 6.356 -4.693 1.00 96.31 662 SER A CA 1
ATOM 4844 C C . SER A 1 662 ? 6.928 6.053 -4.497 1.00 96.31 662 SER A C 1
ATOM 4846 O O . SER A 1 662 ? 6.101 6.952 -4.575 1.00 96.31 662 SER A O 1
ATOM 4848 N N . VAL A 1 663 ? 6.629 4.785 -4.252 1.00 97.12 663 VAL A N 1
ATOM 4849 C CA . VAL A 1 663 ? 5.345 4.322 -3.734 1.00 97.12 663 VAL A CA 1
ATOM 4850 C C . VAL A 1 663 ? 5.631 3.819 -2.332 1.00 97.12 663 VAL A C 1
ATOM 4852 O O . VAL A 1 663 ? 6.523 2.983 -2.166 1.00 97.12 663 VAL A O 1
ATOM 4855 N N . ALA A 1 664 ? 4.931 4.349 -1.337 1.00 95.69 664 ALA A N 1
ATOM 4856 C CA . ALA A 1 664 ? 5.112 3.953 0.049 1.00 95.69 664 ALA A CA 1
ATOM 4857 C C . ALA A 1 664 ? 3.785 3.952 0.797 1.00 95.69 664 ALA A C 1
ATOM 4859 O O . ALA A 1 664 ? 2.951 4.824 0.578 1.00 95.69 664 ALA A O 1
ATOM 4860 N N . TYR A 1 665 ? 3.587 2.991 1.688 1.00 93.12 665 TYR A N 1
ATOM 4861 C CA . TYR A 1 665 ? 2.368 2.885 2.474 1.00 93.12 665 TYR A CA 1
ATOM 4862 C C . TYR A 1 665 ? 2.587 2.127 3.778 1.00 93.12 665 TYR A C 1
ATOM 4864 O O . TYR A 1 665 ? 3.478 1.294 3.916 1.00 93.12 665 TYR A O 1
ATOM 4872 N N . LEU A 1 666 ? 1.756 2.442 4.754 1.00 88.38 666 LEU A N 1
ATOM 4873 C CA . LEU A 1 666 ? 1.630 1.795 6.038 1.00 88.38 666 LEU A CA 1
ATOM 4874 C C . LEU A 1 666 ? 0.250 1.126 6.052 1.00 88.38 666 LEU A C 1
ATOM 4876 O O . LEU A 1 666 ? -0.755 1.844 6.066 1.00 88.38 666 LEU A O 1
ATOM 4880 N N . PRO A 1 667 ? 0.184 -0.216 6.022 1.00 79.31 667 PRO A N 1
ATOM 4881 C CA . PRO A 1 667 ? -1.076 -0.929 6.181 1.00 79.31 667 PRO A CA 1
ATOM 4882 C C . PRO A 1 667 ? -1.780 -0.515 7.480 1.00 79.31 667 PRO A C 1
ATOM 4884 O O . PRO A 1 667 ? -1.118 -0.244 8.488 1.00 79.31 667 PRO A O 1
ATOM 4887 N N . GLY A 1 668 ? -3.111 -0.454 7.448 1.00 67.44 668 GLY A N 1
ATOM 4888 C CA . GLY A 1 668 ? -3.918 -0.254 8.651 1.00 67.44 668 GLY A CA 1
ATOM 4889 C C . GLY A 1 668 ? -3.844 -1.465 9.592 1.00 67.44 668 GLY A C 1
ATOM 4890 O O . GLY A 1 668 ? -3.250 -2.488 9.243 1.00 67.44 668 GLY A O 1
ATOM 4891 N N . PRO A 1 669 ? -4.430 -1.378 10.798 1.00 58.12 669 PRO A N 1
ATOM 4892 C CA . PRO A 1 669 ? -4.656 -2.556 11.627 1.00 58.12 669 PRO A CA 1
ATOM 4893 C C . PRO A 1 669 ? -5.425 -3.627 10.827 1.00 58.12 669 PRO A C 1
ATOM 4895 O O . PRO A 1 669 ? -6.350 -3.258 10.097 1.00 58.12 669 PRO A O 1
ATOM 4898 N N . PRO A 1 670 ? -5.078 -4.923 10.955 1.00 45.84 670 PRO A N 1
ATOM 4899 C CA . PRO A 1 670 ? -5.802 -5.997 10.276 1.00 45.84 670 PRO A CA 1
ATOM 4900 C C . PRO A 1 670 ? -7.310 -5.902 10.545 1.00 45.84 670 PRO A C 1
ATOM 4902 O O . PRO A 1 670 ? -7.710 -5.707 11.691 1.00 45.84 670 PRO A O 1
ATOM 4905 N N . GLY A 1 671 ? -8.137 -6.025 9.503 1.00 43.94 671 GLY A N 1
ATOM 4906 C CA . GLY A 1 671 ? -9.601 -5.962 9.621 1.00 43.94 671 GLY A CA 1
ATOM 4907 C C . GLY A 1 671 ? -10.209 -4.552 9.667 1.00 43.94 671 GLY A C 1
ATOM 4908 O O . GLY A 1 671 ? -11.430 -4.429 9.734 1.00 43.94 671 GLY A O 1
ATOM 4909 N N . VAL A 1 672 ? -9.401 -3.485 9.590 1.00 46.41 672 VAL A N 1
ATOM 4910 C CA . VAL A 1 672 ? -9.882 -2.094 9.493 1.00 46.41 672 VAL A CA 1
ATOM 4911 C C . VAL A 1 672 ? -9.644 -1.556 8.079 1.00 46.41 672 VAL A C 1
ATOM 4913 O O . VAL A 1 672 ? -8.606 -0.950 7.793 1.00 46.41 672 VAL A O 1
ATOM 4916 N N . SER A 1 673 ? -10.624 -1.750 7.193 1.00 47.53 673 SER A N 1
ATOM 4917 C CA . SER A 1 673 ? -10.592 -1.224 5.822 1.00 47.53 673 SER A CA 1
ATOM 4918 C C . SER A 1 673 ? -10.426 0.299 5.827 1.00 47.53 673 SER A C 1
ATOM 4920 O O . SER A 1 673 ? -11.185 1.013 6.488 1.00 47.53 673 SER A O 1
ATOM 4922 N N . GLY A 1 674 ? -9.427 0.804 5.100 1.00 51.19 674 GLY A N 1
ATOM 4923 C CA . GLY A 1 674 ? -9.144 2.238 5.001 1.00 51.19 674 GLY A CA 1
ATOM 4924 C C . GLY A 1 674 ? -8.364 2.842 6.175 1.00 51.19 674 GLY A C 1
ATOM 4925 O O . GLY A 1 674 ? -8.074 4.029 6.147 1.00 51.19 674 GLY A O 1
ATOM 4926 N N . GLY A 1 675 ? -7.941 2.063 7.178 1.00 62.31 675 GLY A N 1
ATOM 4927 C CA . GLY A 1 675 ? -7.082 2.567 8.265 1.00 62.31 675 GLY A CA 1
ATOM 4928 C C . GLY A 1 675 ? -5.617 2.815 7.866 1.00 62.31 675 GLY A C 1
ATOM 4929 O O . GLY A 1 675 ? -4.834 3.340 8.661 1.00 62.31 675 GLY A O 1
ATOM 4930 N N . GLY A 1 676 ? -5.224 2.400 6.659 1.00 79.56 676 GLY A N 1
ATOM 4931 C CA . GLY A 1 676 ? -3.870 2.555 6.140 1.00 79.56 676 GLY A CA 1
ATOM 4932 C C . GLY A 1 676 ? -3.596 3.933 5.541 1.00 79.56 676 GLY A C 1
ATOM 4933 O O . GLY A 1 676 ? -4.507 4.664 5.155 1.00 79.56 676 GLY A O 1
ATOM 4934 N N . ARG A 1 677 ? -2.313 4.293 5.460 1.00 90.00 677 ARG A N 1
ATOM 4935 C CA . ARG A 1 677 ? -1.858 5.581 4.912 1.00 90.00 677 ARG A CA 1
ATOM 4936 C C . ARG A 1 677 ? -0.714 5.380 3.943 1.00 90.00 677 ARG A C 1
ATOM 4938 O O . ARG A 1 677 ? 0.124 4.519 4.172 1.00 90.00 677 ARG A O 1
ATOM 4945 N N . GLY A 1 678 ? -0.603 6.193 2.907 1.00 94.00 678 GLY A N 1
ATOM 4946 C CA . GLY A 1 678 ? 0.493 6.078 1.954 1.00 94.00 678 GLY A CA 1
ATOM 4947 C C . GLY A 1 678 ? 0.681 7.305 1.087 1.00 94.00 678 GLY A C 1
ATOM 4948 O O . GLY A 1 678 ? -0.012 8.308 1.235 1.00 94.00 678 GLY A O 1
ATOM 4949 N N . TYR A 1 679 ? 1.652 7.234 0.189 1.00 96.75 679 TYR A N 1
ATOM 4950 C CA . TYR A 1 679 ? 1.912 8.274 -0.785 1.00 96.75 679 TYR A CA 1
ATOM 4951 C C . TYR A 1 679 ? 2.573 7.740 -2.052 1.00 96.75 679 TYR A C 1
ATOM 4953 O O . TYR A 1 679 ? 3.289 6.732 -2.062 1.00 96.75 679 TYR A O 1
ATOM 4961 N N . VAL A 1 680 ? 2.386 8.513 -3.113 1.00 97.69 680 VAL A N 1
ATOM 4962 C CA . VAL A 1 680 ? 3.113 8.434 -4.372 1.00 97.69 680 VAL A CA 1
ATOM 4963 C C . VAL A 1 680 ? 3.910 9.720 -4.547 1.00 97.69 680 VAL A C 1
ATOM 4965 O O . VAL A 1 680 ? 3.389 10.814 -4.349 1.00 97.69 680 VAL A O 1
ATOM 4968 N N . LEU A 1 681 ? 5.168 9.590 -4.955 1.00 97.12 681 LEU A N 1
ATOM 4969 C CA . LEU A 1 681 ? 6.027 10.688 -5.387 1.00 97.12 681 LEU A CA 1
ATOM 4970 C C . LEU A 1 681 ? 6.628 10.344 -6.745 1.00 97.12 681 LEU A C 1
ATOM 4972 O O . LEU A 1 681 ? 7.303 9.325 -6.876 1.00 97.12 681 LEU A O 1
ATOM 4976 N N . LEU A 1 682 ? 6.445 11.218 -7.729 1.00 95.31 682 LEU A N 1
ATOM 4977 C CA . LEU A 1 682 ? 7.062 11.128 -9.050 1.00 95.31 682 LEU A CA 1
ATOM 4978 C C . LEU A 1 682 ? 7.831 12.416 -9.331 1.00 95.31 682 LEU A C 1
ATOM 4980 O O . LEU A 1 682 ? 7.281 13.501 -9.160 1.00 95.31 682 LEU A O 1
ATOM 4984 N N . VAL A 1 683 ? 9.091 12.311 -9.756 1.00 93.56 683 VAL A N 1
ATOM 4985 C CA . VAL A 1 683 ? 9.932 13.465 -10.107 1.00 93.56 683 VAL A CA 1
ATOM 4986 C C . VAL A 1 683 ? 10.770 13.210 -11.358 1.00 93.56 683 VAL A C 1
ATOM 4988 O O . VAL A 1 683 ? 11.115 12.070 -11.678 1.00 93.56 683 VAL A O 1
ATOM 4991 N N . ASP A 1 684 ? 11.147 14.290 -12.036 1.00 90.31 684 ASP A N 1
ATOM 4992 C CA . ASP A 1 684 ? 11.895 14.287 -13.298 1.00 90.31 684 ASP A CA 1
ATOM 4993 C C . ASP A 1 684 ? 13.349 14.779 -13.176 1.00 90.31 684 ASP A C 1
ATOM 4995 O O . ASP A 1 684 ? 13.935 15.217 -14.165 1.00 90.31 684 ASP A O 1
ATOM 4999 N N . THR A 1 685 ? 13.952 14.700 -11.984 1.00 87.31 685 THR A N 1
ATOM 5000 C CA . THR A 1 685 ? 15.364 15.063 -11.778 1.00 87.31 685 THR A CA 1
ATOM 5001 C C . THR A 1 685 ? 16.204 13.964 -11.125 1.00 87.31 685 THR A C 1
ATOM 5003 O O . THR A 1 685 ? 15.731 13.171 -10.302 1.00 87.31 685 THR A O 1
ATOM 5006 N N . ALA A 1 686 ? 17.508 13.971 -11.419 1.00 84.12 686 ALA A N 1
ATOM 5007 C CA . ALA A 1 686 ? 18.520 13.179 -10.720 1.00 84.12 686 ALA A CA 1
ATOM 5008 C C . ALA A 1 686 ? 19.038 13.821 -9.407 1.00 84.12 686 ALA A C 1
ATOM 5010 O O . ALA A 1 686 ? 19.960 13.275 -8.794 1.00 84.12 686 ALA A O 1
ATOM 5011 N N . ASP A 1 687 ? 18.473 14.947 -8.948 1.00 88.19 687 ASP A N 1
ATOM 5012 C CA . ASP A 1 687 ? 18.810 15.572 -7.656 1.00 88.19 687 ASP A CA 1
ATOM 5013 C C . ASP A 1 687 ? 18.373 14.694 -6.467 1.00 88.19 687 ASP A C 1
ATOM 5015 O O . ASP A 1 687 ? 17.231 14.712 -6.002 1.00 88.19 687 ASP A O 1
ATOM 5019 N N . ARG A 1 688 ? 19.309 13.892 -5.952 1.00 86.12 688 ARG A N 1
ATOM 5020 C CA . ARG A 1 688 ? 19.056 12.952 -4.845 1.00 86.12 688 ARG A CA 1
ATOM 5021 C C . ARG A 1 688 ? 18.787 13.660 -3.520 1.00 86.12 688 ARG A C 1
ATOM 5023 O O . ARG A 1 688 ? 18.072 13.115 -2.681 1.00 86.12 688 ARG A O 1
ATOM 5030 N N . ALA A 1 689 ? 19.363 14.844 -3.315 1.00 90.56 689 ALA A N 1
ATOM 5031 C CA . ALA A 1 689 ? 19.197 15.577 -2.068 1.00 90.56 689 ALA A CA 1
ATOM 5032 C C . ALA A 1 689 ? 17.771 16.130 -1.964 1.00 90.56 689 ALA A C 1
ATOM 5034 O O . ALA A 1 689 ? 17.144 16.007 -0.912 1.00 90.56 689 ALA A O 1
ATOM 5035 N N . ALA A 1 690 ? 17.237 16.675 -3.061 1.00 91.75 690 ALA A N 1
ATOM 5036 C CA . ALA A 1 690 ? 15.848 17.119 -3.122 1.00 91.75 690 ALA A CA 1
ATOM 5037 C C . ALA A 1 690 ? 14.861 15.962 -2.926 1.00 91.75 690 ALA A C 1
ATOM 5039 O O . ALA A 1 690 ? 13.965 16.066 -2.090 1.00 91.75 690 ALA A O 1
ATOM 5040 N N . VAL A 1 691 ? 15.066 14.832 -3.612 1.00 92.31 691 VAL A N 1
ATOM 5041 C CA . VAL A 1 691 ? 14.190 13.653 -3.470 1.00 92.31 691 VAL A CA 1
ATOM 5042 C C . VAL A 1 691 ? 14.213 13.078 -2.059 1.00 92.31 691 VAL A C 1
ATOM 5044 O O . VAL A 1 691 ? 13.164 12.710 -1.538 1.00 92.31 691 VAL A O 1
ATOM 5047 N N . SER A 1 692 ? 15.377 13.053 -1.406 1.00 93.31 692 SER A N 1
ATOM 5048 C CA . SER A 1 692 ? 15.486 12.631 -0.005 1.00 93.31 692 SER A CA 1
ATOM 5049 C C . SER A 1 692 ? 14.671 13.533 0.932 1.00 93.31 692 SER A C 1
ATOM 5051 O O . SER A 1 692 ? 13.921 13.036 1.771 1.00 93.31 692 SER A O 1
ATOM 5053 N N . ARG A 1 693 ? 14.739 14.862 0.750 1.00 96.00 693 ARG A N 1
ATOM 5054 C CA . ARG A 1 693 ? 13.923 15.812 1.528 1.00 96.00 693 ARG A CA 1
ATOM 5055 C C . ARG A 1 693 ? 12.424 15.645 1.264 1.00 96.00 693 ARG A C 1
ATOM 5057 O O . ARG A 1 693 ? 11.653 15.662 2.217 1.00 96.00 693 ARG A O 1
ATOM 5064 N N . LEU A 1 694 ? 12.022 15.455 0.003 1.00 96.44 694 LEU A N 1
ATOM 5065 C CA . LEU A 1 694 ? 10.622 15.212 -0.371 1.00 96.44 694 LEU A CA 1
ATOM 5066 C C . LEU A 1 694 ? 10.084 13.936 0.281 1.00 96.44 694 LEU A C 1
ATOM 5068 O O . LEU A 1 694 ? 9.038 13.971 0.921 1.00 96.44 694 LEU A O 1
ATOM 5072 N N . ARG A 1 695 ? 10.827 12.829 0.181 1.00 95.44 695 ARG A N 1
ATOM 5073 C CA . ARG A 1 695 ? 10.466 11.572 0.844 1.00 95.44 695 ARG A CA 1
ATOM 5074 C C . ARG A 1 695 ? 10.374 11.720 2.353 1.00 95.44 695 ARG A C 1
ATOM 5076 O O . ARG A 1 695 ? 9.401 11.261 2.922 1.00 95.44 695 ARG A O 1
ATOM 5083 N N . SER A 1 696 ? 11.329 12.396 2.989 1.00 94.94 696 SER A N 1
ATOM 5084 C CA . SER A 1 696 ? 11.295 12.622 4.438 1.00 94.94 696 SER A CA 1
ATOM 5085 C C . SER A 1 696 ? 10.033 13.381 4.879 1.00 94.94 696 SER A C 1
ATOM 5087 O O . SER A 1 696 ? 9.389 12.997 5.855 1.00 94.94 696 SER A O 1
ATOM 5089 N N . ALA A 1 697 ? 9.614 14.402 4.120 1.00 96.06 697 ALA A N 1
ATOM 5090 C CA . ALA A 1 697 ? 8.366 15.121 4.383 1.00 96.06 697 ALA A CA 1
ATOM 5091 C C . ALA A 1 697 ? 7.124 14.219 4.237 1.00 96.06 697 ALA A C 1
ATOM 5093 O O . ALA A 1 697 ? 6.223 14.265 5.076 1.00 96.06 697 ALA A O 1
ATOM 5094 N N . LEU A 1 698 ? 7.093 13.373 3.204 1.00 96.94 698 LEU A N 1
ATOM 5095 C CA . LEU A 1 698 ? 5.991 12.443 2.935 1.00 96.94 698 LEU A CA 1
ATOM 5096 C C . LEU A 1 698 ? 5.936 11.283 3.939 1.00 96.94 698 LEU A C 1
ATOM 5098 O O . LEU A 1 698 ? 4.863 10.957 4.439 1.00 96.94 698 LEU A O 1
ATOM 5102 N N . ASP A 1 699 ? 7.084 10.715 4.303 1.00 93.81 699 ASP A N 1
ATOM 5103 C CA . ASP A 1 699 ? 7.215 9.714 5.363 1.00 93.81 699 ASP A CA 1
ATOM 5104 C C . ASP A 1 699 ? 6.722 10.300 6.699 1.00 93.81 699 ASP A C 1
ATOM 5106 O O . ASP A 1 699 ? 5.918 9.683 7.398 1.00 93.81 699 ASP A O 1
ATOM 5110 N N . GLY A 1 700 ? 7.132 11.534 7.027 1.00 91.25 700 GLY A N 1
ATOM 5111 C CA . GLY A 1 700 ? 6.637 12.289 8.183 1.00 91.25 700 GLY A CA 1
ATOM 5112 C C . GLY A 1 700 ? 5.117 12.410 8.199 1.00 91.25 700 GLY A C 1
ATOM 5113 O O . GLY A 1 700 ? 4.483 12.126 9.217 1.00 91.25 700 GLY A O 1
ATOM 5114 N N . HIS A 1 701 ? 4.528 12.753 7.055 1.00 91.50 701 HIS A N 1
ATOM 5115 C CA . HIS A 1 701 ? 3.084 12.861 6.898 1.00 91.50 701 HIS A CA 1
ATOM 5116 C C . HIS A 1 701 ? 2.363 11.520 7.082 1.00 91.50 701 HIS A C 1
ATOM 5118 O O . HIS A 1 701 ? 1.419 11.450 7.871 1.00 91.50 701 HIS A O 1
ATOM 5124 N N . ALA A 1 702 ? 2.833 10.458 6.420 1.00 90.38 702 ALA A N 1
ATOM 5125 C CA . ALA A 1 702 ? 2.240 9.123 6.494 1.00 90.38 702 ALA A CA 1
ATOM 5126 C C . ALA A 1 702 ? 2.276 8.550 7.923 1.00 90.38 702 ALA A C 1
ATOM 5128 O O . ALA A 1 702 ? 1.342 7.874 8.353 1.00 90.38 702 ALA A O 1
ATOM 5129 N N . THR A 1 703 ? 3.319 8.870 8.697 1.00 87.81 703 THR A N 1
ATOM 5130 C CA . THR A 1 703 ? 3.493 8.378 10.078 1.00 87.81 703 THR A CA 1
ATOM 5131 C C . THR A 1 703 ? 2.908 9.282 11.170 1.00 87.81 703 THR A C 1
ATOM 5133 O O . THR A 1 703 ? 3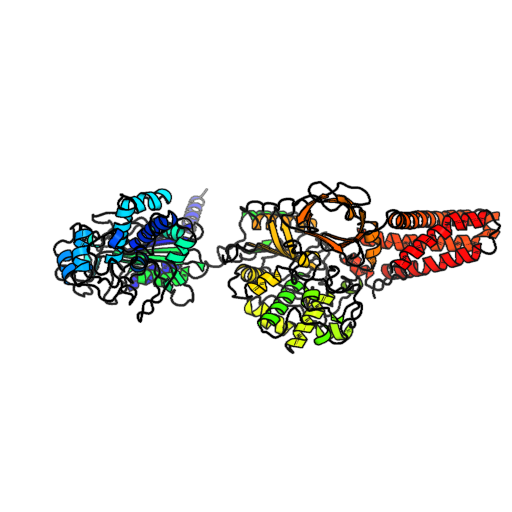.048 8.978 12.355 1.00 87.81 703 THR A O 1
ATOM 5136 N N . ARG A 1 704 ? 2.263 10.401 10.819 1.00 86.81 704 ARG A N 1
ATOM 5137 C CA . ARG A 1 704 ? 1.844 11.409 11.808 1.00 86.81 704 ARG A CA 1
ATOM 5138 C C . ARG A 1 704 ? 0.857 10.862 12.844 1.00 86.81 704 ARG A C 1
ATOM 5140 O O . ARG A 1 704 ? -0.053 10.102 12.517 1.00 86.81 704 ARG A O 1
ATOM 5147 N N . GLY A 1 705 ? 0.997 11.303 14.093 1.00 78.00 705 GLY A N 1
ATOM 5148 C CA . GLY A 1 705 ? 0.084 10.936 15.184 1.00 78.00 705 GLY A CA 1
ATOM 5149 C C . GLY A 1 705 ? 0.162 9.470 15.625 1.00 78.00 705 GLY A C 1
ATOM 5150 O O . GLY A 1 705 ? -0.572 9.075 16.525 1.00 78.00 705 GLY A O 1
ATOM 5151 N N . LEU A 1 706 ? 1.048 8.665 15.032 1.00 74.50 706 LEU A N 1
ATOM 5152 C CA . LEU A 1 706 ? 1.283 7.291 15.450 1.00 74.50 706 LEU A CA 1
ATOM 5153 C C . LEU A 1 706 ? 2.447 7.255 16.454 1.00 74.50 706 LEU A C 1
ATOM 5155 O O . LEU A 1 706 ? 3.507 7.811 16.160 1.00 74.50 706 LEU A O 1
ATOM 5159 N N . PRO A 1 707 ? 2.310 6.587 17.616 1.00 64.69 707 PRO A N 1
ATOM 5160 C CA . PRO A 1 707 ? 3.433 6.413 18.541 1.00 64.69 707 PRO A CA 1
ATOM 5161 C C . PRO A 1 707 ? 4.558 5.617 17.864 1.00 64.69 707 PRO A C 1
ATOM 5163 O O . PRO A 1 707 ? 4.287 4.843 16.949 1.00 64.69 707 PRO A O 1
ATOM 5166 N N . ALA A 1 708 ? 5.818 5.760 18.270 1.00 65.38 708 ALA A N 1
ATOM 5167 C CA . ALA A 1 708 ? 6.873 4.886 17.745 1.00 65.38 708 ALA A CA 1
ATOM 5168 C C . ALA A 1 708 ? 6.560 3.420 18.105 1.00 65.38 708 ALA A C 1
ATOM 5170 O O . ALA A 1 708 ? 6.085 3.147 19.210 1.00 65.38 708 ALA A O 1
ATOM 5171 N N . ALA A 1 709 ? 6.785 2.474 17.185 1.00 64.62 709 ALA A N 1
ATOM 5172 C CA . ALA A 1 709 ? 6.616 1.061 17.516 1.00 64.62 709 ALA A CA 1
ATOM 5173 C C . ALA A 1 709 ? 7.624 0.673 18.610 1.00 64.62 709 ALA A C 1
ATOM 5175 O O . ALA A 1 709 ? 8.808 0.997 18.497 1.00 64.62 709 ALA A O 1
ATOM 5176 N N . ALA A 1 710 ? 7.160 -0.004 19.665 1.00 67.12 710 ALA A N 1
ATOM 5177 C CA . ALA A 1 710 ? 8.047 -0.453 20.729 1.00 67.12 710 ALA A CA 1
ATOM 5178 C C . ALA A 1 710 ? 9.032 -1.499 20.168 1.00 67.12 710 ALA A C 1
ATOM 5180 O O . ALA A 1 710 ? 8.594 -2.494 19.584 1.00 67.12 710 ALA A O 1
ATOM 5181 N N . PRO A 1 711 ? 10.350 -1.295 20.313 1.00 71.56 711 PRO A N 1
ATOM 5182 C CA . PRO A 1 711 ? 11.337 -2.260 19.853 1.00 71.56 711 PRO A CA 1
ATOM 5183 C C . PRO A 1 711 ? 11.241 -3.554 20.681 1.00 71.56 711 PRO A C 1
ATOM 5185 O O . PRO A 1 711 ? 11.158 -3.499 21.905 1.00 71.56 711 PRO A O 1
ATOM 5188 N N . ALA A 1 712 ? 11.288 -4.725 20.030 1.00 70.81 712 ALA A N 1
ATOM 5189 C CA . ALA A 1 712 ? 11.284 -6.029 20.713 1.00 70.81 712 ALA A CA 1
ATOM 5190 C C . ALA A 1 712 ? 12.343 -6.137 21.841 1.00 70.81 712 ALA A C 1
ATOM 5192 O O . ALA A 1 712 ? 13.467 -5.655 21.707 1.00 70.81 712 ALA A O 1
ATOM 5193 N N . ALA A 1 713 ? 12.032 -6.774 22.966 1.00 82.12 713 ALA A N 1
ATOM 5194 C CA . ALA A 1 713 ? 13.027 -6.936 24.028 1.00 82.12 713 ALA A CA 1
ATOM 5195 C C . ALA A 1 713 ? 14.185 -7.857 23.590 1.00 82.12 713 ALA A C 1
ATOM 5197 O O . ALA A 1 713 ? 14.026 -8.707 22.712 1.00 82.12 713 ALA A O 1
ATOM 5198 N N . SER A 1 714 ? 15.349 -7.677 24.218 1.00 87.31 714 SER A N 1
ATOM 5199 C CA . SER A 1 714 ? 16.464 -8.619 24.098 1.00 87.31 714 SER A CA 1
ATOM 5200 C C . SER A 1 714 ? 16.076 -9.974 24.691 1.00 87.31 714 SER A C 1
ATOM 5202 O O . SER A 1 714 ? 15.482 -10.023 25.769 1.00 87.31 714 SER A O 1
ATOM 5204 N N . VAL A 1 715 ? 16.444 -11.069 24.022 1.00 91.81 715 VAL A N 1
ATOM 5205 C CA . VAL A 1 715 ? 16.332 -12.436 24.569 1.00 91.81 715 VAL A CA 1
ATOM 5206 C C . VAL A 1 715 ? 17.647 -12.949 25.172 1.00 91.81 715 VAL A C 1
ATOM 5208 O O . VAL A 1 715 ? 17.730 -14.116 25.550 1.00 91.81 715 VAL A O 1
ATOM 5211 N N . GLY A 1 716 ? 18.672 -12.093 25.263 1.00 90.81 716 GLY A N 1
ATOM 5212 C CA . GLY A 1 716 ? 19.984 -12.412 25.830 1.00 90.81 716 GLY A CA 1
ATOM 5213 C C . GLY A 1 716 ? 21.153 -12.192 24.859 1.00 90.81 716 GLY A C 1
ATOM 5214 O O . GLY A 1 716 ? 20.973 -11.601 23.793 1.00 90.81 716 GLY A O 1
ATOM 5215 N N . PRO A 1 717 ? 22.363 -12.650 25.230 1.00 91.25 717 PRO A N 1
ATOM 5216 C CA . PRO A 1 717 ? 23.577 -12.409 24.459 1.00 91.25 717 PRO A CA 1
ATOM 5217 C C . PRO A 1 717 ? 23.685 -13.313 23.228 1.00 91.25 717 PRO A C 1
ATOM 5219 O O . PRO A 1 717 ? 23.256 -14.472 23.244 1.00 91.25 717 PRO A O 1
ATOM 5222 N N . ALA A 1 718 ? 24.372 -12.813 22.196 1.00 89.50 718 ALA A N 1
ATOM 5223 C CA . ALA A 1 718 ? 24.757 -13.634 21.052 1.00 89.50 718 ALA A CA 1
ATOM 5224 C C . ALA A 1 718 ? 25.770 -14.716 21.459 1.00 89.50 718 ALA A C 1
ATOM 5226 O O . ALA A 1 718 ? 26.627 -14.457 22.306 1.00 89.50 718 ALA A O 1
ATOM 5227 N N . PRO A 1 719 ? 25.752 -15.907 20.827 1.00 88.19 719 PRO A N 1
ATOM 5228 C CA . PRO A 1 719 ? 26.774 -16.918 21.068 1.00 88.19 719 PRO A CA 1
ATOM 5229 C C . PRO A 1 719 ? 28.179 -16.398 20.734 1.00 88.19 719 PRO A C 1
ATOM 5231 O O . PRO A 1 719 ? 28.384 -15.816 19.666 1.00 88.19 719 PRO A O 1
ATOM 5234 N N . ASP A 1 720 ? 29.171 -16.713 21.572 1.00 88.19 720 ASP A N 1
ATOM 5235 C CA . ASP A 1 720 ? 30.581 -16.344 21.340 1.00 88.19 720 ASP A CA 1
ATOM 5236 C C . ASP A 1 720 ? 31.108 -16.831 19.986 1.00 88.19 720 ASP A C 1
ATOM 5238 O O . ASP A 1 720 ? 31.932 -16.175 19.346 1.00 88.19 720 ASP A O 1
ATOM 5242 N N . ALA A 1 721 ? 30.572 -17.956 19.503 1.00 88.25 721 ALA A N 1
ATOM 5243 C CA . ALA A 1 721 ? 30.885 -18.507 18.194 1.00 88.25 721 ALA A CA 1
ATOM 5244 C C . ALA A 1 721 ? 30.617 -17.520 17.046 1.00 88.25 721 ALA A C 1
ATOM 5246 O O . ALA A 1 721 ? 31.275 -17.630 16.023 1.00 88.25 721 ALA A O 1
ATOM 5247 N N . VAL A 1 722 ? 29.729 -16.527 17.202 1.00 89.62 722 VAL A N 1
ATOM 5248 C CA . VAL A 1 722 ? 29.414 -15.506 16.184 1.00 89.62 722 VAL A CA 1
ATOM 5249 C C . VAL A 1 722 ? 30.481 -14.402 16.103 1.00 89.62 722 VAL A C 1
ATOM 5251 O O . VAL A 1 722 ? 30.580 -13.728 15.074 1.00 89.62 722 VAL A O 1
ATOM 5254 N N . ALA A 1 723 ? 31.347 -14.260 17.110 1.00 93.00 723 ALA A N 1
ATOM 5255 C CA . ALA A 1 723 ? 32.398 -13.244 17.140 1.00 93.00 723 ALA A CA 1
ATOM 5256 C C . ALA A 1 723 ? 33.434 -13.442 16.023 1.00 93.00 723 ALA A C 1
ATOM 5258 O O . ALA A 1 723 ? 34.058 -14.503 15.927 1.00 93.00 723 ALA A O 1
ATOM 5259 N N . GLY A 1 724 ? 33.674 -12.422 15.195 1.00 93.69 724 GLY A N 1
ATOM 5260 C CA . GLY A 1 724 ? 34.632 -12.552 14.098 1.00 93.69 724 GLY A CA 1
ATOM 5261 C C . GLY A 1 724 ? 34.644 -11.408 13.092 1.00 93.69 724 GLY A C 1
ATOM 5262 O O . GLY A 1 724 ? 33.941 -10.408 13.230 1.00 93.69 724 GLY A O 1
ATOM 5263 N N . LEU A 1 725 ? 35.484 -11.573 12.069 1.00 94.31 725 LEU A N 1
ATOM 5264 C CA . LEU A 1 725 ? 35.539 -10.708 10.896 1.00 94.31 725 LEU A CA 1
ATOM 5265 C C . LEU A 1 725 ? 34.741 -11.356 9.766 1.00 94.31 725 LEU A C 1
ATOM 5267 O O . LEU A 1 725 ? 34.936 -12.535 9.471 1.00 94.31 725 LEU A O 1
ATOM 5271 N N . TYR A 1 726 ? 33.875 -10.581 9.131 1.00 93.50 726 TYR A N 1
ATOM 5272 C CA . TYR A 1 726 ? 32.992 -11.029 8.069 1.00 93.50 726 TYR A CA 1
ATOM 5273 C C . TYR A 1 726 ? 33.163 -10.132 6.843 1.00 93.50 726 TYR A C 1
ATOM 5275 O O . TYR A 1 726 ? 33.190 -8.914 6.971 1.00 93.50 726 TYR A O 1
ATOM 5283 N N . GLU A 1 727 ? 33.287 -10.716 5.656 1.00 91.06 727 GLU A N 1
ATOM 5284 C CA . GLU A 1 727 ? 33.340 -9.975 4.389 1.00 91.06 727 GLU A CA 1
ATOM 5285 C C . GLU A 1 727 ? 32.019 -10.097 3.637 1.00 91.06 727 GLU A C 1
ATOM 5287 O O . GLU A 1 727 ? 31.365 -11.138 3.725 1.00 91.06 727 GLU A O 1
ATOM 5292 N N . ASN A 1 728 ? 31.658 -9.077 2.860 1.00 88.62 728 ASN A N 1
ATOM 5293 C CA . ASN A 1 728 ? 30.488 -9.124 1.991 1.00 88.62 728 ASN A CA 1
ATOM 5294 C C . ASN A 1 728 ? 30.656 -10.232 0.932 1.00 88.62 728 ASN A C 1
ATOM 5296 O O . ASN A 1 728 ? 31.594 -10.213 0.130 1.00 88.62 728 ASN A O 1
ATOM 5300 N N . ALA A 1 729 ? 29.765 -11.224 0.956 1.00 84.31 729 ALA A N 1
ATOM 5301 C CA . ALA A 1 729 ? 29.820 -12.415 0.112 1.00 84.31 729 ALA A CA 1
ATOM 5302 C C . ALA A 1 729 ? 28.824 -12.368 -1.059 1.00 84.31 729 ALA A C 1
ATOM 5304 O O . ALA A 1 729 ? 29.029 -13.060 -2.062 1.00 84.31 729 ALA A O 1
ATOM 5305 N N . SER A 1 730 ? 27.777 -11.542 -0.966 1.00 81.31 730 SER A N 1
ATOM 5306 C CA . SER A 1 730 ? 26.652 -11.542 -1.910 1.00 81.31 730 SER A CA 1
ATOM 5307 C C . SER A 1 730 ? 26.360 -10.205 -2.576 1.00 81.31 730 SER A C 1
ATOM 5309 O O . SER A 1 730 ? 25.269 -10.042 -3.116 1.00 81.31 730 SER A O 1
ATOM 5311 N N . HIS A 1 731 ? 27.316 -9.275 -2.579 1.00 82.19 731 HIS A N 1
ATOM 5312 C CA . HIS A 1 731 ? 27.156 -7.996 -3.265 1.00 82.19 731 HIS A CA 1
ATOM 5313 C C . HIS A 1 731 ? 26.600 -8.182 -4.690 1.00 82.19 731 HIS A C 1
ATOM 5315 O O . HIS A 1 731 ? 27.065 -9.050 -5.446 1.00 82.19 731 HIS A O 1
ATOM 5321 N N . ASP A 1 732 ? 25.618 -7.349 -5.039 1.00 73.31 732 ASP A N 1
ATOM 5322 C CA . ASP A 1 732 ? 24.746 -7.500 -6.208 1.00 73.31 732 ASP A CA 1
ATOM 5323 C C . ASP A 1 732 ? 25.503 -7.552 -7.545 1.00 73.31 732 ASP A C 1
ATOM 5325 O O . ASP A 1 732 ? 25.231 -8.375 -8.415 1.00 73.31 732 ASP A O 1
ATOM 5329 N N . SER A 1 733 ? 26.517 -6.712 -7.681 1.00 75.81 733 SER A N 1
ATOM 5330 C CA . SER A 1 733 ? 27.300 -6.532 -8.890 1.00 75.81 733 SER A CA 1
ATOM 5331 C C . SER A 1 733 ? 28.567 -7.374 -8.844 1.00 75.81 733 SER A C 1
ATOM 5333 O O . SER A 1 733 ? 29.471 -7.119 -8.046 1.00 75.81 733 SER A O 1
ATOM 5335 N N . VAL A 1 734 ? 28.660 -8.338 -9.761 1.00 72.88 734 VAL A N 1
ATOM 5336 C CA . VAL A 1 734 ? 29.799 -9.265 -9.883 1.00 72.88 734 VAL A CA 1
ATOM 5337 C C . VAL A 1 734 ? 31.127 -8.515 -10.024 1.00 72.88 734 VAL A C 1
ATOM 5339 O O . VAL A 1 734 ? 32.083 -8.805 -9.313 1.00 72.88 734 VAL A O 1
ATOM 5342 N N . GLN A 1 735 ? 31.166 -7.483 -10.869 1.00 73.06 735 GLN A N 1
ATOM 5343 C CA . GLN A 1 735 ? 32.372 -6.688 -11.135 1.00 73.06 735 GLN A CA 1
ATOM 5344 C C . GLN A 1 735 ? 32.843 -5.865 -9.922 1.00 73.06 735 GLN A C 1
ATOM 5346 O O . GLN A 1 735 ? 34.009 -5.479 -9.854 1.00 73.06 735 GLN A O 1
ATOM 5351 N N . ARG A 1 736 ? 31.951 -5.587 -8.959 1.00 75.69 736 ARG A N 1
ATOM 5352 C CA . ARG A 1 736 ? 32.250 -4.806 -7.746 1.00 75.69 736 ARG A CA 1
ATOM 5353 C C . ARG A 1 736 ? 32.428 -5.672 -6.500 1.00 75.69 736 ARG A C 1
ATOM 5355 O O . ARG A 1 736 ? 33.020 -5.203 -5.533 1.00 75.69 736 ARG A O 1
ATOM 5362 N N . ALA A 1 737 ? 31.961 -6.919 -6.518 1.00 77.94 737 ALA A N 1
ATOM 5363 C CA . ALA A 1 737 ? 31.890 -7.776 -5.336 1.00 77.94 737 ALA A CA 1
ATOM 5364 C C . ALA A 1 737 ? 33.232 -7.921 -4.598 1.00 77.94 737 ALA A C 1
ATOM 5366 O O . ALA A 1 737 ? 33.271 -7.921 -3.373 1.00 77.94 737 ALA A O 1
ATOM 5367 N N . TRP A 1 738 ? 34.343 -7.974 -5.330 1.00 80.38 738 TRP A N 1
ATOM 5368 C CA . TRP A 1 738 ? 35.688 -8.068 -4.756 1.00 80.38 738 TRP A CA 1
ATOM 5369 C C . TRP A 1 738 ? 36.096 -6.834 -3.941 1.00 80.38 738 TRP A C 1
ATOM 5371 O O . TRP A 1 738 ? 36.747 -6.966 -2.907 1.00 80.38 738 TRP A O 1
ATOM 5381 N N . LEU A 1 739 ? 35.717 -5.641 -4.408 1.00 80.00 739 LEU A N 1
ATOM 5382 C CA . LEU A 1 739 ? 36.042 -4.377 -3.760 1.00 80.00 739 LEU A CA 1
ATOM 5383 C C . LEU A 1 739 ? 35.244 -4.268 -2.465 1.00 80.00 739 LEU A C 1
ATOM 5385 O O . LEU A 1 739 ? 35.795 -3.911 -1.429 1.00 80.00 739 LEU A O 1
ATOM 5389 N N . PHE A 1 740 ? 33.969 -4.651 -2.509 1.00 80.38 740 PHE A N 1
ATOM 5390 C CA . PHE A 1 740 ? 33.092 -4.671 -1.343 1.00 80.38 740 PHE A CA 1
ATOM 5391 C C . PHE A 1 740 ? 33.463 -5.751 -0.327 1.00 80.38 740 PHE A C 1
ATOM 5393 O O . PHE A 1 740 ? 33.399 -5.492 0.869 1.00 80.38 740 PHE A O 1
ATOM 5400 N N . ALA A 1 741 ? 33.980 -6.902 -0.758 1.00 84.44 741 ALA A N 1
ATOM 5401 C CA . ALA A 1 741 ? 34.561 -7.876 0.167 1.00 84.44 741 ALA A CA 1
ATOM 5402 C C . ALA A 1 741 ? 35.737 -7.287 0.989 1.00 84.44 741 ALA A C 1
ATOM 5404 O O . ALA A 1 741 ? 36.018 -7.742 2.100 1.00 84.44 741 ALA A O 1
ATOM 5405 N N . LEU A 1 742 ? 36.427 -6.262 0.471 1.00 84.44 742 LEU A N 1
ATOM 5406 C CA . LEU A 1 742 ? 37.499 -5.558 1.182 1.00 84.44 742 LEU A CA 1
ATOM 5407 C C . LEU A 1 742 ? 37.009 -4.326 1.952 1.00 84.44 742 LEU A C 1
ATOM 5409 O O . LEU A 1 742 ? 37.424 -4.142 3.093 1.00 84.44 742 LEU A O 1
ATOM 5413 N N . LEU A 1 743 ? 36.173 -3.482 1.343 1.00 86.62 743 LEU A N 1
ATOM 5414 C CA . LEU A 1 743 ? 35.741 -2.201 1.915 1.00 86.62 743 LEU A CA 1
ATOM 5415 C C . LEU A 1 743 ? 34.583 -2.338 2.910 1.00 86.62 743 LEU A C 1
ATOM 5417 O O . LEU A 1 743 ? 34.568 -1.635 3.914 1.00 86.62 743 LEU A O 1
ATOM 5421 N N . ASP A 1 744 ? 33.644 -3.246 2.647 1.00 88.19 744 ASP A N 1
ATOM 5422 C CA . ASP A 1 744 ? 32.429 -3.465 3.443 1.00 88.19 744 ASP A CA 1
ATOM 5423 C C . ASP A 1 744 ? 32.562 -4.706 4.341 1.00 88.19 744 ASP A C 1
ATOM 5425 O O . ASP A 1 744 ? 31.621 -5.446 4.599 1.00 88.19 744 ASP A O 1
ATOM 5429 N N . ALA A 1 745 ? 33.771 -4.997 4.820 1.00 92.25 745 ALA A N 1
ATOM 5430 C CA . ALA A 1 745 ? 33.920 -6.021 5.845 1.00 92.25 745 ALA A CA 1
ATOM 5431 C C . ALA A 1 745 ? 33.422 -5.497 7.199 1.00 92.25 745 ALA A C 1
ATOM 5433 O O . ALA A 1 745 ? 33.647 -4.340 7.561 1.00 92.25 745 ALA A O 1
ATOM 5434 N N . ARG A 1 746 ? 32.784 -6.372 7.976 1.00 94.12 746 ARG A N 1
ATOM 5435 C CA . ARG A 1 746 ? 32.189 -6.077 9.280 1.00 94.12 746 ARG A CA 1
ATOM 5436 C C . ARG A 1 746 ? 32.846 -6.922 10.368 1.00 94.12 746 ARG A C 1
ATOM 5438 O O . ARG A 1 746 ? 33.141 -8.100 10.177 1.00 94.12 746 ARG A O 1
ATOM 5445 N N . ARG A 1 747 ? 33.078 -6.329 11.533 1.00 95.06 747 ARG A N 1
ATOM 5446 C CA . ARG A 1 747 ? 33.484 -7.021 12.757 1.00 95.06 747 ARG A CA 1
ATOM 5447 C C . ARG A 1 747 ? 32.262 -7.185 13.646 1.00 95.06 747 ARG A C 1
ATOM 5449 O O . ARG A 1 747 ? 31.625 -6.193 13.988 1.00 95.06 747 ARG A O 1
ATOM 5456 N N . LEU A 1 748 ? 31.967 -8.425 14.013 1.00 95.25 748 LEU A N 1
ATOM 5457 C CA . LEU A 1 748 ? 30.893 -8.779 14.934 1.00 95.25 748 LEU A CA 1
ATOM 5458 C C . LEU A 1 748 ? 31.498 -9.116 16.295 1.00 95.25 748 LEU A C 1
ATOM 5460 O O . LEU A 1 748 ? 32.402 -9.953 16.380 1.00 95.25 748 LEU A O 1
ATOM 5464 N N . THR A 1 749 ? 30.974 -8.488 17.342 1.00 95.25 749 THR A N 1
ATOM 5465 C CA . THR A 1 749 ? 31.380 -8.713 18.733 1.00 95.25 749 THR A CA 1
ATOM 5466 C C . THR A 1 749 ? 30.132 -8.970 19.582 1.00 95.25 749 THR A C 1
ATOM 5468 O O . THR A 1 749 ? 29.255 -8.111 19.587 1.00 95.25 749 THR A O 1
ATOM 5471 N N . PRO A 1 750 ? 30.018 -10.104 20.294 1.00 95.12 750 PRO A N 1
ATOM 5472 C CA . PRO A 1 750 ? 28.925 -10.350 21.230 1.00 95.12 750 PRO A CA 1
ATOM 5473 C C . PRO A 1 750 ? 28.827 -9.274 22.314 1.00 95.12 750 PRO A C 1
ATOM 5475 O O . PRO A 1 750 ? 29.836 -8.760 22.801 1.00 95.12 750 PRO A O 1
ATOM 5478 N N . THR A 1 751 ? 27.600 -8.940 22.688 1.00 95.00 751 THR A N 1
ATOM 5479 C CA . THR A 1 751 ? 27.249 -8.031 23.783 1.00 95.00 751 THR A CA 1
ATOM 5480 C C . THR A 1 751 ? 26.210 -8.711 24.683 1.00 95.00 751 THR A C 1
ATOM 5482 O O . THR A 1 751 ? 25.612 -9.706 24.263 1.00 95.00 751 THR A O 1
ATOM 5485 N N . PRO A 1 752 ? 25.949 -8.199 25.904 1.00 93.00 752 PRO A N 1
ATOM 5486 C CA . PRO A 1 752 ? 24.928 -8.767 26.790 1.00 93.00 752 PRO A CA 1
ATOM 5487 C C . PRO A 1 752 ? 23.533 -8.878 26.156 1.00 93.00 752 PRO A C 1
ATOM 5489 O O . PRO A 1 752 ? 22.782 -9.786 26.499 1.00 93.00 752 PRO A O 1
ATOM 5492 N N . ASP A 1 753 ? 23.222 -7.987 25.209 1.00 92.44 753 ASP A N 1
ATOM 5493 C CA . ASP A 1 753 ? 21.916 -7.895 24.552 1.00 92.44 753 ASP A CA 1
ATOM 5494 C C . ASP A 1 753 ? 21.914 -8.372 23.087 1.00 92.44 753 ASP A C 1
ATOM 5496 O O . ASP A 1 753 ? 20.906 -8.224 22.394 1.00 92.44 753 ASP A O 1
ATOM 5500 N N . GLY A 1 754 ? 23.038 -8.881 22.570 1.00 94.38 754 GLY A N 1
ATOM 5501 C CA . GLY A 1 754 ? 23.159 -9.327 21.180 1.00 94.38 754 GLY A CA 1
ATOM 5502 C C . GLY A 1 754 ? 24.557 -9.131 20.594 1.00 94.38 754 GLY A C 1
ATOM 5503 O O . GLY A 1 754 ? 25.500 -9.804 21.004 1.00 94.38 754 GLY A O 1
ATOM 5504 N N . LEU A 1 755 ? 24.689 -8.254 19.593 1.00 94.75 755 LEU A N 1
ATOM 5505 C CA . LEU A 1 755 ? 25.919 -7.994 18.836 1.00 94.75 755 LEU A CA 1
ATOM 5506 C C . LEU A 1 755 ? 26.242 -6.496 18.751 1.00 94.75 755 LEU A C 1
ATOM 5508 O O . LEU A 1 755 ? 25.365 -5.644 18.667 1.00 94.75 755 LEU A O 1
ATOM 5512 N N . ALA A 1 756 ? 27.526 -6.176 18.673 1.00 94.88 756 ALA A N 1
ATOM 5513 C CA . ALA A 1 756 ? 28.046 -4.926 18.144 1.00 94.88 756 ALA A CA 1
ATOM 5514 C C . ALA A 1 756 ? 28.633 -5.204 16.755 1.00 94.88 756 ALA A C 1
ATOM 5516 O O . ALA A 1 756 ? 29.527 -6.043 16.610 1.00 94.88 756 ALA A O 1
ATOM 5517 N N . VAL A 1 757 ? 28.126 -4.506 15.739 1.00 94.44 757 VAL A N 1
ATOM 5518 C CA . VAL A 1 757 ? 28.546 -4.636 14.339 1.00 94.44 757 VAL A CA 1
ATOM 5519 C C . VAL A 1 757 ? 29.305 -3.374 13.949 1.00 94.44 757 VAL A C 1
ATOM 5521 O O . VAL A 1 757 ? 28.726 -2.294 13.911 1.00 94.44 757 VAL A O 1
ATOM 5524 N N . ALA A 1 758 ? 30.602 -3.489 13.671 1.00 94.38 758 ALA A N 1
ATOM 5525 C CA . ALA A 1 758 ? 31.457 -2.355 13.316 1.00 94.38 758 ALA A CA 1
ATOM 5526 C C . ALA A 1 758 ? 32.076 -2.524 11.922 1.00 94.38 758 ALA A C 1
ATOM 5528 O O . ALA A 1 758 ? 32.439 -3.648 11.564 1.00 94.38 758 ALA A O 1
ATOM 5529 N N . PRO A 1 759 ? 32.299 -1.441 11.156 1.00 94.00 759 PRO A N 1
ATOM 5530 C CA . PRO A 1 759 ? 33.141 -1.501 9.966 1.00 94.00 759 PRO A CA 1
ATOM 5531 C C . PRO A 1 759 ? 34.543 -2.018 10.314 1.00 94.00 759 PRO A C 1
ATOM 5533 O O . PRO A 1 759 ? 35.171 -1.569 11.275 1.00 94.00 759 PRO A O 1
ATOM 5536 N N . ALA A 1 760 ? 35.070 -2.951 9.522 1.00 91.81 760 ALA A N 1
ATOM 5537 C CA . ALA A 1 760 ? 36.376 -3.559 9.770 1.00 91.81 760 ALA A CA 1
ATOM 5538 C C . ALA A 1 760 ? 37.540 -2.562 9.646 1.00 91.81 760 ALA A C 1
ATOM 5540 O O . ALA A 1 760 ? 38.573 -2.750 10.289 1.00 91.81 760 ALA A O 1
ATOM 5541 N N . LEU A 1 761 ? 37.363 -1.505 8.845 1.00 89.12 761 LEU A N 1
ATOM 5542 C CA . LEU A 1 761 ? 38.334 -0.424 8.633 1.00 89.12 761 LEU A CA 1
ATOM 5543 C C . LEU A 1 761 ? 38.262 0.693 9.691 1.00 89.12 761 LEU A C 1
ATOM 5545 O O . LEU A 1 761 ? 38.985 1.680 9.584 1.00 89.12 761 LEU A O 1
ATOM 5549 N N . GLY A 1 762 ? 37.432 0.532 10.724 1.00 86.31 762 GLY A N 1
ATOM 5550 C CA . GLY A 1 762 ? 37.237 1.525 11.775 1.00 86.31 762 GLY A CA 1
ATOM 5551 C C . GLY A 1 762 ? 36.002 2.396 11.544 1.00 86.31 762 GLY A C 1
ATOM 5552 O O . GLY A 1 762 ? 35.610 2.687 10.418 1.00 86.31 762 GLY A O 1
ATOM 5553 N N . GLY A 1 763 ? 35.365 2.777 12.646 1.00 88.31 763 GLY A N 1
ATOM 5554 C CA . GLY A 1 763 ? 34.079 3.467 12.677 1.00 88.31 763 GLY A CA 1
ATOM 5555 C C . GLY A 1 763 ? 33.310 3.088 13.946 1.00 88.31 763 GLY A C 1
ATOM 5556 O O . GLY A 1 763 ? 33.678 2.110 14.606 1.00 88.31 763 GLY A O 1
ATOM 5557 N N . PRO A 1 764 ? 32.279 3.857 14.327 1.00 90.69 764 PRO A N 1
ATOM 5558 C CA . PRO A 1 764 ? 31.463 3.514 15.483 1.00 90.69 764 PRO A CA 1
ATOM 5559 C C . PRO A 1 764 ? 30.729 2.180 15.242 1.00 90.69 764 PRO A C 1
ATOM 5561 O O . PRO A 1 764 ? 30.218 1.966 14.139 1.00 90.69 764 PRO A O 1
ATOM 5564 N N . PRO A 1 765 ? 30.673 1.273 16.235 1.00 92.75 765 PRO A N 1
ATOM 5565 C CA . PRO A 1 765 ? 29.832 0.089 16.143 1.00 92.75 765 PRO A CA 1
ATOM 5566 C C . PRO A 1 765 ? 28.351 0.479 16.181 1.00 92.75 765 PRO A C 1
ATOM 5568 O O . PRO A 1 765 ? 27.953 1.366 16.935 1.00 92.75 765 PRO A O 1
ATOM 5571 N N . THR A 1 766 ? 27.529 -0.243 15.431 1.00 92.38 766 THR A N 1
ATOM 5572 C CA . THR A 1 766 ? 26.073 -0.243 15.581 1.00 92.38 766 THR A CA 1
ATOM 5573 C C . THR A 1 766 ? 25.680 -1.378 16.521 1.00 92.38 766 THR A C 1
ATOM 5575 O O . THR A 1 766 ? 26.175 -2.500 16.377 1.00 92.38 766 THR A O 1
ATOM 5578 N N . ALA A 1 767 ? 24.802 -1.110 17.486 1.00 92.50 767 ALA A N 1
ATOM 5579 C CA . ALA A 1 767 ? 24.247 -2.149 18.347 1.00 92.50 767 ALA A CA 1
ATOM 5580 C C . ALA A 1 767 ? 23.183 -2.958 17.590 1.00 92.50 767 ALA A C 1
ATOM 5582 O O . ALA A 1 767 ? 22.412 -2.415 16.805 1.00 92.50 767 ALA A O 1
ATOM 5583 N N . TRP A 1 768 ? 23.157 -4.266 17.800 1.00 92.44 768 TRP A N 1
ATOM 5584 C CA . TRP A 1 768 ? 22.195 -5.185 17.208 1.00 92.44 768 TRP A CA 1
ATOM 5585 C C . TRP A 1 768 ? 21.634 -6.068 18.315 1.00 92.44 768 TRP A C 1
ATOM 5587 O O . TRP A 1 768 ? 22.334 -6.919 18.858 1.00 92.44 768 TRP A O 1
ATOM 5597 N N . THR A 1 769 ? 20.373 -5.856 18.669 1.00 92.19 769 THR A N 1
ATOM 5598 C CA . THR A 1 769 ? 19.712 -6.588 19.752 1.00 92.19 769 THR A CA 1
ATOM 5599 C C . THR A 1 769 ? 19.263 -7.954 19.263 1.00 92.19 769 THR A C 1
ATOM 5601 O O . THR A 1 769 ? 18.631 -8.059 18.210 1.00 92.19 769 THR A O 1
ATOM 5604 N N . GLN A 1 770 ? 19.549 -9.003 20.024 1.00 92.00 770 GLN A N 1
ATOM 5605 C CA . GLN A 1 770 ? 19.065 -10.336 19.713 1.00 92.00 770 GLN A CA 1
ATOM 5606 C C . GLN A 1 770 ? 17.601 -10.472 20.134 1.00 92.00 770 GLN A C 1
ATOM 5608 O O . GLN A 1 770 ? 17.256 -10.306 21.299 1.00 92.00 770 GLN A O 1
ATOM 5613 N N . THR A 1 771 ? 16.736 -10.777 19.171 1.00 89.44 771 THR A N 1
ATOM 5614 C CA . THR A 1 771 ? 15.272 -10.848 19.369 1.00 89.44 771 THR A CA 1
ATOM 5615 C C . THR A 1 771 ? 14.752 -12.283 19.402 1.00 89.44 771 THR A C 1
ATOM 5617 O O . THR A 1 771 ? 13.697 -12.549 19.964 1.00 89.44 771 THR A O 1
ATOM 5620 N N . ALA A 1 772 ? 15.521 -13.219 18.844 1.00 88.38 772 ALA A N 1
ATOM 5621 C CA . ALA A 1 772 ? 15.366 -14.661 18.994 1.00 88.38 772 ALA A CA 1
ATOM 5622 C C . ALA A 1 772 ? 16.748 -15.322 18.802 1.00 88.38 772 ALA A C 1
ATOM 5624 O O . ALA A 1 772 ? 17.675 -14.661 18.322 1.00 88.38 772 ALA A O 1
ATOM 5625 N N . PRO A 1 773 ? 16.947 -16.604 19.154 1.00 88.56 773 PRO A N 1
ATOM 5626 C CA . PRO A 1 773 ? 18.178 -17.334 18.847 1.00 88.56 773 PRO A CA 1
ATOM 5627 C C . PRO A 1 773 ? 18.625 -17.160 17.385 1.00 88.56 773 PRO A C 1
ATOM 5629 O O . PRO A 1 773 ? 17.964 -17.632 16.467 1.00 88.56 773 PRO A O 1
ATOM 5632 N N . GLY A 1 774 ? 19.740 -16.452 17.166 1.00 87.50 774 GLY A N 1
ATOM 5633 C CA . GLY A 1 774 ? 20.286 -16.196 15.829 1.00 87.50 774 GLY A CA 1
ATOM 5634 C C . GLY A 1 774 ? 19.582 -15.113 14.999 1.00 87.50 774 GLY A C 1
ATOM 5635 O O . GLY A 1 774 ? 20.019 -14.882 13.874 1.00 87.50 774 GLY A O 1
ATOM 5636 N N . LEU A 1 775 ? 18.560 -14.428 15.530 1.00 89.88 775 LEU A N 1
ATOM 5637 C CA . LEU A 1 775 ? 17.898 -13.280 14.900 1.00 89.88 775 LEU A CA 1
ATOM 5638 C C . LEU A 1 775 ? 18.250 -11.975 15.608 1.00 89.88 775 LEU A C 1
ATOM 5640 O O . LEU A 1 775 ? 18.096 -11.841 16.824 1.00 89.88 775 LEU A O 1
ATOM 5644 N N . TYR A 1 776 ? 18.632 -10.976 14.822 1.00 88.94 776 TYR A N 1
ATOM 5645 C CA . TYR A 1 776 ? 19.122 -9.699 15.316 1.00 88.94 776 TYR A CA 1
ATOM 5646 C C . TYR A 1 776 ? 18.358 -8.540 14.694 1.00 88.94 776 TYR A C 1
ATOM 5648 O O . TYR A 1 776 ? 18.001 -8.554 13.517 1.00 88.94 776 TYR A O 1
ATOM 5656 N N . ARG A 1 777 ? 18.141 -7.504 15.491 1.00 87.75 777 ARG A N 1
ATOM 5657 C CA . ARG A 1 777 ? 17.557 -6.232 15.083 1.00 87.75 777 ARG A CA 1
ATOM 5658 C C . ARG A 1 777 ? 18.615 -5.148 15.201 1.00 87.75 777 ARG A C 1
ATOM 5660 O O . ARG A 1 777 ? 19.108 -4.918 16.304 1.00 87.75 777 ARG A O 1
ATOM 5667 N N . ALA A 1 778 ? 18.918 -4.466 14.102 1.00 85.88 778 ALA A N 1
ATOM 5668 C CA . ALA A 1 778 ? 19.788 -3.295 14.139 1.00 85.88 778 ALA A CA 1
ATOM 5669 C C . ALA A 1 778 ? 19.173 -2.164 14.978 1.00 85.88 778 ALA A C 1
ATOM 5671 O O . ALA A 1 778 ? 17.952 -1.981 14.993 1.00 85.88 778 ALA A O 1
ATOM 5672 N N . ASP A 1 779 ? 20.015 -1.397 15.666 1.00 81.56 779 ASP A N 1
ATOM 5673 C CA . ASP A 1 779 ? 19.590 -0.218 16.415 1.00 81.56 779 ASP A CA 1
ATOM 5674 C C . ASP A 1 779 ? 18.794 0.761 15.531 1.00 81.56 779 ASP A C 1
ATOM 5676 O O . ASP A 1 779 ? 19.105 0.962 14.356 1.00 81.56 779 ASP A O 1
ATOM 5680 N N . GLY A 1 780 ? 17.722 1.329 16.085 1.00 72.12 780 GLY A N 1
ATOM 5681 C CA . GLY A 1 780 ? 16.775 2.183 15.356 1.00 72.12 780 GLY A CA 1
ATOM 5682 C C . GLY A 1 780 ? 15.703 1.459 14.523 1.00 72.12 780 GLY A C 1
ATOM 5683 O O . GLY A 1 780 ? 14.784 2.117 14.031 1.00 72.12 780 GLY A O 1
ATOM 5684 N N . LEU A 1 781 ? 15.753 0.129 14.383 1.00 74.69 781 LEU A N 1
ATOM 5685 C CA . LEU A 1 781 ? 14.674 -0.656 13.769 1.00 74.69 781 LEU A CA 1
ATOM 5686 C C . LEU A 1 781 ? 13.732 -1.218 14.842 1.00 74.69 781 LEU A C 1
ATOM 5688 O O . LEU A 1 781 ? 14.132 -1.433 15.981 1.00 74.69 781 LEU A O 1
ATOM 5692 N N . ALA A 1 782 ? 12.476 -1.494 14.482 1.00 71.06 782 ALA A N 1
ATOM 5693 C CA . ALA A 1 782 ? 11.496 -2.090 15.401 1.00 71.06 782 ALA A CA 1
ATOM 5694 C C . ALA A 1 782 ? 11.573 -3.633 15.464 1.00 71.06 782 ALA A C 1
ATOM 5696 O O . ALA A 1 782 ? 11.020 -4.256 16.367 1.00 71.06 782 ALA A O 1
ATOM 5697 N N . VAL A 1 783 ? 12.260 -4.256 14.504 1.00 75.81 783 VAL A N 1
ATOM 5698 C CA . VAL A 1 783 ? 12.045 -5.644 14.054 1.00 75.81 783 VAL A CA 1
ATOM 5699 C C . VAL A 1 783 ? 13.344 -6.277 13.559 1.00 75.81 783 VAL A C 1
ATOM 5701 O O . VAL A 1 783 ? 14.243 -5.572 13.104 1.00 75.81 783 VAL A O 1
ATOM 5704 N N . ALA A 1 784 ? 13.451 -7.604 13.646 1.00 80.38 784 ALA A N 1
ATOM 5705 C CA . ALA A 1 784 ? 14.650 -8.324 13.226 1.00 80.38 784 ALA A CA 1
ATOM 5706 C C . ALA A 1 784 ? 14.987 -8.067 11.746 1.00 80.38 784 ALA A C 1
ATOM 5708 O O . ALA A 1 784 ? 14.175 -8.313 10.858 1.00 80.38 784 ALA A O 1
ATOM 5709 N N . SER A 1 785 ? 16.214 -7.616 11.505 1.00 80.19 785 SER A N 1
ATOM 5710 C CA . SER A 1 785 ? 16.759 -7.215 10.204 1.00 80.19 785 SER A CA 1
ATOM 5711 C C . SER A 1 785 ? 18.077 -7.925 9.890 1.00 80.19 785 SER A C 1
ATOM 5713 O O . SER A 1 785 ? 18.822 -7.517 9.002 1.00 80.19 785 SER A O 1
ATOM 5715 N N . GLY A 1 786 ? 18.413 -8.952 10.666 1.00 85.94 786 GLY A N 1
ATOM 5716 C CA . GLY A 1 786 ? 19.616 -9.739 10.496 1.00 85.94 786 GLY A CA 1
ATOM 5717 C C . GLY A 1 786 ? 19.468 -11.122 11.085 1.00 85.94 786 GLY A C 1
ATOM 5718 O O . GLY A 1 786 ? 18.679 -11.350 12.002 1.00 85.94 786 GLY A O 1
ATOM 5719 N N . ALA A 1 787 ? 20.249 -12.050 10.551 1.00 88.75 787 ALA A N 1
ATOM 5720 C CA . ALA A 1 787 ? 20.309 -13.406 11.064 1.00 88.75 787 ALA A CA 1
ATOM 5721 C C . ALA A 1 787 ? 21.713 -13.975 10.926 1.00 88.75 787 ALA A C 1
ATOM 5723 O O . ALA A 1 787 ? 22.412 -13.710 9.951 1.00 88.75 787 ALA A O 1
ATOM 5724 N N . THR A 1 788 ? 22.103 -14.814 11.872 1.00 88.19 788 THR A N 1
ATOM 5725 C CA . THR A 1 788 ? 23.243 -15.714 11.699 1.00 88.19 788 THR A CA 1
ATOM 5726 C C . THR A 1 788 ? 22.737 -17.079 11.281 1.00 88.19 788 THR A C 1
ATOM 5728 O O . THR A 1 788 ? 21.805 -17.601 11.889 1.00 88.19 788 THR A O 1
ATOM 5731 N N . PHE A 1 789 ? 23.357 -17.673 10.271 1.00 83.25 789 PHE A N 1
ATOM 5732 C CA . PHE A 1 789 ? 22.946 -18.964 9.734 1.00 83.25 789 PHE A CA 1
ATOM 5733 C C . PHE A 1 789 ? 24.158 -19.761 9.253 1.00 83.25 789 PHE A C 1
ATOM 5735 O O . PHE A 1 789 ? 25.232 -19.213 9.005 1.00 83.25 789 PHE A O 1
ATOM 5742 N N . GLN A 1 790 ? 23.977 -21.074 9.136 1.00 77.44 790 GLN A N 1
ATOM 5743 C CA . GLN A 1 790 ? 24.997 -21.985 8.631 1.00 77.44 790 GLN A CA 1
ATOM 5744 C C . GLN A 1 790 ? 24.752 -22.232 7.144 1.00 77.44 790 GLN A C 1
ATOM 5746 O O . GLN A 1 790 ? 23.743 -22.828 6.770 1.00 77.44 790 GLN A O 1
ATOM 5751 N N . ALA A 1 791 ? 25.666 -21.783 6.286 1.00 58.72 791 ALA A N 1
ATOM 5752 C CA . ALA A 1 791 ? 25.601 -22.055 4.853 1.00 58.72 791 ALA A CA 1
ATOM 5753 C C . ALA A 1 791 ? 27.004 -22.192 4.254 1.00 58.72 791 ALA A C 1
ATOM 5755 O O . ALA A 1 791 ? 27.601 -21.227 3.782 1.00 58.72 791 ALA A O 1
ATOM 5756 N N . GLY A 1 792 ? 27.558 -23.406 4.319 1.00 52.16 792 GLY A N 1
ATOM 5757 C CA . GLY A 1 792 ? 28.961 -23.650 3.962 1.00 52.16 792 GLY A CA 1
ATOM 5758 C C . GLY A 1 792 ? 29.969 -23.021 4.941 1.00 52.16 792 GLY A C 1
ATOM 5759 O O . GLY A 1 792 ? 31.145 -22.917 4.604 1.00 52.16 792 GLY A O 1
ATOM 5760 N N . GLY A 1 793 ? 29.505 -22.596 6.125 1.00 62.00 793 GLY A N 1
ATOM 5761 C CA . GLY A 1 793 ? 30.251 -21.919 7.192 1.00 62.00 793 GLY A CA 1
ATOM 5762 C C . GLY A 1 793 ? 29.370 -20.923 7.968 1.00 62.00 793 GLY A C 1
ATOM 5763 O O . GLY A 1 793 ? 28.182 -20.785 7.659 1.00 62.00 793 GLY A O 1
ATOM 5764 N N . ASP A 1 794 ? 29.964 -20.210 8.936 1.00 73.88 794 ASP A N 1
ATOM 5765 C CA . ASP A 1 794 ? 29.305 -19.125 9.679 1.00 73.88 794 ASP A CA 1
ATOM 5766 C C . ASP A 1 794 ? 29.013 -17.935 8.750 1.00 73.88 794 ASP A C 1
ATOM 5768 O O . ASP A 1 794 ? 29.934 -17.250 8.280 1.00 73.88 794 ASP A O 1
ATOM 5772 N N . ALA A 1 795 ? 27.729 -17.673 8.507 1.00 84.06 795 ALA A N 1
ATOM 5773 C CA . ALA A 1 795 ? 27.259 -16.546 7.716 1.00 84.06 795 ALA A CA 1
ATOM 5774 C C . ALA A 1 795 ? 26.408 -15.594 8.561 1.00 84.06 795 ALA A C 1
ATOM 5776 O O . ALA A 1 795 ? 25.683 -15.999 9.472 1.00 84.06 795 ALA A O 1
ATOM 5777 N N . PHE A 1 796 ? 26.495 -14.312 8.229 1.00 87.62 796 PHE A N 1
ATOM 5778 C CA . PHE A 1 796 ? 25.696 -13.248 8.816 1.00 87.62 796 PHE A CA 1
ATOM 5779 C C . PHE A 1 796 ? 24.944 -12.528 7.704 1.00 87.62 796 PHE A C 1
ATOM 5781 O O . PHE A 1 796 ? 25.545 -12.107 6.723 1.00 87.62 796 PHE A O 1
ATOM 5788 N N . TRP A 1 797 ? 23.633 -12.402 7.833 1.00 86.81 797 TRP A N 1
ATOM 5789 C CA . TRP A 1 797 ? 22.801 -11.609 6.942 1.00 86.81 797 TRP A CA 1
ATOM 5790 C C . TRP A 1 797 ? 22.507 -10.270 7.600 1.00 86.81 797 TRP A C 1
ATOM 5792 O O . TRP A 1 797 ? 22.080 -10.245 8.755 1.00 86.81 797 TRP A O 1
ATOM 5802 N N . ALA A 1 798 ? 22.688 -9.183 6.859 1.00 82.81 798 ALA A N 1
ATOM 5803 C CA . ALA A 1 798 ? 22.290 -7.842 7.261 1.00 82.81 798 ALA A CA 1
ATOM 5804 C C . ALA A 1 798 ? 22.000 -6.989 6.027 1.00 82.81 798 ALA A C 1
ATOM 5806 O O . ALA A 1 798 ? 22.720 -7.067 5.035 1.00 82.81 798 ALA A O 1
ATOM 5807 N N . ASP A 1 799 ? 20.968 -6.150 6.112 1.00 73.12 799 ASP A N 1
ATOM 5808 C CA . ASP A 1 799 ? 20.677 -5.099 5.127 1.00 73.12 799 ASP A CA 1
ATOM 5809 C C . ASP A 1 799 ? 20.465 -5.609 3.685 1.00 73.12 799 ASP A C 1
ATOM 5811 O O . ASP A 1 799 ? 20.822 -4.940 2.718 1.00 73.12 799 ASP A O 1
ATOM 5815 N N . GLY A 1 800 ? 19.887 -6.804 3.512 1.00 75.12 800 GLY A N 1
ATOM 5816 C CA . GLY A 1 800 ? 19.700 -7.390 2.176 1.00 75.12 800 GLY A CA 1
ATOM 5817 C C . GLY A 1 800 ? 20.955 -8.051 1.604 1.00 75.12 800 GLY A C 1
ATOM 5818 O O . GLY A 1 800 ? 20.921 -8.554 0.480 1.00 75.12 800 GLY A O 1
ATOM 5819 N N . GLU A 1 801 ? 22.043 -8.088 2.367 1.00 82.62 801 GLU A N 1
ATOM 5820 C CA . GLU A 1 801 ? 23.312 -8.686 1.986 1.00 82.62 801 GLU A CA 1
ATOM 5821 C C . GLU A 1 801 ? 23.714 -9.783 2.969 1.00 82.62 801 GLU A C 1
ATOM 5823 O O . GLU A 1 801 ? 23.225 -9.894 4.094 1.00 82.62 801 GLU A O 1
ATOM 5828 N N . SER A 1 802 ? 24.617 -10.641 2.519 1.00 86.19 802 SER A N 1
ATOM 5829 C CA . SER A 1 802 ? 25.181 -11.701 3.329 1.00 86.19 802 SER A CA 1
ATOM 5830 C C . SER A 1 802 ? 26.684 -11.557 3.397 1.00 86.19 802 SER A C 1
ATOM 5832 O O . SER A 1 802 ? 27.363 -11.186 2.435 1.00 86.19 802 SER A O 1
ATOM 5834 N N . TYR A 1 803 ? 27.193 -11.908 4.559 1.00 89.56 803 TYR A N 1
ATOM 5835 C CA . TYR A 1 803 ? 28.578 -11.818 4.911 1.00 89.56 803 TYR A CA 1
ATOM 5836 C C . TYR A 1 803 ? 29.058 -13.194 5.337 1.00 89.56 803 TYR A C 1
ATOM 5838 O O . TYR A 1 803 ? 28.381 -13.886 6.100 1.00 89.56 803 TYR A O 1
ATOM 5846 N N . ARG A 1 804 ? 30.241 -13.593 4.873 1.00 90.25 804 ARG A N 1
ATOM 5847 C CA . ARG A 1 804 ? 30.879 -14.831 5.334 1.00 90.25 804 ARG A CA 1
ATOM 5848 C C . ARG A 1 804 ? 32.018 -14.514 6.277 1.00 90.25 804 ARG A C 1
ATOM 5850 O O . ARG A 1 804 ? 32.764 -13.558 6.054 1.00 90.25 804 ARG A O 1
ATOM 5857 N N . ARG A 1 805 ? 32.187 -15.350 7.296 1.00 91.88 805 ARG A N 1
ATOM 5858 C CA . ARG A 1 805 ? 33.335 -15.267 8.193 1.00 91.88 805 ARG A CA 1
ATOM 5859 C C . ARG A 1 805 ? 34.643 -15.488 7.429 1.00 91.88 805 ARG A C 1
ATOM 5861 O O . ARG A 1 805 ? 34.761 -16.412 6.626 1.00 91.88 805 ARG A O 1
ATOM 5868 N N . VAL A 1 806 ? 35.647 -14.671 7.733 1.00 92.38 806 VAL A N 1
ATOM 5869 C CA . VAL A 1 806 ? 37.009 -14.776 7.198 1.00 92.38 806 VAL A CA 1
ATOM 5870 C C . VAL A 1 806 ? 38.052 -14.598 8.293 1.00 92.38 806 VAL A C 1
ATOM 5872 O O . VAL A 1 806 ? 37.818 -13.956 9.317 1.00 92.38 806 VAL A O 1
ATOM 5875 N N . SER A 1 807 ? 39.244 -15.159 8.083 1.00 93.06 807 SER A N 1
ATOM 5876 C CA . SER A 1 807 ? 40.356 -14.940 9.007 1.00 93.06 807 SER A CA 1
ATOM 5877 C C . SER A 1 807 ? 40.953 -13.547 8.802 1.00 93.06 807 SER A C 1
ATOM 5879 O O . SER A 1 807 ? 41.095 -13.084 7.666 1.00 93.06 807 SER A O 1
ATOM 5881 N N . ALA A 1 808 ? 41.383 -12.905 9.892 1.00 90.81 808 ALA A N 1
ATOM 5882 C CA . ALA A 1 808 ? 42.082 -11.621 9.824 1.00 90.81 808 ALA A CA 1
ATOM 5883 C C . ALA A 1 808 ? 43.316 -11.689 8.906 1.00 90.81 808 ALA A C 1
ATOM 5885 O O . ALA A 1 808 ? 43.570 -10.751 8.158 1.00 90.81 808 ALA A O 1
ATOM 5886 N N . TRP A 1 809 ? 44.029 -12.821 8.904 1.00 91.81 809 TRP A N 1
ATOM 5887 C CA . TRP A 1 809 ? 45.164 -13.075 8.014 1.00 91.81 809 TRP A CA 1
ATOM 5888 C C . TRP A 1 809 ? 44.783 -13.038 6.536 1.00 91.81 809 TRP A C 1
ATOM 5890 O O . TRP A 1 809 ? 45.457 -12.376 5.752 1.00 91.81 809 TRP A O 1
ATOM 5900 N N . SER A 1 810 ? 43.696 -13.711 6.147 1.00 90.50 810 SER A N 1
ATOM 5901 C CA . SER A 1 810 ? 43.241 -13.712 4.751 1.00 90.50 810 SER A CA 1
ATOM 5902 C C . SER A 1 810 ? 42.800 -12.320 4.294 1.00 90.50 810 SER A C 1
ATOM 5904 O O . SER A 1 810 ? 43.159 -11.878 3.203 1.00 90.50 810 SER A O 1
ATOM 5906 N N . TRP A 1 811 ? 42.082 -11.591 5.152 1.00 91.44 811 TRP A N 1
ATOM 5907 C CA . TRP A 1 811 ? 41.552 -10.276 4.816 1.00 91.44 811 TRP A CA 1
ATOM 5908 C C . TRP A 1 811 ? 42.653 -9.208 4.747 1.00 91.44 811 TRP A C 1
ATOM 5910 O O . TRP A 1 811 ? 42.795 -8.546 3.716 1.00 91.44 811 TRP A O 1
ATOM 5920 N N . TRP A 1 812 ? 43.508 -9.109 5.775 1.00 91.81 812 TRP A N 1
ATOM 5921 C CA . TRP A 1 812 ? 44.664 -8.204 5.764 1.00 91.81 812 TRP A CA 1
ATOM 5922 C C . TRP A 1 812 ? 45.715 -8.595 4.726 1.00 91.81 812 TRP A C 1
ATOM 5924 O O . TRP A 1 812 ? 46.373 -7.719 4.170 1.00 91.81 812 TRP A O 1
ATOM 5934 N N . GLY A 1 813 ? 45.854 -9.885 4.413 1.00 92.38 813 GLY A N 1
ATOM 5935 C CA . GLY A 1 813 ? 46.737 -10.366 3.353 1.00 92.38 813 GLY A CA 1
ATOM 5936 C C . GLY A 1 813 ? 46.351 -9.811 1.982 1.00 92.38 813 GLY A C 1
ATOM 5937 O O . GLY A 1 813 ? 47.217 -9.327 1.255 1.00 92.38 813 GLY A O 1
ATOM 5938 N N . ARG A 1 814 ? 45.052 -9.781 1.651 1.00 92.06 814 ARG A N 1
ATOM 5939 C CA . ARG A 1 814 ? 44.563 -9.173 0.399 1.00 92.06 814 ARG A CA 1
ATOM 5940 C C . ARG A 1 814 ? 44.730 -7.653 0.387 1.00 92.06 814 ARG A C 1
ATOM 5942 O O . ARG A 1 814 ? 45.161 -7.116 -0.628 1.00 92.06 814 ARG A O 1
ATOM 5949 N N . TRP A 1 815 ? 44.479 -6.972 1.509 1.00 91.25 815 TRP A N 1
ATOM 5950 C CA . TRP A 1 815 ? 44.785 -5.540 1.650 1.00 91.25 815 TRP A CA 1
ATOM 5951 C C . TRP A 1 815 ? 46.268 -5.243 1.449 1.00 91.25 815 TRP A C 1
ATOM 5953 O O . TRP A 1 815 ? 46.620 -4.318 0.724 1.00 91.25 815 TRP A O 1
ATOM 5963 N N . THR A 1 816 ? 47.139 -6.056 2.042 1.00 93.00 816 THR A N 1
ATOM 5964 C CA . THR A 1 816 ? 48.593 -5.920 1.913 1.00 93.00 816 THR A CA 1
ATOM 5965 C C . THR A 1 816 ? 49.034 -6.167 0.475 1.00 93.00 816 THR A C 1
ATOM 5967 O O . THR A 1 816 ? 49.813 -5.382 -0.060 1.00 93.00 816 THR A O 1
ATOM 5970 N N . ALA A 1 817 ? 48.511 -7.206 -0.183 1.00 93.19 817 ALA A N 1
ATOM 5971 C CA . ALA A 1 817 ? 48.786 -7.489 -1.591 1.00 93.19 817 ALA A CA 1
ATOM 5972 C C . ALA A 1 817 ? 48.349 -6.328 -2.497 1.00 93.19 817 ALA A C 1
ATOM 5974 O O . ALA A 1 817 ? 49.126 -5.879 -3.336 1.00 93.19 817 ALA A O 1
ATOM 5975 N N . LEU A 1 818 ? 47.145 -5.789 -2.284 1.00 92.06 818 LEU A N 1
ATOM 5976 C CA . LEU A 1 818 ? 46.632 -4.657 -3.049 1.00 92.06 818 LEU A CA 1
ATOM 5977 C C . LEU A 1 818 ? 47.449 -3.382 -2.795 1.00 92.06 818 LEU A C 1
ATOM 5979 O O . LEU A 1 818 ? 47.922 -2.764 -3.742 1.00 92.06 818 LEU A O 1
ATOM 5983 N N . ALA A 1 819 ? 47.661 -3.001 -1.533 1.00 93.50 819 ALA A N 1
ATOM 5984 C CA . ALA A 1 819 ? 48.378 -1.780 -1.170 1.00 93.50 819 ALA A CA 1
ATOM 5985 C C . ALA A 1 819 ? 49.845 -1.821 -1.621 1.00 93.50 819 ALA A C 1
ATOM 5987 O O . ALA A 1 819 ? 50.323 -0.875 -2.244 1.00 93.50 819 ALA A O 1
ATOM 5988 N N . SER A 1 820 ? 50.551 -2.927 -1.368 1.00 95.31 820 SER A N 1
ATOM 5989 C CA . SER A 1 820 ? 51.939 -3.090 -1.820 1.00 95.31 820 SER A CA 1
ATOM 5990 C C . SER A 1 820 ? 52.043 -3.137 -3.345 1.00 95.31 820 SER A C 1
ATOM 5992 O O . SER A 1 820 ? 52.941 -2.511 -3.904 1.00 95.31 820 SER A O 1
ATOM 5994 N N . GLY A 1 821 ? 51.104 -3.796 -4.030 1.00 95.81 821 GLY A N 1
ATOM 5995 C CA . GLY A 1 821 ? 51.038 -3.815 -5.489 1.00 95.81 821 GLY A CA 1
ATOM 5996 C C . GLY A 1 821 ? 50.761 -2.442 -6.100 1.00 95.81 821 GLY A C 1
ATOM 5997 O O . GLY A 1 821 ? 51.387 -2.095 -7.097 1.00 95.81 821 GLY A O 1
ATOM 5998 N N . LEU A 1 822 ? 49.891 -1.629 -5.493 1.00 95.19 822 LEU A N 1
ATOM 5999 C CA . LEU A 1 822 ? 49.609 -0.258 -5.937 1.00 95.19 822 LEU A CA 1
ATOM 6000 C C . LEU A 1 822 ? 50.784 0.694 -5.682 1.00 95.19 822 LEU A C 1
ATOM 6002 O O . LEU A 1 822 ? 51.113 1.500 -6.550 1.00 95.19 822 LEU A O 1
ATOM 6006 N N . LEU A 1 823 ? 51.454 0.577 -4.532 1.00 96.44 823 LEU A N 1
ATOM 6007 C CA . LEU A 1 823 ? 52.678 1.332 -4.245 1.00 96.44 823 LEU A CA 1
ATOM 6008 C C . LEU A 1 823 ? 53.795 0.969 -5.230 1.00 96.44 823 LEU A C 1
ATOM 6010 O O . LEU A 1 823 ? 54.437 1.856 -5.792 1.00 96.44 823 LEU A O 1
ATOM 6014 N N . ALA A 1 824 ? 53.985 -0.325 -5.497 1.00 96.38 824 ALA A N 1
ATOM 6015 C CA . ALA A 1 824 ? 54.902 -0.810 -6.521 1.00 96.38 824 ALA A CA 1
ATOM 6016 C C . ALA A 1 824 ? 54.529 -0.289 -7.917 1.00 96.38 824 ALA A C 1
ATOM 6018 O O . ALA A 1 824 ? 55.392 0.189 -8.651 1.00 96.38 824 ALA A O 1
ATOM 6019 N N . ALA A 1 825 ? 53.245 -0.307 -8.270 1.00 96.38 825 ALA A N 1
ATOM 6020 C CA . ALA A 1 825 ? 52.755 0.198 -9.546 1.00 96.38 825 ALA A CA 1
ATOM 6021 C C . ALA A 1 825 ? 52.980 1.707 -9.720 1.00 96.38 825 ALA A C 1
ATOM 6023 O O . ALA A 1 825 ? 53.315 2.140 -10.820 1.00 96.38 825 ALA A O 1
ATOM 6024 N N . ALA A 1 826 ? 52.865 2.500 -8.650 1.00 96.25 826 ALA A N 1
ATOM 6025 C CA . ALA A 1 826 ? 53.188 3.928 -8.654 1.00 96.25 826 ALA A CA 1
ATOM 6026 C C . ALA A 1 826 ? 54.701 4.198 -8.717 1.00 96.25 826 ALA A C 1
ATOM 6028 O O . ALA A 1 826 ? 55.136 5.149 -9.368 1.00 96.25 826 ALA A O 1
ATOM 6029 N N . ALA A 1 827 ? 55.517 3.351 -8.085 1.00 95.81 827 ALA A N 1
ATOM 6030 C CA . ALA A 1 827 ? 56.973 3.464 -8.115 1.00 95.81 827 ALA A CA 1
ATOM 6031 C C . ALA A 1 827 ? 57.587 3.001 -9.449 1.00 95.81 827 ALA A C 1
ATOM 6033 O O . ALA A 1 827 ? 58.632 3.514 -9.855 1.00 95.81 827 ALA A O 1
ATOM 6034 N N . ALA A 1 828 ? 56.960 2.053 -10.152 1.00 94.75 828 ALA A N 1
ATOM 6035 C CA . ALA A 1 828 ? 57.525 1.435 -11.350 1.00 94.75 828 ALA A CA 1
ATOM 6036 C C . ALA A 1 828 ? 57.824 2.429 -12.498 1.00 94.75 828 ALA A C 1
ATOM 6038 O O . ALA A 1 828 ? 58.923 2.347 -13.050 1.00 94.75 828 ALA A O 1
ATOM 6039 N N . PRO A 1 829 ? 56.961 3.412 -12.836 1.00 92.44 829 PRO A N 1
ATOM 6040 C CA . PRO A 1 829 ? 57.275 4.437 -13.837 1.00 92.44 829 PRO A CA 1
ATOM 6041 C C . PRO A 1 829 ? 58.420 5.369 -13.420 1.00 92.44 829 PRO A C 1
ATOM 6043 O O . PRO A 1 829 ? 59.241 5.752 -14.253 1.00 92.44 829 PRO A O 1
ATOM 6046 N N . LEU A 1 830 ? 58.517 5.704 -12.128 1.00 93.00 830 LEU A N 1
ATOM 6047 C CA . LEU A 1 830 ? 59.597 6.541 -11.590 1.00 93.00 830 LEU A CA 1
ATOM 6048 C C . LEU A 1 830 ? 60.945 5.810 -11.649 1.00 93.00 830 LEU A C 1
ATOM 6050 O O . LEU A 1 830 ? 61.964 6.385 -12.027 1.00 93.00 830 LEU A O 1
ATOM 6054 N N . LEU A 1 831 ? 60.946 4.516 -11.326 1.00 88.44 831 LEU A N 1
ATOM 6055 C CA . LEU A 1 831 ? 62.133 3.667 -11.403 1.00 88.44 831 LEU A CA 1
ATOM 6056 C C . LEU A 1 831 ? 62.517 3.343 -12.848 1.00 88.44 831 LEU A C 1
ATOM 6058 O O . LEU A 1 831 ? 63.704 3.276 -13.161 1.00 88.44 831 LEU A O 1
ATOM 6062 N N . TRP A 1 832 ? 61.544 3.210 -13.749 1.00 93.50 832 TRP A N 1
ATOM 6063 C CA . TRP A 1 832 ? 61.801 3.158 -15.185 1.00 93.50 832 TRP A CA 1
ATOM 6064 C C . TRP A 1 832 ? 62.504 4.430 -15.672 1.00 93.50 832 TRP A C 1
ATOM 6066 O O . TRP A 1 832 ? 63.540 4.328 -16.331 1.00 93.50 832 TRP A O 1
ATOM 6076 N N . LEU A 1 833 ? 62.013 5.614 -15.289 1.00 91.81 833 LEU A N 1
ATOM 6077 C CA . LEU A 1 833 ? 62.642 6.891 -15.636 1.00 91.81 833 LEU A CA 1
ATOM 6078 C C . LEU A 1 833 ? 64.088 6.960 -15.118 1.00 91.81 833 LEU A C 1
ATOM 6080 O O . LEU A 1 833 ? 64.992 7.337 -15.860 1.00 91.81 833 LEU A O 1
ATOM 6084 N N . LEU A 1 834 ? 64.337 6.509 -13.886 1.00 90.38 834 LEU A N 1
ATOM 6085 C CA . LEU A 1 834 ? 65.690 6.399 -13.335 1.00 90.38 834 LEU A CA 1
ATOM 6086 C C . LEU A 1 834 ? 66.588 5.465 -14.171 1.00 90.38 834 LEU A C 1
ATOM 6088 O O . LEU A 1 834 ? 67.722 5.822 -14.484 1.00 90.38 834 LEU A O 1
ATOM 6092 N N . VAL A 1 835 ? 66.091 4.288 -14.570 1.00 88.19 835 VAL A N 1
ATOM 6093 C CA . VAL A 1 835 ? 66.832 3.329 -15.415 1.00 88.19 835 VAL A CA 1
ATOM 6094 C C . VAL A 1 835 ? 67.148 3.917 -16.793 1.00 88.19 835 VAL A C 1
ATOM 6096 O O . VAL A 1 835 ? 68.222 3.655 -17.332 1.00 88.19 835 VAL A O 1
ATOM 6099 N N . VAL A 1 836 ? 66.250 4.727 -17.361 1.00 90.25 836 VAL A N 1
ATOM 6100 C CA . VAL A 1 836 ? 66.477 5.433 -18.633 1.00 90.25 836 VAL A CA 1
ATOM 6101 C C . VAL A 1 836 ? 67.583 6.485 -18.499 1.00 90.25 836 VAL A C 1
ATOM 6103 O O . VAL A 1 836 ? 68.421 6.600 -19.398 1.00 90.25 836 VAL A O 1
ATOM 6106 N N . LEU A 1 837 ? 67.606 7.224 -17.385 1.00 91.50 837 LEU A N 1
ATOM 6107 C CA . LEU A 1 837 ? 68.531 8.336 -17.141 1.00 91.50 837 LEU A CA 1
ATOM 6108 C C . LEU A 1 837 ? 69.929 7.898 -16.666 1.00 91.50 837 LEU A C 1
ATOM 6110 O O . LEU A 1 837 ? 70.876 8.668 -16.798 1.00 91.50 837 LEU A O 1
ATOM 6114 N N . VAL A 1 838 ? 70.084 6.677 -16.141 1.00 89.62 838 VAL A N 1
ATOM 6115 C CA . VAL A 1 838 ? 71.350 6.163 -15.585 1.00 89.62 838 VAL A CA 1
ATOM 6116 C C . VAL A 1 838 ? 71.966 5.104 -16.524 1.00 89.62 838 VAL A C 1
ATOM 6118 O O . VAL A 1 838 ? 71.519 3.953 -16.527 1.00 89.62 838 VAL A O 1
ATOM 6121 N N . PRO A 1 839 ? 73.022 5.428 -17.306 1.00 87.75 839 PRO A N 1
ATOM 6122 C CA . PRO A 1 839 ? 73.533 4.557 -18.375 1.00 87.75 839 PRO A CA 1
ATOM 6123 C C . PRO A 1 839 ? 73.926 3.124 -17.958 1.00 87.75 839 PRO A C 1
ATOM 6125 O O . PRO A 1 839 ? 73.591 2.195 -18.698 1.00 87.75 839 PRO A O 1
ATOM 6128 N N . PRO A 1 840 ? 74.562 2.887 -16.788 1.00 83.75 840 PRO A N 1
ATOM 6129 C CA . PRO A 1 840 ? 74.877 1.530 -16.328 1.00 83.75 840 PRO A CA 1
ATOM 6130 C C . PRO A 1 840 ? 73.639 0.668 -16.050 1.00 83.75 840 PRO A C 1
ATOM 6132 O O . PRO A 1 840 ? 73.670 -0.546 -16.236 1.00 83.75 840 PRO A O 1
ATOM 6135 N N . LEU A 1 841 ? 72.539 1.284 -15.602 1.00 82.50 841 LEU A N 1
ATOM 6136 C CA . LEU A 1 841 ? 71.275 0.584 -15.370 1.00 82.50 841 LEU A CA 1
ATOM 6137 C C . LEU A 1 841 ? 70.547 0.333 -16.690 1.00 82.50 841 LEU A C 1
ATOM 6139 O O . LEU A 1 841 ? 69.946 -0.726 -16.865 1.00 82.50 841 LEU A O 1
ATOM 6143 N N . ARG A 1 842 ? 70.646 1.268 -17.641 1.00 86.25 842 ARG A N 1
ATOM 6144 C CA . ARG A 1 842 ? 70.009 1.184 -18.959 1.00 86.25 842 ARG A CA 1
ATOM 6145 C C . ARG A 1 842 ? 70.450 -0.047 -19.750 1.00 86.25 842 ARG A C 1
ATOM 6147 O O . ARG A 1 842 ? 69.600 -0.776 -20.255 1.00 86.25 842 ARG A O 1
ATOM 6154 N N . SER A 1 843 ? 71.752 -0.313 -19.840 1.00 81.62 843 SER A N 1
ATOM 6155 C CA . SER A 1 843 ? 72.279 -1.471 -20.585 1.00 81.62 843 SER A CA 1
ATOM 6156 C C . SER A 1 843 ? 71.841 -2.812 -19.985 1.00 81.62 843 SER A C 1
ATOM 6158 O O . SER A 1 843 ? 71.676 -3.797 -20.704 1.00 81.62 843 SER A O 1
ATOM 6160 N N . ALA A 1 844 ? 71.610 -2.847 -18.671 1.00 81.94 844 ALA A N 1
ATOM 6161 C CA . ALA A 1 844 ? 71.262 -4.061 -17.951 1.00 81.94 844 ALA A CA 1
ATOM 6162 C C . ALA A 1 844 ? 69.748 -4.282 -17.802 1.00 81.94 844 ALA A C 1
ATOM 6164 O O . ALA A 1 844 ? 69.321 -5.434 -17.821 1.00 81.94 844 ALA A O 1
ATOM 6165 N N . LEU A 1 845 ? 68.938 -3.232 -17.627 1.00 87.38 845 LEU A N 1
ATOM 6166 C CA . LEU A 1 845 ? 67.577 -3.334 -17.075 1.00 87.38 845 LEU A CA 1
ATOM 6167 C C . LEU A 1 845 ? 66.496 -2.603 -17.881 1.00 87.38 845 LEU A C 1
ATOM 6169 O O . LEU A 1 845 ? 65.333 -2.672 -17.494 1.00 87.38 845 LEU A O 1
ATOM 6173 N N . LEU A 1 846 ? 66.825 -1.934 -18.993 1.00 89.31 846 LEU A N 1
ATOM 6174 C CA . LEU A 1 846 ? 65.855 -1.111 -19.732 1.00 89.31 846 LEU A CA 1
ATOM 6175 C C . LEU A 1 846 ? 64.584 -1.879 -20.131 1.00 89.31 846 LEU A C 1
ATOM 6177 O O . LEU A 1 846 ? 63.482 -1.403 -19.875 1.00 89.31 846 LEU A O 1
ATOM 6181 N N . LEU A 1 847 ? 64.726 -3.070 -20.720 1.00 89.25 847 LEU A N 1
ATOM 6182 C CA . LEU A 1 847 ? 63.588 -3.896 -21.144 1.00 89.25 847 LEU A CA 1
ATOM 6183 C C . LEU A 1 847 ? 62.693 -4.332 -19.965 1.00 89.25 847 LEU A C 1
ATOM 6185 O O . LEU A 1 847 ? 61.505 -4.007 -19.997 1.00 89.25 847 LEU A O 1
ATOM 6189 N N . PRO A 1 848 ? 63.207 -4.995 -18.904 1.00 91.19 848 PRO A N 1
ATOM 6190 C CA . PRO A 1 848 ? 62.365 -5.375 -17.771 1.00 91.19 848 PRO A CA 1
ATOM 6191 C C . PRO A 1 848 ? 61.794 -4.167 -17.016 1.00 91.19 848 PRO A C 1
ATOM 6193 O O . PRO A 1 848 ? 60.637 -4.212 -16.612 1.00 91.19 848 PRO A O 1
ATOM 6196 N N . ALA A 1 849 ? 62.541 -3.067 -16.869 1.00 90.88 849 ALA A N 1
ATOM 6197 C CA . ALA A 1 849 ? 62.030 -1.854 -16.227 1.00 90.88 849 ALA A CA 1
ATOM 6198 C C . ALA A 1 849 ? 60.901 -1.198 -17.039 1.00 90.88 849 ALA A C 1
ATOM 6200 O O . ALA A 1 849 ? 59.935 -0.715 -16.457 1.00 90.88 849 ALA A O 1
ATOM 6201 N N . THR A 1 850 ? 60.984 -1.220 -18.375 1.00 94.06 850 THR A N 1
ATOM 6202 C CA . THR A 1 850 ? 59.916 -0.709 -19.257 1.00 94.06 850 THR A CA 1
ATOM 6203 C C . THR A 1 850 ? 58.657 -1.558 -19.130 1.00 94.06 850 THR A C 1
ATOM 6205 O O . THR A 1 850 ? 57.568 -1.018 -18.957 1.00 94.06 850 THR A O 1
ATOM 6208 N N . ALA A 1 851 ? 58.803 -2.884 -19.145 1.00 94.69 851 ALA A N 1
ATOM 6209 C CA . ALA A 1 851 ? 57.684 -3.804 -18.976 1.00 94.69 851 ALA A CA 1
ATOM 6210 C C . ALA A 1 851 ? 57.001 -3.636 -17.602 1.00 94.69 851 ALA A C 1
ATOM 6212 O O . ALA A 1 851 ? 55.778 -3.545 -17.530 1.00 94.69 851 ALA A O 1
ATOM 6213 N N . LEU A 1 852 ? 57.776 -3.492 -16.520 1.00 94.56 852 LEU A N 1
ATOM 6214 C CA . LEU A 1 852 ? 57.235 -3.232 -15.181 1.00 94.56 852 LEU A CA 1
ATOM 6215 C C . LEU A 1 852 ? 56.585 -1.845 -15.057 1.00 94.56 852 LEU A C 1
ATOM 6217 O O . LEU A 1 852 ? 55.539 -1.726 -14.426 1.00 94.56 852 LEU A O 1
ATOM 6221 N N . GLY A 1 853 ? 57.153 -0.809 -15.682 1.00 95.06 853 GLY A N 1
ATOM 6222 C CA . GLY A 1 853 ? 56.547 0.525 -15.735 1.00 95.06 853 GLY A CA 1
ATOM 6223 C C . GLY A 1 853 ? 55.188 0.521 -16.442 1.00 95.06 853 GLY A C 1
ATOM 6224 O O . GLY A 1 853 ? 54.223 1.081 -15.923 1.00 95.06 853 GLY A O 1
ATOM 6225 N N . LEU A 1 854 ? 55.083 -0.176 -17.581 1.00 95.88 854 LEU A N 1
ATOM 6226 C CA . LEU A 1 854 ? 53.820 -0.363 -18.305 1.00 95.88 854 LEU A CA 1
ATOM 6227 C C . LEU A 1 854 ? 52.802 -1.168 -17.492 1.00 95.88 854 LEU A C 1
ATOM 6229 O O . LEU A 1 854 ? 51.637 -0.782 -17.426 1.00 95.88 854 LEU A O 1
ATOM 6233 N N . ALA A 1 855 ? 53.239 -2.247 -16.838 1.00 95.75 855 ALA A N 1
ATOM 6234 C CA . ALA A 1 855 ? 52.387 -3.021 -15.941 1.00 95.75 855 ALA A CA 1
ATOM 6235 C C . ALA A 1 855 ? 51.862 -2.162 -14.777 1.00 95.75 855 ALA A C 1
ATOM 6237 O O . ALA A 1 855 ? 50.699 -2.285 -14.402 1.00 95.75 855 ALA A O 1
ATOM 6238 N N . GLY A 1 856 ? 52.697 -1.265 -14.237 1.00 96.12 856 GLY A N 1
ATOM 6239 C CA . GLY A 1 856 ? 52.333 -0.361 -13.148 1.00 96.12 856 GLY A CA 1
ATOM 6240 C C . GLY A 1 856 ? 51.269 0.644 -13.574 1.00 96.12 856 GLY A C 1
ATOM 6241 O O . GLY A 1 856 ? 50.225 0.749 -12.934 1.00 96.12 856 GLY A O 1
ATOM 6242 N N . LEU A 1 857 ? 51.477 1.313 -14.712 1.00 95.88 857 LEU A N 1
ATOM 6243 C CA . LEU A 1 857 ? 50.482 2.223 -15.287 1.00 95.88 857 LEU A CA 1
ATOM 6244 C C . LEU A 1 857 ? 49.160 1.506 -15.587 1.00 95.88 857 LEU A C 1
ATOM 6246 O O . LEU A 1 857 ? 48.102 2.012 -15.224 1.00 95.88 857 LEU A O 1
ATOM 6250 N N . ALA A 1 858 ? 49.211 0.317 -16.195 1.00 95.38 858 ALA A N 1
ATOM 6251 C CA . ALA A 1 858 ? 48.018 -0.472 -16.490 1.00 95.38 858 ALA A CA 1
ATOM 6252 C C . ALA A 1 858 ? 47.251 -0.855 -15.211 1.00 95.38 858 ALA A C 1
ATOM 6254 O O . ALA A 1 858 ? 46.032 -0.708 -15.160 1.00 95.38 858 ALA A O 1
ATOM 6255 N N . LEU A 1 859 ? 47.952 -1.277 -14.152 1.00 94.44 859 LEU A N 1
ATOM 6256 C CA . LEU A 1 859 ? 47.329 -1.618 -12.871 1.00 94.44 859 LEU A CA 1
ATOM 6257 C C . LEU A 1 859 ? 46.678 -0.397 -12.199 1.00 94.44 859 LEU A C 1
ATOM 6259 O O . LEU A 1 859 ? 45.560 -0.499 -11.694 1.00 94.44 859 LEU A O 1
ATOM 6263 N N . LEU A 1 860 ? 47.338 0.767 -12.235 1.00 94.56 860 LEU A N 1
ATOM 6264 C CA . LEU A 1 860 ? 46.787 2.020 -11.708 1.00 94.56 860 LEU A CA 1
ATOM 6265 C C . LEU A 1 860 ? 45.558 2.487 -12.491 1.00 94.56 860 LEU A C 1
ATOM 6267 O O . LEU A 1 860 ? 44.591 2.932 -11.880 1.00 94.56 860 LEU A O 1
ATOM 6271 N N . VAL A 1 861 ? 45.564 2.359 -13.820 1.00 92.94 861 VAL A N 1
ATOM 6272 C CA . VAL A 1 861 ? 44.401 2.671 -14.666 1.00 92.94 861 VAL A CA 1
ATOM 6273 C C . VAL A 1 861 ? 43.239 1.729 -14.360 1.00 92.94 861 VAL A C 1
ATOM 6275 O O . VAL A 1 861 ? 42.106 2.187 -14.239 1.00 92.94 861 VAL A O 1
ATOM 6278 N N . LEU A 1 862 ? 43.506 0.432 -14.185 1.00 88.75 862 LEU A N 1
ATOM 6279 C CA . LEU A 1 862 ? 42.477 -0.561 -13.877 1.00 88.75 862 LEU A CA 1
ATOM 6280 C C . LEU A 1 862 ? 41.813 -0.289 -12.519 1.00 88.75 862 LEU A C 1
ATOM 6282 O O . LEU A 1 862 ? 40.589 -0.185 -12.437 1.00 88.75 862 LEU A O 1
ATOM 6286 N N . VAL A 1 863 ? 42.612 -0.134 -11.457 1.00 87.88 863 VAL A N 1
ATOM 6287 C CA . VAL A 1 863 ? 42.095 0.102 -10.099 1.00 87.88 863 VAL A CA 1
ATOM 6288 C C . VAL A 1 863 ? 41.521 1.513 -9.968 1.00 87.88 863 VAL A C 1
ATOM 6290 O O . VAL A 1 863 ? 40.409 1.679 -9.471 1.00 87.88 863 VAL A O 1
ATOM 6293 N N . GLY A 1 864 ? 42.232 2.530 -10.458 1.00 86.38 864 GLY A N 1
ATOM 6294 C CA . GLY A 1 864 ? 41.790 3.924 -10.430 1.00 86.38 864 GLY A CA 1
ATOM 6295 C C . GLY A 1 864 ? 40.527 4.159 -11.257 1.00 86.38 864 GLY A C 1
ATOM 6296 O O . GLY A 1 864 ? 39.642 4.887 -10.818 1.00 86.38 864 GLY A O 1
ATOM 6297 N N . GLY A 1 865 ? 40.390 3.489 -12.403 1.00 81.38 865 GLY A N 1
ATOM 6298 C CA . GLY A 1 865 ? 39.174 3.519 -13.210 1.00 81.38 865 GLY A CA 1
ATOM 6299 C C . GLY A 1 865 ? 37.970 2.919 -12.481 1.00 81.38 865 GLY A C 1
ATOM 6300 O O . GLY A 1 865 ? 36.891 3.504 -12.525 1.00 81.38 865 GLY A O 1
ATOM 6301 N N . PHE A 1 866 ? 38.152 1.822 -11.738 1.00 76.31 866 PHE A N 1
ATOM 6302 C CA . PHE A 1 866 ? 37.092 1.230 -10.910 1.00 76.31 866 PHE A CA 1
ATOM 6303 C C . PHE A 1 866 ? 36.733 2.075 -9.683 1.00 76.31 866 PHE A C 1
ATOM 6305 O O . PHE A 1 866 ? 35.555 2.214 -9.359 1.00 76.31 866 PHE A O 1
ATOM 6312 N N . VAL A 1 867 ? 37.720 2.668 -9.008 1.00 78.19 867 VAL A N 1
ATOM 6313 C CA . VAL A 1 867 ? 37.472 3.582 -7.881 1.00 78.19 867 VAL A CA 1
ATOM 6314 C C . VAL A 1 867 ? 36.774 4.853 -8.368 1.00 78.19 867 VAL A C 1
ATOM 6316 O O . VAL A 1 867 ? 35.775 5.263 -7.784 1.00 78.19 867 VAL A O 1
ATOM 6319 N N . GLY A 1 868 ? 37.233 5.445 -9.473 1.00 71.88 868 GLY A N 1
ATOM 6320 C CA . GLY A 1 868 ? 36.601 6.612 -10.092 1.00 71.88 868 GLY A CA 1
ATOM 6321 C C . GLY A 1 868 ? 35.181 6.320 -10.578 1.00 71.88 868 GLY A C 1
ATOM 6322 O O . GLY A 1 868 ? 34.275 7.120 -10.356 1.00 71.88 868 GLY A O 1
ATOM 6323 N N . PHE A 1 869 ? 34.960 5.137 -11.155 1.00 69.00 869 PHE A N 1
ATOM 6324 C CA . PHE A 1 869 ? 33.628 4.622 -11.467 1.00 69.00 869 PHE A CA 1
ATOM 6325 C C . PHE A 1 869 ? 32.727 4.569 -10.227 1.00 69.00 869 PHE A C 1
ATOM 6327 O O . PHE A 1 869 ? 31.568 4.979 -10.278 1.00 69.00 869 PHE A O 1
ATOM 6334 N N . HIS A 1 870 ? 33.272 4.097 -9.107 1.00 66.00 870 HIS A N 1
ATOM 6335 C CA . HIS A 1 870 ? 32.531 3.949 -7.865 1.00 66.00 870 HIS A CA 1
ATOM 6336 C C . HIS A 1 870 ? 32.149 5.294 -7.236 1.00 66.00 870 HIS A C 1
ATOM 6338 O O . HIS A 1 870 ? 31.005 5.486 -6.829 1.00 66.00 870 HIS A O 1
ATOM 6344 N N . LEU A 1 871 ? 33.086 6.242 -7.219 1.00 64.44 871 LEU A N 1
ATOM 6345 C CA . LEU A 1 871 ? 32.868 7.592 -6.701 1.00 64.44 871 LEU A CA 1
ATOM 6346 C C . LEU A 1 871 ? 31.939 8.428 -7.600 1.00 64.44 871 LEU A C 1
ATOM 6348 O O . LEU A 1 871 ? 31.267 9.328 -7.105 1.00 64.44 871 LEU A O 1
ATOM 6352 N N . GLY A 1 872 ? 31.870 8.120 -8.902 1.00 59.00 872 GLY A N 1
ATOM 6353 C CA . GLY A 1 872 ? 31.024 8.824 -9.872 1.00 59.00 872 GLY A CA 1
ATOM 6354 C C . GLY A 1 872 ? 29.517 8.632 -9.664 1.00 59.00 872 GLY A C 1
ATOM 6355 O O . GLY A 1 872 ? 28.750 9.535 -9.983 1.00 59.00 872 GLY A O 1
ATOM 6356 N N . GLY A 1 873 ? 29.089 7.495 -9.098 1.00 54.34 873 GLY A N 1
ATOM 6357 C CA . GLY A 1 873 ? 27.781 7.272 -8.454 1.00 54.34 873 GLY A CA 1
ATOM 6358 C C . GLY A 1 873 ? 26.484 7.447 -9.272 1.00 54.34 873 GLY A C 1
ATOM 6359 O O . GLY A 1 873 ? 25.412 7.060 -8.789 1.00 54.34 873 GLY A O 1
ATOM 6360 N N . ASP A 1 874 ? 26.528 8.012 -10.478 1.00 63.22 874 ASP A N 1
ATOM 6361 C CA . ASP A 1 874 ? 25.363 8.245 -11.328 1.00 63.22 874 ASP A CA 1
ATOM 6362 C C . ASP A 1 874 ? 25.161 7.118 -12.360 1.00 63.22 874 ASP A C 1
ATOM 6364 O O . ASP A 1 874 ? 26.096 6.439 -12.790 1.00 63.22 874 ASP A O 1
ATOM 6368 N N . LEU A 1 875 ? 23.904 6.894 -12.763 1.00 66.88 875 LEU A N 1
ATOM 6369 C CA . LEU A 1 875 ? 23.568 5.881 -13.775 1.00 66.88 875 LEU A CA 1
ATOM 6370 C C . LEU A 1 875 ? 24.278 6.157 -15.113 1.00 66.88 875 LEU A C 1
ATOM 6372 O O . LEU A 1 875 ? 24.606 5.219 -15.834 1.00 66.88 875 LEU A O 1
ATOM 6376 N N . SER A 1 876 ? 24.586 7.426 -15.405 1.00 68.56 876 SER A N 1
ATOM 6377 C CA . SER A 1 876 ? 25.279 7.822 -16.634 1.00 68.56 876 SER A CA 1
ATOM 6378 C C . SER A 1 876 ? 26.708 7.267 -16.701 1.00 68.56 876 SER A C 1
ATOM 6380 O O . SER A 1 876 ? 27.166 6.859 -17.768 1.00 68.56 876 SER A O 1
ATOM 6382 N N . THR A 1 877 ? 27.418 7.186 -15.571 1.00 71.56 877 THR A N 1
ATOM 6383 C CA . THR A 1 877 ? 28.760 6.589 -15.507 1.00 71.56 877 THR A CA 1
ATOM 6384 C C . THR A 1 877 ? 28.705 5.073 -15.704 1.00 71.56 877 THR A C 1
ATOM 6386 O O . THR A 1 877 ? 29.555 4.522 -16.401 1.00 71.56 877 THR A O 1
ATOM 6389 N N . ILE A 1 878 ? 27.673 4.405 -15.175 1.00 73.94 878 ILE A N 1
ATOM 6390 C CA . ILE A 1 878 ? 27.432 2.965 -15.381 1.00 73.94 878 ILE A CA 1
ATOM 6391 C C . ILE A 1 878 ? 27.133 2.664 -16.850 1.00 73.94 878 ILE A C 1
ATOM 6393 O O . ILE A 1 878 ? 27.800 1.818 -17.446 1.00 73.94 878 ILE A O 1
ATOM 6397 N N . ALA A 1 879 ? 26.218 3.415 -17.463 1.00 74.81 879 ALA A N 1
ATOM 6398 C CA . ALA A 1 879 ? 25.899 3.270 -18.879 1.00 74.81 879 ALA A CA 1
ATOM 6399 C C . ALA A 1 879 ? 27.124 3.521 -19.782 1.00 74.81 879 ALA A C 1
ATOM 6401 O O . ALA A 1 879 ? 27.331 2.799 -20.755 1.00 74.81 879 ALA A O 1
ATOM 6402 N N . ARG A 1 880 ? 27.991 4.493 -19.448 1.00 79.19 880 ARG A N 1
ATOM 6403 C CA . ARG A 1 880 ? 29.243 4.744 -20.191 1.00 79.19 880 ARG A CA 1
ATOM 6404 C C . ARG A 1 880 ? 30.188 3.540 -20.200 1.00 79.19 880 ARG A C 1
ATOM 6406 O O . ARG A 1 880 ? 30.831 3.305 -21.219 1.00 79.19 880 ARG A O 1
ATOM 6413 N N . LEU A 1 881 ? 30.284 2.792 -19.099 1.00 78.62 881 LEU A N 1
ATOM 6414 C CA . LEU A 1 881 ? 31.131 1.596 -19.037 1.00 78.62 881 LEU A CA 1
ATOM 6415 C C . LEU A 1 881 ? 30.510 0.388 -19.736 1.00 78.62 881 LEU A C 1
ATOM 6417 O O . LEU A 1 881 ? 31.245 -0.436 -20.276 1.00 78.62 881 LEU A O 1
ATOM 6421 N N . GLY A 1 882 ? 29.185 0.275 -19.750 1.00 81.31 882 GLY A N 1
ATOM 6422 C CA . GLY A 1 882 ? 28.512 -0.817 -20.449 1.00 81.31 882 GLY A CA 1
ATOM 6423 C C . GLY A 1 882 ? 28.488 -0.677 -21.975 1.00 81.31 882 GLY A C 1
ATOM 6424 O O . GLY A 1 882 ? 28.109 -1.626 -22.651 1.00 81.31 882 GLY A O 1
ATOM 6425 N N . ARG A 1 883 ? 28.885 0.473 -22.542 1.00 85.12 883 ARG A N 1
ATOM 6426 C CA . ARG A 1 883 ? 29.028 0.662 -23.997 1.00 85.12 883 ARG A CA 1
ATOM 6427 C C . ARG A 1 883 ? 30.470 0.446 -24.428 1.00 85.12 883 ARG A C 1
ATOM 6429 O O . ARG A 1 883 ? 31.396 0.875 -23.743 1.00 85.12 883 ARG A O 1
ATOM 6436 N N . VAL A 1 884 ? 30.674 -0.150 -25.601 1.00 89.44 884 VAL A N 1
ATOM 6437 C CA . VAL A 1 884 ? 31.993 -0.176 -26.251 1.00 89.44 884 VAL A CA 1
ATOM 6438 C C . VAL A 1 884 ? 32.411 1.261 -26.580 1.00 89.44 884 VAL A C 1
ATOM 6440 O O . VAL A 1 884 ? 31.720 1.970 -27.307 1.00 89.44 884 VAL A O 1
ATOM 6443 N N . GLY A 1 885 ? 33.527 1.714 -26.013 1.00 89.31 885 GLY A N 1
ATOM 6444 C CA . GLY A 1 885 ? 33.982 3.097 -26.109 1.00 89.31 885 GLY A CA 1
ATOM 6445 C C . GLY A 1 885 ? 35.308 3.321 -25.381 1.00 89.31 885 GLY A C 1
ATOM 6446 O O . GLY A 1 885 ? 35.866 2.381 -24.819 1.00 89.31 885 GLY A O 1
ATOM 6447 N N . PRO A 1 886 ? 35.842 4.556 -25.364 1.00 89.50 886 PRO A N 1
ATOM 6448 C CA . PRO A 1 886 ? 37.188 4.813 -24.853 1.00 89.50 886 PRO A CA 1
ATOM 6449 C C . PRO A 1 886 ? 37.408 4.341 -23.414 1.00 89.50 886 PRO A C 1
ATOM 6451 O O . PRO A 1 886 ? 38.422 3.710 -23.138 1.00 89.50 886 PRO A O 1
ATOM 6454 N N . ALA A 1 887 ? 36.456 4.582 -22.507 1.00 85.44 887 ALA A N 1
ATOM 6455 C CA . ALA A 1 887 ? 36.585 4.188 -21.103 1.00 85.44 887 ALA A CA 1
ATOM 6456 C C . ALA A 1 887 ? 36.587 2.659 -20.926 1.00 85.44 887 ALA A C 1
ATOM 6458 O O . ALA A 1 887 ? 37.477 2.108 -20.280 1.00 85.44 887 ALA A O 1
ATOM 6459 N N . SER A 1 888 ? 35.625 1.969 -21.541 1.00 87.88 888 SER A N 1
ATOM 6460 C CA . SER A 1 888 ? 35.487 0.515 -21.455 1.00 87.88 888 SER A CA 1
ATOM 6461 C C . SER A 1 888 ? 36.647 -0.215 -22.145 1.00 87.88 888 SER A C 1
ATOM 6463 O O . SER A 1 888 ? 37.244 -1.116 -21.556 1.00 87.88 888 SER A O 1
ATOM 6465 N N . LEU A 1 889 ? 37.062 0.237 -23.332 1.00 92.00 889 LEU A N 1
ATOM 6466 C CA . LEU A 1 889 ? 38.240 -0.280 -24.037 1.00 92.00 889 LEU A CA 1
ATOM 6467 C C . LEU A 1 889 ? 39.541 -0.017 -23.270 1.00 92.00 889 LEU A C 1
ATOM 6469 O O . LEU A 1 889 ? 40.419 -0.875 -23.270 1.00 92.00 889 LEU A O 1
ATOM 6473 N N . THR A 1 890 ? 39.664 1.126 -22.585 1.00 92.06 890 THR A N 1
ATOM 6474 C CA . THR A 1 890 ? 40.825 1.421 -21.728 1.00 92.06 890 THR A CA 1
ATOM 6475 C C . THR A 1 890 ? 40.900 0.450 -20.554 1.00 92.06 890 THR A C 1
ATOM 6477 O O . THR A 1 890 ? 41.977 -0.070 -20.275 1.00 92.06 890 THR A O 1
ATOM 6480 N N . LEU A 1 891 ? 39.774 0.148 -19.898 1.00 89.69 891 LEU A N 1
ATOM 6481 C CA . LEU A 1 891 ? 39.735 -0.838 -18.813 1.00 89.69 891 LEU A CA 1
ATOM 6482 C C . LEU A 1 891 ? 40.050 -2.252 -19.311 1.00 89.69 891 LEU A C 1
ATOM 6484 O O . LEU A 1 891 ? 40.840 -2.951 -18.674 1.00 89.69 891 LEU A O 1
ATOM 6488 N N . LEU A 1 892 ? 39.506 -2.657 -20.465 1.00 92.19 892 LEU A N 1
ATOM 6489 C CA . LEU A 1 892 ? 39.846 -3.942 -21.079 1.00 92.19 892 LEU A CA 1
ATOM 6490 C C . LEU A 1 892 ? 41.345 -4.012 -21.391 1.00 92.19 892 LEU A C 1
ATOM 6492 O O . LEU A 1 892 ? 42.021 -4.942 -20.949 1.00 92.19 892 LEU A O 1
ATOM 6496 N N . ALA A 1 893 ? 41.878 -3.015 -22.100 1.00 93.94 893 ALA A N 1
ATOM 6497 C CA . ALA A 1 893 ? 43.287 -2.957 -22.469 1.00 93.94 893 ALA A CA 1
ATOM 6498 C C . ALA A 1 893 ? 44.192 -2.973 -21.233 1.00 93.94 893 ALA A C 1
ATOM 6500 O O . ALA A 1 893 ? 45.153 -3.735 -21.202 1.00 93.94 893 ALA A O 1
ATOM 6501 N N . ALA A 1 894 ? 43.862 -2.208 -20.189 1.00 93.62 894 ALA A N 1
ATOM 6502 C CA . ALA A 1 894 ? 44.589 -2.212 -18.924 1.00 93.62 894 ALA A CA 1
ATOM 6503 C C . ALA A 1 894 ? 44.542 -3.585 -18.231 1.00 93.62 894 ALA A C 1
ATOM 6505 O O . ALA A 1 894 ? 45.574 -4.066 -17.763 1.00 93.62 894 ALA A O 1
ATOM 6506 N N . SER A 1 895 ? 43.380 -4.251 -18.223 1.00 92.69 895 SER A N 1
ATOM 6507 C CA . SER A 1 895 ? 43.214 -5.581 -17.618 1.00 92.69 895 SER A CA 1
ATOM 6508 C C . SER A 1 895 ? 44.029 -6.672 -18.317 1.00 92.69 895 SER A C 1
ATOM 6510 O O . SER A 1 895 ? 44.487 -7.600 -17.660 1.00 92.69 895 SER A O 1
ATOM 6512 N N . VAL A 1 896 ? 44.260 -6.544 -19.628 1.00 94.44 896 VAL A N 1
ATOM 6513 C CA . VAL A 1 896 ? 45.083 -7.475 -20.418 1.00 94.44 896 VAL A CA 1
ATOM 6514 C C . VAL A 1 896 ? 46.566 -7.092 -20.364 1.00 94.44 896 VAL A C 1
ATOM 6516 O O . VAL A 1 896 ? 47.432 -7.955 -20.223 1.00 94.44 896 VAL A O 1
ATOM 6519 N N . LEU A 1 897 ? 46.880 -5.797 -20.441 1.00 95.38 897 LEU A N 1
ATOM 6520 C CA . LEU A 1 897 ? 48.253 -5.294 -20.455 1.00 95.38 897 LEU A CA 1
ATOM 6521 C C . LEU A 1 897 ? 48.955 -5.508 -19.112 1.00 95.38 897 LEU A C 1
ATOM 6523 O O . LEU A 1 897 ? 50.128 -5.871 -19.111 1.00 95.38 897 LEU A O 1
ATOM 6527 N N . ALA A 1 898 ? 48.260 -5.324 -17.986 1.00 95.00 898 ALA A N 1
ATOM 6528 C CA . ALA A 1 898 ? 48.839 -5.495 -16.654 1.00 95.00 898 ALA A CA 1
ATOM 6529 C C . ALA A 1 898 ? 49.499 -6.880 -16.449 1.00 95.00 898 ALA A C 1
ATOM 6531 O O . ALA A 1 898 ? 50.698 -6.909 -16.159 1.00 95.00 898 ALA A O 1
ATOM 6532 N N . PRO A 1 899 ? 48.807 -8.026 -16.640 1.00 95.81 899 PRO A N 1
ATOM 6533 C CA . PRO A 1 899 ? 49.422 -9.345 -16.477 1.00 95.81 899 PRO A CA 1
ATOM 6534 C C . PRO A 1 899 ? 50.494 -9.649 -17.534 1.00 95.81 899 PRO A C 1
ATOM 6536 O O . PRO A 1 899 ? 51.533 -10.215 -17.194 1.00 95.81 899 PRO A O 1
ATOM 6539 N N . LEU A 1 900 ? 50.294 -9.253 -18.799 1.00 96.06 900 LEU A N 1
ATOM 6540 C CA . LEU A 1 900 ? 51.252 -9.534 -19.877 1.00 96.06 900 LEU A CA 1
ATOM 6541 C C . LEU A 1 900 ? 52.565 -8.763 -19.707 1.00 96.06 900 LEU A C 1
ATOM 6543 O O . LEU A 1 900 ? 53.648 -9.344 -19.802 1.00 96.06 900 LEU A O 1
ATOM 6547 N N . ALA A 1 901 ? 52.482 -7.462 -19.425 1.00 96.19 901 ALA A N 1
ATOM 6548 C CA . ALA A 1 901 ? 53.653 -6.623 -19.204 1.00 96.19 901 ALA A CA 1
ATOM 6549 C C . ALA A 1 901 ? 54.397 -7.039 -17.925 1.00 96.19 901 ALA A C 1
ATOM 6551 O O . ALA A 1 901 ? 55.629 -7.056 -17.898 1.00 96.19 901 ALA A O 1
ATOM 6552 N N . LEU A 1 902 ? 53.669 -7.470 -16.892 1.00 96.19 902 LEU A N 1
ATOM 6553 C CA . LEU A 1 902 ? 54.273 -8.000 -15.676 1.00 96.19 902 LEU A CA 1
ATOM 6554 C C . LEU A 1 902 ? 55.038 -9.307 -15.932 1.00 96.19 902 LEU A C 1
ATOM 6556 O O . LEU A 1 902 ? 56.184 -9.442 -15.495 1.00 96.19 902 LEU A O 1
ATOM 6560 N N . ALA A 1 903 ? 54.443 -10.243 -16.675 1.00 95.31 903 ALA A N 1
ATOM 6561 C CA . ALA A 1 903 ? 55.100 -11.489 -17.065 1.00 95.31 903 ALA A CA 1
ATOM 6562 C C . ALA A 1 903 ? 56.358 -11.224 -17.908 1.00 95.31 903 ALA A C 1
ATOM 6564 O O . ALA A 1 903 ? 57.413 -11.798 -17.638 1.00 95.31 903 ALA A O 1
ATOM 6565 N N . ALA A 1 904 ? 56.289 -10.297 -18.870 1.00 94.69 904 ALA A N 1
ATOM 6566 C CA . ALA A 1 904 ? 57.445 -9.875 -19.661 1.00 94.69 904 ALA A CA 1
ATOM 6567 C C . ALA A 1 904 ? 58.556 -9.255 -18.791 1.00 94.69 904 ALA A C 1
ATOM 6569 O O . ALA A 1 904 ? 59.737 -9.543 -18.996 1.00 94.69 904 ALA A O 1
ATOM 6570 N N . GLY A 1 905 ? 58.191 -8.456 -17.782 1.00 93.44 905 GLY A N 1
ATOM 6571 C CA . GLY A 1 905 ? 59.124 -7.909 -16.797 1.00 93.44 905 GLY A CA 1
ATOM 6572 C C . GLY A 1 905 ? 59.837 -9.001 -15.998 1.00 93.44 905 GLY A C 1
ATOM 6573 O O . GLY A 1 905 ? 61.066 -9.007 -15.926 1.00 93.44 905 GLY A O 1
ATOM 6574 N N . LEU A 1 906 ? 59.085 -9.967 -15.461 1.00 92.00 906 LEU A N 1
ATOM 6575 C CA . LEU A 1 906 ? 59.627 -11.108 -14.714 1.00 92.00 906 LEU A CA 1
ATOM 6576 C C . LEU A 1 906 ? 60.544 -11.990 -15.578 1.00 92.00 906 LEU A C 1
ATOM 6578 O O . LEU A 1 906 ? 61.654 -12.317 -15.156 1.00 92.00 906 LEU A O 1
ATOM 6582 N N . LEU A 1 907 ? 60.133 -12.312 -16.808 1.00 93.00 907 LEU A N 1
ATOM 6583 C CA . LEU A 1 907 ? 60.950 -13.071 -17.763 1.00 93.00 907 LEU A CA 1
ATOM 6584 C C . LEU A 1 907 ? 62.231 -12.317 -18.145 1.00 93.00 907 LEU A C 1
ATOM 6586 O O . LEU A 1 907 ? 63.298 -12.920 -18.236 1.00 93.00 907 LEU A O 1
ATOM 6590 N N . GLY A 1 908 ? 62.161 -10.993 -18.305 1.00 89.38 908 GLY A N 1
ATOM 6591 C CA . GLY A 1 908 ? 63.333 -10.150 -18.555 1.00 89.38 908 GLY A CA 1
ATOM 6592 C C . GLY A 1 908 ? 64.314 -10.092 -17.376 1.00 89.38 908 GLY A C 1
ATOM 6593 O O . GLY A 1 908 ? 65.521 -9.913 -17.580 1.00 89.38 908 GLY A O 1
ATOM 6594 N N . LEU A 1 909 ? 63.826 -10.272 -16.144 1.00 89.31 909 LEU A N 1
ATOM 6595 C CA . LEU A 1 909 ? 64.647 -10.329 -14.931 1.00 89.31 909 LEU A CA 1
ATOM 6596 C C . LEU A 1 909 ? 65.232 -11.724 -14.662 1.00 89.31 909 LEU A C 1
ATOM 6598 O O . LEU A 1 909 ? 66.304 -11.807 -14.062 1.00 89.31 909 LEU A O 1
ATOM 6602 N N . ALA A 1 910 ? 64.601 -12.804 -15.132 1.00 87.44 910 ALA A N 1
ATOM 6603 C CA . ALA A 1 910 ? 65.000 -14.182 -14.820 1.00 87.44 910 ALA A CA 1
ATOM 6604 C C . ALA A 1 910 ? 66.469 -14.529 -15.172 1.00 87.44 910 ALA A C 1
ATOM 6606 O O . ALA A 1 910 ? 67.170 -15.058 -14.307 1.00 87.44 910 ALA A O 1
ATOM 6607 N N . PRO A 1 911 ? 67.026 -14.152 -16.346 1.00 88.06 911 PRO A N 1
ATOM 6608 C CA . PRO A 1 911 ? 68.446 -14.380 -16.651 1.00 88.06 911 PRO A CA 1
ATOM 6609 C C . PRO A 1 911 ? 69.409 -13.614 -15.732 1.00 88.06 911 PRO A C 1
ATOM 6611 O O . PRO A 1 911 ? 70.604 -13.895 -15.691 1.00 88.06 911 PRO A O 1
ATOM 6614 N N . ARG A 1 912 ? 68.901 -12.617 -14.999 1.00 85.31 912 ARG A N 1
ATOM 6615 C CA . ARG A 1 912 ? 69.666 -11.680 -14.168 1.00 85.31 912 ARG A CA 1
ATOM 6616 C C . ARG A 1 912 ? 69.493 -11.957 -12.677 1.00 85.31 912 ARG A C 1
ATOM 6618 O O . ARG A 1 912 ? 69.849 -11.109 -11.867 1.00 85.31 912 ARG A O 1
ATOM 6625 N N . TYR A 1 913 ? 69.022 -13.143 -12.298 1.00 75.62 913 TYR A N 1
ATOM 6626 C CA . TYR A 1 913 ? 68.733 -13.532 -10.912 1.00 75.62 913 TYR A CA 1
ATOM 6627 C C . TYR A 1 913 ? 69.925 -13.460 -9.936 1.00 75.62 913 TYR A C 1
ATOM 6629 O O . TYR A 1 913 ? 69.746 -13.649 -8.743 1.00 75.62 913 TYR A O 1
ATOM 6637 N N . ARG A 1 914 ? 71.161 -13.224 -10.387 1.00 80.38 914 ARG A N 1
ATOM 6638 C CA . ARG A 1 914 ? 72.312 -12.969 -9.495 1.00 80.38 914 ARG A CA 1
ATOM 6639 C C . ARG A 1 914 ? 72.613 -11.478 -9.301 1.00 80.38 914 ARG A C 1
ATOM 6641 O O . ARG A 1 914 ? 73.423 -11.123 -8.451 1.00 80.38 914 ARG A O 1
ATOM 6648 N N . SER A 1 915 ? 71.970 -10.593 -10.067 1.00 85.19 915 SER A N 1
ATOM 6649 C CA . SER A 1 915 ? 72.123 -9.142 -9.950 1.00 85.19 915 SER A CA 1
ATOM 6650 C C . SER A 1 915 ? 71.303 -8.606 -8.780 1.00 85.19 915 SER A C 1
ATOM 6652 O O . SER A 1 915 ? 70.088 -8.798 -8.724 1.00 85.19 915 SER A O 1
ATOM 6654 N N . ARG A 1 916 ? 71.955 -7.857 -7.881 1.00 83.00 916 ARG A N 1
ATOM 6655 C CA . ARG A 1 916 ? 71.280 -7.155 -6.776 1.00 83.00 916 ARG A CA 1
ATOM 6656 C C . ARG A 1 916 ? 70.203 -6.190 -7.280 1.00 83.00 916 ARG A C 1
ATOM 6658 O O . ARG A 1 916 ? 69.144 -6.099 -6.675 1.00 83.00 916 ARG A O 1
ATOM 6665 N N . ALA A 1 917 ? 70.447 -5.515 -8.405 1.00 81.06 917 ALA A N 1
ATOM 6666 C CA . ALA A 1 917 ? 69.488 -4.583 -8.995 1.00 81.06 917 ALA A CA 1
ATOM 6667 C C . ALA A 1 917 ? 68.281 -5.306 -9.621 1.00 81.06 917 ALA A C 1
ATOM 6669 O O . ALA A 1 917 ? 67.151 -4.845 -9.486 1.00 81.06 917 ALA A O 1
ATOM 6670 N N . ALA A 1 918 ? 68.497 -6.466 -10.252 1.00 82.31 918 ALA A N 1
ATOM 6671 C CA . ALA A 1 918 ? 67.401 -7.281 -10.777 1.00 82.31 918 ALA A CA 1
ATOM 6672 C C . ALA A 1 918 ? 66.543 -7.875 -9.648 1.00 82.31 918 ALA A C 1
ATOM 6674 O O . ALA A 1 918 ? 65.319 -7.857 -9.742 1.00 82.31 918 ALA A O 1
ATOM 6675 N N . TRP A 1 919 ? 67.173 -8.326 -8.557 1.00 84.62 919 TRP A N 1
ATOM 6676 C CA . TRP A 1 919 ? 66.468 -8.751 -7.345 1.00 84.62 919 TRP A CA 1
ATOM 6677 C C . TRP A 1 919 ? 65.672 -7.621 -6.700 1.00 84.62 919 TRP A C 1
ATOM 6679 O O . TRP A 1 919 ? 64.532 -7.845 -6.313 1.00 84.62 919 TRP A O 1
ATOM 6689 N N . ALA A 1 920 ? 66.234 -6.413 -6.616 1.00 84.31 920 ALA A N 1
ATOM 6690 C CA . ALA A 1 920 ? 65.530 -5.256 -6.071 1.00 84.31 920 ALA A CA 1
ATOM 6691 C C . ALA A 1 920 ? 64.281 -4.900 -6.898 1.00 84.31 920 ALA A C 1
ATOM 6693 O O . ALA A 1 920 ? 63.230 -4.642 -6.321 1.00 84.31 920 ALA A O 1
ATOM 6694 N N . LEU A 1 921 ? 64.358 -4.955 -8.235 1.00 84.38 921 LEU A N 1
ATOM 6695 C CA . LEU A 1 921 ? 63.190 -4.758 -9.106 1.00 84.38 921 LEU A CA 1
ATOM 6696 C C . LEU A 1 921 ? 62.166 -5.897 -8.974 1.00 84.38 921 LEU A C 1
ATOM 6698 O O . LEU A 1 921 ? 60.964 -5.639 -8.928 1.00 84.38 921 LEU A O 1
ATOM 6702 N N . ALA A 1 922 ? 62.621 -7.149 -8.886 1.00 86.50 922 ALA A N 1
ATOM 6703 C CA . ALA A 1 922 ? 61.733 -8.296 -8.717 1.00 86.50 922 ALA A CA 1
ATOM 6704 C C . ALA A 1 922 ? 60.993 -8.250 -7.369 1.00 86.50 922 ALA A C 1
ATOM 6706 O O . ALA A 1 922 ? 59.769 -8.334 -7.337 1.00 86.50 922 ALA A O 1
ATOM 6707 N N . ALA A 1 923 ? 61.721 -8.070 -6.265 1.00 87.62 923 ALA A N 1
ATOM 6708 C CA . ALA A 1 923 ? 61.168 -8.063 -4.914 1.00 87.62 923 ALA A CA 1
ATOM 6709 C C . ALA A 1 923 ? 60.401 -6.775 -4.581 1.00 87.62 923 ALA A C 1
ATOM 6711 O O . ALA A 1 923 ? 59.386 -6.834 -3.897 1.00 87.62 923 ALA A O 1
ATOM 6712 N N . GLY A 1 924 ? 60.872 -5.622 -5.065 1.00 88.31 924 GLY A N 1
ATOM 6713 C CA . GLY A 1 924 ? 60.283 -4.318 -4.764 1.00 88.31 924 GLY A CA 1
ATOM 6714 C C . GLY A 1 924 ? 59.122 -3.917 -5.672 1.00 88.31 924 GLY A C 1
ATOM 6715 O O . GLY A 1 924 ? 58.287 -3.128 -5.241 1.00 88.31 924 GLY A O 1
ATOM 6716 N N . LEU A 1 925 ? 59.048 -4.446 -6.903 1.00 91.94 925 LEU A N 1
ATOM 6717 C CA . LEU A 1 925 ? 58.002 -4.083 -7.868 1.00 91.94 925 LEU A CA 1
ATOM 6718 C C . LEU A 1 925 ? 57.224 -5.287 -8.395 1.00 91.94 925 LEU A C 1
ATOM 6720 O O . LEU A 1 925 ? 56.006 -5.354 -8.244 1.00 91.94 925 LEU A O 1
ATOM 6724 N N . ALA A 1 926 ? 57.917 -6.248 -9.009 1.00 92.88 926 ALA A N 1
ATOM 6725 C CA . ALA A 1 926 ? 57.252 -7.292 -9.783 1.00 92.88 926 ALA A CA 1
ATOM 6726 C C . ALA A 1 926 ? 56.424 -8.254 -8.913 1.00 92.88 926 ALA A C 1
ATOM 6728 O O . ALA A 1 926 ? 55.282 -8.552 -9.250 1.00 92.88 926 ALA A O 1
ATOM 6729 N N . LEU A 1 927 ? 56.961 -8.723 -7.782 1.00 94.00 927 LEU A N 1
ATOM 6730 C CA . LEU A 1 927 ? 56.254 -9.648 -6.889 1.00 94.00 927 LEU A CA 1
ATOM 6731 C C . LEU A 1 927 ? 55.035 -9.005 -6.193 1.00 94.00 927 LEU A C 1
ATOM 6733 O O . LEU A 1 927 ? 53.968 -9.622 -6.230 1.00 94.00 927 LEU A O 1
ATOM 6737 N N . PRO A 1 928 ? 55.112 -7.779 -5.631 1.00 96.19 928 PRO A N 1
ATOM 6738 C CA . PRO A 1 928 ? 53.929 -7.086 -5.111 1.00 96.19 928 PRO A CA 1
ATOM 6739 C C . PRO A 1 928 ? 52.848 -6.857 -6.175 1.00 96.19 928 PRO A C 1
ATOM 6741 O O . PRO A 1 928 ? 51.670 -7.118 -5.935 1.00 96.19 928 PRO A O 1
ATOM 6744 N N . MET A 1 929 ? 53.237 -6.427 -7.382 1.00 96.62 929 MET A N 1
ATOM 6745 C CA . MET A 1 929 ? 52.292 -6.261 -8.490 1.00 96.62 929 MET A CA 1
ATOM 6746 C C . MET A 1 929 ? 51.690 -7.597 -8.938 1.00 96.62 929 MET A C 1
ATOM 6748 O O . MET A 1 929 ? 50.508 -7.641 -9.262 1.00 96.62 929 MET A O 1
ATOM 6752 N N . ALA A 1 930 ? 52.455 -8.694 -8.910 1.00 95.50 930 ALA A N 1
ATOM 6753 C CA . ALA A 1 930 ? 51.946 -10.035 -9.203 1.00 95.50 930 ALA A CA 1
ATOM 6754 C C . ALA A 1 930 ? 50.905 -10.480 -8.182 1.00 95.50 930 ALA A C 1
ATOM 6756 O O . ALA A 1 930 ? 49.864 -10.997 -8.574 1.00 95.50 930 ALA A O 1
ATOM 6757 N N . ALA A 1 931 ? 51.140 -10.222 -6.895 1.00 94.44 931 ALA A N 1
ATOM 6758 C CA . ALA A 1 931 ? 50.164 -10.506 -5.850 1.00 94.44 931 ALA A CA 1
ATOM 6759 C C . ALA A 1 931 ? 48.854 -9.727 -6.072 1.00 94.44 931 ALA A C 1
ATOM 6761 O O . ALA A 1 931 ? 47.775 -10.312 -5.976 1.00 94.44 931 ALA A O 1
ATOM 6762 N N . ALA A 1 932 ? 48.932 -8.443 -6.444 1.00 93.50 932 ALA A N 1
ATOM 6763 C CA . ALA A 1 932 ? 47.754 -7.649 -6.795 1.00 93.50 932 ALA A CA 1
ATOM 6764 C C . ALA A 1 932 ? 47.053 -8.160 -8.067 1.00 93.50 932 ALA A C 1
ATOM 6766 O O . ALA A 1 932 ? 45.836 -8.307 -8.071 1.00 93.50 932 ALA A O 1
ATOM 6767 N N . VAL A 1 933 ? 47.789 -8.491 -9.132 1.00 93.81 933 VAL A N 1
ATOM 6768 C CA . VAL A 1 933 ? 47.209 -9.040 -10.372 1.00 93.81 933 VAL A CA 1
ATOM 6769 C C . VAL A 1 933 ? 46.518 -10.381 -10.121 1.00 93.81 933 VAL A C 1
ATOM 6771 O O . VAL A 1 933 ? 45.402 -10.578 -10.590 1.00 93.81 933 VAL A O 1
ATOM 6774 N N . VAL A 1 934 ? 47.132 -11.285 -9.351 1.00 93.06 934 VAL A N 1
ATOM 6775 C CA . VAL A 1 934 ? 46.519 -12.569 -8.971 1.00 93.06 934 VAL A CA 1
ATOM 6776 C C . VAL A 1 934 ? 45.257 -12.341 -8.146 1.00 93.06 934 VAL A C 1
ATOM 6778 O O . VAL A 1 934 ? 44.251 -12.999 -8.394 1.00 93.06 934 VAL A O 1
ATOM 6781 N N . LEU A 1 935 ? 45.273 -11.382 -7.215 1.00 90.38 935 LEU A N 1
ATOM 6782 C CA . LEU A 1 935 ? 44.090 -11.004 -6.447 1.00 90.38 935 LEU A CA 1
ATOM 6783 C C . LEU A 1 935 ? 42.948 -10.539 -7.366 1.00 90.38 935 LEU A C 1
ATOM 6785 O O . LEU A 1 935 ? 41.849 -11.084 -7.277 1.00 90.38 935 LEU A O 1
ATOM 6789 N N . LEU A 1 936 ? 43.209 -9.594 -8.276 1.00 87.94 936 LEU A N 1
ATOM 6790 C CA . LEU A 1 936 ? 42.202 -9.059 -9.206 1.00 87.94 936 LEU A CA 1
ATOM 6791 C C . LEU A 1 936 ? 41.732 -10.109 -10.231 1.00 87.94 936 LEU A C 1
ATOM 6793 O O . LEU A 1 936 ? 40.572 -10.120 -10.634 1.00 87.94 936 LEU A O 1
ATOM 6797 N N . TRP A 1 937 ? 42.604 -11.030 -10.644 1.00 89.00 937 TRP A N 1
ATOM 6798 C CA . TRP A 1 937 ? 42.210 -12.155 -11.493 1.00 89.00 937 TRP A CA 1
ATOM 6799 C C . TRP A 1 937 ? 41.319 -13.137 -10.729 1.00 89.00 937 TRP A C 1
ATOM 6801 O O . TRP A 1 937 ? 40.224 -13.451 -11.188 1.00 89.00 937 TRP A O 1
ATOM 6811 N N . SER A 1 938 ? 41.721 -13.563 -9.528 1.00 84.81 938 SER A N 1
ATOM 6812 C CA . SER A 1 938 ? 40.933 -14.492 -8.701 1.00 84.81 938 SER A CA 1
ATOM 6813 C C . SER A 1 938 ? 39.534 -13.967 -8.367 1.00 84.81 938 SER A C 1
ATOM 6815 O O . SER A 1 938 ? 38.634 -14.745 -8.057 1.00 84.81 938 SER A O 1
ATOM 6817 N N . SER A 1 939 ? 39.343 -12.651 -8.460 1.00 77.19 939 SER A N 1
ATOM 6818 C CA . SER A 1 939 ? 38.076 -11.982 -8.221 1.00 77.19 939 SER A CA 1
ATOM 6819 C C . SER A 1 939 ? 37.234 -11.721 -9.478 1.00 77.19 939 SER A C 1
ATOM 6821 O O . SER A 1 939 ? 36.145 -11.158 -9.374 1.00 77.19 939 SER A O 1
ATOM 6823 N N . GLY A 1 940 ? 37.710 -12.138 -10.655 1.00 77.00 940 GLY A N 1
ATOM 6824 C CA . GLY A 1 940 ? 37.002 -11.997 -11.928 1.00 77.00 940 GLY A CA 1
ATOM 6825 C C . GLY A 1 940 ? 37.117 -10.617 -12.583 1.00 77.00 940 GLY A C 1
ATOM 6826 O O . GLY A 1 940 ? 36.372 -10.339 -13.517 1.00 77.00 940 GLY A O 1
ATOM 6827 N N . MET A 1 941 ? 38.030 -9.747 -12.133 1.00 78.94 941 MET A N 1
ATOM 6828 C CA . MET A 1 941 ? 38.271 -8.453 -12.793 1.00 78.94 941 MET A CA 1
ATOM 6829 C C . MET A 1 941 ? 39.199 -8.528 -14.001 1.00 78.94 941 MET A C 1
ATOM 6831 O O . MET A 1 941 ? 39.262 -7.581 -14.782 1.00 78.94 941 MET A O 1
ATOM 6835 N N . ILE A 1 942 ? 39.991 -9.591 -14.114 1.00 84.94 942 ILE A N 1
ATOM 6836 C CA . ILE A 1 942 ? 40.930 -9.780 -15.217 1.00 84.94 942 ILE A CA 1
ATOM 6837 C C . ILE A 1 942 ? 40.513 -11.047 -15.977 1.00 84.94 942 ILE A C 1
ATOM 6839 O O . ILE A 1 942 ? 40.556 -12.127 -15.383 1.00 84.94 942 ILE A O 1
ATOM 6843 N N . PRO A 1 943 ? 40.137 -10.945 -17.269 1.00 83.12 943 PRO A N 1
ATOM 6844 C CA . PRO A 1 943 ? 39.970 -9.713 -18.053 1.00 83.12 943 PRO A CA 1
ATOM 6845 C C . PRO A 1 943 ? 38.703 -8.926 -17.667 1.00 83.12 943 PRO A C 1
ATOM 6847 O O . PRO A 1 943 ? 37.684 -9.504 -17.298 1.00 83.12 943 PRO A O 1
ATOM 6850 N N . CYS A 1 944 ? 38.748 -7.599 -17.807 1.00 81.75 944 CYS A N 1
ATOM 6851 C CA . CYS A 1 944 ? 37.613 -6.721 -17.529 1.00 81.75 944 CYS A CA 1
ATOM 6852 C C . CYS A 1 944 ? 36.821 -6.458 -18.813 1.00 81.75 944 CYS A C 1
ATOM 6854 O O . CYS A 1 944 ? 37.219 -5.623 -19.625 1.00 81.75 944 CYS A O 1
ATOM 6856 N N . VAL A 1 945 ? 35.675 -7.121 -18.975 1.00 83.94 945 VAL A N 1
ATOM 6857 C CA . VAL A 1 945 ? 34.725 -6.846 -20.064 1.00 83.94 945 VAL A CA 1
ATOM 6858 C C . VAL A 1 945 ? 33.451 -6.258 -19.462 1.00 83.94 945 VAL A C 1
ATOM 6860 O O . VAL A 1 945 ? 32.645 -6.971 -18.872 1.00 83.94 945 VAL A O 1
ATOM 6863 N N . SER A 1 946 ? 33.284 -4.938 -19.558 1.00 77.81 946 SER A N 1
ATOM 6864 C CA . SER A 1 946 ? 32.180 -4.226 -18.895 1.00 77.81 946 SER A CA 1
ATOM 6865 C C . SER A 1 946 ? 30.876 -4.178 -19.701 1.00 77.81 946 SER A C 1
ATOM 6867 O O . SER A 1 946 ? 29.841 -3.836 -19.135 1.00 77.81 946 SER A O 1
ATOM 6869 N N . TRP A 1 947 ? 30.918 -4.522 -20.992 1.00 76.62 947 TRP A N 1
ATOM 6870 C CA . TRP A 1 947 ? 29.795 -4.448 -21.942 1.00 76.62 947 TRP A CA 1
ATOM 6871 C C . TRP A 1 947 ? 29.205 -5.808 -22.346 1.00 76.62 947 TRP A C 1
ATOM 6873 O O . TRP A 1 947 ? 28.334 -5.842 -23.213 1.00 76.62 947 TRP A O 1
ATOM 6883 N N . ALA A 1 948 ? 29.720 -6.906 -21.785 1.00 66.81 948 ALA A N 1
ATOM 6884 C CA . ALA A 1 948 ? 29.259 -8.261 -22.085 1.00 66.81 948 ALA A CA 1
ATOM 6885 C C . ALA A 1 948 ? 27.984 -8.627 -21.318 1.00 66.81 948 ALA A C 1
ATOM 6887 O O . ALA A 1 948 ? 27.837 -8.168 -20.157 1.00 66.81 948 ALA A O 1
#

pLDDT: mean 85.29, std 13.82, range [26.8, 98.56]

Radius of gyration: 38.66 Å; chains: 1; bounding box: 137×94×70 Å

Sequence (948 aa):
MTRACRSAAIALVLHLAAGVAFAEPAWAAALEARAATLDAPGFTAAVLRGGDLATHAGGFRDEGETEAMRPGDRFRLASVTKLYLAAAVLQLVDEGKLDLNETIDRYVGGVPHGDAITLRMLGRHESGLDDAIRQMPFHRALAAEPGRAWPAGELLRYALEPGPRSAPGEAWHYSNANSILLGLAVERATGRSWQDHVRTRILAPLGLTRTGFDAGPVDPRGYRYGKPDDPVGYGTDWFDATGWSAGWTGAAGSMTGDAADTARFLAALFGGDLLSEDGRAELIDFARTGDSGFFYGFHCHRVGVSGSDAVGFGHHGDVPGYSSSAVWLPESRTAFVVLANLSAELDKQTTATKLGEAALPTLARPGGAADRGVPAALEAAVRGIVGGSAVRRAAVVVVEDGRASEPLGAGSADGSGRFRAGSVSKLLTALLALRAEEAGVLSLDTAVLDLLPGSLEGPGAERVTLAHLLEHTAGLPGSSPAEYAADAPGLDPLDYVRERAPLRLRWAPGLHHSYANAGVTVAAAMVEAAWGAGFDALMRREVLGPLGMADTDFAGAGAVDAPPSFAADGQRVMPPWRMPVRPAGSVVTTAADLGRLLEALLADDGSFLSPAALVRLHEGRTSPVARAGGGAGVYGLGNFPYIANGRSLRGHWGRTEGYQASVAYLPGPPGVSGGGRGYVLLVDTADRAAVSRLRSALDGHATRGLPAAAPAASVGPAPDAVAGLYENASHDSVQRAWLFALLDARRLTPTPDGLAVAPALGGPPTAWTQTAPGLYRADGLAVASGATFQAGGDAFWADGESYRRVSAWSWWGRWTALASGLLAAAAAPLLWLLVVLVPPLRSALLLPATALGLAGLALLVLVGGFVGFHLGGDLSTIARLGRVGPASLTLLAASVLAPLALAAGLLGLAPRYRSRAAWALAAGLALPMAAAVVLLWSSGMIPCVSWA

Organism: Phycisphaera mikurensis (strain NBRC 102666 / KCTC 22515 / FYK2301M01) (NCBI:txid1142394)

Foldseek 3Di:
DDPVPVVVVVVVVVVVPPDPPVPDQLLQVLLQVLCVVVVFQKKKKWKAFPNDIDIDIAHALDPVSPHGDDQFFKFFQFQLLLLLLLLLLQVCVVVVLDDQQDFLCVQDNDAVCSNPAGLQLLLQQQQQWAQQCPDPVNVVVCLVPQLDADDLVNLLCSRPVVHGNDHRNPAHDDHLNSQSSSQRSSCRSPVDGSQVSSVPQPCVVLVQVFKGFDSAFGGRWFKEADDSVCRVDAHPDIDTSRSGGPNSSPSSTGMMGGNRSLQSSVLCLQVPPRHDPVSNCQQQVWDQRPPVRWTGGRSKGWDQAPPDRWIWIGDWRFDGQKIKDWTQGPLRSMTMIMIGRYGDHPVPDGSHRSSCNSSVVSRNPNPDLPVQADPPVLLVLLQVLCVVFLFQWKWKWKAFLLAIHQIDIHHPDPQFAKFFQFQLLQLLLLLLLLLCVVVVLFDQQDQLCVQQPQLEDDDASRRQGLLLLQLQQQQAFADFLLQLQDQDFADFLLVCSVVPGNGYGNDHGQEAGAHHLNSSSSSLNSSCSSVVHTSQVSSCPQPQVLLVQPQKGQDGSDDDSHDWFEERNSPDTDDDGRGNSRSRTRMMGGQVSLRSVVSVLQQCPCSRHHVVSSLQQQQRCRHPCNVVVFGAQRRHRSKHWDDDPLDTKIGDWRDDARKIKTWIKDHADPPSGRRIIIMIMITRGPNPVSVVSSVNSRSCVRCPPPDRQAAAFFPWKADQQLFAKWFFDRHRHLLCRLVRSQFVIWGWDIDGQYTFIAGPVDDHTWDWGHRDHQFTHTPSHRTTAKGWDDDVATWIDHNSTIIHGDDPCVNVVLVQLQVLQLVLLVCLLVVLVVCVVDVVSVVQQNQLSVLLNQLSVLSCLQVVLVVCLVVVPDSVSSSVCLDPDDSVVSNQCSLVSNVVSLVSSVVSLVVVVVDPVSVCNCVRHSVSNVSNNVSCVVSPVRNPRSND